Protein AF-A0A835MLA7-F1 (afdb_monomer)

pLDDT: mean 83.16, std 19.27, range [22.88, 98.62]

Organism: NCBI:txid1413687

InterPro domains:
  IPR001580 Calreticulin/calnexin [PF00262] (793-1028)
  IPR001580 Calreticulin/calnexin [PF00262] (1030-1103)
  IPR001580 Calreticulin/calnexin [PR00626] (870-888)
  IPR001580 Calreticulin/calnexin [PR00626] (896-912)
  IPR001580 Calreticulin/calnexin [PR00626] (985-998)
  IPR001580 Calreticulin/calnexin [PR00626] (1013-1035)
  IPR001580 Calreticulin/calnexin [PR00626] (1051-1070)
  IPR001580 Calreticulin/calnexin [PR00626] (1084-1104)
  IPR004131 Pyrophosphate-energised proton pump [MF_01129] (14-760)
  IPR004131 Pyrophosphate-energised proton pump [PF03030] (46-755)
  IPR004131 Pyrophosphate-energised proton pump [PTHR31998] (11-759)
  IPR004131 Pyrophosphate-energised proton pump [TIGR01104] (16-763)
  IPR009033 Calreticulin/calnexin, P domain superfamily [G3DSA:2.10.250.10] (975-1076)
  IPR009033 Calreticulin/calnexin, P domain superfamily [SSF63887] (971-1086)
  IPR013320 Concanavalin A-like lectin/glucanase domain superfamily [SSF49899] (785-988)
  IPR018124 Calreticulin/calnexin, conserved site [PS00803] (868-883)
  IPR018124 Calreticulin/calnexin, conserved site [PS00804] (900-908)
  IPR018124 Calreticulin/calnexin, conserved site [PS00805] (1013-1025)

Radius of gyration: 40.31 Å; Cα contacts (8 Å, |Δi|>4): 2275; chains: 1; bounding box: 103×109×118 Å

Structure (mmCIF, N/CA/C/O backbone):
data_AF-A0A835MLA7-F1
#
_entry.id   AF-A0A835MLA7-F1
#
loop_
_atom_site.group_PDB
_atom_site.id
_atom_site.type_symbol
_atom_site.label_atom_id
_atom_site.label_alt_id
_atom_site.label_comp_id
_atom_site.label_asym_id
_atom_site.label_entity_id
_atom_site.label_seq_id
_atom_site.pdbx_PDB_ins_code
_atom_site.Cartn_x
_atom_site.Cartn_y
_atom_site.Cartn_z
_atom_site.occupancy
_atom_site.B_iso_or_equiv
_atom_site.auth_seq_id
_atom_site.auth_comp_id
_atom_site.auth_asym_id
_atom_site.auth_atom_id
_atom_site.pdbx_PDB_model_num
ATOM 1 N N . MET A 1 1 ? -26.554 37.873 37.159 1.00 29.05 1 MET A N 1
ATOM 2 C CA . MET A 1 1 ? -26.794 38.045 35.708 1.00 29.05 1 MET A CA 1
ATOM 3 C C . MET A 1 1 ? -25.542 38.514 34.942 1.00 29.05 1 MET A C 1
ATOM 5 O O . MET A 1 1 ? -25.688 39.027 33.847 1.00 29.05 1 MET A O 1
ATOM 9 N N . VAL A 1 2 ? -24.320 38.344 35.482 1.00 28.22 2 VAL A N 1
ATOM 10 C CA . VAL A 1 2 ? -23.049 38.751 34.826 1.00 28.22 2 VAL A CA 1
ATOM 11 C C . VAL A 1 2 ? -21.938 37.720 35.128 1.00 28.22 2 VAL A C 1
ATOM 13 O O . VAL A 1 2 ? -20.837 38.071 35.526 1.00 28.22 2 VAL A O 1
ATOM 16 N N . VAL A 1 3 ? -22.276 36.425 35.066 1.00 26.62 3 VAL A N 1
ATOM 17 C CA . VAL A 1 3 ? -21.350 35.302 35.375 1.00 26.62 3 VAL A CA 1
ATOM 18 C C . VAL A 1 3 ? -21.531 34.117 34.404 1.00 26.62 3 VAL A C 1
ATOM 20 O O . VAL A 1 3 ? -20.616 33.336 34.206 1.00 26.62 3 VAL A O 1
ATOM 23 N N . SER A 1 4 ? -22.681 34.004 33.734 1.00 28.80 4 SER A N 1
ATOM 24 C CA . SER A 1 4 ? -23.126 32.817 32.983 1.00 28.80 4 SER A CA 1
ATOM 25 C C . SER A 1 4 ? -22.788 32.820 31.478 1.00 28.80 4 SER A C 1
ATOM 27 O O . SER A 1 4 ? -23.570 32.303 30.684 1.00 28.80 4 SER A O 1
ATOM 29 N N . HIS A 1 5 ? -21.694 33.468 31.061 1.00 31.89 5 HIS A N 1
ATOM 30 C CA . HIS A 1 5 ? -21.322 33.668 29.642 1.00 31.89 5 HIS A CA 1
ATOM 31 C C . HIS A 1 5 ? -19.798 33.551 29.398 1.00 31.89 5 HIS A C 1
ATOM 33 O O . HIS A 1 5 ? -19.238 34.288 28.592 1.00 31.89 5 HIS A O 1
ATOM 39 N N . LEU A 1 6 ? -19.111 32.655 30.117 1.00 32.66 6 LEU A N 1
ATOM 40 C CA . LEU A 1 6 ? -17.652 32.452 30.007 1.00 32.66 6 LEU A CA 1
ATOM 41 C C . LEU A 1 6 ? -17.221 30.976 29.867 1.00 32.66 6 LEU A C 1
ATOM 43 O O . LEU A 1 6 ? -16.030 30.688 29.920 1.00 32.66 6 LEU A O 1
ATOM 47 N N . GLU A 1 7 ? -18.171 30.053 29.688 1.00 45.78 7 GLU A N 1
ATOM 48 C CA . GLU A 1 7 ? -17.933 28.596 29.747 1.00 45.78 7 GLU A CA 1
ATOM 49 C C . GLU A 1 7 ? -18.049 27.880 28.385 1.00 45.78 7 GLU A C 1
ATOM 51 O O . GLU A 1 7 ? -17.715 26.704 28.288 1.00 45.78 7 GLU A O 1
ATOM 56 N N . MET A 1 8 ? -18.468 28.578 27.322 1.00 50.56 8 MET A N 1
ATOM 57 C CA . MET A 1 8 ? -18.425 28.070 25.940 1.00 50.56 8 MET A CA 1
ATOM 58 C C . MET A 1 8 ? -17.190 28.610 25.208 1.00 50.56 8 MET A C 1
ATOM 60 O O . MET A 1 8 ? -16.754 29.733 25.474 1.00 50.56 8 MET A O 1
ATOM 64 N N . GLY A 1 9 ? -16.656 27.837 24.255 1.00 54.69 9 GLY A N 1
ATOM 65 C CA . GLY A 1 9 ? -15.585 28.292 23.361 1.00 54.69 9 GLY A CA 1
ATOM 66 C C . GLY A 1 9 ? -15.960 29.563 22.581 1.00 54.69 9 GLY A C 1
ATOM 67 O O . GLY A 1 9 ? -17.132 29.828 22.311 1.00 54.69 9 GLY A O 1
ATOM 68 N N . MET A 1 10 ? -14.961 30.366 22.202 1.00 62.62 10 MET A N 1
ATOM 69 C CA . MET A 1 10 ? -15.184 31.639 21.497 1.00 62.62 10 MET A CA 1
ATOM 70 C C . MET A 1 10 ? -15.751 31.465 20.074 1.00 62.62 10 MET A C 1
ATOM 72 O O . MET A 1 10 ? -16.353 32.403 19.548 1.00 62.62 10 MET A O 1
ATOM 76 N N . LEU A 1 11 ? -15.589 30.290 19.449 1.00 76.44 11 LEU A N 1
ATOM 77 C CA . LEU A 1 11 ? -16.298 29.921 18.218 1.00 76.44 11 LEU A CA 1
ATOM 78 C C . LEU A 1 11 ? -17.729 29.441 18.520 1.00 76.44 11 LEU A C 1
ATOM 80 O O . LEU A 1 11 ? -17.939 28.388 19.124 1.00 76.44 11 LEU A O 1
ATOM 84 N N . SER A 1 12 ? -18.727 30.168 18.016 1.00 83.94 12 SER A N 1
ATOM 85 C CA . SER A 1 12 ? -20.124 29.729 18.070 1.00 83.94 12 SER A CA 1
ATOM 86 C C . SER A 1 12 ? -20.386 28.533 17.144 1.00 83.94 12 SER A C 1
ATOM 88 O O . SER A 1 12 ? -19.808 28.441 16.060 1.00 83.94 12 SER A O 1
ATOM 90 N N . GLU A 1 13 ? -21.315 27.646 17.529 1.00 84.25 13 GLU A N 1
ATOM 91 C CA . GLU A 1 13 ? -21.700 26.461 16.737 1.00 84.25 13 GLU A CA 1
ATOM 92 C C . GLU A 1 13 ? -22.029 26.820 15.276 1.00 84.25 13 GLU A C 1
ATOM 94 O O . GLU A 1 13 ? -21.547 26.164 14.355 1.00 84.25 13 GLU A O 1
ATOM 99 N N . GLY A 1 14 ? -22.780 27.903 15.046 1.00 84.62 14 GLY A N 1
ATOM 100 C CA . GLY A 1 14 ? -23.129 28.356 13.696 1.00 84.62 14 GLY A CA 1
ATOM 101 C C . GLY A 1 14 ? -21.932 28.808 12.849 1.00 84.62 14 GLY A C 1
ATOM 102 O O . GLY A 1 14 ? -21.975 28.678 11.629 1.00 84.62 14 GLY A O 1
ATOM 103 N N . LEU A 1 15 ? -20.845 29.294 13.463 1.00 87.62 15 LEU A N 1
ATOM 104 C CA . LEU A 1 15 ? -19.601 29.585 12.745 1.00 87.62 15 LEU A CA 1
ATOM 105 C C . LEU A 1 15 ? -18.824 28.293 12.455 1.00 87.62 15 LEU A C 1
ATOM 107 O O . LEU A 1 15 ? -18.340 28.120 11.340 1.00 87.62 15 LEU A O 1
ATOM 111 N N . THR A 1 16 ? -18.773 27.357 13.407 1.00 88.75 16 THR A N 1
ATOM 112 C CA . THR A 1 16 ? -18.171 26.024 13.225 1.00 88.75 16 THR A CA 1
ATOM 113 C C . THR A 1 16 ? -18.824 25.249 12.074 1.00 88.75 16 THR A C 1
ATOM 115 O O . THR A 1 16 ? -18.124 24.715 11.213 1.00 88.75 16 THR A O 1
ATOM 118 N N . GLN A 1 17 ? -20.161 25.245 12.008 1.00 89.25 17 GLN A N 1
ATOM 119 C CA . GLN A 1 17 ? -20.933 24.590 10.945 1.00 89.25 17 GLN A CA 1
ATOM 120 C C . GLN A 1 17 ? -20.698 25.201 9.551 1.00 89.25 17 GLN A C 1
ATOM 122 O O . GLN A 1 17 ? -20.861 24.506 8.554 1.00 89.25 17 GLN A O 1
ATOM 127 N N . VAL A 1 18 ? -20.290 26.471 9.454 1.00 92.69 18 VAL A N 1
ATOM 128 C CA . VAL A 1 18 ? -19.925 27.104 8.172 1.00 92.69 18 VAL A CA 1
ATOM 129 C C . VAL A 1 18 ? -18.447 26.881 7.838 1.00 92.69 18 VAL A C 1
ATOM 131 O O . VAL A 1 18 ? -18.118 26.597 6.688 1.00 92.69 18 VAL A O 1
ATOM 134 N N . LEU A 1 19 ? -17.555 26.982 8.829 1.00 93.62 19 LEU A N 1
ATOM 135 C CA . LEU A 1 19 ? -16.102 26.929 8.648 1.00 93.62 19 LEU A CA 1
ATOM 136 C C . LEU A 1 19 ? -15.626 25.614 8.015 1.00 93.62 19 LEU A C 1
ATOM 138 O O . LEU A 1 19 ? -14.819 25.646 7.088 1.00 93.62 19 LEU A O 1
ATOM 142 N N . ILE A 1 20 ? -16.136 24.478 8.497 1.00 94.44 20 ILE A N 1
ATOM 143 C CA . ILE A 1 20 ? -15.695 23.143 8.066 1.00 94.44 20 ILE A CA 1
ATOM 144 C C . ILE A 1 20 ? -15.999 22.880 6.577 1.00 94.44 20 ILE A C 1
ATOM 146 O O . ILE A 1 20 ? -15.056 22.662 5.808 1.00 94.44 20 ILE A O 1
ATOM 150 N N . PRO A 1 21 ? -17.263 22.953 6.105 1.00 95.62 21 PRO A N 1
ATOM 151 C CA . PRO A 1 21 ? -17.557 22.770 4.686 1.00 95.62 21 PRO A CA 1
ATOM 152 C C . PRO A 1 21 ? -16.971 23.889 3.813 1.00 95.62 21 PRO A C 1
ATOM 154 O O . PRO A 1 21 ? -16.591 23.617 2.677 1.00 95.62 21 PRO A O 1
ATOM 157 N N . ALA A 1 22 ? -16.828 25.124 4.316 1.00 96.06 22 ALA A N 1
ATOM 158 C CA . ALA A 1 22 ? -16.171 26.194 3.562 1.00 96.06 22 ALA A CA 1
ATOM 159 C C . ALA A 1 22 ? -14.685 25.892 3.296 1.00 96.06 22 ALA A C 1
ATOM 161 O O . ALA A 1 22 ? -14.227 26.068 2.168 1.00 96.06 22 ALA A O 1
ATOM 162 N N . ALA A 1 23 ? -13.943 25.391 4.290 1.00 96.19 23 ALA A N 1
ATOM 163 C CA . ALA A 1 23 ? -12.545 24.996 4.117 1.00 96.19 23 ALA A CA 1
ATOM 164 C C . ALA A 1 23 ? -12.391 23.835 3.119 1.00 96.19 23 ALA A C 1
ATOM 166 O O . ALA A 1 23 ? -11.526 23.888 2.244 1.00 96.19 23 ALA A O 1
ATOM 167 N N . ALA A 1 24 ? -13.272 22.831 3.185 1.00 96.00 24 ALA A N 1
ATOM 168 C CA . ALA A 1 24 ? -13.292 21.740 2.213 1.00 96.00 24 ALA A CA 1
ATOM 169 C C . ALA A 1 24 ? -13.596 22.235 0.783 1.00 96.00 24 ALA A C 1
ATOM 171 O O . ALA A 1 24 ? -12.879 21.898 -0.158 1.00 96.00 24 ALA A O 1
ATOM 172 N N . LEU A 1 25 ? -14.603 23.097 0.604 1.00 96.94 25 LEU A N 1
ATOM 173 C CA . LEU A 1 25 ? -14.926 23.677 -0.706 1.00 96.94 25 LEU A CA 1
ATOM 174 C C . LEU A 1 25 ? -13.781 24.542 -1.264 1.00 96.94 25 LEU A C 1
ATOM 176 O O . LEU A 1 25 ? -13.531 24.504 -2.468 1.00 96.94 25 LEU A O 1
ATOM 180 N N . VAL A 1 26 ? -13.046 25.264 -0.410 1.00 97.38 26 VAL A N 1
ATOM 181 C CA . VAL A 1 26 ? -11.820 25.986 -0.800 1.00 97.38 26 VAL A CA 1
ATOM 182 C C . VAL A 1 26 ? -10.715 25.018 -1.238 1.00 97.38 26 VAL A C 1
ATOM 184 O O . VAL A 1 26 ? -10.082 25.265 -2.262 1.00 97.38 26 VAL A O 1
ATOM 187 N N . GLY A 1 27 ? -10.518 23.900 -0.530 1.00 97.06 27 GLY A N 1
ATOM 188 C CA . GLY A 1 27 ? -9.570 22.851 -0.924 1.00 97.06 27 GLY A CA 1
ATOM 189 C C . GLY A 1 27 ? -9.890 22.247 -2.296 1.00 97.06 27 GLY A C 1
ATOM 190 O O . GLY A 1 27 ? -9.025 22.207 -3.168 1.00 97.06 27 GLY A O 1
ATOM 191 N N . ILE A 1 28 ? -11.153 21.872 -2.532 1.00 97.19 28 ILE A N 1
ATOM 192 C CA . ILE A 1 28 ? -11.619 21.347 -3.829 1.00 97.19 28 ILE A CA 1
ATOM 193 C C . ILE A 1 28 ? -11.444 22.395 -4.939 1.00 97.19 28 ILE A C 1
ATOM 195 O O . ILE A 1 28 ? -10.926 22.080 -6.010 1.00 97.19 28 ILE A O 1
ATOM 199 N N . ALA A 1 29 ? -11.819 23.655 -4.694 1.00 97.62 29 ALA A N 1
ATOM 200 C CA . ALA A 1 29 ? -11.654 24.733 -5.670 1.00 97.62 29 ALA A CA 1
ATOM 201 C C . ALA A 1 29 ? -10.174 25.004 -6.005 1.00 97.62 29 ALA A C 1
ATOM 203 O O . ALA A 1 29 ? -9.843 25.248 -7.166 1.00 97.62 29 ALA A O 1
ATOM 204 N N . PHE A 1 30 ? -9.276 24.921 -5.018 1.00 97.31 30 PHE A N 1
ATOM 205 C CA . PHE A 1 30 ? -7.835 25.048 -5.231 1.00 97.31 30 PHE A CA 1
ATOM 206 C C . PHE A 1 30 ? -7.268 23.864 -6.025 1.00 97.31 30 PHE A C 1
ATOM 208 O O . PHE A 1 30 ? -6.501 24.080 -6.961 1.00 97.31 30 PHE A O 1
ATOM 215 N N . ALA A 1 31 ? -7.697 22.632 -5.736 1.00 97.06 31 ALA A N 1
ATOM 216 C CA . ALA A 1 31 ? -7.303 21.455 -6.508 1.00 97.06 31 ALA A CA 1
ATOM 217 C C . ALA A 1 31 ? -7.729 21.565 -7.983 1.00 97.06 31 ALA A C 1
ATOM 219 O O . ALA A 1 31 ? -6.913 21.385 -8.885 1.00 97.06 31 ALA A O 1
ATOM 220 N N . LEU A 1 32 ? -8.982 21.951 -8.245 1.00 96.81 32 LEU A N 1
ATOM 221 C CA . LEU A 1 32 ? -9.480 22.176 -9.607 1.00 96.81 32 LEU A CA 1
ATOM 222 C C . LEU A 1 32 ? -8.733 23.318 -10.320 1.00 96.81 32 LEU A C 1
ATOM 224 O O . LEU A 1 32 ? -8.486 23.230 -11.523 1.00 96.81 32 LEU A O 1
ATOM 228 N N . LEU A 1 33 ? -8.308 24.357 -9.591 1.00 96.81 33 LEU A N 1
ATOM 229 C CA . LEU A 1 33 ? -7.449 25.415 -10.129 1.00 96.81 33 LEU A CA 1
ATOM 230 C C . LEU A 1 33 ? -6.057 24.886 -10.516 1.00 96.81 33 LEU A C 1
ATOM 232 O O . LEU A 1 33 ? -5.585 25.209 -11.605 1.00 96.81 33 LEU A O 1
ATOM 236 N N . GLN A 1 34 ? -5.410 24.063 -9.682 1.00 96.88 34 GLN A N 1
ATOM 237 C CA . GLN A 1 34 ? -4.113 23.465 -10.030 1.00 96.88 34 GLN A CA 1
ATOM 238 C C . GLN A 1 34 ? -4.235 22.519 -11.235 1.00 96.88 34 GLN A C 1
ATOM 240 O O . GLN A 1 34 ? -3.429 22.614 -12.160 1.00 96.88 34 GLN A O 1
ATOM 245 N N . TRP A 1 35 ? -5.288 21.696 -11.304 1.00 96.81 35 TRP A N 1
ATOM 246 C CA . TRP A 1 35 ? -5.549 20.835 -12.466 1.00 96.81 35 TRP A CA 1
ATOM 247 C C . TRP A 1 35 ? -5.770 21.665 -13.741 1.00 96.81 35 TRP A C 1
ATOM 249 O O . TRP A 1 35 ? -5.192 21.368 -14.787 1.00 96.81 35 TRP A O 1
ATOM 259 N N . TYR A 1 36 ? -6.519 22.771 -13.659 1.00 96.62 36 TYR A N 1
ATOM 260 C CA . TYR A 1 36 ? -6.671 23.699 -14.781 1.00 96.62 36 TYR A CA 1
ATOM 261 C C . TYR A 1 36 ? -5.335 24.329 -15.212 1.00 96.62 36 TYR A C 1
ATOM 263 O O . TYR A 1 36 ? -5.084 24.462 -16.413 1.00 96.62 36 TYR A O 1
ATOM 271 N N . LEU A 1 37 ? -4.443 24.673 -14.276 1.00 94.94 37 LEU A N 1
ATOM 272 C CA . LEU A 1 37 ? -3.102 25.164 -14.607 1.00 94.94 37 LEU A CA 1
ATOM 273 C C . LEU A 1 37 ? -2.259 24.095 -15.321 1.00 94.94 37 LEU A C 1
ATOM 275 O O . LEU A 1 37 ? -1.648 24.415 -16.338 1.00 94.94 37 LEU A O 1
ATOM 279 N N . VAL A 1 38 ? -2.301 22.836 -14.875 1.00 95.31 38 VAL A N 1
ATOM 280 C CA . VAL A 1 38 ? -1.647 21.696 -15.551 1.00 95.31 38 VAL A CA 1
ATOM 281 C C . VAL A 1 38 ? -2.253 21.450 -16.945 1.00 95.31 38 VAL A C 1
ATOM 283 O O . VAL A 1 38 ? -1.523 21.188 -17.898 1.00 95.31 38 VAL A O 1
ATOM 286 N N . SER A 1 39 ? -3.566 21.650 -17.125 1.00 94.06 39 SER A N 1
ATOM 287 C CA . SER A 1 39 ? -4.259 21.504 -18.422 1.00 94.06 39 SER A CA 1
ATOM 288 C C . SER A 1 39 ? -3.828 22.505 -19.510 1.00 94.06 39 SER A C 1
ATOM 290 O O . SER A 1 39 ? -4.211 22.368 -20.682 1.00 94.06 39 SER A O 1
ATOM 292 N N . LYS A 1 40 ? -3.032 23.523 -19.148 1.00 93.25 40 LYS A N 1
ATOM 293 C CA . LYS A 1 40 ? -2.382 24.429 -20.107 1.00 93.25 40 LYS A CA 1
ATOM 294 C C . LYS A 1 40 ? -1.282 23.723 -20.897 1.00 93.25 40 LYS A C 1
ATOM 296 O O . LYS A 1 40 ? -1.112 24.052 -22.068 1.00 93.25 40 LYS A O 1
ATOM 301 N N . VAL A 1 41 ? -0.606 22.734 -20.306 1.00 90.62 41 VAL A N 1
ATOM 302 C CA . VAL A 1 41 ? 0.320 21.854 -21.028 1.00 90.62 41 VAL A CA 1
ATOM 303 C C . VAL A 1 41 ? -0.504 20.979 -21.971 1.00 90.62 41 VAL A C 1
ATOM 305 O O . VAL A 1 41 ? -1.349 20.178 -21.543 1.00 90.62 41 VAL A O 1
ATOM 308 N N . LYS A 1 42 ? -0.310 21.182 -23.276 1.00 87.94 42 LYS A N 1
ATOM 309 C CA . LYS A 1 42 ? -1.011 20.435 -24.321 1.00 87.94 42 LYS A CA 1
ATOM 310 C C . LYS A 1 42 ? -0.232 19.176 -24.678 1.00 87.94 42 LYS A C 1
ATOM 312 O O . LYS A 1 42 ? 0.977 19.210 -24.858 1.00 87.94 42 LYS A O 1
ATOM 317 N N . VAL A 1 43 ? -0.981 18.085 -24.761 1.00 79.19 43 VAL A N 1
ATOM 318 C CA . VAL A 1 43 ? -0.560 16.758 -25.207 1.00 79.19 43 VAL A CA 1
ATOM 319 C C . VAL A 1 43 ? -1.453 16.481 -26.414 1.00 79.19 43 VAL A C 1
ATOM 321 O O . VAL A 1 43 ? -2.676 16.574 -26.288 1.00 79.19 43 VAL A O 1
ATOM 324 N N . SER A 1 44 ? -0.862 16.294 -27.592 1.00 67.75 44 SER A N 1
ATOM 325 C CA . SER A 1 44 ? -1.562 16.357 -28.881 1.00 67.75 44 SER A CA 1
ATOM 326 C C . SER A 1 44 ? -1.773 14.969 -29.477 1.00 67.75 44 SER A C 1
ATOM 328 O O . SER A 1 44 ? -0.804 14.331 -29.870 1.00 67.75 44 SER A O 1
ATOM 330 N N . GLY A 1 45 ? -3.029 14.536 -29.598 1.00 49.75 45 GLY A N 1
ATOM 331 C CA . GLY A 1 45 ? -3.404 13.294 -30.291 1.00 49.75 45 GLY A CA 1
ATOM 332 C C . GLY A 1 45 ? -4.190 13.504 -31.591 1.00 49.75 45 GLY A C 1
ATOM 333 O O . GLY A 1 45 ? -4.685 12.535 -32.151 1.00 49.75 45 GLY A O 1
ATOM 334 N N . ASP A 1 46 ? -4.347 14.751 -32.049 1.00 38.09 46 ASP A N 1
ATOM 335 C CA . ASP A 1 46 ? -5.248 15.112 -33.150 1.00 38.09 46 ASP A CA 1
ATOM 336 C C . ASP A 1 46 ? -4.516 15.906 -34.244 1.00 38.09 46 ASP A C 1
ATOM 338 O O . ASP A 1 46 ? -3.669 16.752 -33.953 1.00 38.09 46 ASP A O 1
ATOM 342 N N . SER A 1 47 ? -4.839 15.637 -35.511 1.00 37.56 47 SER A N 1
ATOM 343 C CA . SER A 1 47 ? -4.080 16.118 -36.687 1.00 37.56 47 SER A CA 1
ATOM 344 C C . SER A 1 47 ? -4.685 17.364 -37.363 1.00 37.56 47 SER A C 1
ATOM 346 O O . SER A 1 47 ? -4.368 17.700 -38.506 1.00 37.56 47 SER A O 1
ATOM 348 N N . SER A 1 48 ? -5.559 18.084 -36.656 1.00 35.31 48 SER A N 1
ATOM 349 C CA . SER A 1 48 ? -6.386 19.168 -37.198 1.00 35.31 48 SER A CA 1
ATOM 350 C C . SER A 1 48 ? -5.694 20.545 -37.250 1.00 35.31 48 SER A C 1
ATOM 352 O O . SER A 1 48 ? -6.001 21.433 -36.458 1.00 35.31 48 SER A O 1
ATOM 354 N N . SER A 1 49 ? -4.784 20.713 -38.214 1.00 36.41 49 SER A N 1
ATOM 355 C CA . SER A 1 49 ? -4.575 21.902 -39.081 1.00 36.41 49 SER A CA 1
ATOM 356 C C . SER A 1 49 ? -4.504 23.360 -38.552 1.00 36.41 49 SER A C 1
ATOM 358 O O . SER A 1 49 ? -4.294 24.243 -39.378 1.00 36.41 49 SER A O 1
ATOM 360 N N . ASP A 1 50 ? -4.654 23.666 -37.260 1.00 36.38 50 ASP A N 1
ATOM 361 C CA . ASP A 1 50 ? -4.844 25.050 -36.750 1.00 36.38 50 ASP A CA 1
ATOM 362 C C . ASP A 1 50 ? -3.618 25.621 -35.992 1.00 36.38 50 ASP A C 1
ATOM 364 O O . ASP A 1 50 ? -3.710 26.596 -35.250 1.00 36.38 50 ASP A O 1
ATOM 368 N N . TYR A 1 51 ? -2.445 24.992 -36.146 1.00 36.47 51 TYR A N 1
ATOM 369 C CA . TYR A 1 51 ? -1.259 25.229 -35.300 1.00 36.47 51 TYR A CA 1
ATOM 370 C C . TYR A 1 51 ? -0.183 26.172 -35.883 1.00 36.47 51 TYR A C 1
ATOM 372 O O . TYR A 1 51 ? 0.830 26.413 -35.230 1.00 36.47 51 TYR A O 1
ATOM 380 N N . ASN A 1 52 ? -0.382 26.732 -37.082 1.00 36.81 52 ASN A N 1
ATOM 381 C CA . ASN A 1 52 ? 0.654 27.509 -37.791 1.00 36.81 52 ASN A CA 1
ATOM 382 C C . ASN A 1 52 ? 0.894 28.941 -37.264 1.00 36.81 52 ASN A C 1
ATOM 384 O O . ASN A 1 52 ? 1.896 29.549 -37.627 1.00 36.81 52 ASN A O 1
ATOM 388 N N . ASP A 1 53 ? -0.005 29.500 -36.449 1.00 34.44 53 ASP A N 1
ATOM 389 C CA . ASP A 1 53 ? -0.117 30.963 -36.273 1.00 34.44 53 ASP A CA 1
ATOM 390 C C . ASP A 1 53 ? 0.419 31.498 -34.922 1.00 34.44 53 ASP A C 1
ATOM 392 O O . ASP A 1 53 ? 0.165 32.650 -34.566 1.00 34.44 53 ASP A O 1
ATOM 396 N N . LYS A 1 54 ? 1.109 30.665 -34.115 1.00 34.66 54 LYS A N 1
ATOM 397 C CA . LYS A 1 54 ? 1.481 31.003 -32.715 1.00 34.66 54 LYS A CA 1
ATOM 398 C C . LYS A 1 54 ? 2.865 30.572 -32.204 1.00 34.66 54 LYS A C 1
ATOM 400 O O . LYS A 1 54 ? 3.101 30.665 -31.002 1.00 34.66 54 LYS A O 1
ATOM 405 N N . LEU A 1 55 ? 3.789 30.164 -33.073 1.00 35.25 55 LEU A N 1
ATOM 406 C CA . LEU A 1 55 ? 5.191 29.906 -32.699 1.00 35.25 55 LEU A CA 1
ATOM 407 C C . LEU A 1 55 ? 6.149 30.752 -33.550 1.00 35.25 55 LEU A C 1
ATOM 409 O O . LEU A 1 55 ? 6.835 30.253 -34.434 1.00 35.25 55 LEU A O 1
ATOM 413 N N . ILE A 1 56 ? 6.164 32.058 -33.265 1.00 35.12 56 ILE A N 1
ATOM 414 C CA . ILE A 1 56 ? 7.211 32.999 -33.691 1.00 35.12 56 ILE A CA 1
ATOM 415 C C . ILE A 1 56 ? 7.556 33.895 -32.492 1.00 35.12 56 ILE A C 1
ATOM 417 O O . ILE A 1 56 ? 7.142 35.047 -32.444 1.00 35.12 56 ILE A O 1
ATOM 421 N N . GLU A 1 57 ? 8.242 33.324 -31.500 1.00 34.25 57 GLU A N 1
ATOM 422 C CA . GLU A 1 57 ? 9.168 33.975 -30.551 1.00 34.25 57 GLU A CA 1
ATOM 423 C C . GLU A 1 57 ? 9.734 32.895 -29.596 1.00 34.25 57 GLU A C 1
ATOM 425 O O . GLU A 1 57 ? 9.061 31.902 -29.327 1.00 34.25 57 GLU A O 1
ATOM 430 N N . GLU A 1 58 ? 10.974 33.083 -29.119 1.00 36.19 58 GLU A N 1
ATOM 431 C CA . GLU A 1 58 ? 11.742 32.170 -28.233 1.00 36.19 58 GLU A CA 1
ATOM 432 C C . GLU A 1 58 ? 12.207 30.818 -28.846 1.00 36.19 58 GLU A C 1
ATOM 434 O O . GLU A 1 58 ? 11.838 29.736 -28.395 1.00 36.19 58 GLU A O 1
ATOM 439 N N . GLU A 1 59 ? 13.111 30.879 -29.839 1.00 39.91 59 GLU A N 1
ATOM 440 C CA . GLU A 1 59 ? 13.922 29.732 -30.302 1.00 39.91 59 GLU A CA 1
ATOM 441 C C . GLU A 1 59 ? 15.220 29.552 -29.473 1.00 39.91 59 GLU A C 1
ATOM 443 O O . GLU A 1 59 ? 16.130 30.374 -29.580 1.00 39.91 59 GLU A O 1
ATOM 448 N N . GLU A 1 60 ? 15.381 28.432 -28.754 1.00 34.47 60 GLU A N 1
ATOM 449 C CA . GLU A 1 60 ? 16.694 27.841 -28.408 1.00 34.47 60 GLU A CA 1
ATOM 450 C C . GLU A 1 60 ? 16.625 26.296 -28.475 1.00 34.47 60 GLU A C 1
ATOM 452 O O . GLU A 1 60 ? 15.610 25.704 -28.122 1.00 34.47 60 GLU A O 1
ATOM 457 N N . GLU A 1 61 ? 17.704 25.650 -28.948 1.00 36.22 61 GLU A N 1
ATOM 458 C CA . GLU A 1 61 ? 17.862 24.189 -29.168 1.00 36.22 61 GLU A CA 1
ATOM 459 C C . GLU A 1 61 ? 16.664 23.465 -29.840 1.00 36.22 61 GLU A C 1
ATOM 461 O O . GLU A 1 61 ? 15.849 22.798 -29.202 1.00 36.22 61 GLU A O 1
ATOM 466 N N . GLY A 1 62 ? 16.597 23.512 -31.177 1.00 40.88 62 GLY A N 1
ATOM 467 C CA . GLY A 1 62 ? 15.514 22.893 -31.952 1.00 40.88 62 GLY A CA 1
ATOM 468 C C . GLY A 1 62 ? 15.377 21.372 -31.772 1.00 40.88 62 GLY A C 1
ATOM 469 O O . GLY A 1 62 ? 16.207 20.603 -32.247 1.00 40.88 62 GLY A O 1
ATOM 470 N N . THR A 1 63 ? 14.291 20.930 -31.125 1.00 43.22 63 THR A N 1
ATOM 471 C CA . THR A 1 63 ? 13.798 19.532 -31.161 1.00 43.22 63 THR A CA 1
ATOM 472 C C . THR A 1 63 ? 12.270 19.429 -30.990 1.00 43.22 63 THR A C 1
ATOM 474 O O . THR A 1 63 ? 11.760 18.479 -30.394 1.00 43.22 63 THR A O 1
ATOM 477 N N . ASP A 1 64 ? 11.500 20.402 -31.495 1.00 47.78 64 ASP A N 1
ATOM 478 C CA . ASP A 1 64 ? 10.030 20.399 -31.377 1.00 47.78 64 ASP A CA 1
ATOM 479 C C . ASP A 1 64 ? 9.357 19.519 -32.453 1.00 47.78 64 ASP A C 1
ATOM 481 O O . ASP A 1 64 ? 8.547 19.959 -33.268 1.00 47.78 64 ASP A O 1
ATOM 485 N N . ASN A 1 65 ? 9.725 18.233 -32.468 1.00 61.00 65 ASN A N 1
ATOM 486 C CA . ASN A 1 65 ? 9.046 17.226 -33.275 1.00 61.00 65 ASN A CA 1
ATOM 487 C C . ASN A 1 65 ? 7.621 17.024 -32.739 1.00 61.00 65 ASN A C 1
ATOM 489 O O . ASN A 1 65 ? 7.423 16.440 -31.670 1.00 61.00 65 ASN A O 1
ATOM 493 N N . LEU A 1 66 ? 6.623 17.421 -33.534 1.00 69.69 66 LEU A N 1
ATOM 494 C CA . LEU A 1 66 ? 5.207 17.099 -33.313 1.00 69.69 66 LEU A CA 1
ATOM 495 C C . LEU A 1 66 ? 5.001 15.592 -33.054 1.00 69.69 66 LEU A C 1
ATOM 497 O O . LEU A 1 66 ? 4.234 15.208 -32.177 1.00 69.69 66 LEU A O 1
ATOM 501 N N . GLU A 1 67 ? 5.767 14.755 -33.757 1.00 75.62 67 GLU A N 1
ATOM 502 C CA . GLU A 1 67 ? 5.850 13.298 -33.599 1.00 75.62 67 GLU A CA 1
ATOM 503 C C . GLU A 1 67 ? 6.174 12.848 -32.162 1.00 75.62 67 GLU A C 1
ATOM 505 O O . GLU A 1 67 ? 5.551 11.915 -31.664 1.00 75.62 67 GLU A O 1
ATOM 510 N N . VAL A 1 68 ? 7.071 13.540 -31.445 1.00 80.44 68 VAL A N 1
ATOM 511 C CA . VAL A 1 68 ? 7.382 13.232 -30.034 1.00 80.44 68 VAL A CA 1
ATOM 512 C C . VAL A 1 68 ? 6.198 13.590 -29.136 1.00 80.44 68 VAL A C 1
ATOM 514 O O . VAL A 1 68 ? 5.846 12.822 -28.244 1.00 80.44 68 VAL A O 1
ATOM 517 N N . SER A 1 69 ? 5.528 14.717 -29.396 1.00 80.38 69 SER A N 1
ATOM 518 C CA . SER A 1 69 ? 4.333 15.117 -28.636 1.00 80.38 69 SER A CA 1
ATOM 519 C C . SER A 1 69 ? 3.145 14.172 -28.862 1.00 80.38 69 SER A C 1
ATOM 521 O O . SER A 1 69 ? 2.376 13.941 -27.929 1.00 80.38 69 SER A O 1
ATOM 523 N N . ILE A 1 70 ? 3.026 13.592 -30.063 1.00 85.00 70 ILE A N 1
ATOM 524 C CA . ILE A 1 70 ? 2.067 12.525 -30.387 1.00 85.00 70 ILE A CA 1
ATOM 525 C C . ILE A 1 70 ? 2.455 11.221 -29.684 1.00 85.00 70 ILE A C 1
ATOM 527 O O . ILE A 1 70 ? 1.626 10.636 -28.996 1.00 85.00 70 ILE A O 1
ATOM 531 N N . LYS A 1 71 ? 3.718 10.788 -29.763 1.00 85.25 71 LYS A N 1
ATOM 532 C CA . LYS A 1 71 ? 4.170 9.539 -29.133 1.00 85.25 71 LYS A CA 1
ATOM 533 C C . LYS A 1 71 ? 4.021 9.569 -27.604 1.00 85.25 71 LYS A C 1
ATOM 535 O O . LYS A 1 71 ? 3.540 8.604 -27.020 1.00 85.25 71 LYS A O 1
ATOM 540 N N . CYS A 1 72 ? 4.313 10.698 -26.952 1.00 87.88 72 CYS A N 1
ATOM 541 C CA . CYS A 1 72 ? 4.009 10.892 -25.528 1.00 87.88 72 CYS A CA 1
ATOM 542 C C . CYS A 1 72 ? 2.496 10.845 -25.224 1.00 87.88 72 CYS A C 1
ATOM 544 O O . CYS A 1 72 ? 2.109 10.424 -24.134 1.00 87.88 72 CYS A O 1
ATOM 546 N N . ALA A 1 73 ? 1.633 11.254 -26.165 1.00 87.44 73 ALA A N 1
ATOM 547 C CA . ALA A 1 73 ? 0.177 11.152 -26.033 1.00 87.44 73 ALA A CA 1
ATOM 548 C C . ALA A 1 73 ? -0.320 9.702 -26.161 1.00 87.44 73 ALA A C 1
ATOM 550 O O . ALA A 1 73 ? -1.157 9.278 -25.365 1.00 87.44 73 ALA A O 1
ATOM 551 N N . GLU A 1 74 ? 0.213 8.938 -27.119 1.00 86.06 74 GLU A N 1
ATOM 552 C CA . GLU A 1 74 ? -0.074 7.507 -27.292 1.00 86.06 74 GLU A CA 1
ATOM 553 C C . GLU A 1 74 ? 0.313 6.714 -26.036 1.00 86.06 74 GLU A C 1
ATOM 555 O O . GLU A 1 74 ? -0.502 5.957 -25.506 1.00 86.06 74 GLU A O 1
ATOM 560 N N . ILE A 1 75 ? 1.516 6.962 -25.505 1.00 84.62 75 ILE A N 1
ATOM 561 C CA . ILE A 1 75 ? 2.017 6.329 -24.279 1.00 84.62 75 ILE A CA 1
ATOM 562 C C . ILE A 1 75 ? 1.159 6.722 -23.059 1.00 84.62 75 ILE A C 1
ATOM 564 O O . ILE A 1 75 ? 0.710 5.843 -22.323 1.00 84.62 75 ILE A O 1
ATOM 568 N N . GLN A 1 76 ? 0.849 8.015 -22.867 1.00 89.62 76 GLN A N 1
ATOM 569 C CA . GLN A 1 76 ? -0.062 8.469 -21.799 1.00 89.62 76 GLN A CA 1
ATOM 570 C C . GLN A 1 76 ? -1.440 7.797 -21.896 1.00 89.62 76 GLN A C 1
ATOM 572 O O . GLN A 1 76 ? -2.019 7.424 -20.873 1.00 89.62 76 GLN A O 1
ATOM 577 N N . ASN A 1 77 ? -1.976 7.642 -23.109 1.00 87.56 77 ASN A N 1
ATOM 578 C CA . ASN A 1 77 ? -3.269 7.004 -23.316 1.00 87.56 77 ASN A CA 1
ATOM 579 C C . ASN A 1 77 ? -3.231 5.512 -22.959 1.00 87.56 77 ASN A C 1
ATOM 581 O O . ASN A 1 77 ? -4.143 5.053 -22.274 1.00 87.56 77 ASN A O 1
ATOM 585 N N . ALA A 1 78 ? -2.172 4.784 -23.338 1.00 79.62 78 ALA A N 1
ATOM 586 C CA . ALA A 1 78 ? -1.972 3.401 -22.905 1.00 79.62 78 ALA A CA 1
ATOM 587 C C . ALA A 1 78 ? -1.983 3.313 -21.368 1.00 79.62 78 ALA A C 1
ATOM 589 O O . ALA A 1 78 ? -2.897 2.704 -20.810 1.00 79.62 78 ALA A O 1
ATOM 590 N N . ILE A 1 79 ? -1.070 4.016 -20.681 1.00 82.56 79 ILE A N 1
ATOM 591 C CA . ILE A 1 79 ? -0.983 4.045 -19.207 1.00 82.56 79 ILE A CA 1
ATOM 592 C C . ILE A 1 79 ? -2.359 4.344 -18.577 1.00 82.56 79 ILE A C 1
ATOM 594 O O . ILE A 1 79 ? -2.838 3.608 -17.710 1.00 82.56 79 ILE A O 1
ATOM 598 N N . SER A 1 80 ? -3.066 5.379 -19.044 1.00 87.88 80 SER A N 1
ATOM 599 C CA . SER A 1 80 ? -4.379 5.724 -18.482 1.00 87.88 80 SER A CA 1
ATOM 600 C C . SER A 1 80 ? -5.440 4.635 -18.709 1.00 87.88 80 SER A C 1
ATOM 602 O O . SER A 1 80 ? -6.280 4.419 -17.829 1.00 87.88 80 SER A O 1
ATOM 604 N N . VAL A 1 81 ? -5.410 3.911 -19.835 1.00 86.81 81 VAL A N 1
ATOM 605 C CA . VAL A 1 81 ? -6.328 2.793 -20.121 1.00 86.81 81 VAL A CA 1
ATOM 606 C C . VAL A 1 81 ? -6.073 1.607 -19.190 1.00 86.81 81 VAL A C 1
ATOM 608 O O . VAL A 1 81 ? -7.018 1.154 -18.541 1.00 86.81 81 VAL A O 1
ATOM 611 N N . GLY A 1 82 ? -4.832 1.134 -19.043 1.00 82.19 82 GLY A N 1
ATOM 612 C CA . GLY A 1 82 ? -4.539 -0.011 -18.166 1.00 82.19 82 GLY A CA 1
ATOM 613 C C . GLY A 1 82 ? -4.771 0.293 -16.691 1.00 82.19 82 GLY A C 1
ATOM 614 O O . GLY A 1 82 ? -5.396 -0.517 -16.013 1.00 82.19 82 GLY A O 1
ATOM 615 N N . ALA A 1 83 ? -4.401 1.485 -16.207 1.00 86.44 83 ALA A N 1
ATOM 616 C CA . ALA A 1 83 ? -4.685 1.890 -14.824 1.00 86.44 83 ALA A CA 1
ATOM 617 C C . ALA A 1 83 ? -6.189 1.913 -14.533 1.00 86.44 83 ALA A C 1
ATOM 619 O O . ALA A 1 83 ? -6.648 1.507 -13.465 1.00 86.44 83 ALA A O 1
ATOM 620 N N . THR A 1 84 ? -6.978 2.333 -15.522 1.00 89.38 84 THR A N 1
ATOM 621 C CA . THR A 1 84 ? -8.441 2.292 -15.454 1.00 89.38 84 THR A CA 1
ATOM 622 C C . THR A 1 84 ? -8.973 0.858 -15.485 1.00 89.38 84 THR A C 1
ATOM 624 O O . THR A 1 84 ? -9.878 0.533 -14.721 1.00 89.38 84 THR A O 1
ATOM 627 N N . SER A 1 85 ? -8.413 -0.005 -16.336 1.00 87.75 85 SER A N 1
ATOM 628 C CA . SER A 1 85 ? -8.828 -1.404 -16.498 1.00 87.75 85 SER A CA 1
ATOM 629 C C . SER A 1 85 ? -8.522 -2.253 -15.259 1.00 87.75 85 SER A C 1
ATOM 631 O O . SER A 1 85 ? -9.403 -2.964 -14.761 1.00 87.75 85 SER A O 1
ATOM 633 N N . PHE A 1 86 ? -7.311 -2.122 -14.705 1.00 88.06 86 PHE A N 1
ATOM 634 C CA . PHE A 1 86 ? -6.900 -2.805 -13.483 1.00 88.06 86 PHE A CA 1
ATOM 635 C C . PHE A 1 86 ? -7.760 -2.369 -12.296 1.00 88.06 86 PHE A C 1
ATOM 637 O O . PHE A 1 86 ? -8.402 -3.218 -11.677 1.00 88.06 86 PHE A O 1
ATOM 644 N N . LEU A 1 87 ? -7.871 -1.060 -12.024 1.00 89.38 87 LEU A N 1
ATOM 645 C CA . LEU A 1 87 ? -8.677 -0.578 -10.897 1.00 89.38 87 LEU A CA 1
ATOM 646 C C . LEU A 1 87 ? -10.160 -0.933 -11.057 1.00 89.38 87 LEU A C 1
ATOM 648 O O . LEU A 1 87 ? -10.770 -1.382 -10.094 1.00 89.38 87 LEU A O 1
ATOM 652 N N . PHE A 1 88 ? -10.753 -0.855 -12.256 1.00 92.00 88 PHE A N 1
ATOM 653 C CA . PHE A 1 88 ? -12.124 -1.352 -12.450 1.00 92.00 88 PHE A CA 1
ATOM 654 C C . PHE A 1 88 ? -12.262 -2.866 -12.256 1.00 92.00 88 PHE A C 1
ATOM 656 O O . PHE A 1 88 ? -13.358 -3.330 -11.942 1.00 92.00 88 PHE A O 1
ATOM 663 N N . THR A 1 89 ? -11.202 -3.648 -12.441 1.00 90.12 89 THR A N 1
ATOM 664 C CA . THR A 1 89 ? -11.230 -5.094 -12.198 1.00 90.12 89 THR A CA 1
ATOM 665 C C . THR A 1 89 ? -11.069 -5.392 -10.710 1.00 90.12 89 THR A C 1
ATOM 667 O O . THR A 1 89 ? -11.941 -6.044 -10.140 1.00 90.12 89 THR A O 1
ATOM 670 N N . GLN A 1 90 ? -10.065 -4.811 -10.047 1.00 91.50 90 GLN A N 1
ATOM 671 C CA . GLN A 1 90 ? -9.880 -4.863 -8.593 1.00 91.50 90 GLN A CA 1
ATOM 672 C C . GLN A 1 90 ? -11.151 -4.407 -7.855 1.00 91.50 90 GLN A C 1
ATOM 674 O O . GLN A 1 90 ? -11.675 -5.127 -7.006 1.00 91.50 90 GLN A O 1
ATOM 679 N N . TYR A 1 91 ? -11.727 -3.260 -8.231 1.00 92.62 91 TYR A N 1
ATOM 680 C CA . TYR A 1 91 ? -12.917 -2.707 -7.581 1.00 92.62 91 TYR A CA 1
ATOM 681 C C . TYR A 1 91 ? -14.183 -3.561 -7.774 1.00 92.62 91 TYR A C 1
ATOM 683 O O . TYR A 1 91 ? -15.072 -3.482 -6.930 1.00 92.62 91 TYR A O 1
ATOM 691 N N . LYS A 1 92 ? -14.279 -4.433 -8.795 1.00 92.56 92 LYS A N 1
ATOM 692 C CA . LYS A 1 92 ? -15.374 -5.429 -8.867 1.00 92.56 92 LYS A CA 1
ATOM 693 C C . LYS A 1 92 ? -15.282 -6.431 -7.714 1.00 92.56 92 LYS A C 1
ATOM 695 O O . LYS A 1 92 ? -16.294 -6.679 -7.062 1.00 92.56 92 LYS A O 1
ATOM 700 N N . TYR A 1 93 ? -14.084 -6.944 -7.417 1.00 90.69 93 TYR A N 1
ATOM 701 C CA . TYR A 1 93 ? -13.858 -7.793 -6.241 1.00 90.69 93 TYR A CA 1
ATOM 702 C C . TYR A 1 93 ? -14.134 -7.019 -4.945 1.00 90.69 93 TYR A C 1
ATOM 704 O O . TYR A 1 93 ? -14.829 -7.533 -4.066 1.00 90.69 93 TYR A O 1
ATOM 712 N N . LEU A 1 94 ? -13.685 -5.758 -4.849 1.00 90.06 94 LEU A N 1
ATOM 713 C CA . LEU A 1 94 ? -13.933 -4.936 -3.656 1.00 90.06 94 LEU A CA 1
ATOM 714 C C . LEU A 1 94 ? -15.422 -4.646 -3.435 1.00 90.06 94 LEU A C 1
ATOM 716 O O . LEU A 1 94 ? -15.855 -4.625 -2.291 1.00 90.06 94 LEU A O 1
ATOM 720 N N . ILE A 1 95 ? -16.231 -4.479 -4.488 1.00 92.62 95 ILE A N 1
ATOM 721 C CA . ILE A 1 95 ? -17.689 -4.303 -4.366 1.00 92.62 95 ILE A CA 1
ATOM 722 C C . ILE A 1 95 ? -18.356 -5.558 -3.782 1.00 92.62 95 ILE A C 1
ATOM 724 O O . ILE A 1 95 ? -19.232 -5.434 -2.924 1.00 92.62 95 ILE A O 1
ATOM 728 N N . VAL A 1 96 ? -17.928 -6.758 -4.193 1.00 93.19 96 VAL A N 1
ATOM 729 C CA . VAL A 1 96 ? -18.434 -8.023 -3.630 1.00 93.19 96 VAL A CA 1
ATOM 730 C C . VAL A 1 96 ? -18.022 -8.161 -2.162 1.00 93.19 96 VAL A C 1
ATOM 732 O O . VAL A 1 96 ? -18.883 -8.376 -1.308 1.00 93.19 96 VAL A O 1
ATOM 735 N N . PHE A 1 97 ? -16.737 -7.958 -1.849 1.00 93.50 97 PHE A N 1
ATOM 736 C CA . PHE A 1 97 ? -16.232 -7.974 -0.473 1.00 93.50 97 PHE A CA 1
ATOM 737 C C . PHE A 1 97 ? -16.947 -6.942 0.415 1.00 93.50 97 PHE A C 1
ATOM 739 O O . PHE A 1 97 ? -17.435 -7.289 1.487 1.00 93.50 97 PHE A O 1
ATOM 746 N N . MET A 1 98 ? -17.091 -5.699 -0.052 1.00 92.50 98 MET A N 1
ATOM 747 C CA . MET A 1 98 ? -17.794 -4.619 0.644 1.00 92.50 98 MET A CA 1
ATOM 748 C C . MET A 1 98 ? -19.252 -4.994 0.942 1.00 92.50 98 MET A C 1
ATOM 750 O O . MET A 1 98 ? -19.721 -4.753 2.051 1.00 92.50 98 MET A O 1
ATOM 754 N N . GLY A 1 99 ? -19.964 -5.609 -0.008 1.00 93.81 99 GLY A N 1
ATOM 755 C CA . GLY A 1 99 ? -21.338 -6.075 0.200 1.00 93.81 99 GLY A CA 1
ATOM 756 C C . GLY A 1 99 ? -21.447 -7.183 1.253 1.00 93.81 99 GLY A C 1
ATOM 757 O O . GLY A 1 99 ? -22.309 -7.117 2.131 1.00 93.81 99 GLY A O 1
ATOM 758 N N . VAL A 1 100 ? -20.547 -8.172 1.206 1.00 95.06 100 VAL A N 1
ATOM 759 C CA . VAL A 1 100 ? -20.491 -9.271 2.186 1.00 95.06 100 VAL A CA 1
ATOM 760 C C . VAL A 1 100 ? -20.113 -8.751 3.575 1.00 95.06 100 VAL A C 1
ATOM 762 O O . VAL A 1 100 ? -20.789 -9.058 4.556 1.00 95.06 100 VAL A O 1
ATOM 765 N N . PHE A 1 101 ? -19.078 -7.918 3.677 1.00 94.75 101 PHE A N 1
ATOM 766 C CA . PHE A 1 101 ? -18.587 -7.422 4.959 1.00 94.75 101 PHE A CA 1
ATOM 767 C C . PHE A 1 101 ? -19.553 -6.420 5.612 1.00 94.75 101 PHE A C 1
ATOM 769 O O . PHE A 1 101 ? -19.771 -6.472 6.822 1.00 94.75 101 PHE A O 1
ATOM 776 N N . ALA A 1 102 ? -20.243 -5.591 4.821 1.00 96.25 102 ALA A N 1
ATOM 777 C CA . ALA A 1 102 ? -21.352 -4.767 5.304 1.00 96.25 102 ALA A CA 1
ATOM 778 C C . ALA A 1 102 ? -22.479 -5.618 5.926 1.00 96.25 102 ALA A C 1
ATOM 780 O O . ALA A 1 102 ? -23.027 -5.256 6.969 1.00 96.25 102 ALA A O 1
ATOM 781 N N . ALA A 1 103 ? -22.797 -6.779 5.340 1.00 95.31 103 ALA A N 1
ATOM 782 C CA . ALA A 1 103 ? -23.762 -7.707 5.926 1.00 95.31 103 ALA A CA 1
ATOM 783 C C . ALA A 1 103 ? -23.251 -8.334 7.239 1.00 95.31 103 ALA A C 1
ATOM 785 O O . ALA A 1 103 ? -24.032 -8.468 8.181 1.00 95.31 103 ALA A O 1
ATOM 786 N N . ILE A 1 104 ? -21.953 -8.654 7.344 1.00 94.69 104 ILE A N 1
ATOM 787 C CA . ILE A 1 104 ? -21.331 -9.144 8.590 1.00 94.69 104 ILE A CA 1
ATOM 788 C C . ILE A 1 104 ? -21.433 -8.089 9.703 1.00 94.69 104 ILE A C 1
ATOM 790 O O . ILE A 1 104 ? -21.915 -8.412 10.790 1.00 94.69 104 ILE A O 1
ATOM 794 N N . ILE A 1 105 ? -21.079 -6.824 9.425 1.00 94.62 105 ILE A N 1
ATOM 795 C CA . ILE A 1 105 ? -21.232 -5.699 10.369 1.00 94.62 105 ILE A CA 1
ATOM 796 C C . ILE A 1 105 ? -22.685 -5.607 10.856 1.00 94.62 105 ILE A C 1
ATOM 798 O O . ILE A 1 105 ? -22.938 -5.620 12.063 1.00 94.62 105 ILE A O 1
ATOM 802 N N . PHE A 1 106 ? -23.656 -5.573 9.937 1.00 94.88 106 PHE A N 1
ATOM 803 C CA . PHE A 1 106 ? -25.069 -5.460 10.297 1.00 94.88 106 PHE A CA 1
ATOM 804 C C . PHE A 1 106 ? -25.567 -6.636 11.154 1.00 94.88 106 PHE A C 1
ATOM 806 O O . PHE A 1 106 ? -26.267 -6.429 12.148 1.00 94.88 106 PHE A O 1
ATOM 813 N N . VAL A 1 107 ? -25.204 -7.873 10.797 1.00 94.00 107 VAL A N 1
ATOM 814 C CA . VAL A 1 107 ? -25.662 -9.084 11.494 1.00 94.00 107 VAL A CA 1
ATOM 815 C C . VAL A 1 107 ? -25.013 -9.223 12.871 1.00 94.00 107 VAL A C 1
ATOM 817 O O . VAL A 1 107 ? -25.718 -9.514 13.837 1.00 94.00 107 VAL A O 1
ATOM 820 N N . PHE A 1 108 ? -23.704 -8.995 12.999 1.00 92.81 108 PHE A N 1
ATOM 821 C CA . PHE A 1 108 ? -22.995 -9.158 14.274 1.00 92.81 108 PHE A CA 1
ATOM 822 C C . PHE A 1 108 ? -23.332 -8.035 15.263 1.00 92.81 108 PHE A C 1
ATOM 824 O O . PHE A 1 108 ? -23.547 -8.312 16.440 1.00 92.81 108 PHE A O 1
ATOM 831 N N . LEU A 1 109 ? -23.463 -6.783 14.812 1.00 91.12 109 LEU A N 1
ATOM 832 C CA . LEU A 1 109 ? -23.885 -5.686 15.693 1.00 91.12 109 LEU A CA 1
ATOM 833 C C . LEU A 1 109 ? -25.389 -5.743 16.009 1.00 91.12 109 LEU A C 1
ATOM 835 O O . LEU A 1 109 ? -25.801 -5.444 17.129 1.00 91.12 109 LEU A O 1
ATOM 839 N N . GLY A 1 110 ? -26.220 -6.195 15.063 1.00 89.88 110 GLY A N 1
ATOM 840 C CA . GLY A 1 110 ? -27.650 -6.411 15.290 1.00 89.88 110 GLY A CA 1
ATOM 841 C C . GLY A 1 110 ? -27.944 -7.561 16.263 1.00 89.88 110 GLY A C 1
ATOM 842 O O . GLY A 1 110 ? -28.889 -7.472 17.057 1.00 89.88 110 GLY A O 1
ATOM 843 N N . SER A 1 111 ? -27.119 -8.616 16.272 1.00 90.94 111 SER A N 1
ATOM 844 C CA . SER A 1 111 ? -27.310 -9.774 17.156 1.00 90.94 111 SER A CA 1
ATOM 845 C C . SER A 1 111 ? -27.080 -9.456 18.637 1.00 90.94 111 SER A C 1
ATOM 847 O O . SER A 1 111 ? -27.710 -10.100 19.473 1.00 90.94 111 SER A O 1
ATOM 849 N N . VAL A 1 112 ? -26.280 -8.429 18.975 1.00 87.25 112 VAL A N 1
ATOM 850 C CA . VAL A 1 112 ? -25.951 -7.993 20.358 1.00 87.25 112 VAL A CA 1
ATOM 851 C C . VAL A 1 112 ? -27.186 -7.879 21.257 1.00 87.25 112 VAL A C 1
ATOM 853 O O . VAL A 1 112 ? -27.117 -8.161 22.451 1.00 87.25 112 VAL A O 1
ATOM 856 N N . LYS A 1 113 ? -28.333 -7.484 20.685 1.00 86.00 113 LYS A N 1
ATOM 857 C CA . LYS A 1 113 ? -29.637 -7.404 21.367 1.00 86.00 113 LYS A CA 1
ATOM 858 C C . LYS A 1 113 ? -30.741 -8.166 20.628 1.00 86.00 113 LYS A C 1
ATOM 860 O O . LYS A 1 113 ? -31.902 -7.764 20.674 1.00 86.00 113 LYS A O 1
ATOM 865 N N . GLY A 1 114 ? -30.388 -9.234 19.908 1.00 85.12 114 GLY A N 1
ATOM 866 C CA . GLY A 1 114 ? -31.330 -10.076 19.164 1.00 85.12 114 GLY A CA 1
ATOM 867 C C . GLY A 1 114 ? -32.188 -9.302 18.157 1.00 85.12 114 GLY A C 1
ATOM 868 O O . GLY A 1 114 ? -33.384 -9.561 18.056 1.00 85.12 114 GLY A O 1
ATOM 869 N N . PHE A 1 115 ? -31.602 -8.316 17.467 1.00 89.06 115 PHE A N 1
ATOM 870 C CA . PHE A 1 115 ? -32.283 -7.404 16.537 1.00 89.06 115 PHE A CA 1
ATOM 871 C C . PHE A 1 115 ? -33.451 -6.612 17.171 1.00 89.06 115 PHE A C 1
ATOM 873 O O . PHE A 1 115 ? -34.417 -6.241 16.504 1.00 89.06 115 PHE A O 1
ATOM 880 N N . SER A 1 116 ? -33.367 -6.318 18.476 1.00 88.00 116 SER A N 1
ATOM 881 C CA . SER A 1 116 ? -34.334 -5.475 19.191 1.00 88.00 116 SER A CA 1
ATOM 882 C C . SER A 1 116 ? -34.384 -4.043 18.644 1.00 88.00 116 SER A C 1
ATOM 884 O O . SER A 1 116 ? -33.371 -3.351 18.549 1.00 88.00 116 SER A O 1
ATOM 886 N N . THR A 1 117 ? -35.599 -3.560 18.380 1.00 88.44 117 THR A N 1
ATOM 887 C CA . THR A 1 117 ? -35.902 -2.168 17.999 1.00 88.44 117 THR A CA 1
ATOM 888 C C . THR A 1 117 ? -36.143 -1.239 19.197 1.00 88.44 117 THR A C 1
ATOM 890 O O . THR A 1 117 ? -36.480 -0.070 19.012 1.00 88.44 117 THR A O 1
ATOM 893 N N . LYS A 1 118 ? -36.011 -1.732 20.437 1.00 85.69 118 LYS A N 1
ATOM 894 C CA . LYS A 1 118 ? -36.292 -0.958 21.658 1.00 85.69 118 LYS A CA 1
ATOM 895 C C . LYS A 1 118 ? -35.076 -0.140 22.097 1.00 85.69 118 LYS A C 1
ATOM 897 O O . LYS A 1 118 ? -33.989 -0.693 22.229 1.00 85.69 118 LYS A O 1
ATOM 902 N N . SER A 1 119 ? -35.292 1.141 22.393 1.00 82.44 119 SER A N 1
ATOM 903 C CA . SER A 1 119 ? -34.328 1.982 23.114 1.00 82.44 119 SER A CA 1
ATOM 904 C C . SER A 1 119 ? -33.954 1.396 24.476 1.00 82.44 119 SER A C 1
ATOM 906 O O . SER A 1 119 ? -34.802 0.832 25.171 1.00 82.44 119 SER A O 1
ATOM 908 N N . GLU A 1 120 ? -32.699 1.595 24.872 1.00 74.19 120 GLU A N 1
ATOM 909 C CA . GLU A 1 120 ? -32.135 1.153 26.150 1.00 74.19 120 GLU A CA 1
ATOM 910 C C . GLU A 1 120 ? -31.607 2.346 26.972 1.00 74.19 120 GLU A C 1
ATOM 912 O O . GLU A 1 120 ? -31.426 3.433 26.417 1.00 74.19 120 GLU A O 1
ATOM 917 N N . PRO A 1 121 ? -31.368 2.197 28.291 1.00 77.44 121 PRO A N 1
ATOM 918 C CA . PRO A 1 121 ? -30.726 3.237 29.095 1.00 77.44 121 PRO A CA 1
ATOM 919 C C . PRO A 1 121 ? -29.307 3.546 28.598 1.00 77.44 121 PRO A C 1
ATOM 921 O O . PRO A 1 121 ? -28.534 2.626 28.339 1.00 77.44 121 PRO A O 1
ATOM 924 N N . CYS A 1 122 ? -28.954 4.828 28.504 1.00 72.06 122 CYS A N 1
ATOM 925 C CA . CYS A 1 122 ? -27.635 5.261 28.042 1.00 72.06 122 CYS A CA 1
ATOM 926 C C . CYS A 1 122 ? -26.502 4.830 28.988 1.00 72.06 122 CYS A C 1
ATOM 928 O O . CYS A 1 122 ? -26.595 4.991 30.209 1.00 72.06 122 CYS A O 1
ATOM 930 N N . THR A 1 123 ? -25.389 4.376 28.413 1.00 66.06 123 THR A N 1
ATOM 931 C CA . THR A 1 123 ? -24.195 3.894 29.128 1.00 66.06 123 THR A CA 1
ATOM 932 C C . THR A 1 123 ? -23.556 4.979 30.003 1.00 66.06 123 THR A C 1
ATOM 934 O O . THR A 1 123 ? -23.167 4.713 31.141 1.00 66.06 123 THR A O 1
ATOM 937 N N . TYR A 1 124 ? -23.534 6.221 29.507 1.00 63.38 124 TYR A N 1
ATOM 938 C CA . TYR A 1 124 ? -22.985 7.405 30.181 1.00 63.38 124 TYR A CA 1
ATOM 939 C C . TYR A 1 124 ? -23.959 8.117 31.137 1.00 63.38 124 TYR A C 1
ATOM 941 O O . TYR A 1 124 ? -23.525 8.906 31.974 1.00 63.38 124 TYR A O 1
ATOM 949 N N . SER A 1 125 ? -25.274 7.871 31.049 1.00 59.72 125 SER A N 1
ATOM 950 C CA . SER A 1 125 ? -26.277 8.600 31.843 1.00 59.72 125 SER A CA 1
ATOM 951 C C . SER A 1 125 ? -27.462 7.721 32.241 1.00 59.72 125 SER A C 1
ATOM 953 O O . SER A 1 125 ? -28.362 7.446 31.446 1.00 59.72 125 SER A O 1
ATOM 955 N N . LYS A 1 126 ? -27.514 7.354 33.529 1.00 56.22 126 LYS A N 1
ATOM 956 C CA . LYS A 1 126 ? -28.507 6.436 34.129 1.00 56.22 126 LYS A CA 1
ATOM 957 C C . LYS A 1 126 ? -29.938 7.003 34.249 1.00 56.22 126 LYS A C 1
ATOM 959 O O . LYS A 1 126 ? -30.729 6.492 35.038 1.00 56.22 126 LYS A O 1
ATOM 964 N N . GLY A 1 127 ? -30.267 8.050 33.491 1.00 58.19 127 GLY A N 1
ATOM 965 C CA . GLY A 1 127 ? -31.610 8.632 33.384 1.00 58.19 127 GLY A CA 1
ATOM 966 C C . GLY A 1 127 ? -32.126 8.808 31.949 1.00 58.19 127 GLY A C 1
ATOM 967 O O . GLY A 1 127 ? -33.324 9.020 31.776 1.00 58.19 127 GLY A O 1
ATOM 968 N N . ASN A 1 128 ? -31.264 8.690 30.931 1.00 71.44 128 ASN A N 1
ATOM 969 C CA . ASN A 1 128 ? -31.621 8.933 29.530 1.00 71.44 128 ASN A CA 1
ATOM 970 C C . ASN A 1 128 ? -31.805 7.620 28.753 1.00 71.44 128 ASN A C 1
ATOM 972 O O . ASN A 1 128 ? -31.209 6.598 29.094 1.00 71.44 128 ASN A O 1
ATOM 976 N N . LEU A 1 129 ? -32.614 7.660 27.689 1.00 81.25 129 LEU A N 1
ATOM 977 C CA . LEU A 1 129 ? -32.798 6.551 26.749 1.00 81.25 129 LEU A CA 1
ATOM 978 C C . LEU A 1 129 ? -32.037 6.826 25.448 1.00 81.25 129 LEU A C 1
ATOM 980 O O . LEU A 1 129 ? -32.314 7.808 24.759 1.00 81.25 129 LEU A O 1
ATOM 984 N N . CYS A 1 130 ? -31.123 5.925 25.109 1.00 84.25 130 CYS A N 1
ATOM 985 C CA . CYS A 1 130 ? -30.344 5.942 23.878 1.00 84.25 130 CYS A CA 1
ATOM 986 C C . CYS A 1 130 ? -31.063 5.153 22.766 1.00 84.25 130 CYS A C 1
ATOM 988 O O . CYS A 1 130 ? -32.113 4.531 22.977 1.00 84.25 130 CYS A O 1
ATOM 990 N N . LYS A 1 131 ? -30.558 5.224 21.535 1.00 88.62 131 LYS A N 1
ATOM 991 C CA . LYS A 1 131 ? -31.116 4.514 20.376 1.00 88.62 131 LYS A CA 1
ATOM 992 C C . LYS A 1 131 ? -30.907 2.994 20.505 1.00 88.62 131 LYS A C 1
ATOM 994 O O . LYS A 1 131 ? -30.023 2.548 21.234 1.00 88.62 131 LYS A O 1
ATOM 999 N N . PRO A 1 132 ? -31.756 2.168 19.862 1.00 89.25 132 PRO A N 1
ATOM 1000 C CA . PRO A 1 132 ? -31.580 0.717 19.879 1.00 89.25 132 PRO A CA 1
ATOM 1001 C C . PRO A 1 132 ? -30.261 0.321 19.208 1.00 89.25 132 PRO A C 1
ATOM 1003 O O . PRO A 1 132 ? -29.930 0.868 18.160 1.00 89.25 132 PRO A O 1
ATOM 1006 N N . ALA A 1 133 ? -29.578 -0.706 19.722 1.00 85.62 133 ALA A N 1
ATOM 1007 C CA . ALA A 1 133 ? -28.332 -1.222 19.136 1.00 85.62 133 ALA A CA 1
ATOM 1008 C C . ALA A 1 133 ? -28.465 -1.621 17.647 1.00 85.62 133 ALA A C 1
ATOM 1010 O O . ALA A 1 133 ? -27.502 -1.533 16.892 1.00 85.62 133 ALA A O 1
ATOM 1011 N N . LEU A 1 134 ? -29.673 -1.989 17.195 1.00 90.88 134 LEU A N 1
ATOM 1012 C CA . LEU A 1 134 ? -29.974 -2.236 15.781 1.00 90.88 134 LEU A CA 1
ATOM 1013 C C . LEU A 1 134 ? -29.824 -0.982 14.894 1.00 90.88 134 LEU A C 1
ATOM 1015 O O . LEU A 1 134 ? -29.484 -1.101 13.719 1.00 90.88 134 LEU A O 1
ATOM 1019 N N . ALA A 1 135 ? -30.061 0.216 15.436 1.00 91.38 135 ALA A N 1
ATOM 1020 C CA . ALA A 1 135 ? -29.780 1.460 14.727 1.00 91.38 135 ALA A CA 1
ATOM 1021 C C . ALA A 1 135 ? -28.270 1.664 14.587 1.00 91.38 135 ALA A C 1
ATOM 1023 O O . ALA A 1 135 ? -27.810 1.915 13.479 1.00 91.38 135 ALA A O 1
ATOM 1024 N N . ASN A 1 136 ? -27.500 1.460 15.659 1.00 90.12 136 ASN A N 1
ATOM 1025 C CA . ASN A 1 136 ? -26.040 1.553 15.621 1.00 90.12 136 ASN A CA 1
ATOM 1026 C C . ASN A 1 136 ? -25.472 0.540 14.609 1.00 90.12 136 ASN A C 1
ATOM 1028 O O . ASN A 1 136 ? -24.676 0.917 13.760 1.00 90.12 136 ASN A O 1
ATOM 1032 N N . ALA A 1 137 ? -25.989 -0.694 14.566 1.00 92.88 137 ALA A N 1
ATOM 1033 C CA . ALA A 1 137 ? -25.656 -1.673 13.525 1.00 92.88 137 ALA A CA 1
ATOM 1034 C C . ALA A 1 137 ? -25.920 -1.154 12.095 1.00 92.88 137 ALA A C 1
ATOM 1036 O O . ALA A 1 137 ? -25.054 -1.259 11.223 1.00 92.88 137 ALA A O 1
ATOM 1037 N N . ALA A 1 138 ? -27.091 -0.560 11.841 1.00 95.56 138 ALA A N 1
ATOM 1038 C CA . ALA A 1 138 ? -27.449 -0.007 10.533 1.00 95.56 138 ALA A CA 1
ATOM 1039 C C . ALA A 1 138 ? -26.598 1.219 10.145 1.00 95.56 138 ALA A C 1
ATOM 1041 O O . ALA A 1 138 ? -26.136 1.314 9.008 1.00 95.56 138 ALA A O 1
ATOM 1042 N N . PHE A 1 139 ? -26.357 2.141 11.079 1.00 96.31 139 PHE A N 1
ATOM 1043 C CA . PHE A 1 139 ? -25.582 3.357 10.834 1.00 96.31 139 PHE A CA 1
ATOM 1044 C C . PHE A 1 139 ? -24.071 3.087 10.748 1.00 96.31 139 PHE A C 1
ATOM 1046 O O . PHE A 1 139 ? -23.433 3.672 9.877 1.00 96.31 139 PHE A O 1
ATOM 1053 N N . SER A 1 140 ? -23.509 2.149 11.522 1.00 96.31 140 SER A N 1
ATOM 1054 C CA . SER A 1 140 ? -22.137 1.641 11.323 1.00 96.31 140 SER A CA 1
ATOM 1055 C C . SER A 1 140 ? -21.966 1.002 9.948 1.00 96.31 140 SER A C 1
ATOM 1057 O O . SER A 1 140 ? -20.970 1.249 9.273 1.00 96.31 140 SER A O 1
ATOM 1059 N N . THR A 1 141 ? -22.959 0.230 9.490 1.00 97.31 141 THR A N 1
ATOM 1060 C CA . THR A 1 141 ? -22.950 -0.371 8.145 1.00 97.31 141 THR A CA 1
ATOM 1061 C C . THR A 1 141 ? -23.002 0.704 7.052 1.00 97.31 141 THR A C 1
ATOM 1063 O O . THR A 1 141 ? -22.259 0.636 6.076 1.00 97.31 141 THR A O 1
ATOM 1066 N N . LEU A 1 142 ? -23.828 1.742 7.223 1.00 97.00 142 LEU A N 1
ATOM 1067 C CA . LEU A 1 142 ? -23.886 2.874 6.295 1.00 97.00 142 LEU A CA 1
ATOM 1068 C C . LEU A 1 142 ? -22.585 3.695 6.297 1.00 97.00 142 LEU A C 1
ATOM 1070 O O . LEU A 1 142 ? -22.103 4.069 5.231 1.00 97.00 142 LEU A O 1
ATOM 1074 N N . ALA A 1 143 ? -21.989 3.942 7.467 1.00 97.44 143 ALA A N 1
ATOM 1075 C CA . ALA A 1 143 ? -20.701 4.623 7.590 1.00 97.44 143 ALA A CA 1
ATOM 1076 C C . ALA A 1 143 ? -19.568 3.817 6.936 1.00 97.44 143 ALA A C 1
ATOM 1078 O O . ALA A 1 143 ? -18.755 4.398 6.223 1.00 97.44 143 ALA A O 1
ATOM 1079 N N . PHE A 1 144 ? -19.562 2.489 7.098 1.00 98.00 144 PHE A N 1
ATOM 1080 C CA . PHE A 1 144 ? -18.647 1.577 6.407 1.00 98.00 144 PHE A CA 1
ATOM 1081 C C . PHE A 1 144 ? -18.753 1.697 4.886 1.00 98.00 144 PHE A C 1
ATOM 1083 O O . PHE A 1 144 ? -17.740 1.910 4.223 1.00 98.00 144 PHE A O 1
ATOM 1090 N N . LEU A 1 145 ? -19.967 1.652 4.328 1.00 97.56 145 LEU A N 1
ATOM 1091 C CA . LEU A 1 145 ? -20.176 1.831 2.888 1.00 97.56 145 LEU A CA 1
ATOM 1092 C C . LEU A 1 145 ? -19.719 3.221 2.407 1.00 97.56 145 LEU A C 1
ATOM 1094 O O . LEU A 1 145 ? -19.078 3.325 1.365 1.00 97.56 145 LEU A O 1
ATOM 1098 N N . LEU A 1 146 ? -19.986 4.285 3.172 1.00 97.12 146 LEU A N 1
ATOM 1099 C CA . LEU A 1 146 ? -19.528 5.642 2.847 1.00 97.12 146 LEU A CA 1
ATOM 1100 C C . LEU A 1 146 ? -17.996 5.770 2.901 1.00 97.12 146 LEU A C 1
ATOM 1102 O O . LEU A 1 146 ? -17.408 6.384 2.011 1.00 97.12 146 LEU A O 1
ATOM 1106 N N . GLY A 1 147 ? -17.341 5.168 3.896 1.00 96.81 147 GLY A N 1
ATOM 1107 C CA . GLY A 1 147 ? -15.882 5.141 4.022 1.00 96.81 147 GLY A CA 1
ATOM 1108 C C . GLY A 1 147 ? -15.224 4.353 2.892 1.00 96.81 147 GLY A C 1
ATOM 1109 O O . GLY A 1 147 ? -14.314 4.855 2.237 1.00 96.81 147 GLY A O 1
ATOM 1110 N N . ALA A 1 148 ? -15.749 3.165 2.592 1.00 96.62 148 ALA A N 1
ATOM 1111 C CA . ALA A 1 148 ? -15.282 2.315 1.502 1.00 96.62 148 ALA A CA 1
ATOM 1112 C C . ALA A 1 148 ? -15.392 3.008 0.134 1.00 96.62 148 ALA A C 1
ATOM 1114 O O . ALA A 1 148 ? -14.407 3.085 -0.600 1.00 96.62 148 ALA A O 1
ATOM 1115 N N . LEU A 1 149 ? -16.553 3.596 -0.180 1.00 96.38 149 LEU A N 1
ATOM 1116 C CA . LEU A 1 149 ? -16.756 4.366 -1.412 1.00 96.38 149 LEU A CA 1
ATOM 1117 C C . LEU A 1 149 ? -15.842 5.601 -1.488 1.00 96.38 149 LEU A C 1
ATOM 1119 O O . LEU A 1 149 ? -15.351 5.927 -2.566 1.00 96.38 149 LEU A O 1
ATOM 1123 N N . THR A 1 150 ? -15.575 6.268 -0.360 1.00 96.62 150 THR A N 1
ATOM 1124 C CA . THR A 1 150 ? -14.674 7.435 -0.311 1.00 96.62 150 THR A CA 1
ATOM 1125 C C . THR A 1 150 ? -13.207 7.036 -0.494 1.00 96.62 150 THR A C 1
ATOM 1127 O O . THR A 1 150 ? -12.464 7.763 -1.150 1.00 96.62 150 THR A O 1
ATOM 1130 N N . SER A 1 151 ? -12.802 5.865 0.003 1.00 95.81 151 SER A N 1
ATOM 1131 C CA . SER A 1 151 ? -11.468 5.282 -0.202 1.00 95.81 151 SER A CA 1
ATOM 1132 C C . SER A 1 151 ? -11.243 4.906 -1.670 1.00 95.81 151 SER A C 1
ATOM 1134 O O . SER A 1 151 ? -10.319 5.406 -2.308 1.00 95.81 151 SER A O 1
ATOM 1136 N N . VAL A 1 152 ? -12.180 4.153 -2.259 1.00 94.50 152 VAL A N 1
ATOM 1137 C CA . VAL A 1 152 ? -12.187 3.793 -3.690 1.00 94.50 152 VAL A CA 1
ATOM 1138 C C . VAL A 1 152 ? -12.153 5.039 -4.588 1.00 94.50 152 VAL A C 1
ATOM 1140 O O . VAL A 1 152 ? -11.382 5.101 -5.545 1.00 94.50 152 VAL A O 1
ATOM 1143 N N . LEU A 1 153 ? -12.939 6.072 -4.261 1.00 94.88 153 LEU A N 1
ATOM 1144 C CA . LEU A 1 153 ? -12.918 7.347 -4.982 1.00 94.88 153 LEU A CA 1
ATOM 1145 C C . LEU A 1 153 ? -11.591 8.105 -4.799 1.00 94.88 153 LEU A C 1
ATOM 1147 O O . LEU A 1 153 ? -11.125 8.736 -5.745 1.00 94.88 153 LEU A O 1
ATOM 1151 N N . SER A 1 154 ? -10.975 8.036 -3.617 1.00 93.69 154 SER A N 1
ATOM 1152 C CA . SER A 1 154 ? -9.682 8.670 -3.325 1.00 93.69 154 SER A CA 1
ATOM 1153 C C . SER A 1 154 ? -8.566 8.073 -4.181 1.00 93.69 154 SER A C 1
ATOM 1155 O O . SER A 1 154 ? -7.868 8.814 -4.875 1.00 93.69 154 SER A O 1
ATOM 1157 N N . GLY A 1 155 ? -8.455 6.742 -4.221 1.00 92.50 155 GLY A N 1
ATOM 1158 C CA . GLY A 1 155 ? -7.491 6.064 -5.086 1.00 92.50 155 GLY A CA 1
ATOM 1159 C C . GLY A 1 155 ? -7.718 6.359 -6.574 1.00 92.50 155 GLY A C 1
ATOM 1160 O O . GLY A 1 155 ? -6.786 6.725 -7.292 1.00 92.50 155 GLY A O 1
ATOM 1161 N N . PHE A 1 156 ? -8.973 6.295 -7.033 1.00 95.00 156 PHE A N 1
ATOM 1162 C CA . PHE A 1 156 ? -9.325 6.570 -8.430 1.00 95.00 156 PHE A CA 1
ATOM 1163 C C . PHE A 1 156 ? -9.039 8.020 -8.857 1.00 95.00 156 PHE A C 1
ATOM 1165 O O . PHE A 1 156 ? -8.528 8.244 -9.954 1.00 95.00 156 PHE A O 1
ATOM 1172 N N . LEU A 1 157 ? -9.341 9.014 -8.011 1.00 94.50 157 LEU A N 1
ATOM 1173 C CA . LEU A 1 157 ? -9.043 10.423 -8.303 1.00 94.50 157 LEU A CA 1
ATOM 1174 C C . LEU A 1 157 ? -7.536 10.699 -8.329 1.00 94.50 157 LEU A C 1
ATOM 1176 O O . LEU A 1 157 ? -7.090 11.453 -9.193 1.00 94.50 157 LEU A O 1
ATOM 1180 N N . GLY A 1 158 ? -6.758 10.057 -7.448 1.00 94.00 158 GLY A N 1
ATOM 1181 C CA . GLY A 1 158 ? -5.295 10.078 -7.506 1.00 94.00 158 GLY A CA 1
ATOM 1182 C C . GLY A 1 158 ? -4.780 9.567 -8.853 1.00 94.00 158 GLY A C 1
ATOM 1183 O O . GLY A 1 158 ? -4.115 10.304 -9.581 1.00 94.00 158 GLY A O 1
ATOM 1184 N N . MET A 1 159 ? -5.176 8.349 -9.245 1.00 94.94 159 MET A N 1
ATOM 1185 C CA . MET A 1 159 ? -4.793 7.750 -10.532 1.00 94.94 159 MET A CA 1
ATOM 1186 C C . MET A 1 159 ? -5.182 8.646 -11.718 1.00 94.94 159 MET A C 1
ATOM 1188 O O . MET A 1 159 ? -4.416 8.802 -12.673 1.00 94.94 159 MET A O 1
ATOM 1192 N N . LYS A 1 160 ? -6.355 9.291 -11.660 1.00 95.25 160 LYS A N 1
ATOM 1193 C CA . LYS A 1 160 ? -6.831 10.168 -12.737 1.00 95.25 160 LYS A CA 1
ATOM 1194 C C . LYS A 1 160 ? -6.108 11.503 -12.862 1.00 95.25 160 LYS A C 1
ATOM 1196 O O . LYS A 1 160 ? -6.105 12.030 -13.974 1.00 95.25 160 LYS A O 1
ATOM 1201 N N . ILE A 1 161 ? -5.467 12.029 -11.815 1.00 96.88 161 ILE A N 1
ATOM 1202 C CA . ILE A 1 161 ? -4.520 13.137 -12.002 1.00 96.88 161 ILE A CA 1
ATOM 1203 C C . ILE A 1 161 ? -3.123 12.634 -12.378 1.00 96.88 161 ILE A C 1
ATOM 1205 O O . ILE A 1 161 ? -2.514 13.222 -13.268 1.00 96.88 161 ILE A O 1
ATOM 1209 N N . ALA A 1 162 ? -2.629 11.540 -11.797 1.00 95.38 162 ALA A N 1
ATOM 1210 C CA . ALA A 1 162 ? -1.285 11.038 -12.089 1.00 95.38 162 ALA A CA 1
ATOM 1211 C C . ALA A 1 162 ? -1.129 10.610 -13.562 1.00 95.38 162 ALA A C 1
ATOM 1213 O O . ALA A 1 162 ? -0.296 11.171 -14.281 1.00 95.38 162 ALA A O 1
ATOM 1214 N N . THR A 1 163 ? -2.047 9.777 -14.070 1.00 94.12 163 THR A N 1
ATOM 1215 C CA . THR A 1 163 ? -2.100 9.393 -15.497 1.00 94.12 163 THR A CA 1
ATOM 1216 C C . THR A 1 163 ? -2.444 10.549 -16.449 1.00 94.12 163 THR A C 1
ATOM 1218 O O . THR A 1 163 ? -2.332 10.400 -17.662 1.00 94.12 163 THR A O 1
ATOM 1221 N N . TYR A 1 164 ? -2.856 11.715 -15.933 1.00 95.44 164 TYR A N 1
ATOM 1222 C CA . TYR A 1 164 ? -3.021 12.950 -16.710 1.00 95.44 164 TYR A CA 1
ATOM 1223 C C . TYR A 1 164 ? -1.755 13.825 -16.685 1.00 95.44 164 TYR A C 1
ATOM 1225 O O . TYR A 1 164 ? -1.461 14.535 -17.652 1.00 95.44 164 TYR A O 1
ATOM 1233 N N . ALA A 1 165 ? -1.005 13.798 -15.587 1.00 96.69 165 ALA A N 1
ATOM 1234 C CA . ALA A 1 165 ? 0.143 14.655 -15.333 1.00 96.69 165 ALA A CA 1
ATOM 1235 C C . ALA A 1 165 ? 1.447 14.126 -15.939 1.00 96.69 165 ALA A C 1
ATOM 1237 O O . ALA A 1 165 ? 2.227 14.930 -16.441 1.00 96.69 165 ALA A O 1
ATOM 1238 N N . ASN A 1 166 ? 1.663 12.809 -15.942 1.00 94.62 166 ASN A N 1
ATOM 1239 C CA . ASN A 1 166 ? 2.919 12.169 -16.349 1.00 94.62 166 ASN A CA 1
ATOM 1240 C C . ASN A 1 166 ? 3.533 12.716 -17.661 1.00 94.62 166 ASN A C 1
ATOM 1242 O O . ASN A 1 166 ? 4.551 13.406 -17.615 1.00 94.62 166 ASN A O 1
ATOM 1246 N N . ALA A 1 167 ? 2.881 12.555 -18.820 1.00 93.94 167 ALA A N 1
ATOM 1247 C CA . ALA A 1 167 ? 3.404 13.083 -20.090 1.00 93.94 167 ALA A CA 1
ATOM 1248 C C . ALA A 1 167 ? 3.488 14.622 -20.136 1.00 93.94 167 ALA A C 1
ATOM 1250 O O . ALA A 1 167 ? 4.243 15.180 -20.933 1.00 93.94 167 ALA A O 1
ATOM 1251 N N . ARG A 1 168 ? 2.740 15.342 -19.287 1.00 95.75 168 ARG A N 1
ATOM 1252 C CA . ARG A 1 168 ? 2.843 16.809 -19.178 1.00 95.75 168 ARG A CA 1
ATOM 1253 C C . ARG A 1 168 ? 4.135 17.201 -18.466 1.00 95.75 168 ARG A C 1
ATOM 1255 O O . ARG A 1 168 ? 4.818 18.107 -18.933 1.00 95.75 168 ARG A O 1
ATOM 1262 N N . THR A 1 169 ? 4.510 16.475 -17.416 1.00 96.44 169 THR A N 1
ATOM 1263 C CA . THR A 1 169 ? 5.823 16.584 -16.768 1.00 96.44 169 THR A CA 1
ATOM 1264 C C . THR A 1 169 ? 6.947 16.279 -17.769 1.00 96.44 169 THR A C 1
ATOM 1266 O O . THR A 1 169 ? 7.869 17.085 -17.882 1.00 96.44 169 THR A O 1
ATOM 1269 N N . THR A 1 170 ? 6.836 15.216 -18.580 1.00 94.88 170 THR A N 1
ATOM 1270 C CA . THR A 1 170 ? 7.806 14.882 -19.649 1.00 94.88 170 THR A CA 1
ATOM 1271 C C . THR A 1 170 ? 7.954 16.006 -20.685 1.00 94.88 170 THR A C 1
ATOM 1273 O O . THR A 1 170 ? 9.067 16.418 -21.021 1.00 94.88 170 THR A O 1
ATOM 1276 N N . LEU A 1 171 ? 6.843 16.557 -21.191 1.00 93.12 171 LEU A N 1
ATOM 1277 C CA . LEU A 1 171 ? 6.881 17.622 -22.202 1.00 93.12 171 LEU A CA 1
ATOM 1278 C C . LEU A 1 171 ? 7.400 18.959 -21.652 1.00 93.12 171 LEU A C 1
ATOM 1280 O O . LEU A 1 171 ? 8.046 19.699 -22.400 1.00 93.12 171 LEU A O 1
ATOM 1284 N N . GLU A 1 172 ? 7.173 19.261 -20.369 1.00 94.56 172 GLU A N 1
ATOM 1285 C CA . GLU A 1 172 ? 7.755 20.428 -19.693 1.00 94.56 172 GLU A CA 1
ATOM 1286 C C . GLU A 1 172 ? 9.219 20.207 -19.273 1.00 94.56 172 GLU A C 1
ATOM 1288 O O . GLU A 1 172 ? 9.978 21.176 -19.235 1.00 94.56 172 GLU A O 1
ATOM 1293 N N . ALA A 1 173 ? 9.675 18.963 -19.062 1.00 93.81 173 ALA A N 1
ATOM 1294 C CA . ALA A 1 173 ? 11.083 18.646 -18.782 1.00 93.81 173 ALA A CA 1
ATOM 1295 C C . ALA A 1 173 ? 12.026 19.102 -19.907 1.00 93.81 173 ALA A C 1
ATOM 1297 O O . ALA A 1 173 ? 13.189 19.419 -19.645 1.00 93.81 173 ALA A O 1
ATOM 1298 N N . ARG A 1 174 ? 11.516 19.255 -21.138 1.00 90.31 174 ARG A N 1
ATOM 1299 C CA . ARG A 1 174 ? 12.217 19.898 -22.267 1.00 90.31 174 ARG A CA 1
ATOM 1300 C C . ARG A 1 174 ? 12.694 21.317 -21.933 1.00 90.31 174 ARG A C 1
ATOM 1302 O O . ARG A 1 174 ? 13.832 21.663 -22.240 1.00 90.31 174 ARG A O 1
ATOM 1309 N N . LYS A 1 175 ? 11.886 22.085 -21.195 1.00 90.38 175 LYS A N 1
ATOM 1310 C CA . LYS A 1 175 ? 12.159 23.472 -20.766 1.00 90.38 175 LYS A CA 1
ATOM 1311 C C . LYS A 1 175 ? 12.990 23.572 -19.478 1.00 90.38 175 LYS A C 1
ATOM 1313 O O . LYS A 1 175 ? 13.209 24.667 -18.968 1.00 90.38 175 LYS A O 1
ATOM 1318 N N . GLY A 1 176 ? 13.447 22.440 -18.941 1.00 90.19 176 GLY A N 1
ATOM 1319 C CA . GLY A 1 176 ? 14.283 22.368 -17.745 1.00 90.19 176 GLY A CA 1
ATOM 1320 C C . GLY A 1 176 ? 13.550 21.862 -16.504 1.00 90.19 176 GLY A C 1
ATOM 1321 O O . GLY A 1 176 ? 12.321 21.884 -16.407 1.00 90.19 176 GLY A O 1
ATOM 1322 N N . VAL A 1 177 ? 14.345 21.409 -15.532 1.00 92.25 177 VAL A N 1
ATOM 1323 C CA . VAL A 1 177 ? 13.879 20.671 -14.347 1.00 92.25 177 VAL A CA 1
ATOM 1324 C C . VAL A 1 177 ? 12.837 21.435 -13.518 1.00 92.25 177 VAL A C 1
ATOM 1326 O O . VAL A 1 177 ? 11.876 20.837 -13.046 1.00 92.25 177 VAL A O 1
ATOM 1329 N N . GLY A 1 178 ? 12.936 22.767 -13.433 1.00 92.75 178 GLY A N 1
ATOM 1330 C CA . GLY A 1 178 ? 11.954 23.596 -12.729 1.00 92.75 178 GLY A CA 1
ATOM 1331 C C . GLY A 1 178 ? 10.541 23.561 -13.328 1.00 92.75 178 GLY A C 1
ATOM 1332 O O . GLY A 1 178 ? 9.570 23.597 -12.578 1.00 92.75 178 GLY A O 1
ATOM 1333 N N . LYS A 1 179 ? 10.381 23.448 -14.656 1.00 93.69 179 LYS A N 1
ATOM 1334 C CA . LYS A 1 179 ? 9.043 23.400 -15.283 1.00 93.69 179 LYS A CA 1
ATOM 1335 C C . LYS A 1 179 ? 8.386 22.027 -15.121 1.00 93.69 179 LYS A C 1
ATOM 1337 O O . LYS A 1 179 ? 7.189 21.952 -14.836 1.00 93.69 179 LYS A O 1
ATOM 1342 N N . ALA A 1 180 ? 9.178 20.958 -15.211 1.00 95.19 180 ALA A N 1
ATOM 1343 C CA . ALA A 1 180 ? 8.738 19.608 -14.871 1.00 95.19 180 ALA A CA 1
ATOM 1344 C C . ALA A 1 180 ? 8.352 19.494 -13.387 1.00 95.19 180 ALA A C 1
ATOM 1346 O O . ALA A 1 180 ? 7.222 19.109 -13.097 1.00 95.19 180 ALA A O 1
ATOM 1347 N N . PHE A 1 181 ? 9.212 19.945 -12.462 1.00 96.38 181 PHE A N 1
ATOM 1348 C CA . PHE A 1 181 ? 8.923 19.966 -11.023 1.00 96.38 181 PHE A CA 1
ATOM 1349 C C . PHE A 1 181 ? 7.593 20.654 -10.705 1.00 96.38 181 PHE A C 1
ATOM 1351 O O . PHE A 1 181 ? 6.750 20.091 -10.014 1.00 96.38 181 PHE A O 1
ATOM 1358 N N . ILE A 1 182 ? 7.370 21.860 -11.242 1.00 95.19 182 ILE A N 1
ATOM 1359 C CA . ILE A 1 182 ? 6.126 22.610 -11.018 1.00 95.19 182 ILE A CA 1
ATOM 1360 C C . ILE A 1 182 ? 4.907 21.846 -11.560 1.00 95.19 182 ILE A C 1
ATOM 1362 O O . ILE A 1 182 ? 3.835 21.914 -10.961 1.00 95.19 182 ILE A O 1
ATOM 1366 N N . THR A 1 183 ? 5.054 21.105 -12.659 1.00 96.50 183 THR A N 1
ATOM 1367 C CA . THR A 1 183 ? 3.966 20.316 -13.258 1.00 96.50 183 THR A CA 1
ATOM 1368 C C . THR A 1 183 ? 3.643 19.079 -12.420 1.00 96.50 183 THR A C 1
ATOM 1370 O O . THR A 1 183 ? 2.472 18.862 -12.095 1.00 96.50 183 THR A O 1
ATOM 1373 N N . ALA A 1 184 ? 4.659 18.331 -11.983 1.00 96.56 184 ALA A N 1
ATOM 1374 C CA . ALA A 1 184 ? 4.498 17.191 -11.085 1.00 96.56 184 ALA A CA 1
ATOM 1375 C C . ALA A 1 184 ? 3.942 17.620 -9.715 1.00 96.56 184 ALA A C 1
ATOM 1377 O O . ALA A 1 184 ? 2.921 17.099 -9.272 1.00 96.56 184 ALA A O 1
ATOM 1378 N N . PHE A 1 185 ? 4.526 18.643 -9.081 1.00 96.81 185 PHE A N 1
ATOM 1379 C CA . PHE A 1 185 ? 4.131 19.090 -7.743 1.00 96.81 185 PHE A CA 1
ATOM 1380 C C . PHE A 1 185 ? 2.737 19.737 -7.712 1.00 96.81 185 PHE A C 1
ATOM 1382 O O . PHE A 1 185 ? 1.954 19.460 -6.803 1.00 96.81 185 PHE A O 1
ATOM 1389 N N . ARG A 1 186 ? 2.353 20.535 -8.726 1.00 96.81 186 ARG A N 1
ATOM 1390 C CA . ARG A 1 186 ? 0.958 21.012 -8.837 1.00 96.81 186 ARG A CA 1
ATOM 1391 C C . ARG A 1 186 ? -0.021 19.848 -9.007 1.00 96.81 186 ARG A C 1
ATOM 1393 O O . ARG A 1 186 ? -1.128 19.938 -8.489 1.00 96.81 186 ARG A O 1
ATOM 1400 N N . SER A 1 187 ? 0.377 18.770 -9.683 1.00 97.00 187 SER A N 1
ATOM 1401 C CA . SER A 1 187 ? -0.460 17.581 -9.897 1.00 97.00 187 SER A CA 1
ATOM 1402 C C . SER A 1 187 ? -0.596 16.722 -8.636 1.00 97.00 187 SER A C 1
ATOM 1404 O O . SER A 1 187 ? -1.715 16.360 -8.275 1.00 97.00 187 SER A O 1
ATOM 1406 N N . GLY A 1 188 ? 0.495 16.496 -7.896 1.00 96.44 188 GLY A N 1
ATOM 1407 C CA . GLY A 1 188 ? 0.443 15.897 -6.558 1.00 96.44 188 GLY A CA 1
ATOM 1408 C C . GLY A 1 188 ? -0.434 16.716 -5.604 1.00 96.44 188 GLY A C 1
ATOM 1409 O O . GLY A 1 188 ? -1.255 16.162 -4.874 1.00 96.44 188 GLY A O 1
ATOM 1410 N N . ALA A 1 189 ? -0.367 18.051 -5.676 1.00 97.12 189 ALA A N 1
ATOM 1411 C CA . ALA A 1 189 ? -1.257 18.922 -4.912 1.00 97.12 189 ALA A CA 1
ATOM 1412 C C . ALA A 1 189 ? -2.745 18.727 -5.267 1.00 97.12 189 ALA A C 1
ATOM 1414 O 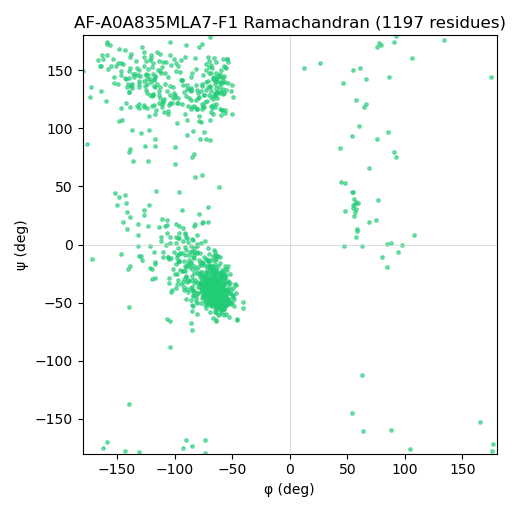O . ALA A 1 189 ? -3.569 18.712 -4.355 1.00 97.12 189 ALA A O 1
ATOM 1415 N N . VAL A 1 190 ? -3.124 18.512 -6.538 1.00 97.88 190 VAL A N 1
ATOM 1416 C CA . VAL A 1 190 ? -4.525 18.177 -6.892 1.00 97.88 190 VAL A CA 1
ATOM 1417 C C . VAL A 1 190 ? -5.003 16.962 -6.094 1.00 97.88 190 VAL A C 1
ATOM 1419 O O . VAL A 1 190 ? -6.071 17.026 -5.487 1.00 97.88 190 VAL A O 1
ATOM 1422 N N . MET A 1 191 ? -4.207 15.888 -6.048 1.00 95.88 191 MET A N 1
ATOM 1423 C CA . MET A 1 191 ? -4.520 14.695 -5.258 1.00 95.88 191 MET A CA 1
ATOM 1424 C C . MET A 1 191 ? -4.621 15.039 -3.766 1.00 95.88 191 MET A C 1
ATOM 1426 O O . MET A 1 191 ? -5.667 14.814 -3.160 1.00 95.88 191 MET A O 1
ATOM 1430 N N . GLY A 1 192 ? -3.591 15.660 -3.184 1.00 95.31 192 GLY A N 1
ATOM 1431 C CA . GLY A 1 192 ? -3.562 15.990 -1.757 1.00 95.31 192 GLY A CA 1
ATOM 1432 C C . GLY A 1 192 ? -4.733 16.854 -1.283 1.00 95.31 192 GLY A C 1
ATOM 1433 O O . GLY A 1 192 ? -5.326 16.573 -0.239 1.00 95.31 192 GLY A O 1
ATOM 1434 N N . PHE A 1 193 ? -5.125 17.864 -2.064 1.00 97.88 193 PHE A N 1
ATOM 1435 C CA . PHE A 1 193 ? -6.268 18.715 -1.734 1.00 97.88 193 PHE A CA 1
ATOM 1436 C C . PHE A 1 193 ? -7.621 18.048 -1.991 1.00 97.88 193 PHE A C 1
ATOM 1438 O O . PHE A 1 193 ? -8.518 18.230 -1.168 1.00 97.88 193 PHE A O 1
ATOM 1445 N N . LEU A 1 194 ? -7.790 17.262 -3.065 1.00 96.50 194 LEU A N 1
ATOM 1446 C CA . LEU A 1 194 ? -9.037 16.519 -3.289 1.00 96.50 194 LEU A CA 1
ATOM 1447 C C . LEU A 1 194 ? -9.277 15.492 -2.179 1.00 96.50 194 LEU A C 1
ATOM 1449 O O . LEU A 1 194 ? -10.376 15.453 -1.633 1.00 96.50 194 LEU A O 1
ATOM 1453 N N . LEU A 1 195 ? -8.264 14.703 -1.814 1.00 95.19 195 LEU A N 1
ATOM 1454 C CA . LEU A 1 195 ? -8.385 13.649 -0.804 1.00 95.19 195 LEU A CA 1
ATOM 1455 C C . LEU A 1 195 ? -8.689 14.232 0.582 1.00 95.19 195 LEU A C 1
ATOM 1457 O O . LEU A 1 195 ? -9.679 13.845 1.205 1.00 95.19 195 LEU A O 1
ATOM 1461 N N . ALA A 1 196 ? -7.903 15.215 1.034 1.00 95.44 196 ALA A N 1
ATOM 1462 C CA . ALA A 1 196 ? -8.109 15.849 2.336 1.00 95.44 196 ALA A CA 1
ATOM 1463 C C . ALA A 1 196 ? -9.474 16.555 2.434 1.00 95.44 196 ALA A C 1
ATOM 1465 O O . ALA A 1 196 ? -10.189 16.405 3.426 1.00 95.44 196 ALA A O 1
ATOM 1466 N N . ALA A 1 197 ? -9.867 17.304 1.399 1.00 96.75 197 ALA A N 1
ATOM 1467 C CA . ALA A 1 197 ? -11.121 18.048 1.411 1.00 96.75 197 ALA A CA 1
ATOM 1468 C C . ALA A 1 197 ? -12.355 17.151 1.244 1.00 96.75 197 ALA A C 1
ATOM 1470 O O . ALA A 1 197 ? -13.348 17.360 1.940 1.00 96.75 197 ALA A O 1
ATOM 1471 N N . ASN A 1 198 ? -12.309 16.145 0.365 1.00 95.94 198 ASN A N 1
ATOM 1472 C CA . ASN A 1 198 ? -13.416 15.207 0.179 1.00 95.94 198 ASN A CA 1
ATOM 1473 C C . ASN A 1 198 ? -13.599 14.312 1.414 1.00 95.94 198 ASN A C 1
ATOM 1475 O O . ASN A 1 198 ? -14.720 14.166 1.898 1.00 95.94 198 ASN A O 1
ATOM 1479 N N . GLY A 1 199 ? -12.504 13.793 1.983 1.00 95.31 199 GLY A N 1
ATOM 1480 C CA . GLY A 1 199 ? -12.541 12.987 3.204 1.00 95.31 199 GLY A CA 1
ATOM 1481 C C . GLY A 1 199 ? -13.123 13.740 4.405 1.00 95.31 199 GLY A C 1
ATOM 1482 O O . GLY A 1 199 ? -13.926 13.172 5.148 1.00 95.31 199 GLY A O 1
ATOM 1483 N N . LEU A 1 200 ? -12.787 15.028 4.555 1.00 96.50 200 LEU A N 1
ATOM 1484 C CA . LEU A 1 200 ? -13.383 15.930 5.547 1.00 96.50 200 LEU A CA 1
ATOM 1485 C C . LEU A 1 200 ? -14.867 16.215 5.257 1.00 96.50 200 LEU A C 1
ATOM 1487 O O . LEU A 1 200 ? -15.693 16.175 6.170 1.00 96.50 200 LEU A O 1
ATOM 1491 N N . LEU A 1 201 ? -15.220 16.507 4.001 1.00 96.88 201 LEU A N 1
ATOM 1492 C CA . LEU A 1 201 ? -16.578 16.895 3.613 1.00 96.88 201 LEU A CA 1
ATOM 1493 C C . LEU A 1 201 ? -17.575 15.740 3.760 1.00 96.88 201 LEU A C 1
ATOM 1495 O O . LEU A 1 201 ? -18.661 15.947 4.302 1.00 96.88 201 LEU A O 1
ATOM 1499 N N . VAL A 1 202 ? -17.210 14.526 3.335 1.00 97.44 202 VAL A N 1
ATOM 1500 C CA . VAL A 1 202 ? -18.060 13.335 3.491 1.00 97.44 202 VAL A CA 1
ATOM 1501 C C . VAL A 1 202 ? -18.228 12.979 4.970 1.00 97.44 202 VAL A C 1
ATOM 1503 O O . VAL A 1 202 ? -19.353 12.704 5.394 1.00 97.44 202 VAL A O 1
ATOM 1506 N N . LEU A 1 203 ? -17.169 13.068 5.786 1.00 96.44 203 LEU A N 1
ATOM 1507 C CA . LEU A 1 203 ? -17.261 12.865 7.237 1.00 96.44 203 LEU A CA 1
ATOM 1508 C C . LEU A 1 203 ? -18.193 13.897 7.894 1.00 96.44 203 LEU A C 1
ATOM 1510 O O . LEU A 1 203 ? -19.101 13.524 8.638 1.00 96.44 203 LEU A O 1
ATOM 1514 N N . TYR A 1 204 ? -18.026 15.184 7.574 1.00 96.38 204 TYR A N 1
ATOM 1515 C CA . TYR A 1 204 ? -18.879 16.264 8.076 1.00 96.38 204 TYR A CA 1
ATOM 1516 C C . TYR A 1 204 ? -20.357 16.060 7.699 1.00 96.38 204 TYR A C 1
ATOM 1518 O O . TYR A 1 204 ? -21.230 16.117 8.567 1.00 96.38 204 TYR A O 1
ATOM 1526 N N . ILE A 1 205 ? -20.645 15.763 6.426 1.00 96.00 205 ILE A N 1
ATOM 1527 C CA . ILE A 1 205 ? -22.009 15.491 5.946 1.00 96.00 205 ILE A CA 1
ATOM 1528 C C . ILE A 1 205 ? -22.599 14.266 6.658 1.00 96.00 205 ILE A C 1
ATOM 1530 O O . ILE A 1 205 ? -23.749 14.316 7.092 1.00 96.00 205 ILE A O 1
ATOM 1534 N N . SER A 1 206 ? -21.817 13.198 6.842 1.00 95.31 206 SER A N 1
ATOM 1535 C CA . SER A 1 206 ? -22.256 11.982 7.541 1.00 95.31 206 SER A CA 1
ATOM 1536 C C . SER A 1 206 ? -22.641 12.269 8.994 1.00 95.31 206 SER A C 1
ATOM 1538 O O . SER A 1 206 ? -23.721 11.873 9.427 1.00 95.31 206 SER A O 1
ATOM 1540 N N . ILE A 1 207 ? -21.820 13.034 9.724 1.00 95.06 207 ILE A N 1
ATOM 1541 C CA . ILE A 1 207 ? -22.105 13.456 11.105 1.00 95.06 207 ILE A CA 1
ATOM 1542 C C . ILE A 1 207 ? -23.397 14.284 11.169 1.00 95.06 207 ILE A C 1
ATOM 1544 O O . ILE A 1 207 ? -24.254 14.011 12.009 1.00 95.06 207 ILE A O 1
ATOM 1548 N N . ILE A 1 208 ? -23.574 15.267 10.277 1.00 93.62 208 ILE A N 1
ATOM 1549 C CA . ILE A 1 208 ? -24.783 16.106 10.240 1.00 93.62 208 ILE A CA 1
ATOM 1550 C C . ILE A 1 208 ? -26.033 15.274 9.923 1.00 93.62 208 ILE A C 1
ATOM 1552 O O . ILE A 1 208 ? -27.045 15.418 10.611 1.00 93.62 208 ILE A O 1
ATOM 1556 N N . LEU A 1 209 ? -25.971 14.376 8.934 1.00 94.81 209 LEU A N 1
ATOM 1557 C CA . LEU A 1 209 ? -27.090 13.502 8.573 1.00 94.81 209 LEU A CA 1
ATOM 1558 C C . LEU A 1 209 ? -27.446 12.543 9.714 1.00 94.81 209 LEU A C 1
ATOM 1560 O O . LEU A 1 209 ? -28.613 12.459 10.095 1.00 94.81 209 LEU A O 1
ATOM 1564 N N . PHE A 1 210 ? -26.464 11.862 10.309 1.00 95.31 210 PHE A N 1
ATOM 1565 C CA . PHE A 1 210 ? -26.706 10.908 11.393 1.00 95.31 210 PHE A CA 1
ATOM 1566 C C . PHE A 1 210 ? -27.213 11.630 12.660 1.00 95.31 210 PHE A C 1
ATOM 1568 O O . PHE A 1 210 ? -28.119 11.123 13.328 1.00 95.31 210 PHE A O 1
ATOM 1575 N N . LYS A 1 211 ? -26.738 12.856 12.954 1.00 93.12 211 LYS A N 1
ATOM 1576 C CA . LYS A 1 211 ? -27.243 13.703 14.058 1.00 93.12 211 LYS A CA 1
ATOM 1577 C C . LYS A 1 211 ? -28.754 13.962 13.951 1.00 93.12 211 LYS A C 1
ATOM 1579 O O . LYS A 1 211 ? -29.401 14.070 14.989 1.00 93.12 211 LYS A O 1
ATOM 1584 N N . THR A 1 212 ? -29.348 13.977 12.750 1.00 93.19 212 THR A N 1
ATOM 1585 C CA . THR A 1 212 ? -30.817 14.119 12.597 1.00 93.19 212 THR A CA 1
ATOM 1586 C C . THR A 1 212 ? -31.615 12.940 13.164 1.00 93.19 212 THR A C 1
ATOM 1588 O O . THR A 1 212 ? -32.747 13.133 13.603 1.00 93.19 212 THR A O 1
ATOM 1591 N N . TYR A 1 213 ? -31.032 11.736 13.198 1.00 93.25 213 TYR A N 1
ATOM 1592 C CA . TYR A 1 213 ? -31.639 10.552 13.810 1.00 93.25 213 TYR A CA 1
ATOM 1593 C C . TYR A 1 213 ? -31.262 10.427 15.291 1.00 93.25 213 TYR A C 1
ATOM 1595 O O . TYR A 1 213 ? -32.122 10.198 16.143 1.00 93.25 213 TYR A O 1
ATOM 1603 N N . TYR A 1 214 ? -29.975 10.582 15.615 1.00 91.00 214 TYR A N 1
ATOM 1604 C CA . TYR A 1 214 ? -29.472 10.377 16.974 1.00 91.00 214 TYR A CA 1
ATOM 1605 C C . TYR A 1 214 ? -29.866 11.498 17.949 1.00 91.00 214 TYR A C 1
ATOM 1607 O O . TYR A 1 214 ? -30.185 11.202 19.103 1.00 91.00 214 TYR A O 1
ATOM 1615 N N . GLY A 1 215 ? -29.941 12.756 17.507 1.00 90.00 215 GLY A N 1
ATOM 1616 C CA . GLY A 1 215 ? -30.263 13.896 18.372 1.00 90.00 215 GLY A CA 1
ATOM 1617 C C . GLY A 1 215 ? -29.205 14.092 19.461 1.00 90.00 215 GLY A C 1
ATOM 1618 O O . GLY A 1 215 ? -28.061 14.420 19.152 1.00 90.00 215 GLY A O 1
ATOM 1619 N N . ASP A 1 216 ? -29.590 13.858 20.716 1.00 88.12 216 ASP A N 1
ATOM 1620 C CA . ASP A 1 216 ? -28.748 14.042 21.912 1.00 88.12 216 ASP A CA 1
ATOM 1621 C C . ASP A 1 216 ? -27.965 12.769 22.314 1.00 88.12 216 ASP A C 1
ATOM 1623 O O . ASP A 1 216 ? -27.177 12.779 23.262 1.00 88.12 216 ASP A O 1
ATOM 1627 N N . ASP A 1 217 ? -28.167 11.661 21.592 1.00 89.88 217 ASP A N 1
ATOM 1628 C CA . ASP A 1 217 ? -27.417 10.407 21.746 1.00 89.88 217 ASP A CA 1
ATOM 1629 C C . ASP A 1 217 ? -26.104 10.479 20.954 1.00 89.88 217 ASP A C 1
ATOM 1631 O O . ASP A 1 217 ? -25.999 9.998 19.823 1.00 89.88 217 ASP A O 1
ATOM 1635 N N . TRP A 1 218 ? -25.117 11.180 21.515 1.00 90.56 218 TRP A N 1
ATOM 1636 C CA . TRP A 1 218 ? -23.839 11.390 20.833 1.00 90.56 218 TRP A CA 1
ATOM 1637 C C . TRP A 1 218 ? -22.907 10.176 20.950 1.00 90.56 218 TRP A C 1
ATOM 1639 O O . TRP A 1 218 ? -22.105 9.970 20.045 1.00 90.56 218 TRP A O 1
ATOM 1649 N N . GLU A 1 219 ? -23.046 9.328 21.976 1.00 88.31 219 GLU A N 1
ATOM 1650 C CA . GLU A 1 219 ? -22.306 8.057 22.042 1.00 88.31 219 GLU A CA 1
ATOM 1651 C C . GLU A 1 219 ? -22.667 7.174 20.836 1.00 88.31 219 GLU A C 1
ATOM 1653 O O . GLU A 1 219 ? -21.785 6.843 20.045 1.00 88.31 219 GLU A O 1
ATOM 1658 N N . GLY A 1 220 ? -23.957 6.884 20.609 1.00 89.19 220 GLY A N 1
ATOM 1659 C CA . GLY A 1 220 ? -24.397 6.061 19.477 1.00 89.19 220 GLY A CA 1
ATOM 1660 C C . GLY A 1 220 ? -24.124 6.693 18.106 1.00 89.19 220 GLY A C 1
ATOM 1661 O O . GLY A 1 220 ? -23.793 5.985 17.150 1.00 89.19 220 GLY A O 1
ATOM 1662 N N . LEU A 1 221 ? -24.195 8.027 18.009 1.00 94.12 221 LEU A N 1
ATOM 1663 C CA . LEU A 1 221 ? -23.829 8.783 16.806 1.00 94.12 221 LEU A CA 1
ATOM 1664 C C . LEU A 1 221 ? -22.367 8.550 16.412 1.00 94.12 221 LEU A C 1
ATOM 1666 O O . LEU A 1 221 ? -22.092 8.148 15.281 1.00 94.12 221 LEU A O 1
ATOM 1670 N N . TYR A 1 222 ? -21.429 8.815 17.324 1.00 93.38 222 TYR A N 1
ATOM 1671 C CA . TYR A 1 222 ? -20.006 8.766 16.996 1.00 93.38 222 TYR A CA 1
ATOM 1672 C C . TYR A 1 222 ? -19.430 7.347 17.062 1.00 93.38 222 TYR A C 1
ATOM 1674 O O . TYR A 1 222 ? -18.509 7.061 16.302 1.00 93.38 222 TYR A O 1
ATOM 1682 N N . GLU A 1 223 ? -20.031 6.431 17.834 1.00 91.50 223 GLU A N 1
ATOM 1683 C CA . GLU A 1 223 ? -19.839 4.980 17.681 1.00 91.50 223 GLU A CA 1
ATOM 1684 C C . GLU A 1 223 ? -20.168 4.555 16.243 1.00 91.50 223 GLU A C 1
ATOM 1686 O O . GLU A 1 223 ? -19.319 3.969 15.575 1.00 91.50 223 GLU A O 1
ATOM 1691 N N . SER A 1 224 ? -21.340 4.936 15.717 1.00 94.44 224 SER A N 1
ATOM 1692 C CA . SER A 1 224 ? -21.733 4.604 14.338 1.00 94.44 224 SER A CA 1
ATOM 1693 C C . SER A 1 224 ? -20.777 5.182 13.288 1.00 94.44 224 SER A C 1
ATOM 1695 O O . SER A 1 224 ? -20.485 4.538 12.282 1.00 94.44 224 SER A O 1
ATOM 1697 N N . ILE A 1 225 ? -20.261 6.394 13.513 1.00 96.25 225 ILE A N 1
ATOM 1698 C CA . ILE A 1 225 ? -19.313 7.047 12.599 1.00 96.25 225 ILE A CA 1
ATOM 1699 C C . ILE A 1 225 ? -17.955 6.319 12.546 1.00 96.25 225 ILE A C 1
ATOM 1701 O O . ILE A 1 225 ? -17.298 6.399 11.511 1.00 96.25 225 ILE A O 1
ATOM 1705 N N . THR A 1 226 ? -17.551 5.532 13.558 1.00 94.31 226 THR A N 1
ATOM 1706 C CA . THR A 1 226 ? -16.294 4.743 13.488 1.00 94.31 226 THR A CA 1
ATOM 1707 C C . THR A 1 226 ? -16.243 3.772 12.304 1.00 94.31 226 THR A C 1
ATOM 1709 O O . THR A 1 226 ? -15.160 3.520 11.769 1.00 94.31 226 THR A O 1
ATOM 1712 N N . GLY A 1 227 ? -17.403 3.320 11.807 1.00 96.19 227 GLY A N 1
ATOM 1713 C CA . GLY A 1 227 ? -17.504 2.523 10.583 1.00 96.19 227 GLY A CA 1
ATOM 1714 C C . GLY A 1 227 ? -16.874 3.197 9.355 1.00 96.19 227 GLY A C 1
ATOM 1715 O O . GLY A 1 227 ? -16.370 2.502 8.480 1.00 96.19 227 GLY A O 1
ATOM 1716 N N . TYR A 1 228 ? -16.820 4.533 9.305 1.00 97.56 228 TYR A N 1
ATOM 1717 C CA . TYR A 1 228 ? -16.190 5.294 8.217 1.00 97.56 228 TYR A CA 1
ATOM 1718 C C . TYR A 1 228 ? -14.676 5.047 8.121 1.00 97.56 228 TYR A C 1
ATOM 1720 O O . TYR A 1 228 ? -14.156 4.865 7.021 1.00 97.56 228 TYR A O 1
ATOM 1728 N N . GLY A 1 229 ? -13.982 4.964 9.263 1.00 95.69 229 GLY A N 1
ATOM 1729 C CA . GLY A 1 229 ? -12.566 4.584 9.316 1.00 95.69 229 GLY A CA 1
ATOM 1730 C C . GLY A 1 229 ? -12.351 3.134 8.879 1.00 95.69 229 GLY A C 1
ATOM 1731 O O . GLY A 1 229 ? -11.559 2.876 7.974 1.00 95.69 229 GLY A O 1
ATOM 1732 N N . LEU A 1 230 ? -13.148 2.211 9.436 1.00 97.00 230 LEU A N 1
ATOM 1733 C CA . LEU A 1 230 ? -13.134 0.786 9.082 1.00 97.00 230 LEU A CA 1
ATOM 1734 C C . LEU A 1 230 ? -13.311 0.567 7.572 1.00 97.00 230 LEU A C 1
ATOM 1736 O O . LEU A 1 230 ? -12.508 -0.130 6.955 1.00 97.00 230 LEU A O 1
ATOM 1740 N N . GLY A 1 231 ? -14.320 1.192 6.958 1.00 96.56 231 GLY A N 1
ATOM 1741 C CA . GLY A 1 231 ? -14.549 1.115 5.512 1.00 96.56 231 GLY A CA 1
ATOM 1742 C C . GLY A 1 231 ? -13.405 1.715 4.697 1.00 96.56 231 GLY A C 1
ATOM 1743 O O . GLY A 1 231 ? -13.024 1.153 3.670 1.00 96.56 231 GLY A O 1
ATOM 1744 N N . GLY A 1 232 ? -12.818 2.813 5.184 1.00 95.75 232 GLY A N 1
ATOM 1745 C CA . GLY A 1 232 ? -11.670 3.466 4.564 1.00 95.75 232 GLY A CA 1
ATOM 1746 C C . GLY A 1 232 ? -10.460 2.544 4.428 1.00 95.75 232 GLY A C 1
ATOM 1747 O O . GLY A 1 232 ? -10.011 2.276 3.309 1.00 95.75 232 GLY A O 1
ATOM 1748 N N . SER A 1 233 ? -9.980 2.011 5.554 1.00 96.06 233 SER A N 1
ATOM 1749 C CA . SER A 1 233 ? -8.810 1.125 5.585 1.00 96.06 233 SER A CA 1
ATOM 1750 C C . SER A 1 233 ? -9.085 -0.274 5.032 1.00 96.06 233 SER A C 1
ATOM 1752 O O . SER A 1 233 ? -8.187 -0.857 4.429 1.00 96.06 233 SER A O 1
ATOM 1754 N N . SER A 1 234 ? -10.315 -0.797 5.141 1.00 96.19 234 SER A N 1
ATOM 1755 C CA . SER A 1 234 ? -10.680 -2.094 4.539 1.00 96.19 234 SER A CA 1
ATOM 1756 C C . SER A 1 234 ? -10.440 -2.101 3.028 1.00 96.19 234 SER A C 1
ATOM 1758 O O . SER A 1 234 ? -9.836 -3.033 2.506 1.00 96.19 234 SER A O 1
ATOM 1760 N N . MET A 1 235 ? -10.865 -1.050 2.314 1.00 94.75 235 MET A N 1
ATOM 1761 C CA . MET A 1 235 ? -10.609 -0.946 0.870 1.00 94.75 235 MET A CA 1
ATOM 1762 C C . MET A 1 235 ? -9.146 -0.605 0.572 1.00 94.75 235 MET A C 1
ATOM 1764 O O . MET A 1 235 ? -8.590 -1.102 -0.407 1.00 94.75 235 MET A O 1
ATOM 1768 N N . ALA A 1 236 ? -8.503 0.194 1.432 1.00 95.06 236 ALA A N 1
ATOM 1769 C CA . ALA A 1 236 ? -7.093 0.535 1.284 1.00 95.06 236 ALA A CA 1
ATOM 1770 C C . ALA A 1 236 ? -6.172 -0.690 1.372 1.00 95.06 236 ALA A C 1
ATOM 1772 O O . ALA A 1 236 ? -5.188 -0.740 0.641 1.00 95.06 236 ALA A O 1
ATOM 1773 N N . LEU A 1 237 ? -6.492 -1.687 2.210 1.00 96.31 237 LEU A N 1
ATOM 1774 C CA . LEU A 1 237 ? -5.686 -2.903 2.352 1.00 96.31 237 LEU A CA 1
ATOM 1775 C C . LEU A 1 237 ? -5.570 -3.652 1.021 1.00 96.31 237 LEU A C 1
ATOM 1777 O O . LEU A 1 237 ? -4.466 -3.872 0.530 1.00 96.31 237 LEU A O 1
ATOM 1781 N N . PHE A 1 238 ? -6.703 -3.995 0.404 1.00 94.38 238 PHE A N 1
ATOM 1782 C CA . PHE A 1 238 ? -6.705 -4.655 -0.903 1.00 94.38 238 PHE A CA 1
ATOM 1783 C C . PHE A 1 238 ? -6.172 -3.740 -2.012 1.00 94.38 238 PHE A C 1
ATOM 1785 O O . PHE A 1 238 ? -5.525 -4.230 -2.935 1.00 94.38 238 PHE A O 1
ATOM 1792 N N . GLY A 1 239 ? -6.390 -2.423 -1.904 1.00 92.12 239 GLY A N 1
ATOM 1793 C CA . GLY A 1 239 ? -5.799 -1.419 -2.788 1.00 92.12 239 GLY A CA 1
ATOM 1794 C C . GLY A 1 239 ? -4.269 -1.477 -2.796 1.00 92.12 239 GLY A C 1
ATOM 1795 O O . GLY A 1 239 ? -3.676 -1.668 -3.854 1.00 92.12 239 GLY A O 1
ATOM 1796 N N . ARG A 1 240 ? -3.634 -1.376 -1.620 1.00 93.75 240 ARG A N 1
ATOM 1797 C CA . ARG A 1 240 ? -2.171 -1.362 -1.460 1.00 93.75 240 ARG A CA 1
ATOM 1798 C C . ARG A 1 240 ? -1.538 -2.730 -1.716 1.00 93.75 240 ARG A C 1
ATOM 1800 O O . ARG A 1 240 ? -0.524 -2.788 -2.398 1.00 93.75 240 ARG A O 1
ATOM 1807 N N . VAL A 1 241 ? -2.156 -3.823 -1.255 1.00 95.06 241 VAL A N 1
ATOM 1808 C CA . VAL A 1 241 ? -1.656 -5.189 -1.499 1.00 95.06 241 VAL A CA 1
ATOM 1809 C C . VAL A 1 241 ? -1.821 -5.589 -2.965 1.00 95.06 241 VAL A C 1
ATOM 1811 O O . VAL A 1 241 ? -0.852 -6.006 -3.587 1.00 95.06 241 VAL A O 1
ATOM 1814 N N . GLY A 1 242 ? -3.017 -5.443 -3.542 1.00 92.81 242 GLY A N 1
ATOM 1815 C CA . GLY A 1 242 ? -3.263 -5.799 -4.943 1.00 92.81 242 GLY A CA 1
ATOM 1816 C C . GLY A 1 242 ? -2.502 -4.894 -5.912 1.00 92.81 242 GLY A C 1
ATOM 1817 O O . GLY A 1 242 ? -1.887 -5.390 -6.850 1.00 92.81 242 GLY A O 1
ATOM 1818 N N . GLY A 1 243 ? -2.468 -3.583 -5.651 1.00 89.69 243 GLY A N 1
ATOM 1819 C CA . GLY A 1 243 ? -1.650 -2.645 -6.420 1.00 89.69 243 GLY A CA 1
ATOM 1820 C C . GLY A 1 243 ? -0.157 -2.963 -6.312 1.00 89.69 243 GLY A C 1
ATOM 1821 O O . GLY A 1 243 ? 0.502 -3.083 -7.338 1.00 89.69 243 GLY A O 1
ATOM 1822 N N . GLY A 1 244 ? 0.357 -3.191 -5.097 1.00 90.88 244 GLY A N 1
ATOM 1823 C CA . GLY A 1 244 ? 1.759 -3.543 -4.843 1.00 90.88 244 GLY A CA 1
ATOM 1824 C C . GLY A 1 244 ? 2.197 -4.846 -5.520 1.00 90.88 244 GLY A C 1
ATOM 1825 O O . GLY A 1 244 ? 3.222 -4.869 -6.198 1.00 90.88 244 GLY A O 1
ATOM 1826 N N . ILE A 1 245 ? 1.389 -5.911 -5.422 1.00 93.56 245 ILE A N 1
ATOM 1827 C CA . ILE A 1 245 ? 1.671 -7.179 -6.116 1.00 93.56 245 ILE A CA 1
ATOM 1828 C C . ILE A 1 245 ? 1.639 -6.991 -7.638 1.00 93.56 245 ILE A C 1
ATOM 1830 O O . ILE A 1 245 ? 2.418 -7.630 -8.339 1.00 93.56 245 ILE A O 1
ATOM 1834 N N . TYR A 1 246 ? 0.783 -6.105 -8.157 1.00 90.12 246 TYR A N 1
ATOM 1835 C CA . TYR A 1 246 ? 0.740 -5.797 -9.584 1.00 90.12 246 TYR A CA 1
ATOM 1836 C C . TYR A 1 246 ? 2.002 -5.051 -10.053 1.00 90.12 246 TYR A C 1
ATOM 1838 O O . TYR A 1 246 ? 2.635 -5.511 -11.002 1.00 90.12 246 TYR A O 1
ATOM 1846 N N . THR A 1 247 ? 2.392 -3.952 -9.383 1.00 86.94 247 THR A N 1
ATOM 1847 C CA . THR A 1 247 ? 3.579 -3.157 -9.764 1.00 86.94 247 THR A CA 1
ATOM 1848 C C . THR A 1 247 ? 4.871 -3.951 -9.603 1.00 86.94 247 THR A C 1
ATOM 1850 O O . THR A 1 247 ? 5.566 -4.205 -10.583 1.00 86.94 247 THR A O 1
ATOM 1853 N N . LYS A 1 248 ? 5.172 -4.453 -8.400 1.00 89.19 248 LYS A N 1
ATOM 1854 C CA . LYS A 1 248 ? 6.496 -5.020 -8.109 1.00 89.19 248 LYS A CA 1
ATOM 1855 C C . LYS A 1 248 ? 6.726 -6.406 -8.729 1.00 89.19 248 LYS A C 1
ATOM 1857 O O . LYS A 1 248 ? 7.855 -6.882 -8.758 1.00 89.19 248 LYS A O 1
ATOM 1862 N N . ALA A 1 249 ? 5.686 -7.056 -9.263 1.00 87.44 249 ALA A N 1
ATOM 1863 C CA . ALA A 1 249 ? 5.848 -8.230 -10.127 1.00 87.44 249 ALA A CA 1
ATOM 1864 C C . ALA A 1 249 ? 6.292 -7.869 -11.556 1.00 87.44 249 ALA A C 1
ATOM 1866 O O . ALA A 1 249 ? 6.891 -8.704 -12.234 1.00 87.44 249 ALA A O 1
ATOM 1867 N N . ALA A 1 250 ? 5.980 -6.655 -12.017 1.00 82.88 250 ALA A N 1
ATOM 1868 C CA . ALA A 1 250 ? 6.408 -6.126 -13.304 1.00 82.88 250 ALA A CA 1
ATOM 1869 C C . ALA A 1 250 ? 7.800 -5.504 -13.220 1.00 82.88 250 ALA A C 1
ATOM 1871 O O . ALA A 1 250 ? 8.672 -5.936 -13.966 1.00 82.88 250 ALA A O 1
ATOM 1872 N N . ASP A 1 251 ? 8.000 -4.591 -12.268 1.00 81.94 251 ASP A N 1
ATOM 1873 C CA . ASP A 1 251 ? 9.251 -3.889 -11.949 1.00 81.94 251 ASP A CA 1
ATOM 1874 C C . ASP A 1 251 ? 10.452 -4.856 -11.887 1.00 81.94 251 ASP A C 1
ATOM 1876 O O . ASP A 1 251 ? 11.291 -4.906 -12.789 1.00 81.94 251 ASP A O 1
ATOM 1880 N N . VAL A 1 252 ? 10.430 -5.788 -10.924 1.00 87.56 252 VAL A N 1
ATOM 1881 C CA . VAL A 1 252 ? 11.465 -6.820 -10.737 1.00 87.56 252 VAL A CA 1
ATOM 1882 C C . VAL A 1 252 ? 11.661 -7.690 -11.990 1.00 87.56 252 VAL A C 1
ATOM 1884 O O . VAL A 1 252 ? 12.778 -8.113 -12.288 1.00 87.56 252 VAL A O 1
ATOM 1887 N N . GLY A 1 253 ? 10.601 -7.955 -12.758 1.00 86.31 253 GLY A N 1
ATOM 1888 C CA . GLY A 1 253 ? 10.697 -8.694 -14.021 1.00 86.31 253 GLY A CA 1
ATOM 1889 C C . GLY A 1 253 ? 11.355 -7.894 -15.149 1.00 86.31 253 GLY A C 1
ATOM 1890 O O . GLY A 1 253 ? 12.115 -8.454 -15.945 1.00 86.31 253 GLY A O 1
ATOM 1891 N N . ALA A 1 254 ? 11.088 -6.589 -15.201 1.00 82.88 254 ALA A N 1
ATOM 1892 C CA . ALA A 1 254 ? 11.632 -5.655 -16.170 1.00 82.88 254 ALA A CA 1
ATOM 1893 C C . ALA A 1 254 ? 13.116 -5.376 -15.899 1.00 82.88 254 ALA A C 1
ATOM 1895 O O . ALA A 1 254 ? 13.933 -5.535 -16.811 1.00 82.88 254 ALA A O 1
ATOM 1896 N N . ASP A 1 255 ? 13.466 -5.011 -14.663 1.00 85.81 255 ASP A N 1
ATOM 1897 C CA . ASP A 1 255 ? 14.798 -4.528 -14.286 1.00 85.81 255 ASP A CA 1
ATOM 1898 C C . ASP A 1 255 ? 15.842 -5.661 -14.273 1.00 85.81 255 ASP A C 1
ATOM 1900 O O . ASP A 1 255 ? 16.953 -5.488 -14.790 1.00 85.81 255 ASP A O 1
ATOM 1904 N N . LEU A 1 256 ? 15.481 -6.862 -13.791 1.00 88.19 256 LEU A N 1
ATOM 1905 C CA . LEU A 1 256 ? 16.382 -8.024 -13.801 1.00 88.19 256 LEU A CA 1
ATOM 1906 C C . LEU A 1 256 ? 16.752 -8.452 -15.228 1.00 88.19 256 LEU A C 1
ATOM 1908 O O . LEU A 1 256 ? 17.935 -8.503 -15.578 1.00 88.19 256 LEU A O 1
ATOM 1912 N N . VAL A 1 257 ? 15.767 -8.738 -16.087 1.00 89.12 257 VAL A N 1
ATOM 1913 C CA . VAL A 1 257 ? 16.079 -9.212 -17.445 1.00 89.12 257 VAL A CA 1
ATOM 1914 C C . VAL A 1 257 ? 16.596 -8.067 -18.317 1.00 89.12 257 VAL A C 1
ATOM 1916 O O . VAL A 1 257 ? 17.530 -8.266 -19.091 1.00 89.12 257 VAL A O 1
ATOM 1919 N N . GLY A 1 258 ? 16.061 -6.854 -18.174 1.00 87.12 258 GLY A N 1
ATOM 1920 C CA . GLY A 1 258 ? 16.510 -5.683 -18.923 1.00 87.12 258 GLY A CA 1
ATOM 1921 C C . GLY A 1 258 ? 17.957 -5.299 -18.606 1.00 87.12 258 GLY A C 1
ATOM 1922 O O . GLY A 1 258 ? 18.838 -5.398 -19.466 1.00 87.12 258 GLY A O 1
ATOM 1923 N N . LYS A 1 259 ? 18.227 -4.888 -17.364 1.00 85.25 259 LYS A N 1
ATOM 1924 C CA . LYS A 1 259 ? 19.496 -4.242 -16.992 1.00 85.25 259 LYS A CA 1
ATOM 1925 C C . LYS A 1 259 ? 20.566 -5.243 -16.565 1.00 85.25 259 LYS A C 1
ATOM 1927 O O . LYS A 1 259 ? 21.732 -5.064 -16.923 1.00 85.25 259 LYS A O 1
ATOM 1932 N N . VAL A 1 260 ? 20.202 -6.310 -15.846 1.00 90.31 260 VAL A N 1
ATOM 1933 C CA . VAL A 1 260 ? 21.184 -7.295 -15.349 1.00 90.31 260 VAL A CA 1
ATOM 1934 C C . VAL A 1 260 ? 21.561 -8.310 -16.433 1.00 90.31 260 VAL A C 1
ATOM 1936 O O . VAL A 1 260 ? 22.755 -8.517 -16.669 1.00 90.31 260 VAL A O 1
ATOM 1939 N N . GLU A 1 261 ? 20.585 -8.903 -17.133 1.00 91.56 261 GLU A N 1
ATOM 1940 C CA . GLU A 1 261 ? 20.846 -9.908 -18.181 1.00 91.56 261 GLU A CA 1
ATOM 1941 C C . GLU A 1 261 ? 21.153 -9.297 -19.557 1.00 91.56 261 GLU A C 1
ATOM 1943 O O . GLU A 1 261 ? 22.194 -9.591 -20.148 1.00 91.56 261 GLU A O 1
ATOM 1948 N N . ARG A 1 262 ? 20.244 -8.475 -20.103 1.00 88.56 262 ARG A N 1
ATOM 1949 C CA . ARG A 1 262 ? 20.300 -8.020 -21.506 1.00 88.56 262 ARG A CA 1
ATOM 1950 C C . ARG A 1 262 ? 21.115 -6.744 -21.714 1.00 88.56 262 ARG A C 1
ATOM 1952 O O . ARG A 1 262 ? 21.541 -6.500 -22.841 1.00 88.56 262 ARG A O 1
ATOM 1959 N N . ASN A 1 263 ? 21.420 -6.000 -20.650 1.00 90.06 263 ASN A N 1
ATOM 1960 C CA . ASN A 1 263 ? 22.160 -4.730 -20.676 1.00 90.06 263 ASN A CA 1
ATOM 1961 C C . ASN A 1 263 ? 21.467 -3.653 -21.538 1.00 90.06 263 ASN A C 1
ATOM 1963 O O . ASN A 1 263 ? 22.129 -2.873 -22.224 1.00 90.06 263 ASN A O 1
ATOM 1967 N N . ILE A 1 264 ? 20.132 -3.632 -21.523 1.00 86.88 264 ILE A N 1
ATOM 1968 C CA . ILE A 1 264 ? 19.323 -2.540 -22.087 1.00 86.88 264 ILE A CA 1
ATOM 1969 C C . ILE A 1 264 ? 18.963 -1.527 -20.977 1.00 86.88 264 ILE A C 1
ATOM 1971 O O . ILE A 1 264 ? 19.053 -1.878 -19.798 1.00 86.88 264 ILE A O 1
ATOM 1975 N N . PRO A 1 265 ? 18.609 -0.273 -21.319 1.00 83.81 265 PRO A N 1
ATOM 1976 C CA . PRO A 1 265 ? 18.145 0.728 -20.356 1.00 83.81 265 PRO A CA 1
ATOM 1977 C C . PRO A 1 265 ? 16.970 0.290 -19.461 1.00 83.81 265 PRO A C 1
ATOM 1979 O O . PRO A 1 265 ? 16.166 -0.568 -19.829 1.00 83.81 265 PRO A O 1
ATOM 1982 N N . GLU A 1 266 ? 16.860 0.959 -18.308 1.00 77.75 266 GLU A N 1
ATOM 1983 C CA . GLU A 1 266 ? 15.590 1.149 -17.583 1.00 77.75 266 GLU A CA 1
ATOM 1984 C C . GLU A 1 266 ? 14.568 1.770 -18.562 1.00 77.75 266 GLU A C 1
ATOM 1986 O O . GLU A 1 266 ? 14.954 2.607 -19.376 1.00 77.75 266 GLU A O 1
ATOM 1991 N N . ASP A 1 267 ? 13.309 1.323 -18.542 1.00 78.69 267 ASP A N 1
ATOM 1992 C CA . ASP A 1 267 ? 12.247 1.732 -19.488 1.00 78.69 267 ASP A CA 1
ATOM 1993 C C . ASP A 1 267 ? 12.536 1.532 -21.003 1.00 78.69 267 ASP A C 1
ATOM 1995 O O . ASP A 1 267 ? 11.930 2.191 -21.856 1.00 78.69 267 ASP A O 1
ATOM 1999 N N . ASP A 1 268 ? 13.420 0.602 -21.396 1.00 81.12 268 ASP A N 1
ATOM 2000 C CA . ASP A 1 268 ? 13.701 0.375 -22.823 1.00 81.12 268 ASP A CA 1
ATOM 2001 C C . ASP A 1 268 ? 12.470 -0.148 -23.612 1.00 81.12 268 ASP A C 1
ATOM 2003 O O . ASP A 1 268 ? 11.863 -1.159 -23.234 1.00 81.12 268 ASP A O 1
ATOM 2007 N N . PRO A 1 269 ? 12.144 0.447 -24.782 1.00 74.19 269 PRO A N 1
ATOM 2008 C CA . PRO A 1 269 ? 10.953 0.120 -25.576 1.00 74.19 269 PRO A CA 1
ATOM 2009 C C . PRO A 1 269 ? 10.848 -1.332 -26.081 1.00 74.19 269 PRO A C 1
ATOM 2011 O O . PRO A 1 269 ? 9.773 -1.747 -26.533 1.00 74.19 269 PRO A O 1
ATOM 2014 N N . ARG A 1 270 ? 11.942 -2.103 -26.054 1.00 79.94 270 ARG A N 1
ATOM 2015 C CA . ARG A 1 270 ? 12.000 -3.510 -26.485 1.00 79.94 270 ARG A CA 1
ATOM 2016 C C . ARG A 1 270 ? 11.638 -4.489 -25.371 1.00 79.94 270 ARG A C 1
ATOM 2018 O O . ARG A 1 270 ? 11.436 -5.663 -25.665 1.00 79.94 270 ARG A O 1
ATOM 2025 N N . ASN A 1 271 ? 11.586 -4.049 -24.115 1.00 71.69 271 ASN A N 1
ATOM 2026 C CA . ASN A 1 271 ? 11.314 -4.933 -22.989 1.00 71.69 271 ASN A CA 1
ATOM 2027 C C . ASN A 1 271 ? 9.812 -5.295 -22.928 1.00 71.69 271 ASN A C 1
ATOM 2029 O O . ASN A 1 271 ? 8.989 -4.389 -22.805 1.00 71.69 271 ASN A O 1
ATOM 2033 N N . PRO A 1 272 ? 9.417 -6.584 -23.006 1.00 60.84 272 PRO A N 1
ATOM 2034 C CA . PRO A 1 272 ? 8.012 -7.009 -22.952 1.00 60.84 272 PRO A CA 1
ATOM 2035 C C . PRO A 1 272 ? 7.264 -6.645 -21.656 1.00 60.84 272 PRO A C 1
ATOM 2037 O O . PRO A 1 272 ? 6.039 -6.711 -21.641 1.00 60.84 272 PRO A O 1
ATOM 2040 N N . ALA A 1 273 ? 7.947 -6.187 -20.603 1.00 54.91 273 ALA A N 1
ATOM 2041 C CA . ALA A 1 273 ? 7.294 -5.608 -19.426 1.00 54.91 273 ALA A CA 1
ATOM 2042 C C . ALA A 1 273 ? 6.910 -4.108 -19.572 1.00 54.91 273 ALA A C 1
ATOM 2044 O O . ALA A 1 273 ? 6.215 -3.583 -18.703 1.00 54.91 273 ALA A O 1
ATOM 2045 N N . VAL A 1 274 ? 7.346 -3.415 -20.641 1.00 49.25 274 VAL A N 1
ATOM 2046 C CA . VAL A 1 274 ? 7.517 -1.942 -20.641 1.00 49.25 274 VAL A CA 1
ATOM 2047 C C . VAL A 1 274 ? 6.680 -1.140 -21.665 1.00 49.25 274 VAL A C 1
ATOM 2049 O O . VAL A 1 274 ? 6.333 -0.009 -21.359 1.00 49.25 274 VAL A O 1
ATOM 2052 N N . ILE A 1 275 ? 6.294 -1.643 -22.851 1.00 38.38 275 ILE A N 1
ATOM 2053 C CA . ILE A 1 275 ? 5.532 -0.872 -23.885 1.00 38.38 275 ILE A CA 1
ATOM 2054 C C . ILE A 1 275 ? 4.258 -1.608 -24.374 1.00 38.38 275 ILE A C 1
ATOM 2056 O O . ILE A 1 275 ? 4.006 -2.723 -23.980 1.00 38.38 275 ILE A O 1
ATOM 2060 N N . SER A 1 276 ? 3.352 -0.987 -25.145 1.00 31.27 276 SER A N 1
ATOM 2061 C CA . SER A 1 276 ? 2.679 -1.506 -26.370 1.00 31.27 276 SER A CA 1
ATOM 2062 C C . SER A 1 276 ? 1.666 -0.449 -26.853 1.00 31.27 276 SER A C 1
ATOM 2064 O O . SER A 1 276 ? 1.653 0.657 -26.324 1.00 31.27 276 SER A O 1
ATOM 2066 N N . LEU A 1 277 ? 0.812 -0.735 -27.845 1.00 32.56 277 LEU A N 1
ATOM 2067 C CA . LEU A 1 277 ? -0.359 0.127 -28.102 1.00 32.56 277 LEU A CA 1
ATOM 2068 C C . LEU A 1 277 ? -1.438 0.039 -27.002 1.00 32.56 277 LEU A C 1
ATOM 2070 O O . LEU A 1 277 ? -2.325 0.885 -26.955 1.00 32.56 277 LEU A O 1
ATOM 2074 N N . GLU A 1 278 ? -1.348 -0.955 -26.118 1.00 33.88 278 GLU A N 1
ATOM 2075 C CA . GLU A 1 278 ? -2.248 -1.171 -24.982 1.00 33.88 278 GLU A CA 1
ATOM 2076 C C . GLU A 1 278 ? -1.510 -1.399 -23.652 1.00 33.88 278 GLU A C 1
ATOM 2078 O O . GLU A 1 278 ? -2.177 -1.479 -22.629 1.00 33.88 278 GLU A O 1
ATOM 2083 N N . LEU A 1 279 ? -0.178 -1.592 -23.640 1.00 34.16 279 LEU A N 1
ATOM 2084 C CA . LEU A 1 279 ? 0.510 -2.309 -22.546 1.00 34.16 279 LEU A CA 1
ATOM 2085 C C . LEU A 1 279 ? 1.853 -1.694 -22.081 1.00 34.16 279 LEU A C 1
ATOM 2087 O O . LEU A 1 279 ? 2.645 -2.382 -21.443 1.00 34.16 279 LEU A O 1
ATOM 2091 N N . VAL A 1 280 ? 2.062 -0.384 -22.298 1.00 40.06 280 VAL A N 1
ATOM 2092 C CA . VAL A 1 280 ? 3.067 0.469 -21.604 1.00 40.06 280 VAL A CA 1
ATOM 2093 C C . VAL A 1 280 ? 2.827 0.564 -20.081 1.00 40.06 280 VAL A C 1
ATOM 2095 O O . VAL A 1 280 ? 2.588 1.639 -19.538 1.00 40.06 280 VAL A O 1
ATOM 2098 N N . ILE A 1 281 ? 2.643 -0.574 -19.417 1.00 50.38 281 ILE A N 1
ATOM 2099 C CA . ILE A 1 281 ? 1.634 -0.657 -18.362 1.00 50.38 281 ILE A CA 1
ATOM 2100 C C . ILE A 1 281 ? 2.087 -1.444 -17.150 1.00 50.38 281 ILE A C 1
ATOM 2102 O O . ILE A 1 281 ? 1.955 -0.902 -16.067 1.00 50.38 281 ILE A O 1
ATOM 2106 N N . ALA A 1 282 ? 2.563 -2.683 -17.264 1.00 54.50 282 ALA A N 1
ATOM 2107 C CA . ALA A 1 282 ? 2.686 -3.555 -16.086 1.00 54.50 282 ALA A CA 1
ATOM 2108 C C . ALA A 1 282 ? 3.400 -2.862 -14.899 1.00 54.50 282 ALA A C 1
ATOM 2110 O O . ALA A 1 282 ? 2.892 -2.888 -13.779 1.00 54.50 282 ALA A O 1
ATOM 2111 N N . ASP A 1 283 ? 4.482 -2.147 -15.204 1.00 61.78 283 ASP A N 1
ATOM 2112 C CA . ASP A 1 283 ? 5.246 -1.311 -14.281 1.00 61.78 283 ASP A CA 1
ATOM 2113 C C . ASP A 1 283 ? 4.693 0.129 -14.134 1.00 61.78 283 ASP A C 1
ATOM 2115 O O . ASP A 1 283 ? 4.082 0.435 -13.118 1.00 61.78 283 ASP A O 1
ATOM 2119 N N . ASN A 1 284 ? 4.754 0.981 -15.169 1.00 68.31 284 ASN A N 1
ATOM 2120 C CA . ASN A 1 284 ? 4.329 2.396 -15.082 1.00 68.31 284 ASN A CA 1
ATOM 2121 C C . ASN A 1 284 ? 2.831 2.610 -14.706 1.00 68.31 284 ASN A C 1
ATOM 2123 O O . ASN A 1 284 ? 2.442 3.653 -14.171 1.00 68.31 284 ASN A O 1
ATOM 2127 N N . VAL A 1 285 ? 1.924 1.663 -14.985 1.00 69.56 285 VAL A N 1
ATOM 2128 C CA . VAL A 1 285 ? 0.558 1.675 -14.407 1.00 69.56 285 VAL A CA 1
ATOM 2129 C C . VAL A 1 285 ? 0.562 1.176 -12.977 1.00 69.56 285 VAL A C 1
ATOM 2131 O O . VAL A 1 285 ? -0.229 1.665 -12.174 1.00 69.56 285 VAL A O 1
ATOM 2134 N N . GLY A 1 286 ? 1.442 0.237 -12.665 1.00 70.19 286 GLY A N 1
ATOM 2135 C CA . GLY A 1 286 ? 1.784 -0.167 -11.318 1.00 70.19 286 GLY A CA 1
ATOM 2136 C C . GLY A 1 286 ? 1.908 1.009 -10.349 1.00 70.19 286 GLY A C 1
ATOM 2137 O O . GLY A 1 286 ? 1.145 1.051 -9.387 1.00 70.19 286 GLY A O 1
ATOM 2138 N N . ASP A 1 287 ? 2.734 2.013 -10.633 1.00 80.56 287 ASP A N 1
ATOM 2139 C CA . ASP A 1 287 ? 2.895 3.195 -9.762 1.00 80.56 287 ASP A CA 1
ATOM 2140 C C . ASP A 1 287 ? 1.573 3.964 -9.613 1.00 80.56 287 ASP A C 1
ATOM 2142 O O . ASP A 1 287 ? 1.214 4.450 -8.541 1.00 80.56 287 ASP A O 1
ATOM 2146 N N . ASN A 1 288 ? 0.778 4.018 -10.684 1.00 86.69 288 ASN A N 1
ATOM 2147 C CA . ASN A 1 288 ? -0.535 4.658 -10.680 1.00 86.69 288 ASN A CA 1
ATOM 2148 C C . ASN A 1 288 ? -1.597 3.878 -9.870 1.00 86.69 288 ASN A C 1
ATOM 2150 O O . ASN A 1 288 ? -2.561 4.492 -9.399 1.00 86.69 288 ASN A O 1
ATOM 2154 N N . VAL A 1 289 ? -1.455 2.558 -9.686 1.00 84.00 289 VAL A N 1
ATOM 2155 C CA . VAL A 1 289 ? -2.432 1.705 -8.971 1.00 84.00 289 VAL A CA 1
ATOM 2156 C C . VAL A 1 289 ? -1.981 1.300 -7.561 1.00 84.00 289 VAL A C 1
ATOM 2158 O O . VAL A 1 289 ? -2.814 1.215 -6.660 1.00 84.00 289 VAL A O 1
ATOM 2161 N N . GLY A 1 290 ? -0.682 1.121 -7.334 1.00 82.94 290 GLY A N 1
ATOM 2162 C CA . GLY A 1 290 ? -0.060 0.911 -6.028 1.00 82.94 290 GLY A CA 1
ATOM 2163 C C . GLY A 1 290 ? 0.239 2.237 -5.330 1.00 82.94 290 GLY A C 1
ATOM 2164 O O . GLY A 1 290 ? -0.457 2.619 -4.385 1.00 82.94 290 GLY A O 1
ATOM 2165 N N . ASP A 1 291 ? 1.255 2.950 -5.808 1.00 85.25 291 ASP A N 1
ATOM 2166 C CA . ASP A 1 291 ? 1.855 4.098 -5.114 1.00 85.25 291 ASP A CA 1
ATOM 2167 C C . ASP A 1 291 ? 1.125 5.433 -5.303 1.00 85.25 291 ASP A C 1
ATOM 2169 O O . ASP A 1 291 ? 1.381 6.383 -4.571 1.00 85.25 291 ASP A O 1
ATOM 2173 N N . ILE A 1 292 ? 0.113 5.475 -6.170 1.00 90.94 292 ILE A N 1
ATOM 2174 C CA . ILE A 1 292 ? -0.900 6.534 -6.212 1.00 90.94 292 ILE A CA 1
ATOM 2175 C C . ILE A 1 292 ? -2.245 6.034 -5.669 1.00 90.94 292 ILE A C 1
ATOM 2177 O O . ILE A 1 292 ? -2.715 6.550 -4.653 1.00 90.94 292 ILE A O 1
ATOM 2181 N N . ALA A 1 293 ? -2.902 5.052 -6.301 1.00 91.19 293 ALA A N 1
ATOM 2182 C CA . ALA A 1 293 ? -4.268 4.692 -5.898 1.00 91.19 293 ALA A CA 1
ATOM 2183 C C . ALA A 1 293 ? -4.336 3.957 -4.546 1.00 91.19 293 ALA A C 1
ATOM 2185 O O . ALA A 1 293 ? -5.189 4.281 -3.712 1.00 91.19 293 ALA A O 1
ATOM 2186 N N . GLY A 1 294 ? -3.427 3.012 -4.295 1.00 88.19 294 GLY A N 1
ATOM 2187 C CA . GLY A 1 294 ? -3.267 2.363 -2.993 1.00 88.19 294 GLY A CA 1
ATOM 2188 C C . GLY A 1 294 ? -2.841 3.354 -1.906 1.00 88.19 294 GLY A C 1
ATOM 2189 O O . GLY A 1 294 ? -3.508 3.442 -0.878 1.00 88.19 294 GLY A O 1
ATOM 2190 N N . MET A 1 295 ? -1.795 4.153 -2.146 1.00 91.19 295 MET A N 1
ATOM 2191 C CA . MET A 1 295 ? -1.305 5.187 -1.213 1.00 91.19 295 MET A CA 1
ATOM 2192 C C . MET A 1 295 ? -2.378 6.231 -0.850 1.00 91.19 295 MET A C 1
ATOM 2194 O O . MET A 1 295 ? -2.583 6.540 0.325 1.00 91.19 295 MET A O 1
ATOM 2198 N N . GLY A 1 296 ? -3.131 6.724 -1.837 1.00 90.19 296 GLY A N 1
ATOM 2199 C CA . GLY A 1 296 ? -4.221 7.674 -1.610 1.00 90.19 296 GLY A CA 1
ATOM 2200 C C . GLY A 1 296 ? -5.367 7.094 -0.776 1.00 90.19 296 GLY A C 1
ATOM 2201 O O . GLY A 1 296 ? -5.956 7.798 0.044 1.00 90.19 296 GLY A O 1
ATOM 2202 N N . SER A 1 297 ? -5.650 5.800 -0.945 1.00 92.50 297 SER A N 1
ATOM 2203 C CA . SER A 1 297 ? -6.629 5.060 -0.134 1.00 92.50 297 SER A CA 1
ATOM 2204 C C . SER A 1 297 ? -6.123 4.844 1.302 1.00 92.50 297 SER A C 1
ATOM 2206 O O . SER A 1 297 ? -6.866 5.018 2.267 1.00 92.50 297 SER A O 1
ATOM 2208 N N . ASP A 1 298 ? -4.839 4.514 1.449 1.00 91.62 298 ASP A N 1
ATOM 2209 C CA . ASP A 1 298 ? -4.136 4.257 2.712 1.00 91.62 298 ASP A CA 1
ATOM 2210 C C . ASP A 1 298 ? -4.098 5.494 3.627 1.00 91.62 298 ASP A C 1
ATOM 2212 O O . ASP A 1 298 ? -4.550 5.448 4.779 1.00 91.62 298 ASP A O 1
ATOM 2216 N N . LEU A 1 299 ? -3.651 6.635 3.093 1.00 91.06 299 LEU A N 1
ATOM 2217 C CA . LEU A 1 299 ? -3.611 7.900 3.827 1.00 91.06 299 LEU A CA 1
ATOM 2218 C C . LEU A 1 299 ? -5.012 8.487 4.075 1.00 91.06 299 LEU A C 1
ATOM 2220 O O . LEU A 1 299 ? -5.229 9.099 5.126 1.00 91.06 299 LEU A O 1
ATOM 2224 N N . PHE A 1 300 ? -5.993 8.236 3.195 1.00 94.69 300 PHE A N 1
ATOM 2225 C CA . PHE A 1 300 ? -7.404 8.493 3.512 1.00 94.69 300 PHE A CA 1
ATOM 2226 C C . PHE A 1 300 ? -7.877 7.655 4.714 1.00 94.69 300 PHE A C 1
ATOM 2228 O O . PHE A 1 300 ? -8.503 8.206 5.620 1.00 94.69 300 PHE A O 1
ATOM 2235 N N . GLY A 1 301 ? -7.536 6.362 4.769 1.00 93.00 301 GLY A N 1
ATOM 2236 C CA . GLY A 1 301 ? -7.828 5.485 5.908 1.00 93.00 301 GLY A CA 1
ATOM 2237 C C . GLY A 1 301 ? -7.251 6.023 7.221 1.00 93.00 301 GLY A C 1
ATOM 2238 O O . GLY A 1 301 ? -7.992 6.205 8.189 1.00 93.00 301 GLY A O 1
ATOM 2239 N N . SER A 1 302 ? -5.965 6.400 7.233 1.00 92.25 302 SER A N 1
ATOM 2240 C CA . SER A 1 302 ? -5.326 7.026 8.406 1.00 92.25 302 SER A CA 1
ATOM 2241 C C . SER A 1 302 ? -6.033 8.315 8.843 1.00 92.25 302 SER A C 1
ATOM 2243 O O . SER A 1 302 ? -6.243 8.534 10.037 1.00 92.25 302 SER A O 1
ATOM 2245 N N . TYR A 1 303 ? -6.430 9.167 7.892 1.00 93.25 303 TYR A N 1
ATOM 2246 C CA . TYR A 1 303 ? -7.152 10.410 8.171 1.00 93.25 303 TYR A CA 1
ATOM 2247 C C . TYR A 1 303 ? -8.552 10.165 8.761 1.00 93.25 303 TYR A C 1
ATOM 2249 O O . TYR A 1 303 ? -8.943 10.796 9.753 1.00 93.25 303 TYR A O 1
ATOM 2257 N N . ALA A 1 304 ? -9.303 9.237 8.162 1.00 95.38 304 ALA A N 1
ATOM 2258 C CA . ALA A 1 304 ? -10.644 8.863 8.588 1.00 95.38 304 ALA A CA 1
ATOM 2259 C C . ALA A 1 304 ? -10.624 8.255 9.996 1.00 95.38 304 ALA A C 1
ATOM 2261 O O . ALA A 1 304 ? -11.383 8.696 10.861 1.00 95.38 304 ALA A O 1
ATOM 2262 N N . GLU A 1 305 ? -9.724 7.307 10.262 1.00 94.31 305 GLU A N 1
ATOM 2263 C CA . GLU A 1 305 ? -9.580 6.681 11.577 1.00 94.31 305 GLU A CA 1
ATOM 2264 C C . GLU A 1 305 ? -9.106 7.657 12.654 1.00 94.31 305 GLU A C 1
ATOM 2266 O O . GLU A 1 305 ? -9.703 7.687 13.727 1.00 94.31 305 GLU A O 1
ATOM 2271 N N . ALA A 1 306 ? -8.097 8.499 12.389 1.00 93.38 306 ALA A N 1
ATOM 2272 C CA . ALA A 1 306 ? -7.611 9.470 13.377 1.00 93.38 306 ALA A CA 1
ATOM 2273 C C . ALA A 1 306 ? -8.716 10.456 13.793 1.00 93.38 306 ALA A C 1
ATOM 2275 O O . ALA A 1 306 ? -8.870 10.779 14.975 1.00 93.38 306 ALA A O 1
ATOM 2276 N N . SER A 1 307 ? -9.541 10.870 12.827 1.00 95.12 307 SER A N 1
ATOM 2277 C CA . SER A 1 307 ? -10.726 11.694 13.071 1.00 95.12 307 SER A CA 1
ATOM 2278 C C . SER A 1 307 ? -11.801 10.935 13.862 1.00 95.12 307 SER A C 1
ATOM 2280 O O . SER A 1 307 ? -12.318 11.460 14.849 1.00 95.12 307 SER A O 1
ATOM 2282 N N . CYS A 1 308 ? -12.120 9.692 13.484 1.00 94.25 308 CYS A N 1
ATOM 2283 C CA . CYS A 1 308 ? -13.147 8.881 14.149 1.00 94.25 308 CYS A CA 1
ATOM 2284 C C . CYS A 1 308 ? -12.758 8.472 15.579 1.00 94.25 308 CYS A C 1
ATOM 2286 O O . CYS A 1 308 ? -13.602 8.524 16.471 1.00 94.25 308 CYS A O 1
ATOM 2288 N N . ALA A 1 309 ? -11.493 8.123 15.826 1.00 92.00 309 ALA A N 1
ATOM 2289 C CA . ALA A 1 309 ? -10.980 7.790 17.154 1.00 92.00 309 ALA A CA 1
ATOM 2290 C C . ALA A 1 309 ? -11.075 8.991 18.109 1.00 92.00 309 ALA A C 1
ATOM 2292 O O . ALA A 1 309 ? -11.518 8.847 19.251 1.00 92.00 309 ALA A O 1
ATOM 2293 N N . ALA A 1 310 ? -10.726 10.192 17.630 1.00 93.75 310 ALA A N 1
ATOM 2294 C CA . ALA A 1 310 ? -10.887 11.422 18.398 1.00 93.75 310 ALA A CA 1
ATOM 2295 C C . ALA A 1 310 ? -12.372 11.688 18.707 1.00 93.75 310 ALA A C 1
ATOM 2297 O O . ALA A 1 310 ? -12.734 11.876 19.869 1.00 93.75 310 ALA A O 1
ATOM 2298 N N . LEU A 1 311 ? -13.244 11.636 17.694 1.00 94.56 311 LEU A N 1
ATOM 2299 C CA . LEU A 1 311 ? -14.687 11.836 17.865 1.00 94.56 311 LEU A CA 1
ATOM 2300 C C . LEU A 1 311 ? -15.307 10.831 18.848 1.00 94.56 311 LEU A C 1
ATOM 2302 O O . LEU A 1 311 ? -16.058 11.234 19.732 1.00 94.56 311 LEU A O 1
ATOM 2306 N N . PHE A 1 312 ? -14.975 9.542 18.756 1.00 91.25 312 PHE A N 1
ATOM 2307 C CA . PHE A 1 312 ? -15.533 8.535 19.658 1.00 91.25 312 PHE A CA 1
ATOM 2308 C C . PHE A 1 312 ? -15.151 8.802 21.124 1.00 91.25 312 PHE A C 1
ATOM 2310 O O . PHE A 1 312 ? -16.037 8.882 21.976 1.00 91.25 312 PHE A O 1
ATOM 2317 N N . VAL A 1 313 ? -13.869 9.043 21.432 1.00 88.50 313 VAL A N 1
ATOM 2318 C CA . VAL A 1 313 ? -13.443 9.305 22.824 1.00 88.50 313 VAL A CA 1
ATOM 2319 C C . VAL A 1 313 ? -13.972 10.655 23.344 1.00 88.50 313 VAL A C 1
ATOM 2321 O O . VAL A 1 313 ? -14.258 10.787 24.536 1.00 88.50 313 VAL A O 1
ATOM 2324 N N . ALA A 1 314 ? -14.185 11.648 22.474 1.00 90.94 314 ALA A N 1
ATOM 2325 C CA . ALA A 1 314 ? -14.847 12.900 22.849 1.00 90.94 314 ALA A CA 1
ATOM 2326 C C . ALA A 1 314 ? -16.347 12.722 23.168 1.00 90.94 314 ALA A C 1
ATOM 2328 O O . ALA A 1 314 ? -16.867 13.433 24.031 1.00 90.94 314 ALA A O 1
ATOM 2329 N N . SER A 1 315 ? -17.032 11.760 22.534 1.00 89.75 315 SER A N 1
ATOM 2330 C CA . SER A 1 315 ? -18.479 11.542 22.717 1.00 89.75 315 SER A CA 1
ATOM 2331 C C . SER A 1 315 ? -18.833 11.046 24.123 1.00 89.75 315 SER A C 1
ATOM 2333 O O . SER A 1 315 ? -19.830 11.477 24.696 1.00 89.75 315 SER A O 1
ATOM 2335 N N . ILE A 1 316 ? -17.955 10.223 24.704 1.00 84.00 316 ILE A N 1
ATOM 2336 C CA . ILE A 1 316 ? -18.038 9.697 26.077 1.00 84.00 316 ILE A CA 1
ATOM 2337 C C . ILE A 1 316 ? -17.332 10.592 27.118 1.00 84.00 316 ILE A C 1
ATOM 2339 O O . ILE A 1 316 ? -17.195 10.213 28.280 1.00 84.00 316 ILE A O 1
ATOM 2343 N N . SER A 1 317 ? -16.863 11.773 26.705 1.00 86.62 317 SER A N 1
ATOM 2344 C CA . SER A 1 317 ? -16.244 12.802 27.556 1.00 86.62 317 SER A CA 1
ATOM 2345 C C . SER A 1 317 ? -17.218 13.964 27.813 1.00 86.62 317 SER A C 1
ATOM 2347 O O . SER A 1 317 ? -18.283 14.022 27.198 1.00 86.62 317 SER A O 1
ATOM 2349 N N . SER A 1 318 ? -16.871 14.946 28.663 1.00 85.00 318 SER A N 1
ATOM 2350 C CA . SER A 1 318 ? -17.787 16.067 28.964 1.00 85.00 318 SER A CA 1
ATOM 2351 C C . SER A 1 318 ? -18.189 16.877 27.730 1.00 85.00 318 SER A C 1
ATOM 2353 O O . SER A 1 318 ? -19.246 17.493 27.719 1.00 85.00 318 SER A O 1
ATOM 2355 N N . ILE A 1 319 ? -17.352 16.867 26.691 1.00 86.69 319 ILE A N 1
ATOM 2356 C CA . ILE A 1 319 ? -17.609 17.479 25.384 1.00 86.69 319 ILE A CA 1
ATOM 2357 C C . ILE A 1 319 ? -18.903 16.911 24.771 1.00 86.69 319 ILE A C 1
ATOM 2359 O O . ILE A 1 319 ? -19.810 17.675 24.443 1.00 86.69 319 ILE A O 1
ATOM 2363 N N . GLY A 1 320 ? -19.014 15.582 24.661 1.00 86.06 320 GLY A N 1
ATOM 2364 C CA . GLY A 1 320 ? -20.213 14.919 24.149 1.00 86.06 320 GLY A CA 1
ATOM 2365 C C . GLY A 1 320 ? -21.378 14.905 25.138 1.00 86.06 320 GLY A C 1
ATOM 2366 O O . GLY A 1 320 ? -22.515 15.131 24.734 1.00 86.06 320 GLY A O 1
ATOM 2367 N N . ILE A 1 321 ? -21.103 14.714 26.433 1.00 83.56 321 ILE A N 1
ATOM 2368 C CA . ILE A 1 321 ? -22.130 14.650 27.490 1.00 83.56 321 ILE A CA 1
ATOM 2369 C C . ILE A 1 321 ? -22.842 16.002 27.690 1.00 83.56 321 ILE A C 1
ATOM 2371 O O . ILE A 1 321 ? -24.039 16.016 27.974 1.00 83.56 321 ILE A O 1
ATOM 2375 N N . ASN A 1 322 ? -22.132 17.124 27.510 1.00 85.94 322 ASN A N 1
ATOM 2376 C CA . ASN A 1 322 ? -22.688 18.483 27.566 1.00 85.94 322 ASN A CA 1
ATOM 2377 C C . ASN A 1 322 ? -23.120 19.022 26.186 1.00 85.94 322 ASN A C 1
ATOM 2379 O O . ASN A 1 322 ? -23.511 20.185 26.088 1.00 85.94 322 ASN A O 1
ATOM 2383 N N . HIS A 1 323 ? -23.008 18.211 25.127 1.00 86.94 323 HIS A N 1
ATOM 2384 C CA . HIS A 1 323 ? -23.373 18.554 23.747 1.00 86.94 323 HIS A CA 1
ATOM 2385 C C . HIS A 1 323 ? -22.674 19.806 23.169 1.00 86.94 323 HIS A C 1
ATOM 2387 O O . HIS A 1 323 ? -23.255 20.520 22.347 1.00 86.94 323 HIS A O 1
ATOM 2393 N N . ASP A 1 324 ? -21.411 20.073 23.534 1.00 88.12 324 ASP A N 1
ATOM 2394 C CA . ASP A 1 324 ? -20.630 21.175 22.941 1.00 88.12 324 ASP A CA 1
ATOM 2395 C C . ASP A 1 324 ? -20.181 20.806 21.521 1.00 88.12 324 ASP A C 1
ATOM 2397 O O . ASP A 1 324 ? -19.162 20.147 21.308 1.00 88.12 324 ASP A O 1
ATOM 2401 N N . TYR A 1 325 ? -20.943 21.255 20.523 1.00 88.50 325 TYR A N 1
ATOM 2402 C CA . TYR A 1 325 ? -20.661 20.959 19.121 1.00 88.50 325 TYR A CA 1
ATOM 2403 C C . TYR A 1 325 ? -19.337 21.556 18.615 1.00 88.50 325 TYR A C 1
ATOM 2405 O O . TYR A 1 325 ? -18.703 20.957 17.743 1.00 88.50 325 TYR A O 1
ATOM 2413 N N . THR A 1 326 ? -18.892 22.706 19.133 1.00 90.12 326 THR A N 1
ATOM 2414 C CA . THR A 1 326 ? -17.635 23.329 18.686 1.00 90.12 326 THR A CA 1
ATOM 2415 C C . THR A 1 326 ? -16.441 22.542 19.220 1.00 90.12 326 THR A C 1
ATOM 2417 O O . THR A 1 326 ? -15.577 22.155 18.431 1.00 90.12 326 THR A O 1
ATOM 2420 N N . ALA A 1 327 ? -16.425 22.227 20.518 1.00 91.12 327 ALA A N 1
ATOM 2421 C CA . ALA A 1 327 ? -15.368 21.411 21.110 1.00 91.12 327 ALA A CA 1
ATOM 2422 C C . ALA A 1 327 ? -15.378 19.972 20.558 1.00 91.12 327 ALA A C 1
ATOM 2424 O O . ALA A 1 327 ? -14.317 19.388 20.345 1.00 91.12 327 ALA A O 1
ATOM 2425 N N . MET A 1 328 ? -16.556 19.424 20.238 1.00 92.31 328 MET A N 1
ATOM 2426 C CA . MET A 1 328 ? -16.693 18.114 19.589 1.00 92.31 328 MET A CA 1
ATOM 2427 C C . MET A 1 328 ? -16.139 18.103 18.161 1.00 92.31 328 MET A C 1
ATOM 2429 O O . MET A 1 328 ? -15.544 17.123 17.721 1.00 92.31 328 MET A O 1
ATOM 2433 N N . SER A 1 329 ? -16.287 19.216 17.442 1.00 93.62 329 SER A N 1
ATOM 2434 C CA . SER A 1 329 ? -15.784 19.372 16.075 1.00 93.62 329 SER A CA 1
ATOM 2435 C C . SER A 1 329 ? -14.287 19.698 16.003 1.00 93.62 329 SER A C 1
ATOM 2437 O O . SER A 1 329 ? -13.755 19.796 14.899 1.00 93.62 329 SER A O 1
ATOM 2439 N N . TYR A 1 330 ? -13.584 19.844 17.134 1.00 95.12 330 TYR A N 1
ATOM 2440 C CA . TYR A 1 330 ? -12.145 20.143 17.215 1.00 95.12 330 TYR A CA 1
ATOM 2441 C C . TYR A 1 330 ? -11.257 19.391 16.193 1.00 95.12 330 TYR A C 1
ATOM 2443 O O . TYR A 1 330 ? -10.519 20.070 15.474 1.00 95.12 330 TYR A O 1
ATOM 2451 N N . PRO A 1 331 ? -11.340 18.051 16.017 1.00 95.81 331 PRO A N 1
ATOM 2452 C CA . PRO A 1 331 ? -10.577 17.345 14.977 1.00 95.81 331 PRO A CA 1
ATOM 2453 C C . PRO A 1 331 ? -10.898 17.803 13.538 1.00 95.81 331 PRO A C 1
ATOM 2455 O O . PRO A 1 331 ? -9.999 17.987 12.710 1.00 95.81 331 PRO A O 1
ATOM 2458 N N . LEU A 1 332 ? -12.169 18.063 13.225 1.00 96.44 332 LEU A N 1
ATOM 2459 C CA . LEU A 1 332 ? -12.577 18.557 11.906 1.00 96.44 332 LEU A CA 1
ATOM 2460 C C . LEU A 1 332 ? -12.139 20.016 11.696 1.00 96.44 332 LEU A C 1
ATOM 2462 O O . LEU A 1 332 ? -11.760 20.384 10.585 1.00 96.44 332 LEU A O 1
ATOM 2466 N N . ILE A 1 333 ? -12.115 20.840 12.750 1.00 96.25 333 ILE A N 1
ATOM 2467 C CA . ILE A 1 333 ? -11.605 22.220 12.692 1.00 96.25 333 ILE A CA 1
ATOM 2468 C C . ILE A 1 333 ? -10.082 22.226 12.470 1.00 96.25 333 ILE A C 1
ATOM 2470 O O . ILE A 1 333 ? -9.602 22.998 11.640 1.00 96.25 333 ILE A O 1
ATOM 2474 N N . ILE A 1 334 ? -9.324 21.334 13.125 1.00 96.69 334 ILE A N 1
ATOM 2475 C CA . ILE A 1 334 ? -7.889 21.123 12.843 1.00 96.69 334 ILE A CA 1
ATOM 2476 C C . ILE A 1 334 ? -7.691 20.775 11.367 1.00 96.69 334 ILE A C 1
ATOM 2478 O O . ILE A 1 334 ? -6.905 21.431 10.692 1.00 96.69 334 ILE A O 1
ATOM 2482 N N . SER A 1 335 ? -8.452 19.813 10.842 1.00 96.88 335 SER A N 1
ATOM 2483 C CA . SER A 1 335 ? -8.396 19.423 9.424 1.00 96.88 335 SER A CA 1
ATOM 2484 C C . SER A 1 335 ? -8.702 20.599 8.483 1.00 96.88 335 SER A C 1
ATOM 2486 O O . SER A 1 335 ? -8.017 20.810 7.484 1.00 96.88 335 SER A O 1
ATOM 2488 N N . SER A 1 336 ? -9.706 21.406 8.836 1.00 96.81 336 SER A N 1
ATOM 2489 C CA . SER A 1 336 ? -10.141 22.586 8.077 1.00 96.81 336 SER A CA 1
ATOM 2490 C C . SER A 1 336 ? -9.049 23.658 8.001 1.00 96.81 336 SER A C 1
ATOM 2492 O O . SER A 1 336 ? -8.780 24.202 6.931 1.00 96.81 336 SER A O 1
ATOM 2494 N N . VAL A 1 337 ? -8.387 23.947 9.126 1.00 96.81 337 VAL A N 1
ATOM 2495 C CA . VAL A 1 337 ? -7.246 24.876 9.170 1.00 96.81 337 VAL A CA 1
ATOM 2496 C C . VAL A 1 337 ? -6.024 24.275 8.475 1.00 96.81 337 VAL A C 1
ATOM 2498 O O . VAL A 1 337 ? -5.318 25.003 7.782 1.00 96.81 337 VAL A O 1
ATOM 2501 N N . GLY A 1 338 ? -5.829 22.958 8.568 1.00 97.12 338 GLY A N 1
ATOM 2502 C CA . GLY A 1 338 ? -4.805 22.206 7.844 1.00 97.12 338 GLY A CA 1
ATOM 2503 C C . GLY A 1 338 ? -4.869 22.425 6.335 1.00 97.12 338 GLY A C 1
ATOM 2504 O O . GLY A 1 338 ? -3.875 22.821 5.736 1.00 97.12 338 GLY A O 1
ATOM 2505 N N . ILE A 1 339 ? -6.055 22.295 5.726 1.00 97.62 339 ILE A N 1
ATOM 2506 C CA . ILE A 1 339 ? -6.272 22.584 4.295 1.00 97.62 339 ILE A CA 1
ATOM 2507 C C . ILE A 1 339 ? -5.851 24.022 3.943 1.00 97.62 339 ILE A C 1
ATOM 2509 O O . ILE A 1 339 ? -5.146 24.236 2.957 1.00 97.62 339 ILE A O 1
ATOM 2513 N N . VAL A 1 340 ? -6.229 25.016 4.755 1.00 96.75 340 VAL A N 1
ATOM 2514 C CA . VAL A 1 340 ? -5.874 26.428 4.510 1.00 96.75 340 VAL A CA 1
ATOM 2515 C C . VAL A 1 340 ? -4.369 26.677 4.679 1.00 96.75 340 VAL A C 1
ATOM 2517 O O . VAL A 1 340 ? -3.776 27.401 3.878 1.00 96.75 340 VAL A O 1
ATOM 2520 N N . VAL A 1 341 ? -3.730 26.053 5.672 1.00 97.62 341 VAL A N 1
ATOM 2521 C CA . VAL A 1 341 ? -2.275 26.120 5.871 1.00 97.62 341 VAL A CA 1
ATOM 2522 C C . VAL A 1 341 ? -1.538 25.476 4.701 1.00 97.62 341 VAL A C 1
ATOM 2524 O O . VAL A 1 341 ? -0.680 26.124 4.109 1.00 97.62 341 VAL A O 1
ATOM 2527 N N . CYS A 1 342 ? -1.906 24.254 4.310 1.00 97.50 342 CYS A N 1
ATOM 2528 C CA . CYS A 1 342 ? -1.323 23.558 3.166 1.00 97.50 342 CYS A CA 1
ATOM 2529 C C . CYS A 1 342 ? -1.450 24.375 1.874 1.00 97.50 342 CYS A C 1
ATOM 2531 O O . CYS A 1 342 ? -0.504 24.413 1.086 1.00 97.50 342 CYS A O 1
ATOM 2533 N N . LEU A 1 343 ? -2.585 25.051 1.651 1.00 96.50 343 LEU A N 1
ATOM 2534 C CA . LEU A 1 343 ? -2.797 25.918 0.485 1.00 96.50 343 LEU A CA 1
ATOM 2535 C C . LEU A 1 343 ? -1.768 27.054 0.472 1.00 96.50 343 LEU A C 1
ATOM 2537 O O . LEU A 1 343 ? -1.087 27.257 -0.532 1.00 96.50 343 LEU A O 1
ATOM 2541 N N . ILE A 1 344 ? -1.593 27.740 1.606 1.00 95.12 344 ILE A N 1
ATOM 2542 C CA . ILE A 1 344 ? -0.582 28.794 1.770 1.00 95.12 344 ILE A CA 1
ATOM 2543 C C . ILE A 1 344 ? 0.834 28.229 1.573 1.00 95.12 344 ILE A C 1
ATOM 2545 O O . ILE A 1 344 ? 1.641 28.849 0.886 1.00 95.12 344 ILE A O 1
ATOM 2549 N N . THR A 1 345 ? 1.136 27.047 2.120 1.00 95.69 345 THR A N 1
ATOM 2550 C CA . THR A 1 345 ? 2.436 26.377 1.962 1.00 95.69 345 THR A CA 1
ATOM 2551 C C . THR A 1 345 ? 2.739 26.022 0.504 1.00 95.69 345 THR A C 1
ATOM 2553 O O . THR A 1 345 ? 3.852 26.284 0.045 1.00 95.69 345 THR A O 1
ATOM 2556 N N . THR A 1 346 ? 1.749 25.520 -0.241 1.00 94.44 346 THR A N 1
ATOM 2557 C CA . THR A 1 346 ? 1.883 25.131 -1.658 1.00 94.44 346 THR A CA 1
ATOM 2558 C C . THR A 1 346 ? 2.395 26.297 -2.504 1.00 94.44 346 THR A C 1
ATOM 2560 O O . THR A 1 346 ? 3.350 26.130 -3.262 1.00 94.44 346 THR A O 1
ATOM 2563 N N . LEU A 1 347 ? 1.859 27.507 -2.287 1.00 90.56 347 LEU A N 1
ATOM 2564 C CA . LEU A 1 347 ? 2.271 28.729 -2.996 1.00 90.56 347 LEU A CA 1
ATOM 2565 C C . LEU A 1 347 ? 3.773 29.046 -2.854 1.00 90.56 347 LEU A C 1
ATOM 2567 O O . LEU A 1 347 ? 4.361 29.638 -3.762 1.00 90.56 347 LEU A O 1
ATOM 2571 N N . PHE A 1 348 ? 4.431 28.614 -1.767 1.00 87.31 348 PHE A N 1
ATOM 2572 C CA . PHE A 1 348 ? 5.880 28.786 -1.607 1.00 87.31 348 PHE A CA 1
ATOM 2573 C C . PHE A 1 348 ? 6.713 27.938 -2.573 1.00 87.31 348 PHE A C 1
ATOM 2575 O O . PHE A 1 348 ? 7.814 28.358 -2.923 1.00 87.31 348 PHE A O 1
ATOM 2582 N N . ALA A 1 349 ? 6.211 26.777 -3.003 1.00 77.69 349 ALA A N 1
ATOM 2583 C CA . ALA A 1 349 ? 6.870 25.923 -3.991 1.00 77.69 349 ALA A CA 1
ATOM 2584 C C . ALA A 1 349 ? 6.326 26.122 -5.413 1.00 77.69 349 ALA A C 1
ATOM 2586 O O . ALA A 1 349 ? 7.053 25.864 -6.365 1.00 77.69 349 ALA A O 1
ATOM 2587 N N . THR A 1 350 ? 5.080 26.582 -5.579 1.00 77.12 350 THR A N 1
ATOM 2588 C CA . THR A 1 350 ? 4.470 26.738 -6.908 1.00 77.12 350 THR A CA 1
ATOM 2589 C C . THR A 1 350 ? 4.659 28.116 -7.541 1.00 77.12 350 THR A C 1
ATOM 2591 O O . THR A 1 350 ? 4.677 28.199 -8.770 1.00 77.12 350 THR A O 1
ATOM 2594 N N . ASP A 1 351 ? 4.765 29.188 -6.744 1.00 78.75 351 ASP A N 1
ATOM 2595 C CA . ASP A 1 351 ? 4.672 30.571 -7.246 1.00 78.75 351 ASP A CA 1
ATOM 2596 C C . ASP A 1 351 ? 5.693 31.559 -6.623 1.00 78.75 351 ASP A C 1
ATOM 2598 O O . ASP A 1 351 ? 5.955 32.606 -7.213 1.00 78.75 351 ASP A O 1
ATOM 2602 N N . LEU A 1 352 ? 6.303 31.251 -5.465 1.00 74.50 352 LEU A N 1
ATOM 2603 C CA . LEU A 1 352 ? 7.282 32.125 -4.775 1.00 74.50 352 LEU A CA 1
ATOM 2604 C C . LEU A 1 352 ? 8.746 31.641 -4.840 1.00 74.50 352 LEU A C 1
ATOM 2606 O O . LEU A 1 352 ? 9.637 32.272 -4.267 1.00 74.50 352 LEU A O 1
ATOM 2610 N N . SER A 1 353 ? 9.027 30.509 -5.480 1.00 73.50 353 SER A N 1
ATOM 2611 C CA . SER A 1 353 ? 10.384 29.991 -5.695 1.00 73.50 353 SER A CA 1
ATOM 2612 C C . SER A 1 353 ? 10.405 29.137 -6.957 1.00 73.50 353 SER A C 1
ATOM 2614 O O . SER A 1 353 ? 9.486 28.361 -7.188 1.00 73.50 353 SER A O 1
ATOM 2616 N N . GLU A 1 354 ? 11.454 29.272 -7.765 1.00 83.06 354 GLU A N 1
ATOM 2617 C CA . GLU A 1 354 ? 11.648 28.501 -8.994 1.00 83.06 354 GLU A CA 1
ATOM 2618 C C . GLU A 1 354 ? 12.968 27.731 -8.906 1.00 83.06 354 GLU A C 1
ATOM 2620 O O . GLU A 1 354 ? 14.008 28.317 -8.602 1.00 83.06 354 GLU A O 1
ATOM 2625 N N . ILE A 1 355 ? 12.908 26.424 -9.165 1.00 89.06 355 ILE A N 1
ATOM 2626 C CA . ILE A 1 355 ? 14.065 25.524 -9.166 1.00 89.06 355 ILE A CA 1
ATOM 2627 C C . ILE A 1 355 ? 14.863 25.710 -10.458 1.00 89.06 355 ILE A C 1
ATOM 2629 O O . ILE A 1 355 ? 14.304 25.683 -11.556 1.00 89.06 355 ILE A O 1
ATOM 2633 N N . ARG A 1 356 ? 16.182 25.859 -10.321 1.00 86.81 356 ARG A N 1
ATOM 2634 C CA . ARG A 1 356 ? 17.139 26.039 -11.423 1.00 86.81 356 ARG A CA 1
ATOM 2635 C C . ARG A 1 356 ? 18.150 24.902 -11.502 1.00 86.81 356 ARG A C 1
ATOM 2637 O O . ARG A 1 356 ? 18.621 24.588 -12.593 1.00 86.81 356 ARG A O 1
ATOM 2644 N N . HIS A 1 357 ? 18.460 24.274 -10.372 1.00 87.69 357 HIS A N 1
ATOM 2645 C CA . HIS A 1 357 ? 19.437 23.198 -10.261 1.00 87.69 357 HIS A CA 1
ATOM 2646 C C . HIS A 1 357 ? 18.824 21.950 -9.615 1.00 87.69 357 HIS A C 1
ATOM 2648 O O . HIS A 1 357 ? 17.984 22.044 -8.725 1.00 87.69 357 HIS A O 1
ATOM 2654 N N . VAL A 1 358 ? 19.287 20.768 -10.032 1.00 87.19 358 VAL A N 1
ATOM 2655 C CA . VAL A 1 358 ? 18.837 19.464 -9.503 1.00 87.19 358 VAL A CA 1
ATOM 2656 C C . VAL A 1 358 ? 18.969 19.379 -7.976 1.00 87.19 358 VAL A C 1
ATOM 2658 O O . VAL A 1 358 ? 18.067 18.906 -7.292 1.00 87.19 358 VAL A O 1
ATOM 2661 N N . SER A 1 359 ? 20.041 19.938 -7.415 1.00 87.50 359 SER A N 1
ATOM 2662 C CA . SER A 1 359 ? 20.289 19.986 -5.969 1.00 87.50 359 SER A CA 1
ATOM 2663 C C . SER A 1 359 ? 19.297 20.843 -5.164 1.00 87.50 359 SER A C 1
ATOM 2665 O O . SER A 1 359 ? 19.387 20.874 -3.939 1.00 87.50 359 SER A O 1
ATOM 2667 N N . GLU A 1 360 ? 18.358 21.542 -5.808 1.00 91.56 360 GLU A N 1
ATOM 2668 C CA . GLU A 1 360 ? 17.327 22.351 -5.143 1.00 91.56 360 GLU A CA 1
ATOM 2669 C C . GLU A 1 360 ? 15.988 21.603 -4.971 1.00 91.56 360 GLU A C 1
ATOM 2671 O O . GLU A 1 360 ? 15.122 22.098 -4.248 1.00 91.56 360 GLU A O 1
ATOM 2676 N N . ILE A 1 361 ? 15.827 20.409 -5.566 1.00 92.69 361 ILE A N 1
ATOM 2677 C CA . ILE A 1 361 ? 14.577 19.622 -5.567 1.00 92.69 361 ILE A CA 1
ATOM 2678 C C . ILE A 1 361 ? 14.218 19.116 -4.163 1.00 92.69 361 ILE A C 1
ATOM 2680 O O . ILE A 1 361 ? 13.215 19.555 -3.593 1.00 92.69 361 ILE A O 1
ATOM 2684 N N . GLU A 1 362 ? 15.044 18.258 -3.553 1.00 91.00 362 GLU A N 1
ATOM 2685 C CA . GLU A 1 362 ? 14.792 17.770 -2.186 1.00 91.00 362 GLU A CA 1
ATOM 2686 C C . GLU A 1 362 ? 14.702 18.921 -1.160 1.00 91.00 362 GLU A C 1
ATOM 2688 O O . GLU A 1 362 ? 13.752 18.942 -0.372 1.00 91.00 362 GLU A O 1
ATOM 2693 N N . PRO A 1 363 ? 15.573 19.959 -1.181 1.00 93.00 363 PRO A N 1
ATOM 2694 C CA . PRO A 1 363 ? 15.405 21.133 -0.324 1.00 93.00 363 PRO A CA 1
ATOM 2695 C C . PRO A 1 363 ? 14.092 21.903 -0.522 1.00 93.00 363 PRO A C 1
ATOM 2697 O O . PRO A 1 363 ? 13.624 22.524 0.435 1.00 93.00 363 PRO A O 1
ATOM 2700 N N . ALA A 1 364 ? 13.489 21.899 -1.716 1.00 93.50 364 ALA A N 1
ATOM 2701 C CA . ALA A 1 364 ? 12.185 22.518 -1.958 1.00 93.50 364 ALA A CA 1
ATOM 2702 C C . ALA A 1 364 ? 11.038 21.676 -1.372 1.00 93.50 364 ALA A C 1
ATOM 2704 O O . ALA A 1 364 ? 10.177 22.222 -0.678 1.00 93.50 364 ALA A O 1
ATOM 2705 N N . LEU A 1 365 ? 11.071 20.355 -1.569 1.00 93.81 365 LEU A N 1
ATOM 2706 C CA . LEU A 1 365 ? 10.101 19.407 -1.007 1.00 93.81 365 LEU A CA 1
ATOM 2707 C C . LEU A 1 365 ? 10.163 19.398 0.533 1.00 93.81 365 LEU A C 1
ATOM 2709 O O . LEU A 1 365 ? 9.153 19.614 1.203 1.00 93.81 365 LEU A O 1
ATOM 2713 N N . LYS A 1 366 ? 11.365 19.314 1.119 1.00 92.69 366 LYS A N 1
ATOM 2714 C CA . LYS A 1 366 ? 11.591 19.462 2.569 1.00 92.69 366 LYS A CA 1
ATOM 2715 C C . LYS A 1 366 ? 11.096 20.806 3.112 1.00 92.69 366 LYS A C 1
ATOM 2717 O O . LYS A 1 366 ? 10.524 20.865 4.203 1.00 92.69 366 LYS A O 1
ATOM 2722 N N . ARG A 1 367 ? 11.254 21.901 2.355 1.00 93.19 367 ARG A N 1
ATOM 2723 C CA . ARG A 1 367 ? 10.738 23.225 2.751 1.00 93.19 367 ARG A CA 1
ATOM 2724 C C . ARG A 1 367 ? 9.212 23.232 2.874 1.00 93.19 367 ARG A C 1
ATOM 2726 O O . ARG A 1 367 ? 8.709 23.940 3.742 1.00 93.19 367 ARG A O 1
ATOM 2733 N N . GLN A 1 368 ? 8.480 22.441 2.084 1.00 95.44 368 GLN A N 1
ATOM 2734 C CA . GLN A 1 368 ? 7.027 22.297 2.241 1.00 95.44 368 GLN A CA 1
ATOM 2735 C C . GLN A 1 368 ? 6.665 21.693 3.610 1.00 95.44 368 GLN A C 1
ATOM 2737 O O . GLN A 1 368 ? 5.846 22.263 4.333 1.00 95.44 368 GLN A O 1
ATOM 2742 N N . LEU A 1 369 ? 7.331 20.613 4.032 1.00 94.56 369 LEU A N 1
ATOM 2743 C CA . LEU A 1 369 ? 7.127 20.020 5.363 1.00 94.56 369 LEU A CA 1
ATOM 2744 C C . LEU A 1 369 ? 7.432 21.020 6.489 1.00 94.56 369 LEU A C 1
ATOM 2746 O O . LEU A 1 369 ? 6.603 21.230 7.370 1.00 94.56 369 LEU A O 1
ATOM 2750 N N . VAL A 1 370 ? 8.578 21.705 6.434 1.00 96.38 370 VAL A N 1
ATOM 2751 C CA . VAL A 1 370 ? 8.968 22.694 7.458 1.00 96.38 370 VAL A CA 1
ATOM 2752 C C . VAL A 1 370 ? 7.975 23.859 7.538 1.00 96.38 370 VAL A C 1
ATOM 2754 O O . VAL A 1 370 ? 7.537 24.225 8.630 1.00 96.38 370 VAL A O 1
ATOM 2757 N N . VAL A 1 371 ? 7.595 24.445 6.397 1.00 96.25 371 VAL A N 1
ATOM 2758 C CA . VAL A 1 371 ? 6.679 25.596 6.360 1.00 96.25 371 VAL A CA 1
ATOM 2759 C C . VAL A 1 371 ? 5.270 25.194 6.799 1.00 96.25 371 VAL A C 1
ATOM 2761 O O . VAL A 1 371 ? 4.663 25.927 7.580 1.00 96.25 371 VAL A O 1
ATOM 2764 N N . SER A 1 372 ? 4.762 24.033 6.370 1.00 96.94 372 SER A N 1
ATOM 2765 C CA . SER A 1 372 ? 3.456 23.534 6.824 1.00 96.94 372 SER A CA 1
ATOM 2766 C C . SER A 1 372 ? 3.452 23.243 8.329 1.00 96.94 372 SER A C 1
ATOM 2768 O O . SER A 1 372 ? 2.538 23.695 9.012 1.00 96.94 372 SER A O 1
ATOM 2770 N N . THR A 1 373 ? 4.495 22.622 8.892 1.00 97.56 373 THR A N 1
ATOM 2771 C CA . THR A 1 373 ? 4.603 22.379 10.344 1.00 97.56 373 THR A CA 1
ATOM 2772 C C . THR A 1 373 ? 4.653 23.670 11.164 1.00 97.56 373 THR A C 1
ATOM 2774 O O . THR A 1 373 ? 3.958 23.785 12.178 1.00 97.56 373 THR A O 1
ATOM 2777 N N . ILE A 1 374 ? 5.423 24.676 10.737 1.00 97.44 374 ILE A N 1
ATOM 2778 C CA . ILE A 1 374 ? 5.508 25.960 11.453 1.00 97.44 374 ILE A CA 1
ATOM 2779 C C . ILE A 1 374 ? 4.165 26.701 11.397 1.00 97.44 374 ILE A C 1
ATOM 2781 O O . ILE A 1 374 ? 3.651 27.121 12.437 1.00 97.44 374 ILE A O 1
ATOM 2785 N N . LEU A 1 375 ? 3.563 26.829 10.209 1.00 97.50 375 LEU A N 1
ATOM 2786 C CA . LEU A 1 375 ? 2.267 27.494 10.049 1.00 97.50 375 LEU A CA 1
ATOM 2787 C C . LEU A 1 375 ? 1.144 26.736 10.772 1.00 97.50 375 LEU A C 1
ATOM 2789 O O . LEU A 1 375 ? 0.308 27.362 11.424 1.00 97.50 375 LEU A O 1
ATOM 2793 N N . MET A 1 376 ? 1.145 25.402 10.724 1.00 97.69 376 MET A N 1
ATOM 2794 C CA . MET A 1 376 ? 0.116 24.595 11.373 1.00 97.69 376 MET A CA 1
ATOM 2795 C C . MET A 1 376 ? 0.274 24.569 12.893 1.00 97.69 376 MET A C 1
ATOM 2797 O O . MET A 1 376 ? -0.732 24.558 13.588 1.00 97.69 376 MET A O 1
ATOM 2801 N N . THR A 1 377 ? 1.486 24.713 13.443 1.00 97.69 377 THR A N 1
ATOM 2802 C CA . THR A 1 377 ? 1.670 24.942 14.891 1.00 97.69 377 THR A CA 1
ATOM 2803 C C . THR A 1 377 ? 0.937 26.214 15.352 1.00 97.69 377 THR A C 1
ATOM 2805 O O . THR A 1 377 ? 0.271 26.209 16.388 1.00 97.69 377 THR A O 1
ATOM 2808 N N . VAL A 1 378 ? 0.979 27.294 14.558 1.00 96.56 378 VAL A N 1
ATOM 2809 C CA . VAL A 1 378 ? 0.208 28.525 14.829 1.00 96.56 378 VAL A CA 1
ATOM 2810 C C . VAL A 1 378 ? -1.296 28.302 14.608 1.00 96.56 378 VAL A C 1
ATOM 2812 O O . VAL A 1 378 ? -2.109 28.767 15.407 1.00 96.56 378 VAL A O 1
ATOM 2815 N N . GLY A 1 379 ? -1.677 27.544 13.574 1.00 95.94 379 GLY A N 1
ATOM 2816 C CA . GLY A 1 379 ? -3.062 27.130 13.322 1.00 95.94 379 GLY A CA 1
ATOM 2817 C C . GLY A 1 379 ? -3.682 26.372 14.502 1.00 95.94 379 GLY A C 1
ATOM 2818 O O . GLY A 1 379 ? -4.722 26.774 15.020 1.00 95.94 379 GLY A O 1
ATOM 2819 N N . ILE A 1 380 ? -3.001 25.331 14.983 1.00 96.00 380 ILE A N 1
ATOM 2820 C CA . ILE A 1 380 ? -3.386 24.514 16.140 1.00 96.00 380 ILE A CA 1
ATOM 2821 C C . ILE A 1 380 ? -3.489 25.376 17.401 1.00 96.00 380 ILE A C 1
ATOM 2823 O O . ILE A 1 380 ? -4.442 25.203 18.158 1.00 96.00 380 ILE A O 1
ATOM 2827 N N . ALA A 1 381 ? -2.577 26.332 17.624 1.00 94.31 381 ALA A N 1
ATOM 2828 C CA . ALA A 1 381 ? -2.682 27.269 18.744 1.00 94.31 381 ALA A CA 1
ATOM 2829 C C . ALA A 1 381 ? -3.991 28.076 18.685 1.00 94.31 381 ALA A C 1
ATOM 2831 O O . ALA A 1 381 ? -4.744 28.095 19.658 1.00 94.31 381 ALA A O 1
ATOM 2832 N N . MET A 1 382 ? -4.308 28.684 17.536 1.00 93.12 382 MET A N 1
ATOM 2833 C CA . MET A 1 382 ? -5.555 29.440 17.359 1.00 93.12 382 MET A CA 1
ATOM 2834 C C . MET A 1 382 ? -6.794 28.558 17.567 1.00 93.12 382 MET A C 1
ATOM 2836 O O . MET A 1 382 ? -7.688 28.936 18.321 1.00 93.12 382 MET A O 1
ATOM 2840 N N . VAL A 1 383 ? -6.839 27.364 16.965 1.00 93.44 383 VAL A N 1
ATOM 2841 C CA . VAL A 1 383 ? -7.964 26.428 17.144 1.00 93.44 383 VAL A CA 1
ATOM 2842 C C . VAL A 1 383 ? -8.100 26.007 18.611 1.00 93.44 383 VAL A C 1
ATOM 2844 O O . VAL A 1 383 ? -9.203 26.034 19.149 1.00 93.44 383 VAL A O 1
ATOM 2847 N N . SER A 1 384 ? -6.993 25.709 19.296 1.00 93.06 384 SER A N 1
ATOM 2848 C CA . SER A 1 384 ? -6.999 25.309 20.711 1.00 93.06 384 SER A CA 1
ATOM 2849 C C . SER A 1 384 ? -7.531 26.405 21.635 1.00 93.06 384 SER A C 1
ATOM 2851 O O . SER A 1 384 ? -8.265 26.105 22.570 1.00 93.06 384 SER A O 1
ATOM 2853 N N . PHE A 1 385 ? -7.191 27.674 21.390 1.00 89.69 385 PHE A N 1
ATOM 2854 C CA . PHE A 1 385 ? -7.637 28.778 22.247 1.00 89.69 385 PHE A CA 1
ATOM 2855 C C . PHE A 1 385 ? -9.030 29.327 21.901 1.00 89.69 385 PHE A C 1
ATOM 2857 O O . PHE A 1 385 ? -9.654 29.928 22.773 1.00 89.69 385 PHE A O 1
ATOM 2864 N N . PHE A 1 386 ? -9.544 29.114 20.681 1.00 88.81 386 PHE A N 1
ATOM 2865 C CA . PHE A 1 386 ? -10.865 29.618 20.274 1.00 88.81 386 PHE A CA 1
ATOM 2866 C C . PHE A 1 386 ? -11.977 28.557 20.206 1.00 88.81 386 PHE A C 1
ATOM 2868 O O . PHE A 1 386 ? -13.138 28.911 20.415 1.00 88.81 386 PHE A O 1
ATOM 2875 N N . ALA A 1 387 ? -11.666 27.285 19.930 1.00 88.31 387 ALA A N 1
ATOM 2876 C CA . ALA A 1 387 ? -12.664 26.218 19.762 1.00 88.31 387 ALA A CA 1
ATOM 2877 C C . ALA A 1 387 ? -12.841 25.305 20.993 1.00 88.31 387 ALA A C 1
ATOM 2879 O O . ALA A 1 387 ? -13.741 24.472 20.999 1.00 88.31 387 ALA A O 1
ATOM 2880 N N . LEU A 1 388 ? -12.014 25.448 22.034 1.00 89.62 388 LEU A N 1
ATOM 2881 C CA . LEU A 1 388 ? -12.122 24.666 23.271 1.00 89.62 388 LEU A CA 1
ATOM 2882 C C . LEU A 1 388 ? -12.417 25.570 24.480 1.00 89.62 388 LEU A C 1
ATOM 2884 O O . LEU A 1 388 ? -11.848 26.665 24.564 1.00 89.62 388 LEU A O 1
ATOM 2888 N N . PRO A 1 389 ? -13.227 25.114 25.456 1.00 87.75 389 PRO A N 1
ATOM 2889 C CA . PRO A 1 389 ? -13.307 25.756 26.764 1.00 87.75 389 PRO A CA 1
ATOM 2890 C C . PRO A 1 389 ? -11.959 25.668 27.499 1.00 87.75 389 PRO A C 1
ATOM 2892 O O . PRO A 1 389 ? -11.126 24.802 27.223 1.00 87.75 389 PRO A O 1
ATOM 2895 N N . SER A 1 390 ? -11.729 26.576 28.449 1.00 87.12 390 SER A N 1
ATOM 2896 C CA . SER A 1 390 ? -10.461 26.671 29.188 1.00 87.12 390 SER A CA 1
ATOM 2897 C C . SER A 1 390 ? -10.124 25.396 29.967 1.00 87.12 390 SER A C 1
ATOM 2899 O O . SER A 1 390 ? -8.968 24.965 29.946 1.00 87.12 390 SER A O 1
ATOM 2901 N N . GLU A 1 391 ? -11.125 24.787 30.607 1.00 88.62 391 GLU A N 1
ATOM 2902 C CA . GLU A 1 391 ? -11.046 23.525 31.349 1.00 88.62 391 GLU A CA 1
ATOM 2903 C C . GLU A 1 391 ? -12.301 22.673 31.078 1.00 88.62 391 GLU A C 1
ATOM 2905 O O . GLU A 1 391 ? -13.397 23.208 30.924 1.00 88.62 391 GLU A O 1
ATOM 2910 N N . PHE A 1 392 ? -12.134 21.353 30.987 1.00 88.75 392 PHE A N 1
ATOM 2911 C CA . PHE A 1 392 ? -13.180 20.354 30.711 1.00 88.75 392 PHE A CA 1
ATOM 2912 C C . PHE A 1 392 ? -12.717 18.971 31.213 1.00 88.75 392 PHE A C 1
ATOM 2914 O O . PHE A 1 392 ? -11.572 18.834 31.658 1.00 88.75 392 PHE A O 1
ATOM 2921 N N . THR A 1 393 ? -13.563 17.934 31.159 1.00 87.88 393 THR A N 1
ATOM 2922 C CA . THR A 1 393 ? -13.168 16.568 31.555 1.00 87.88 393 THR A CA 1
ATOM 2923 C C . THR A 1 393 ? -13.188 15.585 30.385 1.00 87.88 393 THR A C 1
ATOM 2925 O O . THR A 1 393 ? -14.078 15.586 29.533 1.00 87.88 393 THR A O 1
ATOM 2928 N N . LEU A 1 394 ? -12.163 14.732 30.336 1.00 85.62 394 LEU A N 1
ATOM 2929 C CA . LEU A 1 394 ? -12.021 13.654 29.360 1.00 85.62 394 LEU A CA 1
ATOM 2930 C C . LEU A 1 394 ? -12.147 12.288 30.025 1.00 85.62 394 LEU A C 1
ATOM 2932 O O . LEU A 1 394 ? -11.716 12.093 31.165 1.00 85.62 394 LEU A O 1
ATOM 2936 N N . PHE A 1 395 ? -12.691 11.332 29.279 1.00 81.00 395 PHE A N 1
ATOM 2937 C CA . PHE A 1 395 ? -12.772 9.942 29.698 1.00 81.00 395 PHE A CA 1
ATOM 2938 C C . PHE A 1 395 ? -11.377 9.313 29.840 1.00 81.00 395 PHE A C 1
ATOM 2940 O O . PHE A 1 395 ? -10.549 9.353 28.927 1.00 81.00 395 PHE A O 1
ATOM 2947 N N . ASN A 1 396 ? -11.131 8.686 30.988 1.00 82.56 396 ASN A N 1
ATOM 2948 C CA . ASN A 1 396 ? -9.896 7.985 31.313 1.00 82.56 396 ASN A CA 1
ATOM 2949 C C . ASN A 1 396 ? -10.229 6.671 32.045 1.00 82.56 396 ASN A C 1
ATOM 2951 O O . ASN A 1 396 ? -10.221 6.619 33.275 1.00 82.56 396 ASN A O 1
ATOM 2955 N N . PHE A 1 397 ? -10.565 5.621 31.287 1.00 76.88 397 PHE A N 1
ATOM 2956 C CA . PHE A 1 397 ? -10.825 4.258 31.787 1.00 76.88 397 PHE A CA 1
ATOM 2957 C C . PHE A 1 397 ? -11.778 4.205 33.001 1.00 76.88 397 PHE A C 1
ATOM 2959 O O . PHE A 1 397 ? -11.454 3.665 34.055 1.00 76.88 397 PHE A O 1
ATOM 2966 N N . GLY A 1 398 ? -12.955 4.828 32.871 1.00 70.44 398 GLY A N 1
ATOM 2967 C CA . GLY A 1 398 ? -13.973 4.885 33.931 1.00 70.44 398 GLY A CA 1
ATOM 2968 C C . GLY A 1 398 ? -13.777 6.005 34.962 1.00 70.44 398 GLY A C 1
ATOM 2969 O O . GLY A 1 398 ? -14.601 6.150 35.862 1.00 70.44 398 GLY A O 1
ATOM 2970 N N . THR A 1 399 ? -12.728 6.822 34.824 1.00 78.38 399 THR A N 1
ATOM 2971 C CA . THR A 1 399 ? -12.523 8.061 35.595 1.00 78.38 399 THR A CA 1
ATOM 2972 C C . THR A 1 399 ? -12.626 9.292 34.696 1.00 78.38 399 THR A C 1
ATOM 2974 O O . THR A 1 399 ? -12.274 9.235 33.517 1.00 78.38 399 THR A O 1
ATOM 2977 N N . GLU A 1 400 ? -13.079 10.419 35.245 1.00 79.38 400 GLU A N 1
ATOM 2978 C CA . GLU A 1 400 ? -12.987 11.721 34.576 1.00 79.38 400 GLU A CA 1
ATOM 2979 C C . GLU A 1 400 ? -11.638 12.381 34.883 1.00 79.38 400 GLU A C 1
ATOM 2981 O O . GLU A 1 400 ? -11.264 12.569 36.042 1.00 79.38 400 GLU A O 1
ATOM 2986 N N . LYS A 1 401 ? -10.909 12.766 33.833 1.00 87.88 401 LYS A N 1
ATOM 2987 C CA . LYS A 1 401 ? -9.636 13.486 33.920 1.00 87.88 401 LYS A CA 1
ATOM 2988 C C . LYS A 1 401 ? -9.855 14.952 33.561 1.00 87.88 401 LYS A C 1
ATOM 2990 O O . LYS A 1 401 ? -10.258 15.245 32.439 1.00 87.88 401 LYS A O 1
ATOM 2995 N N . ALA A 1 402 ? -9.558 15.870 34.479 1.00 90.56 402 ALA A N 1
ATOM 2996 C CA . ALA A 1 402 ? -9.581 17.306 34.194 1.00 90.56 402 ALA A CA 1
ATOM 2997 C C . ALA A 1 402 ? -8.443 17.689 33.231 1.00 90.56 402 ALA A C 1
ATOM 2999 O O . ALA A 1 402 ? -7.274 17.377 33.474 1.00 90.56 402 ALA A O 1
ATOM 3000 N N . VAL A 1 403 ? -8.788 18.360 32.133 1.00 92.44 403 VAL A N 1
ATOM 3001 C CA . VAL A 1 403 ? -7.884 18.730 31.036 1.00 92.44 403 VAL A CA 1
ATOM 3002 C C . VAL A 1 403 ? -8.128 20.187 30.649 1.00 92.44 403 VAL A C 1
ATOM 3004 O O . VAL A 1 403 ? -9.239 20.700 30.765 1.00 92.44 403 VAL A O 1
ATOM 3007 N N . LYS A 1 404 ? -7.063 20.878 30.231 1.00 93.00 404 LYS A N 1
ATOM 3008 C CA . LYS A 1 404 ? -7.094 22.297 29.847 1.00 93.00 404 LYS A CA 1
ATOM 3009 C C . LYS A 1 404 ? -6.869 22.443 28.348 1.00 93.00 404 LYS A C 1
ATOM 3011 O O . LYS A 1 404 ? -6.184 21.610 27.758 1.00 93.00 404 LYS A O 1
ATOM 3016 N N . ASN A 1 405 ? -7.373 23.501 27.718 1.00 91.81 405 ASN A N 1
ATOM 3017 C CA . ASN A 1 405 ? -7.205 23.695 26.268 1.00 91.81 405 ASN A CA 1
ATOM 3018 C C . ASN A 1 405 ? -5.734 23.635 25.798 1.00 91.81 405 ASN A C 1
ATOM 3020 O O . ASN A 1 405 ? -5.421 22.987 24.799 1.00 91.81 405 ASN A O 1
ATOM 3024 N N . TRP A 1 406 ? -4.804 24.202 26.570 1.00 92.69 406 TRP A N 1
ATOM 3025 C CA . TRP A 1 406 ? -3.370 24.152 26.274 1.00 92.69 406 TRP A CA 1
ATOM 3026 C C . TRP A 1 406 ? -2.740 22.751 26.425 1.00 92.69 406 TRP A C 1
ATOM 3028 O O . TRP A 1 406 ? -1.697 22.493 25.828 1.00 92.69 406 TRP A O 1
ATOM 3038 N N . HIS A 1 407 ? -3.372 21.813 27.148 1.00 94.44 407 HIS A N 1
ATOM 3039 C CA . HIS A 1 407 ? -2.956 20.404 27.133 1.00 94.44 407 HIS A CA 1
ATOM 3040 C C . HIS A 1 407 ? -3.164 19.810 25.731 1.00 94.44 407 HIS A C 1
ATOM 3042 O O . HIS A 1 407 ? -2.269 19.151 25.203 1.00 94.44 407 HIS A O 1
ATOM 3048 N N . LEU A 1 408 ? -4.324 20.063 25.109 1.00 93.81 408 LEU A N 1
ATOM 3049 C CA . LEU A 1 408 ? -4.629 19.562 23.765 1.00 93.81 408 LEU A CA 1
ATOM 3050 C C . LEU A 1 408 ? -3.799 20.251 22.683 1.00 93.81 408 LEU A C 1
ATOM 3052 O O . LEU A 1 408 ? -3.372 19.569 21.754 1.00 93.81 408 LEU A O 1
ATOM 3056 N N . PHE A 1 409 ? -3.485 21.541 22.843 1.00 95.75 409 PHE A N 1
ATOM 3057 C CA . PHE A 1 409 ? -2.493 22.219 22.002 1.00 95.75 409 PHE A CA 1
ATOM 3058 C C . PHE A 1 409 ? -1.180 21.420 21.937 1.00 95.75 409 PHE A C 1
ATOM 3060 O O . PHE A 1 409 ? -0.707 21.108 20.843 1.00 95.75 409 PHE A O 1
ATOM 3067 N N . PHE A 1 410 ? -0.620 21.021 23.087 1.00 96.31 410 PHE A N 1
ATOM 3068 C CA . PHE A 1 410 ? 0.600 20.209 23.114 1.00 96.31 410 PHE A CA 1
ATOM 3069 C C . PHE A 1 410 ? 0.393 18.780 22.596 1.00 96.31 410 PHE A C 1
ATOM 3071 O O . PHE A 1 410 ? 1.301 18.264 21.954 1.00 96.31 410 PHE A O 1
ATOM 3078 N N . CYS A 1 411 ? -0.774 18.155 22.799 1.00 96.56 411 CYS A N 1
ATOM 3079 C CA . CYS A 1 411 ? -1.068 16.821 22.250 1.00 96.56 411 CYS A CA 1
ATOM 3080 C C . CYS A 1 411 ? -1.038 16.811 20.713 1.00 96.56 411 CYS A C 1
ATOM 3082 O O . CYS A 1 411 ? -0.368 15.976 20.114 1.00 96.56 411 CYS A O 1
ATOM 3084 N N . VAL A 1 412 ? -1.712 17.765 20.066 1.00 96.62 412 VAL A N 1
ATOM 3085 C CA . VAL A 1 412 ? -1.713 17.873 18.596 1.00 96.62 412 VAL A CA 1
ATOM 3086 C C . VAL A 1 412 ? -0.330 18.299 18.089 1.00 96.62 412 VAL A C 1
ATOM 3088 O O . VAL A 1 412 ? 0.188 17.733 17.128 1.00 96.62 412 VAL A O 1
ATOM 3091 N N . THR A 1 413 ? 0.308 19.259 18.768 1.00 97.00 413 THR A N 1
ATOM 3092 C CA . THR A 1 413 ? 1.621 19.785 18.365 1.00 97.00 413 THR A CA 1
ATOM 3093 C C . THR A 1 413 ? 2.726 18.732 18.476 1.00 97.00 413 THR A C 1
ATOM 3095 O O . THR A 1 413 ? 3.544 18.643 17.564 1.00 97.00 413 THR A O 1
ATOM 3098 N N . ILE A 1 414 ? 2.759 17.889 19.519 1.00 97.44 414 ILE A N 1
ATOM 3099 C CA . ILE A 1 414 ? 3.799 16.849 19.623 1.00 97.44 414 ILE A CA 1
ATOM 3100 C C . ILE A 1 414 ? 3.660 15.792 18.520 1.00 97.44 414 ILE A C 1
ATOM 3102 O O . ILE A 1 414 ? 4.672 15.333 18.002 1.00 97.44 414 ILE A O 1
ATOM 3106 N N . GLY A 1 415 ? 2.434 15.471 18.089 1.00 96.88 415 GLY A N 1
ATOM 3107 C CA . GLY A 1 415 ? 2.193 14.600 16.935 1.00 96.88 415 GLY A CA 1
ATOM 3108 C C . GLY A 1 415 ? 2.657 15.214 15.609 1.00 96.88 415 GLY A C 1
ATOM 3109 O O . GLY A 1 415 ? 3.362 14.561 14.841 1.00 96.88 415 GLY A O 1
ATOM 3110 N N . LEU A 1 416 ? 2.341 16.493 15.374 1.00 97.88 416 LEU A N 1
ATOM 3111 C CA . LEU A 1 416 ? 2.804 17.246 14.199 1.00 97.88 416 LEU A CA 1
ATOM 3112 C C . LEU A 1 416 ? 4.341 17.300 14.116 1.00 97.88 416 LEU A C 1
ATOM 3114 O O . LEU A 1 416 ? 4.928 17.025 13.069 1.00 97.88 416 LEU A O 1
ATOM 3118 N N . TRP A 1 417 ? 5.010 17.616 15.229 1.00 98.00 417 TRP A N 1
ATOM 3119 C CA . TRP A 1 417 ? 6.473 17.692 15.271 1.00 98.00 417 TRP A CA 1
ATOM 3120 C C . TRP A 1 417 ? 7.145 16.314 15.241 1.00 98.00 417 TRP A C 1
ATOM 3122 O O . TRP A 1 417 ? 8.212 16.191 14.642 1.00 98.00 417 TRP A O 1
ATOM 3132 N N . ALA A 1 418 ? 6.518 15.264 15.785 1.00 97.62 418 ALA A N 1
ATOM 3133 C CA . ALA A 1 418 ? 6.978 13.888 15.593 1.00 97.62 418 ALA A CA 1
ATOM 3134 C C . ALA A 1 418 ? 6.958 13.491 14.107 1.00 97.62 418 ALA A C 1
ATOM 3136 O O . ALA A 1 418 ? 7.926 12.900 13.637 1.00 97.62 418 ALA A O 1
ATOM 3137 N N . GLY A 1 419 ? 5.929 13.892 13.347 1.00 96.06 419 GLY A N 1
ATOM 3138 C CA . GLY A 1 419 ? 5.890 13.721 11.889 1.00 96.06 419 GLY A CA 1
ATOM 3139 C C . GLY A 1 419 ? 7.074 14.393 11.188 1.00 96.06 419 GLY A C 1
ATOM 3140 O O . GLY A 1 419 ? 7.776 13.757 10.404 1.00 96.06 419 GLY A O 1
ATOM 3141 N N . LEU A 1 420 ? 7.373 15.653 11.529 1.00 97.44 420 LEU A N 1
ATOM 3142 C CA . LEU A 1 420 ? 8.532 16.360 10.966 1.00 97.44 420 LEU A CA 1
ATOM 3143 C C . LEU A 1 420 ? 9.867 15.661 11.298 1.00 97.44 420 LEU A C 1
ATOM 3145 O O . LEU A 1 420 ? 10.727 15.556 10.426 1.00 97.44 420 LEU A O 1
ATOM 3149 N N . VAL A 1 421 ? 10.034 15.150 12.525 1.00 97.94 421 VAL A N 1
ATOM 3150 C CA . VAL A 1 421 ? 11.229 14.390 12.947 1.00 97.94 421 VAL A CA 1
ATOM 3151 C C . VAL A 1 421 ? 11.345 13.053 12.205 1.00 97.94 421 VAL A C 1
ATOM 3153 O O . VAL A 1 421 ? 12.443 12.693 11.774 1.00 97.94 421 VAL A O 1
ATOM 3156 N N . ILE A 1 422 ? 10.234 12.338 12.000 1.00 97.00 422 ILE A N 1
ATOM 3157 C CA . ILE A 1 422 ? 10.192 11.116 11.184 1.00 97.00 422 ILE A CA 1
ATOM 3158 C C . ILE A 1 422 ? 10.612 11.433 9.744 1.00 97.00 422 ILE A C 1
ATOM 3160 O O . ILE A 1 422 ? 11.503 10.765 9.223 1.00 97.00 422 ILE A O 1
ATOM 3164 N N . GLY A 1 423 ? 10.052 12.481 9.131 1.00 94.94 423 GLY A N 1
ATOM 3165 C CA . GLY A 1 423 ? 10.398 12.891 7.767 1.00 94.94 423 GLY A CA 1
ATOM 3166 C C . GLY A 1 423 ? 11.878 13.255 7.603 1.00 94.94 423 GLY A C 1
ATOM 3167 O O . GLY A 1 423 ? 12.540 12.734 6.712 1.00 94.94 423 GLY A O 1
ATOM 3168 N N . TYR A 1 424 ? 12.433 14.064 8.511 1.00 96.88 424 TYR A N 1
ATOM 3169 C CA . TYR A 1 424 ? 13.864 14.409 8.515 1.00 96.88 424 TYR A CA 1
ATOM 3170 C C . TYR A 1 424 ? 14.783 13.195 8.718 1.00 96.88 424 TYR A C 1
ATOM 3172 O O . TYR A 1 424 ? 15.858 13.129 8.125 1.00 96.88 424 TYR A O 1
ATOM 3180 N N . THR A 1 425 ? 14.387 12.232 9.557 1.00 97.44 425 THR A N 1
ATOM 3181 C CA . THR A 1 425 ? 15.199 11.022 9.766 1.00 97.44 425 THR A CA 1
ATOM 3182 C C . THR A 1 425 ? 15.117 10.098 8.551 1.00 97.44 425 THR A C 1
ATOM 3184 O O . THR A 1 425 ? 16.128 9.538 8.137 1.00 97.44 425 THR A O 1
ATOM 3187 N N . THR A 1 426 ? 13.931 9.961 7.958 1.00 97.56 426 THR A N 1
ATOM 3188 C CA . THR A 1 426 ? 13.711 9.134 6.765 1.00 97.56 426 THR A CA 1
ATOM 3189 C C . THR A 1 426 ? 14.494 9.678 5.575 1.00 97.56 426 THR A C 1
ATOM 3191 O O . THR A 1 426 ? 15.208 8.917 4.930 1.00 97.56 426 THR A O 1
ATOM 3194 N N . GLU A 1 427 ? 14.468 10.997 5.354 1.00 97.00 427 GLU A N 1
ATOM 3195 C CA . GLU A 1 427 ? 15.297 11.666 4.346 1.00 97.00 427 GLU A CA 1
ATOM 3196 C C . GLU A 1 427 ? 16.786 11.323 4.508 1.00 97.00 427 GLU A C 1
ATOM 3198 O O . GLU A 1 427 ? 17.427 10.894 3.555 1.00 97.00 427 GLU A O 1
ATOM 3203 N N . TYR A 1 428 ? 17.331 11.443 5.723 1.00 98.19 428 TYR A N 1
ATOM 3204 C CA . TYR A 1 428 ? 18.740 11.144 5.997 1.00 98.19 428 TYR A CA 1
ATOM 3205 C C . TYR A 1 428 ? 19.136 9.684 5.694 1.00 98.19 428 TYR A C 1
ATOM 3207 O O . TYR A 1 428 ? 20.301 9.416 5.396 1.00 98.19 428 TYR A O 1
ATOM 3215 N N . TYR A 1 429 ? 18.187 8.745 5.766 1.00 98.44 429 TYR A N 1
ATOM 3216 C CA . TYR A 1 429 ? 18.418 7.330 5.463 1.00 98.44 429 TYR A CA 1
ATOM 3217 C C . TYR A 1 429 ? 18.055 6.915 4.030 1.00 98.44 429 TYR A C 1
ATOM 3219 O O . TYR A 1 429 ? 18.479 5.838 3.629 1.00 98.44 429 TYR A O 1
ATOM 3227 N N . THR A 1 430 ? 17.322 7.727 3.260 1.00 97.88 430 THR A N 1
ATOM 3228 C CA . THR A 1 430 ? 16.842 7.357 1.908 1.00 97.88 430 THR A CA 1
ATOM 3229 C C . THR A 1 430 ? 17.295 8.291 0.787 1.00 97.88 430 THR A C 1
ATOM 3231 O O . THR A 1 430 ? 17.347 7.853 -0.356 1.00 97.88 430 THR A O 1
ATOM 3234 N N . SER A 1 431 ? 17.709 9.530 1.065 1.00 97.50 431 SER A N 1
ATOM 3235 C CA . SER A 1 431 ? 18.306 10.411 0.051 1.00 97.50 431 SER A CA 1
ATOM 3236 C C . SER A 1 431 ? 19.786 10.089 -0.180 1.00 97.50 431 SER A C 1
ATOM 3238 O O . SER A 1 431 ? 20.594 10.023 0.754 1.00 97.50 431 SER A O 1
ATOM 3240 N N . ASN A 1 432 ? 20.173 9.984 -1.454 1.00 94.75 432 ASN A N 1
ATOM 3241 C CA . ASN A 1 432 ? 21.567 9.798 -1.864 1.00 94.75 432 ASN A CA 1
ATOM 3242 C C . ASN A 1 432 ? 22.451 11.054 -1.727 1.00 94.75 432 ASN A C 1
ATOM 3244 O O . ASN A 1 432 ? 23.652 10.992 -2.002 1.00 94.75 432 ASN A O 1
ATOM 3248 N N . ALA A 1 433 ? 21.915 12.165 -1.211 1.00 94.44 433 ALA A N 1
ATOM 3249 C CA . ALA A 1 433 ? 22.710 13.301 -0.750 1.00 94.44 433 ALA A CA 1
ATOM 3250 C C . ALA A 1 433 ? 23.475 13.010 0.561 1.00 94.44 433 ALA A C 1
ATOM 3252 O O . ALA A 1 433 ? 24.440 13.714 0.872 1.00 94.44 433 ALA A O 1
ATOM 3253 N N . TYR A 1 434 ? 23.075 11.981 1.321 1.00 97.38 434 TYR A N 1
ATOM 3254 C CA . TYR A 1 434 ? 23.619 11.653 2.643 1.00 97.38 434 TYR A CA 1
ATOM 3255 C C . TYR A 1 434 ? 24.458 10.369 2.648 1.00 97.38 434 TYR A C 1
ATOM 3257 O O . TYR A 1 434 ? 24.291 9.485 1.806 1.00 97.38 434 TYR A O 1
ATOM 3265 N N . SER A 1 435 ? 25.361 10.249 3.631 1.00 97.62 435 SER A N 1
ATOM 3266 C CA . SER A 1 435 ? 26.299 9.122 3.688 1.00 97.62 435 SER A CA 1
ATOM 3267 C C . SER A 1 435 ? 25.644 7.735 3.760 1.00 97.62 435 SER A C 1
ATOM 3269 O O . SER A 1 435 ? 26.152 6.872 3.062 1.00 97.62 435 SER A O 1
ATOM 3271 N N . PRO A 1 436 ? 24.522 7.471 4.475 1.00 98.31 436 PRO A N 1
ATOM 3272 C CA . PRO A 1 436 ? 24.009 6.101 4.603 1.00 98.31 436 PRO A CA 1
ATOM 3273 C C . PRO A 1 436 ? 23.706 5.425 3.259 1.00 98.31 436 PRO A C 1
ATOM 3275 O O . PRO A 1 436 ? 24.024 4.255 3.074 1.00 98.31 436 PRO A O 1
ATOM 3278 N N . VAL A 1 437 ? 23.148 6.173 2.304 1.00 98.31 437 VAL A N 1
ATOM 3279 C CA . VAL A 1 437 ? 22.846 5.680 0.951 1.00 98.31 437 VAL A CA 1
ATOM 3280 C C . VAL A 1 437 ? 24.102 5.647 0.073 1.00 98.31 437 VAL A C 1
ATOM 3282 O O . VAL A 1 437 ? 24.272 4.737 -0.733 1.00 98.31 437 VAL A O 1
ATOM 3285 N N . GLN A 1 438 ? 25.030 6.591 0.260 1.00 98.19 438 GLN A N 1
ATOM 3286 C CA . GLN A 1 438 ? 26.329 6.582 -0.427 1.00 98.19 438 GLN A CA 1
ATOM 3287 C C . GLN A 1 438 ? 27.214 5.405 0.025 1.00 98.19 438 GLN A C 1
ATOM 3289 O O . GLN A 1 438 ? 27.932 4.849 -0.800 1.00 98.19 438 GLN A O 1
ATOM 3294 N N . ASP A 1 439 ? 27.118 4.988 1.290 1.00 98.31 439 ASP A N 1
ATOM 3295 C CA . ASP A 1 439 ? 27.792 3.816 1.860 1.00 98.31 439 ASP A CA 1
ATOM 3296 C C . ASP A 1 439 ? 27.179 2.508 1.302 1.00 98.31 439 ASP A C 1
ATOM 3298 O O . ASP A 1 439 ? 27.905 1.574 0.956 1.00 98.31 439 ASP A O 1
ATOM 3302 N N . VAL A 1 440 ? 25.847 2.452 1.132 1.00 98.44 440 VAL A N 1
ATOM 3303 C CA . VAL A 1 440 ? 25.152 1.356 0.421 1.00 98.44 440 VAL A CA 1
ATOM 3304 C C . VAL A 1 440 ? 25.590 1.291 -1.049 1.00 98.44 440 VAL A C 1
ATOM 3306 O O . VAL A 1 440 ? 25.909 0.206 -1.541 1.00 98.44 440 VAL A O 1
ATOM 3309 N N . ALA A 1 441 ? 25.694 2.429 -1.740 1.00 98.19 441 ALA A N 1
ATOM 3310 C CA . ALA A 1 441 ? 26.221 2.485 -3.104 1.00 98.19 441 ALA A CA 1
ATOM 3311 C C . ALA A 1 441 ? 27.696 2.031 -3.172 1.00 98.19 441 ALA A C 1
ATOM 3313 O O . ALA A 1 441 ? 28.037 1.210 -4.021 1.00 98.19 441 ALA A O 1
ATOM 3314 N N . ASP A 1 442 ? 28.560 2.473 -2.252 1.00 98.19 442 ASP A N 1
ATOM 3315 C CA . ASP A 1 442 ? 29.978 2.080 -2.226 1.00 98.19 442 ASP A CA 1
ATOM 3316 C C . ASP A 1 442 ? 30.185 0.582 -1.954 1.00 98.19 442 ASP A C 1
ATOM 3318 O O . ASP A 1 442 ? 31.085 -0.054 -2.512 1.00 98.19 442 ASP A O 1
ATOM 3322 N N . SER A 1 443 ? 29.320 -0.026 -1.136 1.00 98.00 443 SER A N 1
ATOM 3323 C CA . SER A 1 443 ? 29.383 -1.466 -0.865 1.00 98.00 443 SER A CA 1
ATOM 3324 C C . SER A 1 443 ? 29.232 -2.317 -2.142 1.00 98.00 443 SER A C 1
ATOM 3326 O O . SER A 1 443 ? 29.851 -3.381 -2.240 1.00 98.00 443 SER A O 1
ATOM 3328 N N . CYS A 1 444 ? 28.562 -1.797 -3.182 1.00 98.06 444 CYS A N 1
ATOM 3329 C CA . CYS A 1 444 ? 28.395 -2.450 -4.486 1.00 98.06 444 CYS A CA 1
ATOM 3330 C C . CYS A 1 444 ? 29.722 -2.769 -5.196 1.00 98.06 444 CYS A C 1
ATOM 3332 O O . CYS A 1 444 ? 29.763 -3.708 -5.990 1.00 98.06 444 CYS A O 1
ATOM 3334 N N . ARG A 1 445 ? 30.835 -2.083 -4.867 1.00 96.75 445 ARG A N 1
ATOM 3335 C CA . ARG A 1 445 ? 32.193 -2.459 -5.333 1.00 96.75 445 ARG A CA 1
ATOM 3336 C C . ARG A 1 445 ? 32.586 -3.900 -4.976 1.00 96.75 445 ARG A C 1
ATOM 3338 O O . ARG A 1 445 ? 33.553 -4.421 -5.519 1.00 96.75 445 ARG A O 1
ATOM 3345 N N . THR A 1 446 ? 31.894 -4.507 -4.013 1.00 96.19 446 THR A N 1
ATOM 3346 C CA . THR A 1 446 ? 32.122 -5.878 -3.526 1.00 96.19 446 THR A CA 1
ATOM 3347 C C . THR A 1 446 ? 30.954 -6.827 -3.833 1.00 96.19 446 THR A C 1
ATOM 3349 O O . THR A 1 446 ? 30.900 -7.930 -3.295 1.00 96.19 446 THR A O 1
ATOM 3352 N N . GLY A 1 447 ? 30.056 -6.427 -4.742 1.00 95.31 447 GLY A N 1
ATOM 3353 C CA . GLY A 1 447 ? 28.942 -7.235 -5.238 1.00 95.31 447 GLY A CA 1
ATOM 3354 C C . GLY A 1 447 ? 27.626 -7.050 -4.474 1.00 95.31 447 GLY A C 1
ATOM 3355 O O . GLY A 1 447 ? 27.519 -6.275 -3.525 1.00 95.31 447 GLY A O 1
ATOM 3356 N N . ALA A 1 448 ? 26.592 -7.775 -4.910 1.00 97.38 448 ALA A N 1
ATOM 3357 C CA . ALA A 1 448 ? 25.235 -7.631 -4.377 1.00 97.38 448 ALA A CA 1
ATOM 3358 C C . ALA A 1 448 ? 25.107 -8.056 -2.901 1.00 97.38 448 ALA A C 1
ATOM 3360 O O . ALA A 1 448 ? 24.332 -7.468 -2.155 1.00 97.38 448 ALA A O 1
ATOM 3361 N N . ALA A 1 449 ? 25.881 -9.049 -2.448 1.00 98.12 449 ALA A N 1
ATOM 3362 C CA . ALA A 1 449 ? 25.766 -9.579 -1.086 1.00 98.12 449 ALA A CA 1
ATOM 3363 C C . ALA A 1 449 ? 26.060 -8.520 -0.006 1.00 98.12 449 ALA A C 1
ATOM 3365 O O . ALA A 1 449 ? 25.333 -8.416 0.980 1.00 98.12 449 ALA A O 1
ATOM 3366 N N . THR A 1 450 ? 27.093 -7.697 -0.198 1.00 97.75 450 THR A N 1
ATOM 3367 C CA . THR A 1 450 ? 27.422 -6.596 0.718 1.00 97.75 450 THR A CA 1
ATOM 3368 C C . THR A 1 450 ? 26.435 -5.439 0.600 1.00 97.75 450 THR A C 1
ATOM 3370 O O . THR A 1 450 ? 26.036 -4.911 1.635 1.00 97.75 450 THR A O 1
ATOM 3373 N N . ASN A 1 451 ? 25.951 -5.115 -0.604 1.00 98.25 451 ASN A N 1
ATOM 3374 C CA . ASN A 1 451 ? 24.856 -4.156 -0.794 1.00 98.25 451 ASN A CA 1
ATOM 3375 C C . ASN A 1 451 ? 23.584 -4.556 -0.021 1.00 98.25 451 ASN A C 1
ATOM 3377 O O . ASN A 1 451 ? 23.009 -3.725 0.689 1.00 98.25 451 ASN A O 1
ATOM 3381 N N . VAL A 1 452 ? 23.197 -5.835 -0.062 1.00 98.44 452 VAL A N 1
ATOM 3382 C CA . VAL A 1 452 ? 22.039 -6.344 0.686 1.00 98.44 452 VAL A CA 1
ATOM 3383 C C . VAL A 1 452 ? 22.283 -6.304 2.203 1.00 98.44 452 VAL A C 1
ATOM 3385 O O . VAL A 1 452 ? 21.417 -5.869 2.964 1.00 98.44 452 VAL A O 1
ATOM 3388 N N . ILE A 1 453 ? 23.479 -6.677 2.673 1.00 98.50 453 ILE A N 1
ATOM 3389 C CA . ILE A 1 453 ? 23.835 -6.584 4.101 1.00 98.50 453 ILE A CA 1
ATOM 3390 C C . ILE A 1 453 ? 23.775 -5.129 4.599 1.00 98.50 453 ILE A C 1
ATOM 3392 O O . ILE A 1 453 ? 23.215 -4.869 5.667 1.00 98.50 453 ILE A O 1
ATOM 3396 N N . PHE A 1 454 ? 24.314 -4.175 3.832 1.00 98.44 454 PHE A N 1
ATOM 3397 C CA . PHE A 1 454 ? 24.323 -2.758 4.202 1.00 98.44 454 PHE A CA 1
ATOM 3398 C C . PHE A 1 454 ? 22.915 -2.147 4.195 1.00 98.44 454 PHE A C 1
ATOM 3400 O O . PHE A 1 454 ? 22.567 -1.448 5.147 1.00 98.44 454 PHE A O 1
ATOM 3407 N N . GLY A 1 455 ? 22.082 -2.438 3.190 1.00 98.00 455 GLY A N 1
ATOM 3408 C CA . GLY A 1 455 ? 20.711 -1.916 3.123 1.00 98.00 455 GLY A CA 1
ATOM 3409 C C . GLY A 1 455 ? 19.802 -2.447 4.233 1.00 98.00 455 GLY A C 1
ATOM 3410 O O . GLY A 1 455 ? 19.107 -1.664 4.877 1.00 98.00 455 GLY A O 1
ATOM 3411 N N . LEU A 1 456 ? 19.874 -3.745 4.556 1.00 98.50 456 LEU A N 1
ATOM 3412 C CA . LEU A 1 456 ? 19.146 -4.313 5.699 1.00 98.50 456 LEU A CA 1
ATOM 3413 C C . LEU A 1 456 ? 19.594 -3.678 7.026 1.00 98.50 456 LEU A C 1
ATOM 3415 O O . LEU A 1 456 ? 18.758 -3.269 7.835 1.00 98.50 456 LEU A O 1
ATOM 3419 N N . ALA A 1 457 ? 20.907 -3.537 7.239 1.00 98.50 457 ALA A N 1
ATOM 3420 C CA . ALA A 1 457 ? 21.451 -2.884 8.429 1.00 98.50 457 ALA A CA 1
ATOM 3421 C C . ALA A 1 457 ? 21.045 -1.400 8.528 1.00 98.50 457 ALA A C 1
ATOM 3423 O O . ALA A 1 457 ? 20.766 -0.912 9.628 1.00 98.50 457 ALA A O 1
ATOM 3424 N N . LEU A 1 458 ? 20.963 -0.692 7.396 1.00 98.56 458 LEU A N 1
ATOM 3425 C CA . LEU A 1 458 ? 20.449 0.673 7.305 1.00 98.56 458 LEU A CA 1
ATOM 3426 C C . LEU A 1 458 ? 18.979 0.734 7.733 1.00 98.56 458 LEU A C 1
ATOM 3428 O O . LEU A 1 458 ? 18.651 1.537 8.608 1.00 98.56 458 LEU A O 1
ATOM 3432 N N . GLY A 1 459 ? 18.112 -0.136 7.205 1.00 97.88 459 GLY A N 1
ATOM 3433 C CA . GLY A 1 459 ? 16.700 -0.195 7.589 1.00 97.88 459 GLY A CA 1
ATOM 3434 C C . GLY A 1 459 ? 16.505 -0.430 9.082 1.00 97.88 459 GLY A C 1
ATOM 3435 O O . GLY A 1 459 ? 15.809 0.350 9.736 1.00 97.88 459 GLY A O 1
ATOM 3436 N N . TYR A 1 460 ? 17.179 -1.432 9.655 1.00 98.56 460 TYR A N 1
ATOM 3437 C CA . TYR A 1 460 ? 17.122 -1.714 11.096 1.00 98.56 460 TYR A CA 1
ATOM 3438 C C . TYR A 1 460 ? 17.652 -0.548 11.948 1.00 98.56 460 TYR A C 1
ATOM 3440 O O . TYR A 1 460 ? 17.110 -0.259 13.014 1.00 98.56 460 TYR A O 1
ATOM 3448 N N . LYS A 1 461 ? 18.675 0.174 11.475 1.00 98.06 461 LYS A N 1
ATOM 3449 C CA . LYS A 1 461 ? 19.203 1.377 12.140 1.00 98.06 461 LYS A CA 1
ATOM 3450 C C . LYS A 1 461 ? 18.284 2.598 11.983 1.00 98.06 461 LYS A C 1
ATOM 3452 O O . LYS A 1 461 ? 18.289 3.477 12.849 1.00 98.06 461 LYS A O 1
ATOM 3457 N N . SER A 1 462 ? 17.486 2.660 10.917 1.00 98.00 462 SER A N 1
ATOM 3458 C CA . SER A 1 462 ? 16.609 3.796 10.616 1.00 98.00 462 SER A CA 1
ATOM 3459 C C . SER A 1 462 ? 15.435 3.941 11.589 1.00 98.00 462 SER A C 1
ATOM 3461 O O . SER A 1 462 ? 15.017 5.066 11.859 1.00 98.00 462 SER A O 1
ATOM 3463 N N . VAL A 1 463 ? 14.946 2.838 12.178 1.00 97.81 463 VAL A N 1
ATOM 3464 C CA . VAL A 1 463 ? 13.751 2.850 13.046 1.00 97.81 463 VAL A CA 1
ATOM 3465 C C . VAL A 1 463 ? 13.957 3.647 14.338 1.00 97.81 463 VAL A C 1
ATOM 3467 O O . VAL A 1 463 ? 13.008 4.208 14.876 1.00 97.81 463 VAL A O 1
ATOM 3470 N N . ILE A 1 464 ? 15.197 3.737 14.830 1.00 98.31 464 ILE A N 1
ATOM 3471 C CA . ILE A 1 464 ? 15.525 4.166 16.199 1.00 98.31 464 ILE A CA 1
ATOM 3472 C C . ILE A 1 464 ? 14.917 5.536 16.548 1.00 98.31 464 ILE A C 1
ATOM 3474 O O . ILE A 1 464 ? 14.251 5.678 17.574 1.00 98.31 464 ILE A O 1
ATOM 3478 N N . VAL A 1 465 ? 15.113 6.549 15.697 1.00 98.12 465 VAL A N 1
ATOM 3479 C CA . VAL A 1 465 ? 14.625 7.916 15.962 1.00 98.12 465 VAL A CA 1
ATOM 3480 C C . VAL A 1 465 ? 13.103 8.044 15.764 1.00 98.12 465 VAL A C 1
ATOM 3482 O O . VAL A 1 465 ? 12.464 8.596 16.661 1.00 98.12 465 VAL A O 1
ATOM 3485 N N . PRO A 1 466 ? 12.481 7.500 14.694 1.00 97.88 466 PRO A N 1
ATOM 3486 C CA . PRO A 1 466 ? 11.029 7.351 14.589 1.00 97.88 466 PRO A CA 1
ATOM 3487 C C . PRO A 1 466 ? 10.369 6.718 15.819 1.00 97.88 466 PRO A C 1
ATOM 3489 O O . PRO A 1 466 ? 9.398 7.275 16.327 1.00 97.88 466 PRO A O 1
ATOM 3492 N N . ILE A 1 467 ? 10.911 5.616 16.356 1.00 98.00 467 ILE A N 1
ATOM 3493 C CA . ILE A 1 467 ? 10.363 4.976 17.563 1.00 98.00 467 ILE A CA 1
ATOM 3494 C C . ILE A 1 467 ? 10.446 5.907 18.775 1.00 98.00 467 ILE A C 1
ATOM 3496 O O . ILE A 1 467 ? 9.458 6.038 19.498 1.00 98.00 467 ILE A O 1
ATOM 3500 N N . PHE A 1 468 ? 11.565 6.609 18.988 1.00 98.19 468 PHE A N 1
ATOM 3501 C CA . PHE A 1 468 ? 11.652 7.597 20.070 1.00 98.19 468 PHE A CA 1
ATOM 3502 C C . PHE A 1 468 ? 10.690 8.780 19.870 1.00 98.19 468 PHE A C 1
ATOM 3504 O O . PHE A 1 468 ? 10.063 9.213 20.836 1.00 98.19 468 PHE A O 1
ATOM 3511 N N . ALA A 1 469 ? 10.506 9.271 18.641 1.00 97.75 469 ALA A N 1
ATOM 3512 C CA . ALA A 1 469 ? 9.553 10.340 18.337 1.00 97.75 469 ALA A CA 1
ATOM 3513 C C . ALA A 1 469 ? 8.101 9.914 18.631 1.00 97.75 469 ALA A C 1
ATOM 3515 O O . ALA A 1 469 ? 7.362 10.650 19.289 1.00 97.75 469 ALA A O 1
ATOM 3516 N N . ILE A 1 470 ? 7.715 8.700 18.220 1.00 96.62 470 ILE A N 1
ATOM 3517 C CA . ILE A 1 470 ? 6.405 8.102 18.516 1.00 96.62 470 ILE A CA 1
ATOM 3518 C C . ILE A 1 470 ? 6.241 7.893 20.030 1.00 96.62 470 ILE A C 1
ATOM 3520 O O . ILE A 1 470 ? 5.224 8.292 20.591 1.00 96.62 470 ILE A O 1
ATOM 3524 N N . ALA A 1 471 ? 7.245 7.347 20.723 1.00 97.38 471 ALA A N 1
ATOM 3525 C CA . ALA A 1 471 ? 7.197 7.117 22.169 1.00 97.38 471 ALA A CA 1
ATOM 3526 C C . ALA A 1 471 ? 7.053 8.421 22.978 1.00 97.38 471 ALA A C 1
ATOM 3528 O O . ALA A 1 471 ? 6.270 8.471 23.928 1.00 97.38 471 ALA A O 1
ATOM 3529 N N . ILE A 1 472 ? 7.745 9.496 22.581 1.00 97.69 472 ILE A N 1
ATOM 3530 C CA . ILE A 1 472 ? 7.600 10.828 23.187 1.00 97.69 472 ILE A CA 1
ATOM 3531 C C . ILE A 1 472 ? 6.197 11.392 22.916 1.00 97.69 472 ILE A C 1
ATOM 3533 O O . ILE A 1 472 ? 5.554 11.889 23.843 1.00 97.69 472 ILE A O 1
ATOM 3537 N N . ALA A 1 473 ? 5.689 11.277 21.683 1.00 97.19 473 ALA A N 1
ATOM 3538 C CA . ALA A 1 473 ? 4.340 11.721 21.339 1.00 97.19 473 ALA A CA 1
ATOM 3539 C C . ALA A 1 473 ? 3.262 10.972 22.143 1.00 97.19 473 ALA A C 1
ATOM 3541 O O . ALA A 1 473 ? 2.362 11.612 22.691 1.00 97.19 473 ALA A O 1
ATOM 3542 N N . ILE A 1 474 ? 3.387 9.647 22.296 1.00 96.06 474 ILE A N 1
ATOM 3543 C CA . ILE A 1 474 ? 2.526 8.824 23.161 1.00 96.06 474 ILE A CA 1
ATOM 3544 C C . ILE A 1 474 ? 2.619 9.303 24.611 1.00 96.06 474 ILE A C 1
ATOM 3546 O O . ILE A 1 474 ? 1.596 9.631 25.208 1.00 96.06 474 ILE A O 1
ATOM 3550 N N . TYR A 1 475 ? 3.826 9.380 25.182 1.00 96.88 475 TYR A N 1
ATOM 3551 C CA . TYR A 1 475 ? 4.014 9.720 26.593 1.00 96.88 475 TYR A CA 1
ATOM 3552 C C . TYR A 1 475 ? 3.432 11.094 26.941 1.00 96.88 475 TYR A C 1
ATOM 3554 O O . TYR A 1 475 ? 2.676 11.214 27.907 1.00 96.88 475 TYR A O 1
ATOM 3562 N N . VAL A 1 476 ? 3.727 12.121 26.137 1.00 96.38 476 VAL A N 1
ATOM 3563 C CA . VAL A 1 476 ? 3.215 13.485 26.343 1.00 96.38 476 VAL A CA 1
ATOM 3564 C C . VAL A 1 476 ? 1.692 13.523 26.195 1.00 96.38 476 VAL A C 1
ATOM 3566 O O . VAL A 1 476 ? 1.004 14.031 27.082 1.00 96.38 476 VAL A O 1
ATOM 3569 N N . SER A 1 477 ? 1.146 12.961 25.113 1.00 96.12 477 SER A N 1
ATOM 3570 C CA . SER A 1 477 ? -0.289 13.066 24.821 1.00 96.12 477 SER A CA 1
ATOM 3571 C C . SER A 1 477 ? -1.168 12.226 25.761 1.00 96.12 477 SER A C 1
ATOM 3573 O O . SER A 1 477 ? -2.186 12.723 26.251 1.00 96.12 477 SER A O 1
ATOM 3575 N N . PHE A 1 478 ? -0.738 11.013 26.129 1.00 93.00 478 PHE A N 1
ATOM 3576 C CA . PHE A 1 478 ? -1.380 10.193 27.166 1.00 93.00 478 PHE A CA 1
ATOM 3577 C C . PHE A 1 478 ? -1.351 10.928 28.518 1.00 93.00 478 PHE A C 1
ATOM 3579 O O . PHE A 1 478 ? -2.394 11.114 29.162 1.00 93.00 478 PHE A O 1
ATOM 3586 N N . SER A 1 479 ? -0.172 11.406 28.941 1.00 93.88 479 SER A N 1
ATOM 3587 C CA . SER A 1 479 ? 0.003 12.088 30.232 1.00 93.88 479 SER A CA 1
ATOM 3588 C C . SER A 1 479 ? -0.865 13.337 30.350 1.00 93.88 479 SER A C 1
ATOM 3590 O O . SER A 1 479 ? -1.441 13.576 31.411 1.00 93.88 479 SER A O 1
ATOM 3592 N N . LEU A 1 480 ? -1.058 14.077 29.257 1.00 94.44 480 LEU A N 1
ATOM 3593 C CA . LEU A 1 480 ? -1.887 15.282 29.219 1.00 94.44 480 LEU A CA 1
ATOM 3594 C C . LEU A 1 480 ? -3.395 15.007 29.069 1.00 94.44 480 LEU A C 1
ATOM 3596 O O . LEU A 1 480 ? -4.184 15.599 29.809 1.00 94.44 480 LEU A O 1
ATOM 3600 N N . ALA A 1 481 ? -3.806 14.114 28.160 1.00 92.50 481 ALA A N 1
ATOM 3601 C CA . ALA A 1 481 ? -5.207 13.967 27.732 1.00 92.50 481 ALA A CA 1
ATOM 3602 C C . ALA A 1 481 ? -5.661 12.521 27.404 1.00 92.50 481 ALA A C 1
ATOM 3604 O O . ALA A 1 481 ? -6.688 12.332 26.752 1.00 92.50 481 ALA A O 1
ATOM 3605 N N . ALA A 1 482 ? -4.943 11.500 27.894 1.00 89.69 482 ALA A N 1
ATOM 3606 C CA . ALA A 1 482 ? -5.297 10.078 27.754 1.00 89.69 482 ALA A CA 1
ATOM 3607 C C . ALA A 1 482 ? -5.518 9.666 26.279 1.00 89.69 482 ALA A C 1
ATOM 3609 O O . ALA A 1 482 ? -4.829 10.175 25.396 1.00 89.69 482 ALA A O 1
ATOM 3610 N N . MET A 1 483 ? -6.450 8.747 25.996 1.00 88.88 483 MET A N 1
ATOM 3611 C CA . MET A 1 483 ? -6.678 8.219 24.639 1.00 88.88 483 MET A CA 1
ATOM 3612 C C . MET A 1 483 ? -7.068 9.299 23.624 1.00 88.88 483 MET A C 1
ATOM 3614 O O . MET A 1 483 ? -6.597 9.268 22.491 1.00 88.88 483 MET A O 1
ATOM 3618 N N . TYR A 1 484 ? -7.863 10.293 24.033 1.00 91.62 484 TYR A N 1
ATOM 3619 C CA . TYR A 1 484 ? -8.204 11.419 23.162 1.00 91.62 484 TYR A CA 1
ATOM 3620 C C . TYR A 1 484 ? -6.969 12.261 22.821 1.00 91.62 484 TYR A C 1
ATOM 3622 O O . TYR A 1 484 ? -6.797 12.652 21.672 1.00 91.62 484 TYR A O 1
ATOM 3630 N N . GLY A 1 485 ? -6.067 12.471 23.788 1.00 94.69 485 GLY A N 1
ATOM 3631 C CA . GLY A 1 485 ? -4.765 13.096 23.555 1.00 94.69 485 GLY A CA 1
ATOM 3632 C C . GLY A 1 485 ? -3.976 12.405 22.444 1.00 94.69 485 GLY A C 1
ATOM 3633 O O . GLY A 1 485 ? -3.479 13.076 21.542 1.00 94.69 485 GLY A O 1
ATOM 3634 N N . ILE A 1 486 ? -3.903 11.073 22.482 1.00 94.06 486 ILE A N 1
ATOM 3635 C CA . ILE A 1 486 ? -3.189 10.265 21.482 1.00 94.06 486 ILE A CA 1
ATOM 3636 C C . ILE A 1 486 ? -3.900 10.325 20.119 1.00 94.06 486 ILE A C 1
ATOM 3638 O O . ILE A 1 486 ? -3.242 10.506 19.096 1.00 94.06 486 ILE A O 1
ATOM 3642 N N . ALA A 1 487 ? -5.236 10.259 20.089 1.00 93.81 487 ALA A N 1
ATOM 3643 C CA . ALA A 1 487 ? -6.011 10.390 18.852 1.00 93.81 487 ALA A CA 1
ATOM 3644 C C . ALA A 1 487 ? -5.787 11.752 18.171 1.00 93.81 487 ALA A C 1
ATOM 3646 O O . ALA A 1 487 ? -5.525 11.815 16.969 1.00 93.81 487 ALA A O 1
ATOM 3647 N N . VAL A 1 488 ? -5.810 12.852 18.935 1.00 95.69 488 VAL A N 1
ATOM 3648 C CA . VAL A 1 488 ? -5.530 14.183 18.377 1.00 95.69 488 VAL A CA 1
ATOM 3649 C C . VAL A 1 488 ? -4.038 14.409 18.094 1.00 95.69 488 VAL A C 1
ATOM 3651 O O . VAL A 1 488 ? -3.715 15.271 17.282 1.00 95.69 488 VAL A O 1
ATOM 3654 N N . ALA A 1 489 ? -3.126 13.618 18.673 1.00 97.25 489 ALA A N 1
ATOM 3655 C CA . ALA A 1 489 ? -1.720 13.569 18.259 1.00 97.25 489 ALA A CA 1
ATOM 3656 C C . ALA A 1 489 ? -1.551 12.861 16.901 1.00 97.25 489 ALA A C 1
ATOM 3658 O O . ALA A 1 489 ? -0.845 13.379 16.036 1.00 97.25 489 ALA A O 1
ATOM 3659 N N . ALA A 1 490 ? -2.250 11.742 16.665 1.00 95.25 490 ALA A N 1
ATOM 3660 C CA . ALA A 1 490 ? -2.294 11.082 15.355 1.00 95.25 490 ALA A CA 1
ATOM 3661 C C . ALA A 1 490 ? -2.822 12.042 14.275 1.00 95.25 490 ALA A C 1
ATOM 3663 O O . ALA A 1 490 ? -2.193 12.238 13.235 1.00 95.25 490 ALA A O 1
ATOM 3664 N N . LEU A 1 491 ? -3.931 12.728 14.571 1.00 95.00 491 LEU A N 1
ATOM 3665 C CA . LEU A 1 491 ? -4.483 13.758 13.694 1.00 95.00 491 LEU A CA 1
ATOM 3666 C C . LEU A 1 491 ? -3.574 14.992 13.577 1.00 95.00 491 LEU A C 1
ATOM 3668 O O . LEU A 1 491 ? -3.577 15.648 12.544 1.00 95.00 491 LEU A O 1
ATOM 3672 N N . GLY A 1 492 ? -2.770 15.301 14.597 1.00 96.12 492 GLY A N 1
ATOM 3673 C CA . GLY A 1 492 ? -1.733 16.332 14.542 1.00 96.12 492 GLY A CA 1
ATOM 3674 C C . GLY A 1 492 ? -0.645 16.007 13.523 1.00 96.12 492 GLY A C 1
ATOM 3675 O O . GLY A 1 492 ? -0.307 16.861 12.705 1.00 96.12 492 GLY A O 1
ATOM 3676 N N . MET A 1 493 ? -0.173 14.758 13.496 1.00 96.50 493 MET A N 1
ATOM 3677 C CA . MET A 1 493 ? 0.765 14.265 12.479 1.00 96.50 493 MET A CA 1
ATOM 3678 C C . MET A 1 493 ? 0.171 14.344 11.063 1.00 96.50 493 MET A C 1
ATOM 3680 O O . MET A 1 493 ? 0.866 14.712 10.121 1.00 96.50 493 MET A O 1
ATOM 3684 N N . LEU A 1 494 ? -1.132 14.078 10.924 1.00 95.25 494 LEU A N 1
ATOM 3685 C CA . LEU A 1 494 ? -1.877 14.181 9.662 1.00 95.25 494 LEU A CA 1
ATOM 3686 C C . LEU A 1 494 ? -2.486 15.573 9.407 1.00 95.25 494 LEU A C 1
ATOM 3688 O O . LEU A 1 494 ? -3.201 15.766 8.427 1.00 95.25 494 LEU A O 1
ATOM 3692 N N . SER A 1 495 ? -2.217 16.575 10.248 1.00 96.56 495 SER A N 1
ATOM 3693 C CA . SER A 1 495 ? -2.880 17.885 10.131 1.00 96.56 495 SER A CA 1
ATOM 3694 C C . SER A 1 495 ? -2.431 18.678 8.897 1.00 96.56 495 SER A C 1
ATOM 3696 O O . SER A 1 495 ? -3.122 19.598 8.468 1.00 96.56 495 SER A O 1
ATOM 3698 N N . THR A 1 496 ? -1.313 18.277 8.287 1.00 96.81 496 THR A N 1
ATOM 3699 C CA . THR A 1 496 ? -0.763 18.809 7.033 1.00 96.81 496 THR A CA 1
ATOM 3700 C C . THR A 1 496 ? -0.852 17.801 5.872 1.00 96.81 496 THR A C 1
ATOM 3702 O O . THR A 1 496 ? -0.126 17.924 4.885 1.00 96.81 496 THR A O 1
ATOM 3705 N N . ILE A 1 497 ? -1.757 16.810 5.952 1.00 95.38 497 ILE A N 1
ATOM 3706 C CA . ILE A 1 497 ? -1.873 15.690 4.993 1.00 95.38 497 ILE A CA 1
ATOM 3707 C C . ILE A 1 497 ? -1.997 16.119 3.524 1.00 95.38 497 ILE A C 1
ATOM 3709 O O . ILE A 1 497 ? -1.445 15.447 2.660 1.00 95.38 497 ILE A O 1
ATOM 3713 N N . ALA A 1 498 ? -2.628 17.259 3.219 1.00 96.50 498 ALA A N 1
ATOM 3714 C CA . ALA A 1 498 ? -2.705 17.764 1.845 1.00 96.50 498 ALA A CA 1
ATOM 3715 C C . ALA A 1 498 ? -1.326 18.156 1.273 1.00 96.50 498 ALA A C 1
ATOM 3717 O O . ALA A 1 498 ? -1.101 17.998 0.078 1.00 96.50 498 ALA A O 1
ATOM 3718 N N . THR A 1 499 ? -0.388 18.615 2.112 1.00 96.94 499 THR A N 1
ATOM 3719 C CA . THR A 1 499 ? 1.017 18.839 1.727 1.00 96.94 499 THR A CA 1
ATOM 3720 C C . THR A 1 499 ? 1.813 17.533 1.706 1.00 96.94 499 THR A C 1
ATOM 3722 O O . THR A 1 499 ? 2.638 17.364 0.815 1.00 96.94 499 THR A O 1
ATOM 3725 N N . GLY A 1 500 ? 1.549 16.602 2.632 1.00 94.06 500 GLY A N 1
ATOM 3726 C CA . GLY A 1 500 ? 2.172 15.270 2.635 1.00 94.06 500 GLY A CA 1
ATOM 3727 C C . GLY A 1 500 ? 1.876 14.498 1.346 1.00 94.06 500 GLY A C 1
ATOM 3728 O O . GLY A 1 500 ? 2.790 14.174 0.597 1.00 94.06 500 GLY A O 1
ATOM 3729 N N . LEU A 1 501 ? 0.593 14.337 1.015 1.00 94.69 501 LEU A N 1
ATOM 3730 C CA . LEU A 1 501 ? 0.136 13.753 -0.250 1.00 94.69 501 LEU A CA 1
ATOM 3731 C C . LEU A 1 501 ? 0.678 14.494 -1.484 1.00 94.69 501 LEU A C 1
ATOM 3733 O O . LEU A 1 501 ? 0.897 13.865 -2.512 1.00 94.69 501 LEU A O 1
ATOM 3737 N N . ALA A 1 502 ? 0.902 15.812 -1.407 1.00 96.44 502 ALA A N 1
ATOM 3738 C CA . ALA A 1 502 ? 1.417 16.586 -2.537 1.00 96.44 502 ALA A CA 1
ATOM 3739 C C . ALA A 1 502 ? 2.898 16.324 -2.846 1.00 96.44 502 ALA A C 1
ATOM 3741 O O . ALA A 1 502 ? 3.282 16.413 -4.012 1.00 96.44 502 ALA A O 1
ATOM 3742 N N . ILE A 1 503 ? 3.718 16.025 -1.830 1.00 95.00 503 ILE A N 1
ATOM 3743 C CA . ILE A 1 503 ? 5.116 15.617 -2.032 1.00 95.00 503 ILE A CA 1
ATOM 3744 C C . ILE A 1 503 ? 5.237 14.119 -2.339 1.00 95.00 503 ILE A C 1
ATOM 3746 O O . ILE A 1 503 ? 6.093 13.750 -3.126 1.00 95.00 503 ILE A O 1
ATOM 3750 N N . ASP A 1 504 ? 4.359 13.285 -1.777 1.00 93.75 504 ASP A N 1
ATOM 3751 C CA . ASP A 1 504 ? 4.328 11.830 -1.985 1.00 93.75 504 ASP A CA 1
ATOM 3752 C C . ASP A 1 504 ? 3.895 11.501 -3.429 1.00 93.75 504 ASP A C 1
ATOM 3754 O O . ASP A 1 504 ? 4.678 11.003 -4.234 1.00 93.75 504 ASP A O 1
ATOM 3758 N N . ALA A 1 505 ? 2.706 11.966 -3.840 1.00 95.25 505 ALA A N 1
ATOM 3759 C CA . ALA A 1 505 ? 2.185 11.779 -5.199 1.00 95.25 505 ALA A CA 1
ATOM 3760 C C . ALA A 1 505 ? 2.999 12.492 -6.297 1.00 95.25 505 ALA A C 1
ATOM 3762 O O . ALA A 1 505 ? 2.798 12.232 -7.482 1.00 95.25 505 ALA A O 1
ATOM 3763 N N . TYR A 1 506 ? 3.906 13.403 -5.934 1.00 95.69 506 TYR A N 1
ATOM 3764 C CA . TYR A 1 506 ? 4.858 14.001 -6.871 1.00 95.69 506 TYR A CA 1
ATOM 3765 C C . TYR A 1 506 ? 5.880 12.966 -7.386 1.00 95.69 506 TYR A C 1
ATOM 3767 O O . TYR A 1 506 ? 6.318 13.091 -8.532 1.00 95.69 506 TYR A O 1
ATOM 3775 N N . GLY A 1 507 ? 6.226 11.951 -6.581 1.00 93.25 507 GLY A N 1
ATOM 3776 C CA . GLY A 1 507 ? 7.209 10.920 -6.924 1.00 93.25 507 GLY A CA 1
ATOM 3777 C C . GLY A 1 507 ? 6.774 10.061 -8.114 1.00 93.25 507 GLY A C 1
ATOM 3778 O O . GLY A 1 507 ? 7.343 10.236 -9.190 1.00 93.25 507 GLY A O 1
ATOM 3779 N N . PRO A 1 508 ? 5.698 9.257 -7.999 1.00 93.00 508 PRO A N 1
ATOM 3780 C CA . PRO A 1 508 ? 5.190 8.434 -9.101 1.00 93.00 508 PRO A CA 1
ATOM 3781 C C . PRO A 1 508 ? 4.816 9.224 -10.366 1.00 93.00 508 PRO A C 1
ATOM 3783 O O . PRO A 1 508 ? 4.841 8.686 -11.463 1.00 93.00 508 PRO A O 1
ATOM 3786 N N . ILE A 1 509 ? 4.485 10.519 -10.251 1.00 96.19 509 ILE A N 1
ATOM 3787 C CA . ILE A 1 509 ? 4.231 11.400 -11.410 1.00 96.19 509 ILE A CA 1
ATOM 3788 C C . ILE A 1 509 ? 5.532 11.811 -12.123 1.00 96.19 509 ILE A C 1
ATOM 3790 O O . ILE A 1 509 ? 5.499 12.127 -13.315 1.00 96.19 509 ILE A O 1
ATOM 3794 N N . SER A 1 510 ? 6.657 11.840 -11.408 1.00 95.38 510 SER A N 1
ATOM 3795 C CA . SER A 1 510 ? 7.990 12.155 -11.935 1.00 95.38 510 SER A CA 1
ATOM 3796 C C . SER A 1 510 ? 8.683 10.924 -12.523 1.00 95.38 510 SER A C 1
ATOM 3798 O O . SER A 1 510 ? 9.313 11.041 -13.572 1.00 95.38 510 SER A O 1
ATOM 3800 N N . ASP A 1 511 ? 8.493 9.765 -11.895 1.00 91.44 511 ASP A N 1
ATOM 3801 C CA . ASP A 1 511 ? 8.985 8.454 -12.329 1.00 91.44 511 ASP A CA 1
ATOM 3802 C C . ASP A 1 511 ? 8.390 8.050 -13.692 1.00 91.44 511 ASP A C 1
ATOM 3804 O O . ASP A 1 511 ? 9.078 8.073 -14.716 1.00 91.44 511 ASP A O 1
ATOM 3808 N N . ASN A 1 512 ? 7.054 7.938 -13.765 1.00 92.00 512 ASN A N 1
ATOM 3809 C CA . ASN A 1 512 ? 6.292 7.821 -15.018 1.00 92.00 512 ASN A CA 1
ATOM 3810 C C . ASN A 1 512 ? 6.729 8.843 -16.090 1.00 92.00 512 ASN A C 1
ATOM 3812 O O . ASN A 1 512 ? 6.655 8.577 -17.289 1.00 92.00 512 ASN A O 1
ATOM 3816 N N . ALA A 1 513 ? 7.113 10.064 -15.694 1.00 94.25 513 ALA A N 1
ATOM 3817 C CA . ALA A 1 513 ? 7.535 11.081 -16.653 1.00 94.25 513 ALA A CA 1
ATOM 3818 C C . ALA A 1 513 ? 8.910 10.778 -17.271 1.00 94.25 513 ALA A C 1
ATOM 3820 O O . ALA A 1 513 ? 9.148 11.189 -18.412 1.00 94.25 513 ALA A O 1
ATOM 3821 N N . GLY A 1 514 ? 9.780 10.067 -16.546 1.00 90.38 514 GLY A N 1
ATOM 3822 C CA . GLY A 1 514 ? 11.035 9.502 -17.035 1.00 90.38 514 GLY A CA 1
ATOM 3823 C C . GLY A 1 514 ? 10.828 8.271 -17.905 1.00 90.38 514 GLY A C 1
ATOM 3824 O O . GLY A 1 514 ? 11.401 8.217 -18.998 1.00 90.38 514 GLY A O 1
ATOM 3825 N N . GLY A 1 515 ? 9.947 7.353 -17.499 1.00 87.56 515 GLY A N 1
ATOM 3826 C CA . GLY A 1 515 ? 9.552 6.213 -18.329 1.00 87.56 515 GLY A CA 1
ATOM 3827 C C . GLY A 1 515 ? 9.033 6.663 -19.692 1.00 87.56 515 GLY A C 1
ATOM 3828 O O . GLY A 1 515 ? 9.569 6.285 -20.735 1.00 87.56 515 GLY A O 1
ATOM 3829 N N . ILE A 1 516 ? 8.079 7.601 -19.709 1.00 90.19 516 ILE A N 1
ATOM 3830 C CA . ILE A 1 516 ? 7.559 8.200 -20.949 1.00 90.19 516 ILE A CA 1
ATOM 3831 C C . ILE A 1 516 ? 8.671 8.864 -21.779 1.00 90.19 516 ILE A C 1
ATOM 3833 O O . ILE A 1 516 ? 8.595 8.822 -23.006 1.00 90.19 516 ILE A O 1
ATOM 3837 N N . ALA A 1 517 ? 9.706 9.453 -21.164 1.00 90.19 517 ALA A N 1
ATOM 3838 C CA . ALA A 1 517 ? 10.806 10.085 -21.898 1.00 90.19 517 ALA A CA 1
ATOM 3839 C C . ALA A 1 517 ? 11.658 9.064 -22.673 1.00 90.19 517 ALA A C 1
ATOM 3841 O O . ALA A 1 517 ? 11.929 9.273 -23.861 1.00 90.19 517 ALA A O 1
ATOM 3842 N N . GLU A 1 518 ? 12.043 7.961 -22.027 1.00 86.12 518 GLU A N 1
ATOM 3843 C CA . GLU A 1 518 ? 12.851 6.901 -22.645 1.00 86.12 518 GLU A CA 1
ATOM 3844 C C . GLU A 1 518 ? 12.037 6.155 -23.711 1.00 86.12 518 GLU A C 1
ATOM 3846 O O . GLU A 1 518 ? 12.450 6.030 -24.865 1.00 86.12 518 GLU A O 1
ATOM 3851 N N . MET A 1 519 ? 10.800 5.783 -23.374 1.00 80.81 519 MET A N 1
ATOM 3852 C CA . MET A 1 519 ? 9.876 5.090 -24.272 1.00 80.81 519 MET A CA 1
ATOM 3853 C C . MET A 1 519 ? 9.485 5.932 -25.494 1.00 80.81 519 MET A C 1
ATOM 3855 O O . MET A 1 519 ? 9.348 5.408 -26.608 1.00 80.81 519 MET A O 1
ATOM 3859 N N . ALA A 1 520 ? 9.365 7.256 -25.339 1.00 86.00 520 ALA A N 1
ATOM 3860 C CA . ALA A 1 520 ? 9.214 8.183 -26.457 1.00 86.00 520 ALA A CA 1
ATOM 3861 C C . ALA A 1 520 ? 10.490 8.298 -27.314 1.00 86.00 520 ALA A C 1
ATOM 3863 O O . ALA A 1 520 ? 10.382 8.612 -28.501 1.00 86.00 520 ALA A O 1
ATOM 3864 N N . GLY A 1 521 ? 11.667 7.941 -26.797 1.00 82.69 521 GLY A N 1
ATOM 3865 C CA . GLY A 1 521 ? 12.955 8.094 -27.479 1.00 82.69 521 GLY A CA 1
ATOM 3866 C C . GLY A 1 521 ? 13.447 9.541 -27.456 1.00 82.69 521 GLY A C 1
ATOM 3867 O O . GLY A 1 521 ? 13.943 10.049 -28.463 1.00 82.69 521 GLY A O 1
ATOM 3868 N N . MET A 1 522 ? 13.226 10.239 -26.339 1.00 87.38 522 MET A N 1
ATOM 3869 C CA . MET A 1 522 ? 13.668 11.621 -26.143 1.00 87.38 522 MET A CA 1
ATOM 3870 C C . MET A 1 522 ? 15.179 11.684 -25.862 1.00 87.38 522 MET A C 1
ATOM 3872 O O . MET A 1 522 ? 15.855 10.668 -25.727 1.00 87.38 522 MET A O 1
ATOM 3876 N N . SER A 1 523 ? 15.757 12.888 -25.821 1.00 89.56 523 SER A N 1
ATOM 3877 C CA . SER A 1 523 ? 17.200 13.024 -25.591 1.00 89.56 523 SER A CA 1
ATOM 3878 C C . SER A 1 523 ? 17.583 12.708 -24.140 1.00 89.56 523 SER A C 1
ATOM 3880 O O . SER A 1 523 ? 16.825 12.987 -23.215 1.00 89.56 523 SER A O 1
ATOM 3882 N N . HIS A 1 524 ? 18.804 12.206 -23.929 1.00 87.94 524 HIS A N 1
ATOM 3883 C CA . HIS A 1 524 ? 19.340 11.855 -22.603 1.00 87.94 524 HIS A CA 1
ATOM 3884 C C . HIS A 1 524 ? 19.258 13.017 -21.588 1.00 87.94 524 HIS A C 1
ATOM 3886 O O . HIS A 1 524 ? 18.956 12.794 -20.420 1.00 87.94 524 HIS A O 1
ATOM 3892 N N . LYS A 1 525 ? 19.379 14.279 -22.051 1.00 89.31 525 LYS A N 1
ATOM 3893 C CA . LYS A 1 525 ? 19.138 15.501 -21.248 1.00 89.31 525 LYS A CA 1
ATOM 3894 C C . LYS A 1 525 ? 17.746 15.543 -20.586 1.00 89.31 525 LYS A C 1
ATOM 3896 O O . LYS A 1 525 ? 17.546 16.333 -19.668 1.00 89.31 525 LYS A O 1
ATOM 3901 N N . ILE A 1 526 ? 16.761 14.803 -21.100 1.00 91.50 526 ILE A N 1
ATOM 3902 C CA . ILE A 1 526 ? 15.403 14.703 -20.547 1.00 91.50 526 ILE A CA 1
ATOM 3903 C C . ILE A 1 526 ? 15.358 13.627 -19.465 1.00 91.50 526 ILE A C 1
ATOM 3905 O O . ILE A 1 526 ? 14.893 13.941 -18.373 1.00 91.50 526 ILE A O 1
ATOM 3909 N N . ARG A 1 527 ? 15.915 12.430 -19.716 1.00 89.94 527 ARG A N 1
ATOM 3910 C CA . ARG A 1 527 ? 16.014 11.367 -18.700 1.00 89.94 527 ARG A CA 1
ATOM 3911 C C . ARG A 1 527 ? 16.839 11.827 -17.491 1.00 89.94 527 ARG A C 1
ATOM 3913 O O . ARG A 1 527 ? 16.358 11.757 -16.372 1.00 89.94 527 ARG A O 1
ATOM 3920 N N . GLU A 1 528 ? 17.974 12.498 -17.710 1.00 90.56 528 GLU A N 1
ATOM 3921 C CA . GLU A 1 528 ? 18.754 13.180 -16.653 1.00 90.56 528 GLU A CA 1
ATOM 3922 C C . GLU A 1 528 ? 17.921 14.142 -15.780 1.00 90.56 528 GLU A C 1
ATOM 3924 O O . GLU A 1 528 ? 18.214 14.338 -14.601 1.00 90.56 528 GLU A O 1
ATOM 3929 N N . ARG A 1 529 ? 16.899 14.793 -16.357 1.00 93.62 529 ARG A N 1
ATOM 3930 C CA . ARG A 1 529 ? 16.018 15.730 -15.639 1.00 93.62 529 ARG A CA 1
ATOM 3931 C C . ARG A 1 529 ? 14.874 15.022 -14.924 1.00 93.62 529 ARG A C 1
ATOM 3933 O O . ARG A 1 529 ? 14.389 15.583 -13.949 1.00 93.62 529 ARG A O 1
ATOM 3940 N N . THR A 1 530 ? 14.437 13.854 -15.390 1.00 93.62 530 THR A N 1
ATOM 3941 C CA . THR A 1 530 ? 13.400 13.050 -14.729 1.00 93.62 530 THR A CA 1
ATOM 3942 C C . THR A 1 530 ? 13.990 12.171 -13.636 1.00 93.62 530 THR A C 1
ATOM 3944 O O . THR A 1 530 ? 13.472 12.242 -12.533 1.00 93.62 530 THR A O 1
ATOM 3947 N N . ASP A 1 531 ? 15.127 11.501 -13.860 1.00 91.44 531 ASP A N 1
ATOM 3948 C CA . ASP A 1 531 ? 15.884 10.739 -12.844 1.00 91.44 531 ASP A CA 1
ATOM 3949 C C . ASP A 1 531 ? 16.181 11.615 -11.606 1.00 91.44 531 ASP A C 1
ATOM 3951 O O . ASP A 1 531 ? 16.111 11.182 -10.459 1.00 91.44 531 ASP A O 1
ATOM 3955 N N . ALA A 1 532 ? 16.460 12.903 -11.837 1.00 94.12 532 ALA A N 1
ATOM 3956 C CA . ALA A 1 532 ? 16.663 13.911 -10.799 1.00 94.12 532 ALA A CA 1
ATOM 3957 C C . ALA A 1 532 ? 15.396 14.283 -9.999 1.00 94.12 532 ALA A C 1
ATOM 3959 O O . ALA A 1 532 ? 15.498 14.689 -8.840 1.00 94.12 532 ALA A O 1
ATOM 3960 N N . LEU A 1 533 ? 14.214 14.209 -10.618 1.00 95.56 533 LEU A N 1
ATOM 3961 C CA . LEU A 1 533 ? 12.924 14.468 -9.969 1.00 95.56 533 LEU A CA 1
ATOM 3962 C C . LEU A 1 533 ? 12.429 13.222 -9.222 1.00 95.56 533 LEU A C 1
ATOM 3964 O O . LEU A 1 533 ? 11.918 13.345 -8.110 1.00 95.56 533 LEU A O 1
ATOM 3968 N N . ASP A 1 534 ? 12.633 12.064 -9.841 1.00 94.44 534 ASP A N 1
ATOM 3969 C CA . ASP A 1 534 ? 12.326 10.706 -9.402 1.00 94.44 534 ASP A CA 1
ATOM 3970 C C . ASP A 1 534 ? 13.122 10.288 -8.152 1.00 94.44 534 ASP A C 1
ATOM 3972 O O . ASP A 1 534 ? 12.520 9.958 -7.136 1.00 94.44 534 ASP A O 1
ATOM 3976 N N . ALA A 1 535 ? 14.448 10.467 -8.121 1.00 93.38 535 ALA A N 1
ATOM 3977 C CA . ALA A 1 535 ? 15.250 10.187 -6.919 1.00 93.38 535 ALA A CA 1
ATOM 3978 C C . ALA A 1 535 ? 14.776 10.977 -5.671 1.00 93.38 535 ALA A C 1
ATOM 3980 O O . ALA A 1 535 ? 14.788 10.477 -4.543 1.00 93.38 535 ALA A O 1
ATOM 3981 N N . ALA A 1 536 ? 14.284 12.207 -5.868 1.00 94.69 536 ALA A N 1
ATOM 3982 C CA . ALA A 1 536 ? 13.632 12.993 -4.815 1.00 94.69 536 ALA A CA 1
ATOM 3983 C C . ALA A 1 536 ? 12.192 12.515 -4.508 1.00 94.69 536 ALA A C 1
ATOM 3985 O O . ALA A 1 536 ? 11.696 12.675 -3.388 1.00 94.69 536 ALA A O 1
ATOM 3986 N N . GLY A 1 537 ? 11.525 11.914 -5.493 1.00 93.62 537 GLY A N 1
ATOM 3987 C CA . GLY A 1 537 ? 10.289 11.142 -5.365 1.00 93.62 537 GLY A CA 1
ATOM 3988 C C . GLY A 1 537 ? 10.453 9.947 -4.429 1.00 93.62 537 GLY A C 1
ATOM 3989 O O . GLY A 1 537 ? 9.714 9.841 -3.458 1.00 93.62 537 GLY A O 1
ATOM 3990 N N . ASN A 1 538 ? 11.488 9.131 -4.620 1.00 94.12 538 ASN A N 1
ATOM 3991 C CA . ASN A 1 538 ? 11.814 7.998 -3.747 1.00 94.12 538 ASN A CA 1
ATOM 3992 C C . ASN A 1 538 ? 12.019 8.422 -2.285 1.00 94.12 538 ASN A C 1
ATOM 3994 O O . ASN A 1 538 ? 11.439 7.834 -1.366 1.00 94.12 538 ASN A O 1
ATOM 3998 N N . THR A 1 539 ? 12.747 9.521 -2.064 1.00 96.25 539 THR A N 1
ATOM 3999 C CA . THR A 1 539 ? 12.895 10.137 -0.737 1.00 96.25 539 THR A CA 1
ATOM 4000 C C . THR A 1 539 ? 11.543 10.580 -0.152 1.00 96.25 539 THR A C 1
ATOM 4002 O O . THR A 1 539 ? 11.276 10.377 1.034 1.00 96.25 539 THR A O 1
ATOM 4005 N N . THR A 1 540 ? 10.654 11.176 -0.955 1.00 94.31 540 THR A N 1
ATOM 4006 C CA . THR A 1 540 ? 9.350 11.675 -0.472 1.00 94.31 540 THR A CA 1
ATOM 4007 C C . THR A 1 540 ? 8.302 10.581 -0.269 1.00 94.31 540 THR A C 1
ATOM 4009 O O . THR A 1 540 ? 7.561 10.662 0.711 1.00 94.31 540 THR A O 1
ATOM 4012 N N . ALA A 1 541 ? 8.303 9.521 -1.077 1.00 92.94 541 ALA A N 1
ATOM 4013 C CA . ALA A 1 541 ? 7.486 8.327 -0.878 1.00 92.94 541 ALA A CA 1
ATOM 4014 C C . ALA A 1 541 ? 7.882 7.586 0.411 1.00 92.94 541 ALA A C 1
ATOM 4016 O O . ALA A 1 541 ? 7.018 7.176 1.190 1.00 92.94 541 ALA A O 1
ATOM 4017 N N . ALA A 1 542 ? 9.182 7.477 0.713 1.00 95.19 542 ALA A N 1
ATOM 4018 C CA . ALA A 1 542 ? 9.645 6.954 1.999 1.00 95.19 542 ALA A CA 1
ATOM 4019 C C . ALA A 1 542 ? 9.161 7.820 3.180 1.00 95.19 542 ALA A C 1
ATOM 4021 O O . ALA A 1 542 ? 8.670 7.289 4.180 1.00 95.19 542 ALA A O 1
ATOM 4022 N N . ILE A 1 543 ? 9.213 9.154 3.060 1.00 95.44 543 ILE A N 1
ATOM 4023 C CA . ILE A 1 543 ? 8.662 10.071 4.074 1.00 95.44 543 ILE A CA 1
ATOM 4024 C C . ILE A 1 543 ? 7.145 9.876 4.240 1.00 95.44 543 ILE A C 1
ATOM 4026 O O . ILE A 1 543 ? 6.671 9.814 5.376 1.00 95.44 543 ILE A O 1
ATOM 4030 N N . GLY A 1 544 ? 6.391 9.741 3.146 1.00 91.31 544 GLY A N 1
ATOM 4031 C CA . GLY A 1 544 ? 4.950 9.470 3.158 1.00 91.31 544 GLY A CA 1
ATOM 4032 C C . GLY A 1 544 ? 4.603 8.179 3.900 1.00 91.31 544 GLY A C 1
ATOM 4033 O O . GLY A 1 544 ? 3.802 8.194 4.841 1.00 91.31 544 GLY A O 1
ATOM 4034 N N . LYS A 1 545 ? 5.313 7.088 3.584 1.00 92.81 545 LYS A N 1
ATOM 4035 C CA . LYS A 1 545 ? 5.251 5.800 4.300 1.00 92.81 545 LYS A CA 1
ATOM 4036 C C . LYS A 1 545 ? 5.577 5.978 5.792 1.00 92.81 545 LYS A C 1
ATOM 4038 O O . LYS A 1 545 ? 4.847 5.476 6.646 1.00 92.81 545 LYS A O 1
ATOM 4043 N N . GLY A 1 546 ? 6.588 6.779 6.135 1.00 93.50 546 GLY A N 1
ATOM 4044 C CA . GLY A 1 546 ? 6.924 7.141 7.518 1.00 93.50 546 GLY A CA 1
ATOM 4045 C C . GLY A 1 546 ? 5.802 7.878 8.270 1.00 93.50 546 GLY A C 1
ATOM 4046 O O . GLY A 1 546 ? 5.505 7.538 9.418 1.00 93.50 546 GLY A O 1
ATOM 4047 N N . PHE A 1 547 ? 5.131 8.844 7.6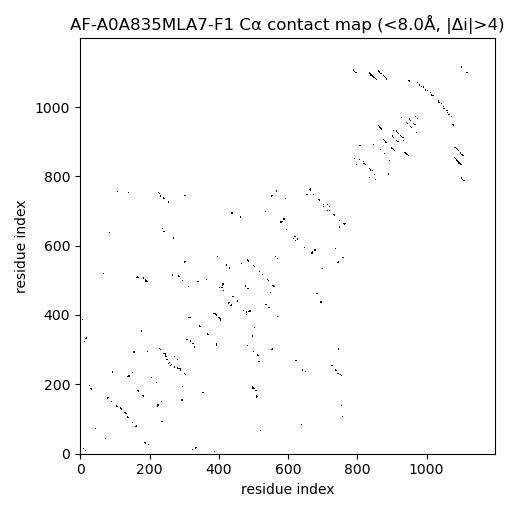33 1.00 91.25 547 PHE A N 1
ATOM 4048 C CA . PHE A 1 547 ? 3.951 9.526 8.191 1.00 91.25 547 PHE A CA 1
ATOM 4049 C C . PHE A 1 547 ? 2.751 8.576 8.338 1.00 91.25 547 PHE A C 1
ATOM 4051 O O . PHE A 1 547 ? 2.045 8.632 9.351 1.00 91.25 547 PHE A O 1
ATOM 4058 N N . ALA A 1 548 ? 2.527 7.677 7.373 1.00 92.94 548 ALA A N 1
ATOM 4059 C CA . ALA A 1 548 ? 1.483 6.659 7.452 1.00 92.94 548 ALA A CA 1
ATOM 4060 C C . ALA A 1 548 ? 1.712 5.727 8.654 1.00 92.94 548 ALA A C 1
ATOM 4062 O O . ALA A 1 548 ? 0.824 5.587 9.491 1.00 92.94 548 ALA A O 1
ATOM 4063 N N . ILE A 1 549 ? 2.924 5.185 8.824 1.00 94.56 549 ILE A N 1
ATOM 4064 C CA . ILE A 1 549 ? 3.263 4.288 9.942 1.00 94.56 549 ILE A CA 1
ATOM 4065 C C . ILE A 1 549 ? 3.235 5.017 11.295 1.00 94.56 549 ILE A C 1
ATOM 4067 O O . ILE A 1 549 ? 2.681 4.496 12.264 1.00 94.56 549 ILE A O 1
ATOM 4071 N N . GLY A 1 550 ? 3.781 6.235 11.379 1.00 94.62 550 GLY A N 1
ATOM 4072 C CA . GLY A 1 550 ? 3.783 7.023 12.616 1.00 94.62 550 GLY A CA 1
ATOM 4073 C C . GLY A 1 550 ? 2.378 7.414 13.086 1.00 94.62 550 GLY A C 1
ATOM 4074 O O . GLY A 1 550 ? 2.079 7.348 14.281 1.00 94.62 550 GLY A O 1
ATOM 4075 N N . SER A 1 551 ? 1.488 7.767 12.153 1.00 93.75 551 SER A N 1
ATOM 4076 C CA . SER A 1 551 ? 0.090 8.080 12.466 1.00 93.75 551 SER A CA 1
ATOM 4077 C C . SER A 1 551 ? -0.733 6.822 12.753 1.00 93.75 551 SER A C 1
ATOM 4079 O O . SER A 1 551 ? -1.497 6.828 13.720 1.00 93.75 551 SER A O 1
ATOM 4081 N N . ALA A 1 552 ? -0.511 5.727 12.012 1.00 94.25 552 ALA A N 1
ATOM 4082 C CA . ALA A 1 552 ? -1.082 4.408 12.285 1.00 94.25 552 ALA A CA 1
ATOM 4083 C C . ALA A 1 552 ? -0.746 3.935 13.708 1.00 94.25 552 ALA A C 1
ATOM 4085 O O . ALA A 1 552 ? -1.635 3.486 14.430 1.00 94.25 552 ALA A O 1
ATOM 4086 N N . ALA A 1 553 ? 0.501 4.104 14.158 1.00 95.88 553 ALA A N 1
ATOM 4087 C CA . ALA A 1 553 ? 0.920 3.728 15.507 1.00 95.88 553 ALA A CA 1
ATOM 4088 C C . ALA A 1 553 ? 0.144 4.485 16.604 1.00 95.88 553 ALA A C 1
ATOM 4090 O O . ALA A 1 553 ? -0.323 3.886 17.576 1.00 95.88 553 ALA A O 1
ATOM 4091 N N . LEU A 1 554 ? -0.031 5.800 16.431 1.00 95.19 554 LEU A N 1
ATOM 4092 C CA . LEU A 1 554 ? -0.763 6.646 17.376 1.00 95.19 554 LEU A CA 1
ATOM 4093 C C . LEU A 1 554 ? -2.272 6.347 17.361 1.00 95.19 554 LEU A C 1
ATOM 4095 O O . LEU A 1 554 ? -2.863 6.141 18.423 1.00 95.19 554 LEU A O 1
ATOM 4099 N N . VAL A 1 555 ? -2.908 6.278 16.185 1.00 93.38 555 VAL A N 1
ATOM 4100 C CA . VAL A 1 555 ? -4.357 6.024 16.105 1.00 93.38 555 VAL A CA 1
ATOM 4101 C C . VAL A 1 555 ? -4.715 4.628 16.609 1.00 93.38 555 VAL A C 1
ATOM 4103 O O . VAL A 1 555 ? -5.669 4.497 17.371 1.00 93.38 555 VAL A O 1
ATOM 4106 N N . SER A 1 556 ? -3.908 3.609 16.300 1.00 94.56 556 SER A N 1
ATOM 4107 C CA . SER A 1 556 ? -4.142 2.235 16.764 1.00 94.56 556 SER A CA 1
ATOM 4108 C C . SER A 1 556 ? -4.085 2.128 18.285 1.00 94.56 556 SER A C 1
ATOM 4110 O O . SER A 1 556 ? -4.888 1.412 18.875 1.00 94.56 556 SER A O 1
ATOM 4112 N N . LEU A 1 557 ? -3.197 2.882 18.946 1.00 92.75 557 LEU A N 1
ATOM 4113 C CA . LEU A 1 557 ? -3.139 2.937 20.408 1.00 92.75 557 LEU A CA 1
ATOM 4114 C C . LEU A 1 557 ? -4.377 3.623 21.016 1.00 92.75 557 LEU A C 1
ATOM 4116 O O . LEU A 1 557 ? -4.888 3.172 22.043 1.00 92.75 557 LEU A O 1
ATOM 4120 N N . ALA A 1 558 ? -4.889 4.681 20.380 1.00 90.75 558 ALA A N 1
ATOM 4121 C CA . ALA A 1 558 ? -6.116 5.348 20.815 1.00 90.75 558 ALA A CA 1
ATOM 4122 C C . ALA A 1 558 ? -7.368 4.472 20.598 1.00 90.75 558 ALA A C 1
ATOM 4124 O O . ALA A 1 558 ? -8.205 4.360 21.496 1.00 90.75 558 ALA A O 1
ATOM 4125 N N . LEU A 1 559 ? -7.463 3.809 19.440 1.00 91.56 559 LEU A N 1
ATOM 4126 C CA . LEU A 1 559 ? -8.496 2.822 19.108 1.00 91.56 559 LEU A CA 1
ATOM 4127 C C . LEU A 1 559 ? -8.441 1.611 20.047 1.00 91.56 559 LEU A C 1
ATOM 4129 O O . LEU A 1 559 ? -9.482 1.151 20.501 1.00 91.56 559 LEU A O 1
ATOM 4133 N N . PHE A 1 560 ? -7.246 1.144 20.415 1.00 91.38 560 PHE A N 1
ATOM 4134 C CA . PHE A 1 560 ? -7.046 0.081 21.400 1.00 91.38 560 PHE A CA 1
ATOM 4135 C C . PHE A 1 560 ? -7.593 0.460 22.785 1.00 91.38 560 PHE A C 1
ATOM 4137 O O . PHE A 1 560 ? -8.340 -0.313 23.383 1.00 91.38 560 PHE A O 1
ATOM 4144 N N . GLY A 1 561 ? -7.302 1.661 23.296 1.00 85.38 561 GLY A N 1
ATOM 4145 C CA . GLY A 1 561 ? -7.876 2.105 24.573 1.00 85.38 561 GLY A CA 1
ATOM 4146 C C . GLY A 1 561 ? -9.390 2.341 24.512 1.00 85.38 561 GLY A C 1
ATOM 4147 O O . GLY A 1 561 ? -10.100 2.047 25.477 1.00 85.38 561 GLY A O 1
ATOM 4148 N N . ALA A 1 562 ? -9.901 2.806 23.367 1.00 86.56 562 ALA A N 1
ATOM 4149 C CA . ALA A 1 562 ? -11.335 2.876 23.100 1.00 86.56 562 ALA A CA 1
ATOM 4150 C C . ALA A 1 562 ? -11.980 1.476 23.091 1.00 86.56 562 ALA A C 1
ATOM 4152 O O . ALA A 1 562 ? -13.016 1.286 23.726 1.00 86.56 562 ALA A O 1
ATOM 4153 N N . PHE A 1 563 ? -11.343 0.486 22.456 1.00 91.44 563 PHE A N 1
ATOM 4154 C CA . PHE A 1 563 ? -11.761 -0.918 22.430 1.00 91.44 563 PHE A CA 1
ATOM 4155 C C . PHE A 1 563 ? -11.814 -1.514 23.841 1.00 91.44 563 PHE A C 1
ATOM 4157 O O . PHE A 1 563 ? -12.851 -2.040 24.235 1.00 91.44 563 PHE A O 1
ATOM 4164 N N . VAL A 1 564 ? -10.745 -1.358 24.631 1.00 88.94 564 VAL A N 1
ATOM 4165 C CA . VAL A 1 564 ? -10.663 -1.803 26.036 1.00 88.94 564 VAL A CA 1
ATOM 4166 C C . VAL A 1 564 ? -11.844 -1.264 26.848 1.00 88.94 564 VAL A C 1
ATOM 4168 O O . VAL A 1 564 ? -12.524 -2.027 27.535 1.00 88.94 564 VAL A O 1
ATOM 4171 N N . SER A 1 565 ? -12.151 0.029 26.705 1.00 83.00 565 SER A N 1
ATOM 4172 C CA . SER A 1 565 ? -13.320 0.644 27.339 1.00 83.00 565 SER A CA 1
ATOM 4173 C C . SER A 1 565 ? -14.642 0.079 26.810 1.00 83.00 565 SER A C 1
ATOM 4175 O O . SER A 1 565 ? -15.533 -0.252 27.591 1.00 83.00 565 SER A O 1
ATOM 4177 N N . ARG A 1 566 ? -14.792 -0.037 25.485 1.00 84.94 566 ARG A N 1
ATOM 4178 C CA . ARG A 1 566 ? -16.054 -0.414 24.833 1.00 84.94 566 ARG A CA 1
ATOM 4179 C C . ARG A 1 566 ? -16.433 -1.881 25.045 1.00 84.94 566 ARG A C 1
ATOM 4181 O O . ARG A 1 566 ? -17.625 -2.192 25.102 1.00 84.94 566 ARG A O 1
ATOM 4188 N N . ALA A 1 567 ? -15.425 -2.736 25.200 1.00 87.44 567 ALA A N 1
ATOM 4189 C CA . ALA A 1 567 ? -15.520 -4.143 25.571 1.00 87.44 567 ALA A CA 1
ATOM 4190 C C . ALA A 1 567 ? -15.702 -4.374 27.087 1.00 87.44 567 ALA A C 1
ATOM 4192 O O . ALA A 1 567 ? -15.903 -5.511 27.508 1.00 87.44 567 ALA A O 1
ATOM 4193 N N . GLY A 1 568 ? -15.632 -3.324 27.918 1.00 82.81 568 GLY A N 1
ATOM 4194 C CA . GLY A 1 568 ? -15.807 -3.419 29.372 1.00 82.81 568 GLY A CA 1
ATOM 4195 C C . GLY A 1 568 ? -14.613 -4.013 30.131 1.00 82.81 568 GLY A C 1
ATOM 4196 O O . GLY A 1 568 ? -14.784 -4.498 31.249 1.00 82.81 568 GLY A O 1
ATOM 4197 N N . ILE A 1 569 ? -13.409 -3.993 29.549 1.00 86.19 569 ILE A N 1
ATOM 4198 C CA . ILE A 1 569 ? -12.197 -4.542 30.169 1.00 86.19 569 ILE A CA 1
ATOM 4199 C C . ILE A 1 569 ? -11.689 -3.571 31.246 1.00 86.19 569 ILE A C 1
ATOM 4201 O O . ILE A 1 569 ? -11.268 -2.456 30.942 1.00 86.19 569 ILE A O 1
ATOM 4205 N N . SER A 1 570 ? -11.672 -4.009 32.508 1.00 82.19 570 SER A N 1
ATOM 4206 C CA . SER A 1 570 ? -11.223 -3.183 33.643 1.00 82.19 570 SER A CA 1
ATOM 4207 C C . SER A 1 570 ? -9.722 -2.862 33.622 1.00 82.19 570 SER A C 1
ATOM 4209 O O . SER A 1 570 ? -9.310 -1.802 34.087 1.00 82.19 570 SER A O 1
ATOM 4211 N N . SER A 1 571 ? -8.898 -3.787 33.124 1.00 86.88 571 SER A N 1
ATOM 4212 C CA . SER A 1 571 ? -7.439 -3.647 33.032 1.00 86.88 571 SER A CA 1
ATOM 4213 C C . SER A 1 571 ? -6.855 -4.688 32.077 1.00 86.88 571 SER A C 1
ATOM 4215 O O . SER A 1 571 ? -7.149 -5.875 32.223 1.00 86.88 571 SER A O 1
ATOM 4217 N N . VAL A 1 572 ? -5.987 -4.273 31.152 1.00 91.31 572 VAL A N 1
ATOM 4218 C CA . VAL A 1 572 ? -5.196 -5.195 30.318 1.00 91.31 572 VAL A CA 1
ATOM 4219 C C . VAL A 1 572 ? -3.891 -5.512 31.050 1.00 91.31 572 VAL A C 1
ATOM 4221 O O . VAL A 1 572 ? -2.931 -4.749 30.976 1.00 91.31 572 VAL A O 1
ATOM 4224 N N . ASP A 1 573 ? -3.869 -6.617 31.796 1.00 93.31 573 ASP A N 1
ATOM 4225 C CA . ASP A 1 573 ? -2.666 -7.102 32.481 1.00 93.31 573 ASP A CA 1
ATOM 4226 C C . ASP A 1 573 ? -1.889 -8.081 31.589 1.00 93.31 573 ASP A C 1
ATOM 4228 O O . ASP A 1 573 ? -2.341 -9.196 31.310 1.00 93.31 573 ASP A O 1
ATOM 4232 N N . VAL A 1 574 ? -0.698 -7.647 31.168 1.00 95.50 574 VAL A N 1
ATOM 4233 C CA . VAL A 1 574 ? 0.241 -8.385 30.309 1.00 95.50 574 VAL A CA 1
ATOM 4234 C C . VAL A 1 574 ? 0.674 -9.720 30.922 1.00 95.50 574 VAL A C 1
ATOM 4236 O O . VAL A 1 574 ? 0.985 -10.644 30.178 1.00 95.50 574 VAL A O 1
ATOM 4239 N N . LEU A 1 575 ? 0.666 -9.863 32.251 1.00 96.12 575 LEU A N 1
ATOM 4240 C CA . LEU A 1 575 ? 1.064 -11.101 32.930 1.00 96.12 575 LEU A CA 1
ATOM 4241 C C . LEU A 1 575 ? -0.071 -12.138 33.031 1.00 96.12 575 LEU A C 1
ATOM 4243 O O . LEU A 1 575 ? 0.123 -13.211 33.605 1.00 96.12 575 LEU A O 1
ATOM 4247 N N . THR A 1 576 ? -1.246 -11.864 32.451 1.00 93.94 576 THR A N 1
ATOM 4248 C CA . THR A 1 576 ? -2.331 -12.853 32.351 1.00 93.94 576 THR A CA 1
ATOM 4249 C C . THR A 1 576 ? -2.174 -13.747 31.113 1.00 93.94 576 THR A C 1
ATOM 4251 O O . THR A 1 576 ? -1.800 -13.252 30.046 1.00 93.94 576 THR A O 1
ATOM 4254 N N . PRO A 1 577 ? -2.521 -15.052 31.184 1.00 94.31 577 PRO A N 1
ATOM 4255 C CA . PRO A 1 577 ? -2.365 -15.966 30.051 1.00 94.31 577 PRO A CA 1
ATOM 4256 C C . PRO A 1 577 ? -3.064 -15.500 28.768 1.00 94.31 577 PRO A C 1
ATOM 4258 O O . PRO A 1 577 ? -2.446 -15.544 27.711 1.00 94.31 577 PRO A O 1
ATOM 4261 N N . LYS A 1 578 ? -4.309 -14.998 28.859 1.00 93.00 578 LYS A N 1
ATOM 4262 C CA . LYS A 1 578 ? -5.069 -14.466 27.709 1.00 93.00 578 LYS A CA 1
ATOM 4263 C C . LYS A 1 578 ? -4.318 -13.343 26.990 1.00 93.00 578 LYS A C 1
ATOM 4265 O O . LYS A 1 578 ? -4.120 -13.406 25.780 1.00 93.00 578 LYS A O 1
ATOM 4270 N N . VAL A 1 579 ? -3.886 -12.323 27.734 1.00 96.06 579 VAL A N 1
ATOM 4271 C CA . VAL A 1 579 ? -3.216 -11.157 27.147 1.00 96.06 579 VAL A CA 1
ATOM 4272 C C . VAL A 1 579 ? -1.847 -11.552 26.596 1.00 96.06 579 VAL A C 1
ATOM 4274 O O . VAL A 1 579 ? -1.506 -11.124 25.499 1.00 96.06 579 VAL A O 1
ATOM 4277 N N . PHE A 1 580 ? -1.083 -12.402 27.292 1.00 96.81 580 PHE A N 1
ATOM 4278 C CA . PHE A 1 580 ? 0.260 -12.782 26.847 1.00 96.81 580 PHE A CA 1
ATOM 4279 C C . PHE A 1 580 ? 0.255 -13.654 25.580 1.00 96.81 580 PHE A C 1
ATOM 4281 O O . PHE A 1 580 ? 1.051 -13.399 24.676 1.00 96.81 580 PHE A O 1
ATOM 4288 N N . ILE A 1 581 ? -0.656 -14.637 25.460 1.00 96.38 581 ILE A N 1
ATOM 4289 C CA . ILE A 1 581 ? -0.778 -15.413 24.208 1.00 96.38 581 ILE A CA 1
ATOM 4290 C C . ILE A 1 581 ? -1.264 -14.527 23.056 1.00 96.38 581 ILE A C 1
ATOM 4292 O O . ILE A 1 581 ? -0.755 -14.646 21.944 1.00 96.38 581 ILE A O 1
ATOM 4296 N N . GLY A 1 582 ? -2.170 -13.582 23.330 1.00 96.94 582 GLY A N 1
ATOM 4297 C CA . GLY A 1 582 ? -2.565 -12.570 22.355 1.00 96.94 582 GLY A CA 1
ATOM 4298 C C . GLY A 1 582 ? -1.377 -11.718 21.904 1.00 96.94 582 GLY A C 1
ATOM 4299 O O . GLY A 1 582 ? -1.172 -11.543 20.710 1.00 96.94 582 GLY A O 1
ATOM 4300 N N . LEU A 1 583 ? -0.552 -11.244 22.843 1.00 97.94 583 LEU A N 1
ATOM 4301 C CA . LEU A 1 583 ? 0.603 -10.382 22.576 1.00 97.94 583 LEU A CA 1
ATOM 4302 C C . LEU A 1 583 ? 1.630 -11.049 21.651 1.00 97.94 583 LEU A C 1
ATOM 4304 O O . LEU A 1 583 ? 2.054 -10.436 20.672 1.00 97.94 583 LEU A O 1
ATOM 4308 N N . ILE A 1 584 ? 2.012 -12.301 21.929 1.00 97.94 584 ILE A N 1
ATOM 4309 C CA . ILE A 1 584 ? 3.009 -13.012 21.113 1.00 97.94 584 ILE A CA 1
ATOM 4310 C C . ILE A 1 584 ? 2.456 -13.425 19.740 1.00 97.94 584 ILE A C 1
ATOM 4312 O O . ILE A 1 584 ? 3.167 -13.303 18.744 1.00 97.94 584 ILE A O 1
ATOM 4316 N N . VAL A 1 585 ? 1.182 -13.832 19.651 1.00 97.81 585 VAL A N 1
ATOM 4317 C CA . VAL A 1 585 ? 0.526 -14.119 18.362 1.00 97.81 585 VAL A CA 1
ATOM 4318 C C . VAL A 1 585 ? 0.391 -12.839 17.537 1.00 97.81 585 VAL A C 1
ATOM 4320 O O . VAL A 1 585 ? 0.795 -12.817 16.378 1.00 97.81 585 VAL A O 1
ATOM 4323 N N . GLY A 1 586 ? -0.084 -11.746 18.140 1.00 97.75 586 GLY A N 1
ATOM 4324 C CA . GLY A 1 586 ? -0.207 -10.442 17.490 1.00 97.75 586 GLY A CA 1
ATOM 4325 C C . GLY A 1 586 ? 1.122 -9.910 16.963 1.00 97.75 586 GLY A C 1
ATOM 4326 O O . GLY A 1 586 ? 1.178 -9.404 15.847 1.00 97.75 586 GLY A O 1
ATOM 4327 N N . ALA A 1 587 ? 2.208 -10.087 17.720 1.00 98.38 587 ALA A N 1
ATOM 4328 C CA . ALA A 1 587 ? 3.550 -9.700 17.292 1.00 98.38 587 ALA A CA 1
ATOM 4329 C C . ALA A 1 587 ? 4.079 -10.513 16.093 1.00 98.38 587 ALA A C 1
ATOM 4331 O O . ALA A 1 587 ? 4.958 -10.025 15.382 1.00 98.38 587 ALA A O 1
ATOM 4332 N N . MET A 1 588 ? 3.537 -11.711 15.840 1.00 98.44 588 MET A N 1
ATOM 4333 C CA . MET A 1 588 ? 3.884 -12.569 14.701 1.00 98.44 588 MET A CA 1
ATOM 4334 C C . MET A 1 588 ? 3.102 -12.211 13.423 1.00 98.44 588 MET A C 1
ATOM 4336 O O . MET A 1 588 ? 3.657 -12.327 12.330 1.00 98.44 588 MET A O 1
ATOM 4340 N N . LEU A 1 589 ? 1.866 -11.703 13.529 1.00 98.19 589 LEU A N 1
ATOM 4341 C CA . LEU A 1 589 ? 1.017 -11.379 12.365 1.00 98.19 589 LEU A CA 1
ATOM 4342 C C . LEU A 1 589 ? 1.690 -10.483 11.301 1.00 98.19 589 LEU A C 1
ATOM 4344 O O . LEU A 1 589 ? 1.542 -10.798 10.119 1.00 98.19 589 LEU A O 1
ATOM 4348 N N . PRO A 1 590 ? 2.464 -9.428 11.647 1.00 98.31 590 PRO A N 1
ATOM 4349 C CA . PRO A 1 590 ? 3.206 -8.640 10.660 1.00 98.31 590 PRO A CA 1
ATOM 4350 C C . PRO A 1 590 ? 4.197 -9.471 9.836 1.00 98.31 590 PRO A C 1
ATOM 4352 O O . PRO A 1 590 ? 4.353 -9.234 8.640 1.00 98.31 590 PRO A O 1
ATOM 4355 N N . TYR A 1 591 ? 4.841 -10.471 10.444 1.00 98.50 591 TYR A N 1
ATOM 4356 C CA . TYR A 1 591 ? 5.777 -11.360 9.755 1.00 98.50 591 TYR A CA 1
ATOM 4357 C C . TYR A 1 591 ? 5.049 -12.350 8.842 1.00 98.50 591 TYR A C 1
ATOM 4359 O O . TYR A 1 591 ? 5.487 -12.547 7.713 1.00 98.50 591 TYR A O 1
ATOM 4367 N N . TRP A 1 592 ? 3.914 -12.915 9.267 1.00 98.44 592 TRP A N 1
ATOM 4368 C CA . TRP A 1 592 ? 3.094 -13.787 8.413 1.00 98.44 592 TRP A CA 1
ATOM 4369 C C . TRP A 1 592 ? 2.515 -13.022 7.211 1.00 98.44 592 TRP A C 1
ATOM 4371 O O . TRP A 1 592 ? 2.625 -13.475 6.071 1.00 98.44 592 TRP A O 1
ATOM 4381 N N . PHE A 1 593 ? 1.988 -11.817 7.438 1.00 98.38 593 PHE A N 1
ATOM 4382 C CA . PHE A 1 593 ? 1.520 -10.927 6.374 1.00 98.38 593 PHE A CA 1
ATOM 4383 C C . PHE A 1 593 ? 2.639 -10.572 5.378 1.00 98.38 593 PHE A C 1
ATOM 4385 O O . PHE A 1 593 ? 2.446 -10.651 4.160 1.00 98.38 593 PHE A O 1
ATOM 4392 N N . SER A 1 594 ? 3.830 -10.239 5.888 1.00 98.06 594 SER A N 1
ATOM 4393 C CA . SER A 1 594 ? 5.011 -9.965 5.059 1.00 98.06 594 SER A CA 1
ATOM 4394 C C . SER A 1 594 ? 5.441 -11.204 4.270 1.00 98.06 594 SER A C 1
ATOM 4396 O O . SER A 1 594 ? 5.691 -11.108 3.076 1.00 98.06 594 SER A O 1
ATOM 4398 N N . ALA A 1 595 ? 5.463 -12.387 4.889 1.00 98.12 595 ALA A N 1
ATOM 4399 C CA . ALA A 1 595 ? 5.845 -13.632 4.225 1.00 98.12 595 ALA A CA 1
ATOM 4400 C C . ALA A 1 595 ? 4.909 -13.989 3.058 1.00 98.12 595 ALA A C 1
ATOM 4402 O O . ALA A 1 595 ? 5.388 -14.392 1.999 1.00 98.12 595 ALA A O 1
ATOM 4403 N N . MET A 1 596 ? 3.592 -13.791 3.210 1.00 97.56 596 MET A N 1
ATOM 4404 C CA . MET A 1 596 ? 2.640 -13.976 2.107 1.00 97.56 596 MET A CA 1
ATOM 4405 C C . MET A 1 596 ? 2.887 -12.972 0.978 1.00 97.56 596 MET A C 1
ATOM 4407 O O . MET A 1 596 ? 3.082 -13.375 -0.167 1.00 97.56 596 MET A O 1
ATOM 4411 N N . THR A 1 597 ? 2.919 -11.673 1.288 1.00 97.38 597 THR A N 1
ATOM 4412 C CA . THR A 1 597 ? 3.070 -10.614 0.273 1.00 97.38 597 THR A CA 1
ATOM 4413 C C . THR A 1 597 ? 4.407 -10.697 -0.473 1.00 97.38 597 THR A C 1
ATOM 4415 O O . THR A 1 597 ? 4.415 -10.650 -1.702 1.00 97.38 597 THR A O 1
ATOM 4418 N N . MET A 1 598 ? 5.518 -10.943 0.230 1.00 96.38 598 MET A N 1
ATOM 4419 C CA . MET A 1 598 ? 6.840 -11.173 -0.374 1.00 96.38 598 MET A CA 1
ATOM 4420 C C . MET A 1 598 ? 6.859 -12.423 -1.270 1.00 96.38 598 MET A C 1
ATOM 4422 O O . MET A 1 598 ? 7.365 -12.360 -2.390 1.00 96.38 598 MET A O 1
ATOM 4426 N N . LYS A 1 599 ? 6.277 -13.552 -0.824 1.00 96.00 599 LYS A N 1
ATOM 4427 C CA . LYS A 1 599 ? 6.192 -14.781 -1.638 1.00 96.00 599 LYS A CA 1
ATOM 4428 C C . LYS A 1 599 ? 5.338 -14.571 -2.891 1.00 96.00 599 LYS A C 1
ATOM 4430 O O . LYS A 1 599 ? 5.693 -15.079 -3.953 1.00 96.00 599 LYS A O 1
ATOM 4435 N N . SER A 1 600 ? 4.247 -13.818 -2.773 1.00 96.06 600 SER A N 1
ATOM 4436 C CA . SER A 1 600 ? 3.329 -13.519 -3.879 1.00 96.06 600 SER A CA 1
ATOM 4437 C C . SER A 1 600 ? 4.026 -12.714 -4.977 1.00 96.06 600 SER A C 1
ATOM 4439 O O . SER A 1 600 ? 3.988 -13.118 -6.138 1.00 96.06 600 SER A O 1
ATOM 4441 N N . VAL A 1 601 ? 4.744 -11.640 -4.610 1.00 94.44 601 VAL A N 1
ATOM 4442 C CA . VAL A 1 601 ? 5.555 -10.873 -5.572 1.00 94.44 601 VAL A CA 1
ATOM 4443 C C . VAL A 1 601 ? 6.658 -11.742 -6.164 1.00 94.44 601 VAL A C 1
ATOM 4445 O O . VAL A 1 601 ? 6.745 -11.829 -7.382 1.00 94.44 601 VAL A O 1
ATOM 4448 N N . GLY A 1 602 ? 7.449 -12.447 -5.348 1.00 92.94 602 GLY A N 1
ATOM 4449 C CA . GLY A 1 602 ? 8.541 -13.291 -5.852 1.00 92.94 602 GLY A CA 1
ATOM 4450 C C . GLY A 1 602 ? 8.073 -14.370 -6.838 1.00 92.94 602 GLY A C 1
ATOM 4451 O O . GLY A 1 602 ? 8.723 -14.608 -7.853 1.00 92.94 602 GLY A O 1
ATOM 4452 N N . SER A 1 603 ? 6.904 -14.971 -6.594 1.00 93.75 603 SER A N 1
ATOM 4453 C CA . SER A 1 603 ? 6.308 -15.984 -7.481 1.00 93.75 603 SER A CA 1
ATOM 4454 C C . SER A 1 603 ? 5.765 -15.392 -8.788 1.00 93.75 603 SER A C 1
ATOM 4456 O O . SER A 1 603 ? 5.771 -16.066 -9.818 1.00 93.75 603 SER A O 1
ATOM 4458 N N . ALA A 1 604 ? 5.287 -14.145 -8.764 1.00 91.25 604 ALA A N 1
ATOM 4459 C CA . ALA A 1 604 ? 4.798 -13.439 -9.946 1.00 91.25 604 ALA A CA 1
ATOM 4460 C C . ALA A 1 604 ? 5.951 -12.852 -10.782 1.00 91.25 604 ALA A C 1
ATOM 4462 O O . ALA A 1 604 ? 5.965 -13.007 -12.001 1.00 91.25 604 ALA A O 1
ATOM 4463 N N . ALA A 1 605 ? 6.955 -12.267 -10.124 1.00 89.56 605 ALA A N 1
ATOM 4464 C CA . ALA A 1 605 ? 8.175 -11.758 -10.738 1.00 89.56 605 ALA A CA 1
ATOM 4465 C C . ALA A 1 605 ? 8.992 -12.875 -11.406 1.00 89.56 605 ALA A C 1
ATOM 4467 O O . ALA A 1 605 ? 9.498 -12.673 -12.504 1.00 89.56 605 ALA A O 1
ATOM 4468 N N . LEU A 1 606 ? 9.061 -14.077 -10.816 1.00 92.06 606 LEU A N 1
ATOM 4469 C CA . LEU A 1 606 ? 9.694 -15.242 -11.450 1.00 92.06 606 LEU A CA 1
ATOM 4470 C C . LEU A 1 606 ? 9.042 -15.569 -12.804 1.00 92.06 606 LEU A C 1
ATOM 4472 O O . LEU A 1 606 ? 9.744 -15.683 -13.808 1.00 92.06 606 LEU A O 1
ATOM 4476 N N . LYS A 1 607 ? 7.704 -15.617 -12.862 1.00 91.25 607 LYS A N 1
ATOM 4477 C CA . LYS A 1 607 ? 6.960 -15.821 -14.119 1.00 91.25 607 LYS A CA 1
ATOM 4478 C C . LYS A 1 607 ? 7.159 -14.670 -15.106 1.00 91.25 607 LYS A C 1
ATOM 4480 O O . LYS A 1 607 ? 7.229 -14.903 -16.310 1.00 91.25 607 LYS A O 1
ATOM 4485 N N . MET A 1 608 ? 7.276 -13.437 -14.609 1.00 88.19 608 MET A N 1
ATOM 4486 C CA . MET A 1 608 ? 7.591 -12.270 -15.435 1.00 88.19 608 MET A CA 1
ATOM 4487 C C . MET A 1 608 ? 8.980 -12.407 -16.073 1.00 88.19 608 MET A C 1
ATOM 4489 O O . MET A 1 608 ? 9.110 -12.263 -17.283 1.00 88.19 608 MET A O 1
ATOM 4493 N N . VAL A 1 609 ? 10.001 -12.769 -15.290 1.00 89.38 609 VAL A N 1
ATOM 4494 C CA . VAL A 1 609 ? 11.370 -13.038 -15.760 1.00 89.38 609 VAL A CA 1
ATOM 4495 C C . VAL A 1 609 ? 11.383 -14.144 -16.822 1.00 89.38 609 VAL A C 1
ATOM 4497 O O . VAL A 1 609 ? 12.032 -13.993 -17.858 1.00 89.38 609 VAL A O 1
ATOM 4500 N N . GLU A 1 610 ? 10.657 -15.242 -16.605 1.00 92.12 610 GLU A N 1
ATOM 4501 C CA . GLU A 1 610 ? 10.535 -16.341 -17.572 1.00 92.12 610 GLU A CA 1
ATOM 4502 C C . GLU A 1 610 ? 9.889 -15.893 -18.889 1.00 92.12 610 GLU A C 1
ATOM 4504 O O . GLU A 1 610 ? 10.430 -16.175 -19.960 1.00 92.12 610 GLU A O 1
ATOM 4509 N N . GLU A 1 611 ? 8.790 -15.139 -18.831 1.00 90.56 611 GLU A N 1
ATOM 4510 C CA . GLU A 1 611 ? 8.089 -14.629 -20.013 1.00 90.56 611 GLU A CA 1
ATOM 4511 C C . GLU A 1 611 ? 8.918 -13.581 -20.777 1.00 90.56 611 GLU A C 1
ATOM 4513 O O . GLU A 1 611 ? 9.050 -13.653 -22.003 1.00 90.56 611 GLU A O 1
ATOM 4518 N N . VAL A 1 612 ? 9.567 -12.656 -20.063 1.00 88.19 612 VAL A N 1
ATOM 4519 C CA . VAL A 1 612 ? 10.454 -11.641 -20.649 1.00 88.19 612 VAL A CA 1
ATOM 4520 C C . VAL A 1 612 ? 11.645 -12.311 -21.351 1.00 88.19 612 VAL A C 1
ATOM 4522 O O . VAL A 1 612 ? 11.951 -11.997 -22.507 1.00 88.19 612 VAL A O 1
ATOM 4525 N N . ARG A 1 613 ? 12.273 -13.314 -20.715 1.00 91.38 613 ARG A N 1
ATOM 4526 C CA . ARG A 1 613 ? 13.315 -14.154 -21.337 1.00 91.38 613 ARG A CA 1
ATOM 4527 C C . ARG A 1 613 ? 12.786 -14.930 -22.544 1.00 91.38 613 ARG A C 1
ATOM 4529 O O . ARG A 1 613 ? 13.471 -14.965 -23.569 1.00 91.38 613 ARG A O 1
ATOM 4536 N N . ARG A 1 614 ? 11.598 -15.546 -22.450 1.00 94.62 614 ARG A N 1
ATOM 4537 C CA . ARG A 1 614 ? 10.968 -16.309 -23.542 1.00 94.62 614 ARG A CA 1
ATOM 4538 C C . ARG A 1 614 ? 10.841 -15.434 -24.777 1.00 94.62 614 ARG A C 1
ATOM 4540 O O . ARG A 1 614 ? 11.287 -15.837 -25.849 1.00 94.62 614 ARG A O 1
ATOM 4547 N N . GLN A 1 615 ? 10.285 -14.236 -24.641 1.00 89.12 615 GLN A N 1
ATOM 4548 C CA . GLN A 1 615 ? 10.090 -13.338 -25.774 1.00 89.12 615 GLN A CA 1
ATOM 4549 C C . GLN A 1 615 ? 11.416 -12.872 -26.382 1.00 89.12 615 GLN A C 1
ATOM 4551 O O . GLN A 1 615 ? 11.607 -13.035 -27.587 1.00 89.12 615 GLN A O 1
ATOM 4556 N N . PHE A 1 616 ? 12.372 -12.407 -25.567 1.00 90.31 616 PHE A N 1
ATOM 4557 C CA . PHE A 1 616 ? 13.706 -12.022 -26.052 1.00 90.31 616 PHE A CA 1
ATOM 4558 C C . PHE A 1 616 ? 14.481 -13.161 -26.735 1.00 90.31 616 PHE A C 1
ATOM 4560 O O . PHE A 1 616 ? 15.358 -12.887 -27.553 1.00 90.31 616 PHE A O 1
ATOM 4567 N N . ASN A 1 617 ? 14.176 -14.423 -26.418 1.00 91.94 617 ASN A N 1
ATOM 4568 C CA . ASN A 1 617 ? 14.807 -15.593 -27.032 1.00 91.94 617 ASN A CA 1
ATOM 4569 C C . ASN A 1 617 ? 14.044 -16.151 -28.251 1.00 91.94 617 ASN A C 1
ATOM 4571 O O . ASN A 1 617 ? 14.650 -16.851 -29.059 1.00 91.94 617 ASN A O 1
ATOM 4575 N N . THR A 1 618 ? 12.736 -15.890 -28.387 1.00 92.50 618 THR A N 1
ATOM 4576 C CA . THR A 1 618 ? 11.871 -16.550 -29.394 1.00 92.50 618 THR A CA 1
ATOM 4577 C C . THR A 1 618 ? 11.251 -15.625 -30.439 1.00 92.50 618 THR A C 1
ATOM 4579 O O . THR A 1 618 ? 10.815 -16.128 -31.472 1.00 92.50 618 THR A O 1
ATOM 4582 N N . ILE A 1 619 ? 11.224 -14.303 -30.228 1.00 88.50 619 ILE A N 1
ATOM 4583 C CA . ILE A 1 619 ? 10.678 -13.324 -31.185 1.00 88.50 619 ILE A CA 1
ATOM 4584 C C . ILE A 1 619 ? 11.832 -12.714 -32.011 1.00 88.50 619 ILE A C 1
ATOM 4586 O O . ILE A 1 619 ? 12.567 -11.865 -31.497 1.00 88.50 619 ILE A O 1
ATOM 4590 N N . PRO A 1 620 ? 12.027 -13.093 -33.292 1.00 90.25 620 PRO A N 1
ATOM 4591 C CA . PRO A 1 620 ? 13.154 -12.600 -34.084 1.00 90.25 620 PRO A CA 1
ATOM 4592 C C . PRO A 1 620 ? 12.970 -11.124 -34.453 1.00 90.25 620 PRO A C 1
ATOM 4594 O O . PRO A 1 620 ? 11.895 -10.727 -34.901 1.00 90.25 620 PRO A O 1
ATOM 4597 N N . GLY A 1 621 ? 14.018 -10.308 -34.319 1.00 86.94 621 GLY A N 1
ATOM 4598 C CA . GLY A 1 621 ? 13.947 -8.866 -34.575 1.00 86.94 621 GLY A CA 1
ATOM 4599 C C . GLY A 1 621 ? 13.520 -8.019 -33.369 1.00 86.94 621 GLY A C 1
ATOM 4600 O O . GLY A 1 621 ? 13.407 -6.800 -33.513 1.00 86.94 621 GLY A O 1
ATOM 4601 N N . LEU A 1 622 ? 13.270 -8.631 -32.206 1.00 85.38 622 LEU A N 1
ATOM 4602 C CA . LEU A 1 622 ? 12.871 -7.936 -30.980 1.00 85.38 622 LEU A CA 1
ATOM 4603 C C . LEU A 1 622 ? 14.031 -7.157 -30.338 1.00 85.38 622 LEU A C 1
ATOM 4605 O O . LEU A 1 622 ? 13.928 -5.947 -30.138 1.00 85.38 622 LEU A O 1
ATOM 4609 N N . MET A 1 623 ? 15.159 -7.821 -30.065 1.00 85.00 623 MET A N 1
ATOM 4610 C CA . MET A 1 623 ? 16.355 -7.174 -29.499 1.00 85.00 623 MET A CA 1
ATOM 4611 C C . MET A 1 623 ? 16.898 -6.071 -30.423 1.00 85.00 623 MET A C 1
ATOM 4613 O O . MET A 1 623 ? 17.446 -5.069 -29.960 1.00 85.00 623 MET A O 1
ATOM 4617 N N . GLU A 1 624 ? 16.699 -6.231 -31.731 1.00 86.94 624 GLU A N 1
ATOM 4618 C CA . GLU A 1 624 ? 17.044 -5.280 -32.787 1.00 86.94 624 GLU A CA 1
ATOM 4619 C C . GLU A 1 624 ? 16.022 -4.138 -32.961 1.00 86.94 624 GLU A C 1
ATOM 4621 O O . GLU A 1 624 ? 16.202 -3.304 -33.848 1.00 86.94 624 GLU A O 1
ATOM 4626 N N . GLY A 1 625 ? 14.945 -4.099 -32.164 1.00 80.81 625 GLY A N 1
ATOM 4627 C CA . GLY A 1 625 ? 13.930 -3.037 -32.182 1.00 80.81 625 GLY A CA 1
ATOM 4628 C C . GLY A 1 625 ? 13.057 -2.988 -33.442 1.00 80.81 625 GLY A C 1
ATOM 4629 O O . GLY A 1 625 ? 12.457 -1.956 -33.734 1.00 80.81 625 GLY A O 1
ATOM 4630 N N . ARG A 1 626 ? 12.994 -4.078 -34.217 1.00 81.81 626 ARG A N 1
ATOM 4631 C CA . ARG A 1 626 ? 12.248 -4.165 -35.490 1.00 81.81 626 ARG A CA 1
ATOM 4632 C C . ARG A 1 626 ? 10.831 -4.707 -35.325 1.00 81.81 626 ARG A C 1
ATOM 4634 O O . ARG A 1 626 ? 9.991 -4.483 -36.193 1.00 81.81 626 ARG A O 1
ATOM 4641 N N . VAL A 1 627 ? 10.586 -5.446 -34.247 1.00 85.06 627 VAL A N 1
ATOM 4642 C CA . VAL A 1 627 ? 9.316 -6.110 -33.938 1.00 85.06 627 VAL A CA 1
ATOM 4643 C C . VAL A 1 627 ? 8.845 -5.647 -32.564 1.00 85.06 627 VAL A C 1
ATOM 4645 O O . VAL A 1 627 ? 9.650 -5.535 -31.642 1.00 85.06 627 VAL A O 1
ATOM 4648 N N . LY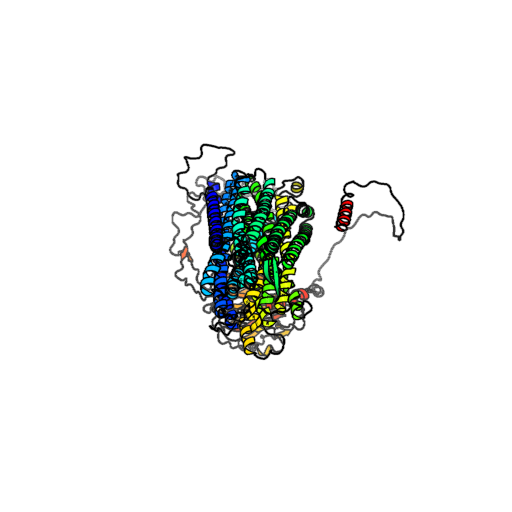S A 1 628 ? 7.542 -5.375 -32.428 1.00 76.69 628 LYS A N 1
ATOM 4649 C CA . LYS A 1 628 ? 6.917 -5.126 -31.124 1.00 76.69 628 LYS A CA 1
ATOM 4650 C C . LYS A 1 628 ? 6.682 -6.482 -30.430 1.00 76.69 628 LYS A C 1
ATOM 4652 O O . LYS A 1 628 ? 6.090 -7.348 -31.074 1.00 76.69 628 LYS A O 1
ATOM 4657 N N . PRO A 1 629 ? 7.138 -6.686 -29.184 1.00 76.44 629 PRO A N 1
ATOM 4658 C CA . PRO A 1 629 ? 6.864 -7.895 -28.415 1.00 76.44 629 PRO A CA 1
ATOM 4659 C C . PRO A 1 629 ? 5.389 -8.004 -27.989 1.00 76.44 629 PRO A C 1
ATOM 4661 O O . PRO A 1 629 ? 4.560 -7.135 -28.265 1.00 76.44 629 PRO A O 1
ATOM 4664 N N . ASP A 1 630 ? 5.076 -9.103 -27.311 1.00 79.06 630 ASP A N 1
ATOM 4665 C CA . ASP A 1 630 ? 3.767 -9.487 -26.793 1.00 79.06 630 ASP A CA 1
ATOM 4666 C C . ASP A 1 630 ? 3.646 -9.167 -25.294 1.00 79.06 630 ASP A C 1
ATOM 4668 O O . ASP A 1 630 ? 3.599 -10.023 -24.411 1.00 79.06 630 ASP A O 1
ATOM 4672 N N . TYR A 1 631 ? 3.601 -7.878 -24.994 1.00 70.12 631 TYR A N 1
ATOM 4673 C CA . TYR A 1 631 ? 3.498 -7.356 -23.633 1.00 70.12 631 TYR A CA 1
ATOM 4674 C C . TYR A 1 631 ? 2.165 -7.724 -22.921 1.00 70.12 631 TYR A C 1
ATOM 4676 O O . TYR A 1 631 ? 1.986 -7.452 -21.732 1.00 70.12 631 TYR A O 1
ATOM 4684 N N . ALA A 1 632 ? 1.205 -8.342 -23.630 1.00 74.06 632 ALA A N 1
ATOM 4685 C CA . ALA A 1 632 ? -0.121 -8.682 -23.104 1.00 74.06 632 ALA A CA 1
ATOM 4686 C C . ALA A 1 632 ? -0.040 -9.782 -22.043 1.00 74.06 632 ALA A C 1
ATOM 4688 O O . ALA A 1 632 ? -0.711 -9.713 -21.011 1.00 74.06 632 ALA A O 1
ATOM 4689 N N . ASN A 1 633 ? 0.834 -10.762 -22.273 1.00 81.56 633 ASN A N 1
ATOM 4690 C CA . ASN A 1 633 ? 1.089 -11.835 -21.324 1.00 81.56 633 ASN A CA 1
ATOM 4691 C C . ASN A 1 633 ? 1.749 -11.320 -20.033 1.00 81.56 633 ASN A C 1
ATOM 4693 O O . ASN A 1 633 ? 1.378 -11.779 -18.955 1.00 81.56 633 ASN A O 1
ATOM 4697 N N . CYS A 1 634 ? 2.610 -10.298 -20.099 1.00 80.50 634 CYS A N 1
ATOM 4698 C CA . CYS A 1 634 ? 3.185 -9.660 -18.909 1.00 80.50 634 CYS A CA 1
ATOM 4699 C C . CYS A 1 634 ? 2.107 -9.017 -18.014 1.00 80.50 634 CYS A C 1
ATOM 4701 O O . CYS A 1 634 ? 1.994 -9.371 -16.842 1.00 80.50 634 CYS A O 1
ATOM 4703 N N . VAL A 1 635 ? 1.232 -8.160 -18.557 1.00 77.19 635 VAL A N 1
ATOM 4704 C CA . VAL A 1 635 ? 0.115 -7.591 -17.767 1.00 77.19 635 VAL A CA 1
ATOM 4705 C C . VAL A 1 635 ? -0.865 -8.665 -17.293 1.00 77.19 635 VAL A C 1
ATOM 4707 O O . VAL A 1 635 ? -1.408 -8.549 -16.193 1.00 77.19 635 VAL A O 1
ATOM 4710 N N . LYS A 1 636 ? -1.083 -9.739 -18.063 1.00 84.88 636 LYS A N 1
ATOM 4711 C CA . LYS A 1 636 ? -1.901 -10.873 -17.611 1.00 84.88 636 LYS A CA 1
ATOM 4712 C C . LYS A 1 636 ? -1.282 -11.562 -16.388 1.00 84.88 636 LYS A C 1
ATOM 4714 O O . LYS A 1 636 ? -2.004 -11.819 -15.430 1.00 84.88 636 LYS A O 1
ATOM 4719 N N . ILE A 1 637 ? 0.034 -11.799 -16.377 1.00 87.31 637 ILE A N 1
ATOM 4720 C CA . ILE A 1 637 ? 0.755 -12.398 -15.240 1.00 87.31 637 ILE A CA 1
ATOM 4721 C C . ILE A 1 637 ? 0.583 -11.552 -13.970 1.00 87.31 637 ILE A C 1
ATOM 4723 O O . ILE A 1 637 ? 0.193 -12.097 -12.936 1.00 87.31 637 ILE A O 1
ATOM 4727 N N . SER A 1 638 ? 0.815 -10.234 -14.031 1.00 85.94 638 SER A N 1
ATOM 4728 C CA . SER A 1 638 ? 0.665 -9.366 -12.852 1.00 85.94 638 SER A CA 1
ATOM 4729 C C . SER A 1 638 ? -0.799 -9.171 -12.435 1.00 85.94 638 SER A C 1
ATOM 4731 O O . SER A 1 638 ? -1.086 -9.126 -11.237 1.00 85.94 638 SER A O 1
ATOM 4733 N N . THR A 1 639 ? -1.748 -9.133 -13.380 1.00 87.19 639 THR A N 1
ATOM 4734 C CA . THR A 1 639 ? -3.198 -9.064 -13.097 1.00 87.19 639 THR A CA 1
ATOM 4735 C C . THR A 1 639 ? -3.700 -10.326 -12.396 1.00 87.19 639 THR A C 1
ATOM 4737 O O . THR A 1 639 ? -4.315 -10.235 -11.334 1.00 87.19 639 THR A O 1
ATOM 4740 N N . ASP A 1 640 ? -3.424 -11.505 -12.957 1.00 89.06 640 ASP A N 1
ATOM 4741 C CA . ASP A 1 640 ? -3.894 -12.783 -12.412 1.00 89.06 640 ASP A CA 1
ATOM 4742 C C . ASP A 1 640 ? -3.280 -13.050 -11.029 1.00 89.06 640 ASP A C 1
ATOM 4744 O O . ASP A 1 640 ? -3.979 -13.492 -10.114 1.00 89.06 640 ASP A O 1
ATOM 4748 N N . ALA A 1 641 ? -1.989 -12.735 -10.855 1.00 91.56 641 ALA A N 1
ATOM 4749 C CA . ALA A 1 641 ? -1.310 -12.853 -9.570 1.00 91.56 641 ALA A CA 1
ATOM 4750 C C . ALA A 1 641 ? -1.894 -11.891 -8.528 1.00 91.56 641 ALA A C 1
ATOM 4752 O O . ALA A 1 641 ? -2.343 -12.333 -7.476 1.00 91.56 641 ALA A O 1
ATOM 4753 N N . SER A 1 642 ? -1.942 -10.586 -8.806 1.00 91.88 642 SER A N 1
ATOM 4754 C CA . SER A 1 642 ? -2.416 -9.594 -7.827 1.00 91.88 642 SER A CA 1
ATOM 4755 C C . SER A 1 642 ? -3.861 -9.818 -7.378 1.00 91.88 642 SER A C 1
ATOM 4757 O O . SER A 1 642 ? -4.148 -9.689 -6.188 1.00 91.88 642 SER A O 1
ATOM 4759 N N . LEU A 1 643 ? -4.766 -10.200 -8.285 1.00 91.62 643 LEU A N 1
ATOM 4760 C CA . LEU A 1 643 ? -6.173 -10.441 -7.947 1.00 91.62 643 LEU A CA 1
ATOM 4761 C C . LEU A 1 643 ? -6.387 -11.728 -7.132 1.00 91.62 643 LEU A C 1
ATOM 4763 O O . LEU A 1 643 ? -7.266 -11.745 -6.270 1.00 91.62 643 LEU A O 1
ATOM 4767 N N . ARG A 1 644 ? -5.585 -12.780 -7.363 1.00 93.75 644 ARG A N 1
ATOM 4768 C CA . ARG A 1 644 ? -5.585 -14.022 -6.562 1.00 93.75 644 ARG A CA 1
ATOM 4769 C C . ARG A 1 644 ? -4.930 -13.796 -5.196 1.00 93.75 644 ARG A C 1
ATOM 4771 O O . ARG A 1 644 ? -5.522 -14.080 -4.156 1.00 93.75 644 ARG A O 1
ATOM 4778 N N . GLU A 1 645 ? -3.722 -13.245 -5.199 1.00 95.31 645 GLU A N 1
ATOM 4779 C CA . GLU A 1 645 ? -2.829 -13.193 -4.040 1.00 95.31 645 GLU A CA 1
ATOM 4780 C C . GLU A 1 645 ? -3.112 -12.014 -3.088 1.00 95.31 645 GLU A C 1
ATOM 4782 O O . GLU A 1 645 ? -2.635 -12.018 -1.956 1.00 95.31 645 GLU A O 1
ATOM 4787 N N . MET A 1 646 ? -3.945 -11.029 -3.463 1.00 94.69 646 MET A N 1
ATOM 4788 C CA . MET A 1 646 ? -4.440 -10.030 -2.499 1.00 94.69 646 MET A CA 1
ATOM 4789 C C . MET A 1 646 ? -5.445 -10.606 -1.486 1.00 94.69 646 MET A C 1
ATOM 4791 O O . MET A 1 646 ? -5.676 -9.997 -0.437 1.00 94.69 646 MET A O 1
ATOM 4795 N N . ILE A 1 647 ? -6.052 -11.765 -1.775 1.00 95.38 647 ILE A N 1
ATOM 4796 C CA . ILE A 1 647 ? -7.117 -12.338 -0.943 1.00 95.38 647 ILE A CA 1
ATOM 4797 C C . ILE A 1 647 ? -6.582 -12.923 0.379 1.00 95.38 647 ILE A C 1
ATOM 4799 O O . ILE A 1 647 ? -7.137 -12.551 1.414 1.00 95.38 647 ILE A O 1
ATOM 4803 N N . PRO A 1 648 ? -5.517 -13.755 0.430 1.00 96.69 648 PRO A N 1
ATOM 4804 C CA . PRO A 1 648 ? -5.030 -14.310 1.700 1.00 96.69 648 PRO A CA 1
ATOM 4805 C C . PRO A 1 648 ? -4.498 -13.266 2.706 1.00 96.69 648 PRO A C 1
ATOM 4807 O O . PRO A 1 648 ? -4.885 -13.343 3.875 1.00 96.69 648 PRO A O 1
ATOM 4810 N N . PRO A 1 649 ? -3.698 -12.245 2.318 1.00 95.69 649 PRO A N 1
ATOM 4811 C CA . PRO A 1 649 ? -3.299 -11.170 3.229 1.00 95.69 649 PRO A CA 1
ATOM 4812 C C . PRO A 1 649 ? -4.492 -10.341 3.716 1.00 95.69 649 PRO A C 1
ATOM 4814 O O . PRO A 1 649 ? -4.549 -9.992 4.894 1.00 95.69 649 PRO A O 1
ATOM 4817 N N . GLY A 1 650 ? -5.474 -10.077 2.845 1.00 94.94 650 GLY A N 1
ATOM 4818 C CA . GLY A 1 650 ? -6.727 -9.427 3.228 1.00 94.94 650 GLY A CA 1
ATOM 4819 C C . GLY A 1 650 ? -7.520 -10.240 4.253 1.00 94.94 650 GLY A C 1
ATOM 4820 O O . GLY A 1 650 ? -7.916 -9.720 5.295 1.00 94.94 650 GLY A O 1
ATOM 4821 N N . ALA A 1 651 ? -7.692 -11.537 3.996 1.00 95.75 651 ALA A N 1
ATOM 4822 C CA . ALA A 1 651 ? -8.377 -12.460 4.891 1.00 95.75 651 ALA A CA 1
ATOM 4823 C C . ALA A 1 651 ? -7.674 -12.579 6.253 1.00 95.75 651 ALA A C 1
ATOM 4825 O O . ALA A 1 651 ? -8.357 -12.573 7.272 1.00 95.75 651 ALA A O 1
ATOM 4826 N N . LEU A 1 652 ? -6.335 -12.617 6.304 1.00 97.38 652 LEU A N 1
ATOM 4827 C CA . LEU A 1 652 ? -5.593 -12.642 7.572 1.00 97.38 652 LEU A CA 1
ATOM 4828 C C . LEU A 1 652 ? -5.927 -11.428 8.451 1.00 97.38 652 LEU A C 1
ATOM 4830 O O . LEU A 1 652 ? -6.180 -11.596 9.644 1.00 97.38 652 LEU A O 1
ATOM 4834 N N . VAL A 1 653 ? -5.944 -10.221 7.875 1.00 97.50 653 VAL A N 1
ATOM 4835 C CA . VAL A 1 653 ? -6.225 -8.990 8.630 1.00 97.50 653 VAL A CA 1
ATOM 4836 C C . VAL A 1 653 ? -7.679 -8.962 9.101 1.00 97.50 653 VAL A C 1
ATOM 4838 O O . VAL A 1 653 ? -7.900 -8.832 10.300 1.00 97.50 653 VAL A O 1
ATOM 4841 N N . MET A 1 654 ? -8.651 -9.157 8.201 1.00 95.19 654 MET A N 1
ATOM 4842 C CA . MET A 1 654 ? -10.081 -9.062 8.546 1.00 95.19 654 MET A CA 1
ATOM 4843 C C . MET A 1 654 ? -10.561 -10.207 9.457 1.00 95.19 654 MET A C 1
ATOM 4845 O O . MET A 1 654 ? -11.413 -10.030 10.320 1.00 95.19 654 MET A O 1
ATOM 4849 N N . LEU A 1 655 ? -10.046 -11.429 9.284 1.00 96.31 655 LEU A N 1
ATOM 4850 C CA . LEU A 1 655 ? -10.501 -12.565 10.092 1.00 96.31 655 LEU A CA 1
ATOM 4851 C C . LEU A 1 655 ? -9.838 -12.609 11.474 1.00 96.31 655 LEU A C 1
ATOM 4853 O O . LEU A 1 655 ? -10.408 -13.210 12.383 1.00 96.31 655 LEU A O 1
ATOM 4857 N N . THR A 1 656 ? -8.683 -11.967 11.681 1.00 97.56 656 THR A N 1
ATOM 4858 C CA . THR A 1 656 ? -7.980 -12.018 12.975 1.00 97.56 656 THR A CA 1
ATOM 4859 C C . THR A 1 656 ? -8.806 -11.434 14.134 1.00 97.56 656 THR A C 1
ATOM 4861 O O . THR A 1 656 ? -8.967 -12.146 15.136 1.00 97.56 656 THR A O 1
ATOM 4864 N N . PRO A 1 657 ? -9.368 -10.206 14.055 1.00 97.00 657 PRO A N 1
ATOM 4865 C CA . PRO A 1 657 ? -10.242 -9.674 15.099 1.00 97.00 657 PRO A CA 1
ATOM 4866 C C . PRO A 1 657 ? -11.478 -10.543 15.318 1.00 97.00 657 PRO A C 1
ATOM 4868 O O . PRO A 1 657 ? -11.804 -10.865 16.460 1.00 97.00 657 PRO A O 1
ATOM 4871 N N . LEU A 1 658 ? -12.128 -10.978 14.232 1.00 94.94 658 LEU A N 1
ATOM 4872 C CA . LEU A 1 658 ? -13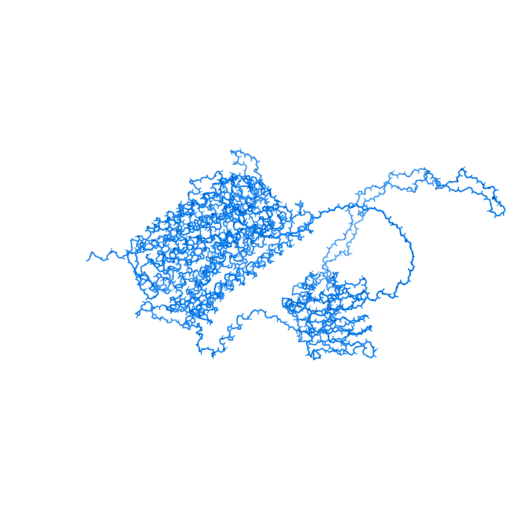.352 -11.779 14.282 1.00 94.94 658 LEU A CA 1
ATOM 4873 C C . LEU A 1 658 ? -13.128 -13.139 14.960 1.00 94.94 658 LEU A C 1
ATOM 4875 O O . LEU A 1 658 ? -13.867 -13.491 15.880 1.00 94.94 658 LEU A O 1
ATOM 4879 N N . ILE A 1 659 ? -12.092 -13.883 14.564 1.00 94.12 659 ILE A N 1
ATOM 4880 C CA . ILE A 1 659 ? -11.745 -15.194 15.135 1.00 94.12 659 ILE A CA 1
ATOM 4881 C C . ILE A 1 659 ? -11.274 -15.037 16.586 1.00 94.12 659 ILE A C 1
ATOM 4883 O O . ILE A 1 659 ? -11.750 -15.748 17.472 1.00 94.12 659 ILE A O 1
ATOM 4887 N N . THR A 1 660 ? -10.379 -14.085 16.865 1.00 94.31 660 THR A N 1
ATOM 4888 C CA . THR A 1 660 ? -9.816 -13.919 18.216 1.00 94.31 660 THR A CA 1
ATOM 4889 C C . THR A 1 660 ? -10.878 -13.441 19.206 1.00 94.31 660 THR A C 1
ATOM 4891 O O . THR A 1 660 ? -11.023 -14.014 20.287 1.00 94.31 660 THR A O 1
ATOM 4894 N N . GLY A 1 661 ? -11.662 -12.428 18.826 1.00 92.88 661 GLY A N 1
ATOM 4895 C CA . GLY A 1 661 ? -12.715 -11.853 19.658 1.00 92.88 661 GLY A CA 1
ATOM 4896 C C . GLY A 1 661 ? -13.879 -12.810 19.929 1.00 92.88 661 GLY A C 1
ATOM 4897 O O . GLY A 1 661 ? -14.459 -12.753 21.012 1.00 92.88 661 GLY A O 1
ATOM 4898 N N . THR A 1 662 ? -14.196 -13.722 18.999 1.00 91.06 662 THR A N 1
ATOM 4899 C CA . THR A 1 662 ? -15.250 -14.735 19.206 1.00 91.06 662 THR A CA 1
ATOM 4900 C C . THR A 1 662 ? -14.773 -15.974 19.963 1.00 91.06 662 THR A C 1
ATOM 4902 O O . THR A 1 662 ? -15.478 -16.420 20.866 1.00 91.06 662 THR A O 1
ATOM 4905 N N . LEU A 1 663 ? -13.600 -16.532 19.638 1.00 89.75 663 LEU A N 1
ATOM 4906 C CA . LEU A 1 663 ? -13.145 -17.811 20.206 1.00 89.75 663 LEU A CA 1
ATOM 4907 C C . LEU A 1 663 ? -12.352 -17.669 21.514 1.00 89.75 663 LEU A C 1
ATOM 4909 O O . LEU A 1 663 ? -12.426 -18.552 22.367 1.00 89.75 663 LEU A O 1
ATOM 4913 N N . PHE A 1 664 ? -11.593 -16.580 21.680 1.00 89.50 664 PHE A N 1
ATOM 4914 C CA . PHE A 1 664 ? -10.676 -16.380 22.815 1.00 89.50 664 PHE A CA 1
ATOM 4915 C C . PHE A 1 664 ? -11.035 -15.173 23.699 1.00 89.50 664 PHE A C 1
ATOM 4917 O O . PHE A 1 664 ? -10.429 -14.974 24.760 1.00 89.50 664 PHE A O 1
ATOM 4924 N N . GLY A 1 665 ? -12.020 -14.378 23.277 1.00 91.62 665 GLY A N 1
ATOM 4925 C CA . GLY A 1 665 ? -12.547 -13.237 24.016 1.00 91.62 665 GLY A CA 1
ATOM 4926 C C . GLY A 1 665 ? -11.698 -11.965 23.931 1.00 91.62 665 GLY A C 1
ATOM 4927 O O . GLY A 1 665 ? -10.578 -11.927 23.411 1.00 91.62 665 GLY A O 1
ATOM 4928 N N . VAL A 1 666 ? -12.272 -10.889 24.468 1.00 94.44 666 VAL A N 1
ATOM 4929 C CA . VAL A 1 666 ? -11.784 -9.514 24.297 1.00 94.44 666 VAL A CA 1
ATOM 4930 C C . VAL A 1 666 ? -10.416 -9.246 24.933 1.00 94.44 666 VAL A C 1
ATOM 4932 O O . VAL A 1 666 ? -9.681 -8.402 24.431 1.00 94.44 666 VAL A O 1
ATOM 4935 N N . GLU A 1 667 ? -10.019 -9.970 25.984 1.00 94.44 667 GLU A N 1
ATOM 4936 C CA . GLU A 1 667 ? -8.704 -9.785 26.618 1.00 94.44 667 GLU A CA 1
ATOM 4937 C C . GLU A 1 667 ? -7.571 -10.417 25.794 1.00 94.44 667 GLU A C 1
ATOM 4939 O O . GLU A 1 667 ? -6.452 -9.907 25.785 1.00 94.44 667 GLU A O 1
ATOM 4944 N N . THR A 1 668 ? -7.858 -11.491 25.053 1.00 96.12 668 THR A N 1
ATOM 4945 C CA . THR A 1 668 ? -6.893 -12.087 24.114 1.00 96.12 668 THR A CA 1
ATOM 4946 C C . THR A 1 668 ? -6.727 -11.189 22.888 1.00 96.12 668 THR A C 1
ATOM 4948 O O . THR A 1 668 ? -5.603 -10.913 22.469 1.00 96.12 668 THR A O 1
ATOM 4951 N N . LEU A 1 669 ? -7.833 -10.638 22.370 1.00 96.88 669 LEU A N 1
ATOM 4952 C CA . LEU A 1 669 ? -7.805 -9.640 21.296 1.00 96.88 669 LEU A CA 1
ATOM 4953 C C . LEU A 1 669 ? -7.070 -8.354 21.722 1.00 96.88 669 LEU A C 1
ATOM 4955 O O . LEU A 1 669 ? -6.293 -7.809 20.942 1.00 96.88 669 LEU A O 1
ATOM 4959 N N . ALA A 1 670 ? -7.217 -7.919 22.979 1.00 96.75 670 ALA A N 1
ATOM 4960 C CA . ALA A 1 670 ? -6.430 -6.816 23.534 1.00 96.75 670 ALA A CA 1
ATOM 4961 C C . ALA A 1 670 ? -4.912 -7.092 23.476 1.00 96.75 670 ALA A C 1
ATOM 4963 O O . ALA A 1 670 ? -4.136 -6.200 23.133 1.00 96.75 670 ALA A O 1
ATOM 4964 N N . GLY A 1 671 ? -4.490 -8.330 23.755 1.00 97.19 671 GLY A N 1
ATOM 4965 C CA . GLY A 1 671 ? -3.108 -8.765 23.547 1.00 97.19 671 GLY A CA 1
ATOM 4966 C C . GLY A 1 671 ? -2.683 -8.671 22.078 1.00 97.19 671 GLY A C 1
ATOM 4967 O O . GLY A 1 671 ? -1.654 -8.065 21.783 1.00 97.19 671 GLY A O 1
ATOM 4968 N N . VAL A 1 672 ? -3.495 -9.209 21.157 1.00 98.25 672 VAL A N 1
ATOM 4969 C CA . VAL A 1 672 ? -3.199 -9.211 19.710 1.00 98.25 672 VAL A CA 1
ATOM 4970 C C . VAL A 1 672 ? -2.958 -7.800 19.179 1.00 98.25 672 VAL A C 1
ATOM 4972 O O . VAL A 1 672 ? -1.926 -7.567 18.552 1.00 98.25 672 VAL A O 1
ATOM 4975 N N . LEU A 1 673 ? -3.841 -6.849 19.501 1.00 97.81 673 LEU A N 1
ATOM 4976 C CA . LEU A 1 673 ? -3.720 -5.449 19.078 1.00 97.81 673 LEU A CA 1
ATOM 4977 C C . LEU A 1 673 ? -2.431 -4.783 19.573 1.00 97.81 673 LEU A C 1
ATOM 4979 O O . LEU A 1 673 ? -1.757 -4.087 18.812 1.00 97.81 673 LEU A O 1
ATOM 4983 N N . ALA A 1 674 ? -2.067 -5.010 20.839 1.00 97.25 674 ALA A N 1
ATOM 4984 C CA . ALA A 1 674 ? -0.827 -4.485 21.400 1.00 97.25 674 ALA A CA 1
ATOM 4985 C C . ALA A 1 674 ? 0.409 -5.100 20.718 1.00 97.25 674 ALA A C 1
ATOM 4987 O O . ALA A 1 674 ? 1.366 -4.385 20.420 1.00 97.25 674 ALA A O 1
ATOM 4988 N N . GLY A 1 675 ? 0.375 -6.406 20.429 1.00 97.38 675 GLY A N 1
ATOM 4989 C CA . GLY A 1 675 ? 1.471 -7.141 19.798 1.00 97.38 675 GLY A CA 1
ATOM 4990 C C . GLY A 1 675 ? 1.708 -6.723 18.349 1.00 97.38 675 GLY A C 1
ATOM 4991 O O . GLY A 1 675 ? 2.838 -6.400 17.976 1.00 97.38 675 GLY A O 1
ATOM 4992 N N . SER A 1 676 ? 0.642 -6.665 17.543 1.00 97.88 676 SER A N 1
ATOM 4993 C CA . SER A 1 676 ? 0.726 -6.261 16.135 1.00 97.88 676 SER A CA 1
ATOM 4994 C C . SER A 1 676 ? 1.206 -4.821 15.987 1.00 97.88 676 SER A C 1
ATOM 4996 O O . SER A 1 676 ? 2.006 -4.538 15.097 1.00 97.88 676 SER A O 1
ATOM 4998 N N . LEU A 1 677 ? 0.788 -3.931 16.896 1.00 97.25 677 LEU A N 1
ATOM 4999 C CA . LEU A 1 677 ? 1.249 -2.546 16.958 1.00 97.25 677 LEU A CA 1
ATOM 5000 C C . LEU A 1 677 ? 2.763 -2.449 17.193 1.00 97.25 677 LEU A C 1
ATOM 5002 O O . LEU A 1 677 ? 3.471 -1.878 16.365 1.00 97.25 677 LEU A O 1
ATOM 5006 N N . VAL A 1 678 ? 3.278 -2.993 18.302 1.00 96.50 678 VAL A N 1
ATOM 5007 C CA . VAL A 1 678 ? 4.686 -2.760 18.685 1.00 96.50 678 VAL A CA 1
ATOM 5008 C C . VAL A 1 678 ? 5.688 -3.492 17.789 1.00 96.50 678 VAL A C 1
ATOM 5010 O O . VAL A 1 678 ? 6.817 -3.023 17.643 1.00 96.50 678 VAL A O 1
ATOM 5013 N N . SER A 1 679 ? 5.267 -4.605 17.180 1.00 98.12 679 SER A N 1
ATOM 5014 C CA . SER A 1 679 ? 6.060 -5.411 16.247 1.00 98.12 679 SER A CA 1
ATOM 5015 C C . SER A 1 679 ? 6.007 -4.871 14.813 1.00 98.12 679 SER A C 1
ATOM 5017 O O . SER A 1 679 ? 7.039 -4.580 14.206 1.00 98.12 679 SER A O 1
ATOM 5019 N N . GLY A 1 680 ? 4.799 -4.667 14.277 1.00 97.44 680 GLY A N 1
ATOM 5020 C CA . GLY A 1 680 ? 4.591 -4.311 12.872 1.00 97.44 680 GLY A CA 1
ATOM 5021 C C . GLY A 1 680 ? 5.150 -2.940 12.504 1.00 97.44 680 GLY A C 1
ATOM 5022 O O . GLY A 1 680 ? 5.677 -2.777 11.408 1.00 97.44 680 GLY A O 1
ATOM 5023 N N . VAL A 1 681 ? 5.133 -1.986 13.443 1.00 96.81 681 VAL A N 1
ATOM 5024 C CA . VAL A 1 681 ? 5.780 -0.673 13.283 1.00 96.81 681 VAL A CA 1
ATOM 5025 C C . VAL A 1 681 ? 7.284 -0.800 12.997 1.00 96.81 681 VAL A C 1
ATOM 5027 O O . VAL A 1 681 ? 7.800 -0.031 12.190 1.00 96.81 681 VAL A O 1
ATOM 5030 N N . GLN A 1 682 ? 7.992 -1.766 13.602 1.00 97.56 682 GLN A N 1
ATOM 5031 C CA . GLN A 1 682 ? 9.431 -1.946 13.352 1.00 97.56 682 GLN A CA 1
ATOM 5032 C C . GLN A 1 682 ? 9.666 -2.404 11.911 1.00 97.56 682 GLN A C 1
ATOM 5034 O O . GLN A 1 682 ? 10.421 -1.773 11.172 1.00 97.56 682 GLN A O 1
ATOM 5039 N N . VAL A 1 683 ? 8.965 -3.474 11.517 1.00 97.62 683 VAL A N 1
ATOM 5040 C CA . VAL A 1 683 ? 9.094 -4.113 10.200 1.00 97.62 683 VAL A CA 1
ATOM 5041 C C . VAL A 1 683 ? 8.709 -3.133 9.092 1.00 97.62 683 VAL A C 1
ATOM 5043 O O . VAL A 1 683 ? 9.447 -2.999 8.119 1.00 97.62 683 VAL A O 1
ATOM 5046 N N . ALA A 1 684 ? 7.608 -2.394 9.266 1.00 97.88 684 ALA A N 1
ATOM 5047 C CA . ALA A 1 684 ? 7.116 -1.427 8.289 1.00 97.88 684 ALA A CA 1
ATOM 5048 C C . ALA A 1 684 ? 8.128 -0.301 8.011 1.00 97.88 684 ALA A C 1
ATOM 5050 O O . ALA A 1 684 ? 8.382 0.019 6.847 1.00 97.88 684 ALA A O 1
ATOM 5051 N N . ILE A 1 685 ? 8.741 0.272 9.058 1.00 98.19 685 ILE A N 1
ATOM 5052 C CA . ILE A 1 685 ? 9.742 1.341 8.903 1.00 98.19 685 ILE A CA 1
ATOM 5053 C C . ILE A 1 685 ? 11.024 0.774 8.289 1.00 98.19 685 ILE A C 1
ATOM 5055 O O . ILE A 1 685 ? 11.548 1.362 7.343 1.00 98.19 685 ILE A O 1
ATOM 5059 N N . SER A 1 686 ? 11.519 -0.372 8.775 1.00 98.31 686 SER A N 1
ATOM 5060 C CA . SER A 1 686 ? 12.752 -0.954 8.239 1.00 98.31 686 SER A CA 1
ATOM 5061 C C . SER A 1 686 ? 12.608 -1.363 6.774 1.00 98.31 686 SER A C 1
ATOM 5063 O O . SER A 1 686 ? 13.487 -1.044 5.988 1.00 98.31 686 SER A O 1
ATOM 5065 N N . ALA A 1 687 ? 11.498 -2.002 6.386 1.00 98.12 687 ALA A N 1
ATOM 5066 C CA . ALA A 1 687 ? 11.254 -2.432 5.008 1.00 98.12 687 ALA A CA 1
ATOM 5067 C C . ALA A 1 687 ? 11.151 -1.238 4.041 1.00 98.12 687 ALA A C 1
ATOM 5069 O O . ALA A 1 687 ? 11.842 -1.212 3.022 1.00 98.12 687 ALA A O 1
ATOM 5070 N N . SER A 1 688 ? 10.363 -0.219 4.408 1.00 97.25 688 SER A N 1
ATOM 5071 C CA . SER A 1 688 ? 10.177 0.995 3.596 1.00 97.25 688 SER A CA 1
ATOM 5072 C C . SER A 1 688 ? 11.492 1.751 3.381 1.00 97.25 688 SER A C 1
ATOM 5074 O O . SER A 1 688 ? 11.805 2.145 2.259 1.00 97.25 688 SER A O 1
ATOM 5076 N N . ASN A 1 689 ? 12.285 1.919 4.445 1.00 98.38 689 ASN A N 1
ATOM 5077 C CA . ASN A 1 689 ? 13.539 2.669 4.383 1.00 98.38 689 ASN A CA 1
ATOM 5078 C C . ASN A 1 689 ? 14.674 1.871 3.726 1.00 98.38 689 ASN A C 1
ATOM 5080 O O . ASN A 1 689 ? 15.488 2.465 3.028 1.00 98.38 689 ASN A O 1
ATOM 5084 N N . THR A 1 690 ? 14.726 0.547 3.909 1.00 98.62 690 THR A N 1
ATOM 5085 C CA . THR A 1 690 ? 15.693 -0.327 3.227 1.00 98.62 690 THR A CA 1
ATOM 5086 C C . THR A 1 690 ? 15.536 -0.247 1.711 1.00 98.62 690 THR A C 1
ATOM 5088 O O . THR A 1 690 ? 16.509 0.044 1.021 1.00 98.62 690 THR A O 1
ATOM 5091 N N . GLY A 1 691 ? 14.324 -0.462 1.183 1.00 97.00 691 GLY A N 1
ATOM 5092 C CA . GLY A 1 691 ? 14.125 -0.449 -0.267 1.00 97.00 691 GLY A CA 1
ATOM 5093 C C . GLY A 1 691 ? 14.306 0.942 -0.875 1.00 97.00 691 GLY A C 1
ATOM 5094 O O . GLY A 1 691 ? 15.001 1.071 -1.874 1.00 97.00 691 GLY A O 1
ATOM 5095 N N . GLY A 1 692 ? 13.805 1.999 -0.222 1.00 96.50 692 GLY A N 1
ATOM 5096 C CA . GLY A 1 692 ? 14.057 3.378 -0.666 1.00 96.50 692 GLY A CA 1
ATOM 5097 C C . GLY A 1 692 ? 15.544 3.767 -0.663 1.00 96.50 692 GLY A C 1
ATOM 5098 O O . GLY A 1 692 ? 15.971 4.571 -1.488 1.00 96.50 692 GLY A O 1
ATOM 5099 N N . ALA A 1 693 ? 16.354 3.178 0.226 1.00 98.38 693 ALA A N 1
ATOM 5100 C CA . ALA A 1 693 ? 17.803 3.371 0.239 1.00 98.38 693 ALA A CA 1
ATOM 5101 C C . ALA A 1 693 ? 18.533 2.580 -0.861 1.00 98.38 693 ALA A C 1
ATOM 5103 O O . ALA A 1 693 ? 19.529 3.076 -1.386 1.00 98.38 693 ALA A O 1
ATOM 5104 N N . TRP A 1 694 ? 18.066 1.381 -1.231 1.00 98.50 694 TRP A N 1
ATOM 5105 C CA . TRP A 1 694 ? 18.621 0.651 -2.377 1.00 98.50 694 TRP A CA 1
ATOM 5106 C C . TRP A 1 694 ? 18.287 1.333 -3.706 1.00 98.50 694 TRP A C 1
ATOM 5108 O O . TRP A 1 694 ? 19.197 1.516 -4.514 1.00 98.50 694 TRP A O 1
ATOM 5118 N N . ASP A 1 695 ? 17.052 1.801 -3.891 1.00 96.38 695 ASP A N 1
ATOM 5119 C CA . ASP A 1 695 ? 16.639 2.545 -5.087 1.00 96.38 695 ASP A CA 1
ATOM 5120 C C . ASP A 1 695 ? 17.486 3.808 -5.268 1.00 96.38 695 ASP A C 1
ATOM 5122 O O . ASP A 1 695 ? 18.186 3.988 -6.263 1.00 96.38 695 ASP A O 1
ATOM 5126 N N . ASN A 1 696 ? 17.579 4.652 -4.238 1.00 97.81 696 ASN A N 1
ATOM 5127 C CA . ASN A 1 696 ? 18.406 5.848 -4.347 1.00 97.81 696 ASN A CA 1
ATOM 5128 C C . ASN A 1 696 ? 19.916 5.555 -4.416 1.00 97.81 696 ASN A C 1
ATOM 5130 O O . ASN A 1 696 ? 20.651 6.405 -4.926 1.00 97.81 696 ASN A O 1
ATOM 5134 N N . ALA A 1 697 ? 20.391 4.370 -4.011 1.00 98.06 697 ALA A N 1
ATOM 5135 C CA . ALA A 1 697 ? 21.749 3.903 -4.308 1.00 98.06 697 ALA A CA 1
ATOM 5136 C C . ALA A 1 697 ? 21.914 3.463 -5.780 1.00 98.06 697 ALA A C 1
ATOM 5138 O O . ALA A 1 697 ? 22.930 3.805 -6.391 1.00 98.06 697 ALA A O 1
ATOM 5139 N N . LYS A 1 698 ? 20.912 2.798 -6.381 1.00 96.69 698 LYS A N 1
ATOM 5140 C CA . LYS A 1 698 ? 20.810 2.532 -7.831 1.00 96.69 698 LYS A CA 1
ATOM 5141 C C . LYS A 1 698 ? 20.860 3.856 -8.597 1.00 96.69 698 LYS A C 1
ATOM 5143 O O . LYS A 1 698 ? 21.829 4.108 -9.317 1.00 96.69 698 LYS A O 1
ATOM 5148 N N . LYS A 1 699 ? 19.903 4.757 -8.350 1.00 93.88 699 LYS A N 1
ATOM 5149 C CA . LYS A 1 699 ? 19.792 6.076 -9.001 1.00 93.88 699 LYS A CA 1
ATOM 5150 C C . LYS A 1 699 ? 21.055 6.945 -8.789 1.00 93.88 699 LYS A C 1
ATOM 5152 O O . LYS A 1 699 ? 21.437 7.687 -9.690 1.00 93.88 699 LYS A O 1
ATOM 5157 N N . TYR A 1 700 ? 21.784 6.811 -7.668 1.00 96.31 700 TYR A N 1
ATOM 5158 C CA . TYR A 1 700 ? 23.079 7.491 -7.441 1.00 96.31 700 TYR A CA 1
ATOM 5159 C C . TYR A 1 700 ? 24.180 7.043 -8.413 1.00 96.31 700 TYR A C 1
ATOM 5161 O O . TYR A 1 700 ? 24.862 7.886 -9.003 1.00 96.31 700 TYR A O 1
ATOM 5169 N N . ILE A 1 701 ? 24.360 5.727 -8.582 1.00 96.31 701 ILE A N 1
ATOM 5170 C CA . ILE A 1 701 ? 25.333 5.155 -9.528 1.00 96.31 701 ILE A CA 1
ATOM 5171 C C . ILE A 1 701 ? 24.919 5.495 -10.964 1.00 96.31 701 ILE A C 1
ATOM 5173 O O . ILE A 1 701 ? 25.754 5.893 -11.776 1.00 96.31 701 ILE A O 1
ATOM 5177 N N . GLU A 1 702 ? 23.622 5.392 -11.255 1.00 91.75 702 GLU A N 1
ATOM 5178 C CA . GLU A 1 702 ? 23.037 5.678 -12.564 1.00 91.75 702 GLU A CA 1
ATOM 5179 C C . GLU A 1 702 ? 23.191 7.141 -13.005 1.00 91.75 702 GLU A C 1
ATOM 5181 O O . GLU A 1 702 ? 23.514 7.385 -14.168 1.00 91.75 702 GLU A O 1
ATOM 5186 N N . ALA A 1 703 ? 23.020 8.104 -12.093 1.00 91.38 703 ALA A N 1
ATOM 5187 C CA . ALA A 1 703 ? 23.143 9.532 -12.389 1.00 91.38 703 ALA A CA 1
ATOM 5188 C C . ALA A 1 703 ? 24.599 10.011 -12.538 1.00 91.38 703 ALA A C 1
ATOM 5190 O O . ALA A 1 703 ? 24.849 11.050 -13.152 1.00 91.38 703 ALA A O 1
ATOM 5191 N N . GLY A 1 704 ? 25.577 9.309 -11.946 1.00 90.94 704 GLY A N 1
ATOM 5192 C CA . GLY A 1 704 ? 27.002 9.628 -12.102 1.00 90.94 704 GLY A CA 1
ATOM 5193 C C . GLY A 1 704 ? 27.385 11.066 -11.708 1.00 90.94 704 GLY A C 1
ATOM 5194 O O . GLY A 1 704 ? 28.320 11.629 -12.274 1.00 90.94 704 GLY A O 1
ATOM 5195 N N . ALA A 1 705 ? 26.662 11.706 -10.783 1.00 89.38 705 ALA A N 1
ATOM 5196 C CA . ALA A 1 705 ? 26.765 13.154 -10.557 1.00 89.38 705 ALA A CA 1
ATOM 5197 C C . ALA A 1 705 ? 28.067 13.605 -9.852 1.00 89.38 705 ALA A C 1
ATOM 5199 O O . ALA A 1 705 ? 28.501 14.747 -10.015 1.00 89.38 705 ALA A O 1
ATOM 5200 N N . SER A 1 706 ? 28.712 12.717 -9.090 1.00 91.88 706 SER A N 1
ATOM 5201 C CA . SER A 1 706 ? 29.959 12.962 -8.346 1.00 91.88 706 SER A CA 1
ATOM 5202 C C . SER A 1 706 ? 31.114 12.098 -8.876 1.00 91.88 706 SER A C 1
ATOM 5204 O O . SER A 1 706 ? 30.884 11.125 -9.590 1.00 91.88 706 SER A O 1
ATOM 5206 N N . GLU A 1 707 ? 32.367 12.402 -8.514 1.00 93.31 707 GLU A N 1
ATOM 5207 C CA . GLU A 1 707 ? 33.501 11.513 -8.842 1.00 93.31 707 GLU A CA 1
ATOM 5208 C C . GLU A 1 707 ? 33.335 10.112 -8.227 1.00 93.31 707 GLU A C 1
ATOM 5210 O O . GLU A 1 707 ? 33.667 9.120 -8.868 1.00 93.31 707 GLU A O 1
ATOM 5215 N N . HIS A 1 708 ? 32.740 10.026 -7.033 1.00 95.62 708 HIS A N 1
ATOM 5216 C CA . HIS A 1 708 ? 32.432 8.762 -6.366 1.00 95.62 708 HIS A CA 1
ATOM 5217 C C . HIS A 1 708 ? 31.375 7.948 -7.133 1.00 95.62 708 HIS A C 1
ATOM 5219 O O . HIS A 1 708 ? 31.616 6.787 -7.457 1.00 95.62 708 HIS A O 1
ATOM 5225 N N . ALA A 1 709 ? 30.261 8.569 -7.536 1.00 94.44 709 ALA A N 1
ATOM 5226 C CA . ALA A 1 709 ? 29.247 7.922 -8.372 1.00 94.44 709 ALA A CA 1
ATOM 5227 C C . ALA A 1 709 ? 29.846 7.431 -9.706 1.00 94.44 709 ALA A C 1
ATOM 5229 O O . ALA A 1 709 ? 29.619 6.294 -10.116 1.00 94.44 709 ALA A O 1
ATOM 5230 N N . LYS A 1 710 ? 30.698 8.248 -10.343 1.00 94.88 710 LYS A N 1
ATOM 5231 C CA . LYS A 1 710 ? 31.415 7.880 -11.578 1.00 94.88 710 LYS A CA 1
ATOM 5232 C C . LYS A 1 710 ? 32.408 6.731 -11.399 1.00 94.88 710 LYS A C 1
ATOM 5234 O O . LYS A 1 710 ? 32.667 6.042 -12.377 1.00 94.88 710 LYS A O 1
ATOM 5239 N N . SER A 1 711 ? 32.951 6.511 -10.196 1.00 95.88 711 SER A N 1
ATOM 5240 C CA . SER A 1 711 ? 33.815 5.353 -9.912 1.00 95.88 711 SER A CA 1
ATOM 5241 C C . SER A 1 711 ? 33.055 4.042 -9.686 1.00 95.88 711 SER A C 1
ATOM 5243 O O . SER A 1 711 ? 33.676 2.983 -9.694 1.00 95.88 711 SER A O 1
ATOM 5245 N N . LEU A 1 712 ? 31.732 4.109 -9.497 1.00 95.50 712 LEU A N 1
ATOM 5246 C CA . LEU A 1 712 ? 30.842 2.948 -9.383 1.00 95.50 712 LEU A CA 1
ATOM 5247 C C . LEU A 1 712 ? 30.146 2.634 -10.721 1.00 95.50 712 LEU A C 1
ATOM 5249 O O . LEU A 1 712 ? 29.900 1.471 -11.036 1.00 95.50 712 LEU A O 1
ATOM 5253 N N . GLY A 1 713 ? 29.834 3.663 -11.515 1.00 92.44 713 GLY A N 1
ATOM 5254 C CA . GLY A 1 713 ? 29.264 3.526 -12.858 1.00 92.44 713 GLY A CA 1
ATOM 5255 C C . GLY A 1 713 ? 30.272 3.054 -13.925 1.00 92.44 713 GLY A C 1
ATOM 5256 O O . GLY A 1 713 ? 31.388 2.647 -13.596 1.00 92.44 713 GLY A O 1
ATOM 5257 N N . PRO A 1 714 ? 29.919 3.125 -15.224 1.00 93.19 714 PRO A N 1
ATOM 5258 C CA . PRO A 1 714 ? 28.643 3.597 -15.785 1.00 93.19 714 PRO A CA 1
ATOM 5259 C C . PRO A 1 714 ? 27.490 2.591 -15.587 1.00 93.19 714 PRO A C 1
ATOM 5261 O O . PRO A 1 714 ? 27.695 1.514 -15.027 1.00 93.19 714 PRO A O 1
ATOM 5264 N N . LYS A 1 715 ? 26.281 2.920 -16.079 1.00 91.12 715 LYS A N 1
ATOM 5265 C CA . LYS A 1 715 ? 25.179 1.943 -16.203 1.00 91.12 715 LYS A CA 1
ATOM 5266 C C . LYS A 1 715 ? 25.694 0.686 -16.934 1.00 91.12 715 LYS A C 1
ATOM 5268 O O . LYS A 1 715 ? 26.378 0.801 -17.951 1.00 91.12 715 LYS A O 1
ATOM 5273 N N . GLY A 1 716 ? 25.402 -0.495 -16.392 1.00 90.44 716 GLY A N 1
ATOM 5274 C CA . GLY A 1 716 ? 25.893 -1.795 -16.861 1.00 90.44 716 GLY A CA 1
ATOM 5275 C C . GLY A 1 716 ? 27.161 -2.327 -16.172 1.00 90.44 716 GLY A C 1
ATOM 5276 O O . GLY A 1 716 ? 27.528 -3.470 -16.438 1.00 90.44 716 GLY A O 1
ATOM 5277 N N . SER A 1 717 ? 27.821 -1.559 -15.292 1.00 95.62 717 SER A N 1
ATOM 5278 C CA . SER A 1 717 ? 28.943 -2.058 -14.472 1.00 95.62 717 SER A CA 1
ATOM 5279 C C . SER A 1 717 ? 28.498 -3.126 -13.460 1.00 95.62 717 SER A C 1
ATOM 5281 O O . SER A 1 717 ? 27.329 -3.184 -13.079 1.00 95.62 717 SER A O 1
ATOM 5283 N N . ASP A 1 718 ? 29.430 -3.936 -12.947 1.00 97.00 718 ASP A N 1
ATOM 5284 C CA . ASP A 1 718 ? 29.115 -4.941 -11.916 1.00 97.00 718 ASP A CA 1
ATOM 5285 C C . ASP A 1 718 ? 28.565 -4.304 -10.625 1.00 97.00 718 ASP A C 1
ATOM 5287 O O . ASP A 1 718 ? 27.680 -4.865 -9.981 1.00 97.00 718 ASP A O 1
ATOM 5291 N N . ALA A 1 719 ? 29.032 -3.099 -10.274 1.00 96.81 719 ALA A N 1
ATOM 5292 C CA . ALA A 1 719 ? 28.518 -2.338 -9.136 1.00 96.81 719 ALA A CA 1
ATOM 5293 C C . ALA A 1 719 ? 27.124 -1.739 -9.411 1.00 96.81 719 ALA A C 1
ATOM 5295 O O . ALA A 1 719 ? 26.283 -1.722 -8.515 1.00 96.81 719 ALA A O 1
ATOM 5296 N N . HIS A 1 720 ? 26.834 -1.311 -10.646 1.00 97.06 720 HIS A N 1
ATOM 5297 C CA . HIS A 1 720 ? 25.478 -0.923 -11.052 1.00 97.06 720 HIS A CA 1
ATOM 5298 C C . HIS A 1 720 ? 24.519 -2.118 -10.976 1.00 97.06 720 HIS A C 1
ATOM 5300 O O . HIS A 1 720 ? 23.467 -2.015 -10.350 1.00 97.06 720 HIS A O 1
ATOM 5306 N N . LYS A 1 721 ? 24.914 -3.282 -11.505 1.00 96.50 721 LYS A N 1
ATOM 5307 C CA . LYS A 1 721 ? 24.125 -4.519 -11.406 1.00 96.50 721 LYS A CA 1
ATOM 5308 C C . LYS A 1 721 ? 23.909 -4.952 -9.958 1.00 96.50 721 LYS A C 1
ATOM 5310 O O . LYS A 1 721 ? 22.796 -5.323 -9.603 1.00 96.50 721 LYS A O 1
ATOM 5315 N N . ALA A 1 722 ? 24.927 -4.849 -9.102 1.00 97.81 722 ALA A N 1
ATOM 5316 C CA . ALA A 1 722 ? 24.793 -5.119 -7.672 1.00 97.81 722 ALA A CA 1
ATOM 5317 C C . ALA A 1 722 ? 23.762 -4.205 -6.981 1.00 97.81 722 ALA A C 1
ATOM 5319 O O . ALA A 1 722 ? 23.029 -4.685 -6.119 1.00 97.81 722 ALA A O 1
ATOM 5320 N N . ALA A 1 723 ? 23.662 -2.932 -7.380 1.00 97.75 723 ALA A N 1
ATOM 5321 C CA . ALA A 1 723 ? 22.635 -2.021 -6.876 1.00 97.75 723 ALA A CA 1
ATOM 5322 C C . ALA A 1 723 ? 21.225 -2.358 -7.399 1.00 97.75 723 ALA A C 1
ATOM 5324 O O . ALA A 1 723 ? 20.279 -2.309 -6.621 1.00 97.75 723 ALA A O 1
ATOM 5325 N N . VAL A 1 724 ? 21.084 -2.773 -8.667 1.00 96.81 724 VAL A N 1
ATOM 5326 C CA . VAL A 1 724 ? 19.801 -3.257 -9.228 1.00 96.81 724 VAL A CA 1
ATOM 5327 C C . VAL A 1 724 ? 19.310 -4.521 -8.503 1.00 96.81 724 VAL A C 1
ATOM 5329 O O . VAL A 1 724 ? 18.120 -4.645 -8.230 1.00 96.81 724 VAL A O 1
ATOM 5332 N N . ILE A 1 725 ? 20.208 -5.438 -8.116 1.00 97.56 725 ILE A N 1
ATOM 5333 C CA . ILE A 1 725 ? 19.844 -6.597 -7.277 1.00 97.56 725 ILE A CA 1
ATOM 5334 C C . ILE A 1 725 ? 19.382 -6.161 -5.877 1.00 97.56 725 ILE A C 1
ATOM 5336 O O . ILE A 1 725 ? 18.443 -6.743 -5.343 1.00 97.56 725 ILE A O 1
ATOM 5340 N N . GLY A 1 726 ? 20.006 -5.141 -5.281 1.00 97.62 726 GLY A N 1
ATOM 5341 C CA . GLY A 1 726 ? 19.526 -4.558 -4.025 1.00 97.62 726 GLY A CA 1
ATOM 5342 C C . GLY A 1 726 ? 18.116 -3.990 -4.162 1.00 97.62 726 GLY A C 1
ATOM 5343 O O . GLY A 1 726 ? 17.224 -4.340 -3.394 1.00 97.62 726 GLY A O 1
ATOM 5344 N N . ASP A 1 727 ? 17.894 -3.155 -5.174 1.00 97.12 727 ASP A N 1
ATOM 5345 C CA . ASP A 1 727 ? 16.617 -2.473 -5.373 1.00 97.12 727 ASP A CA 1
ATOM 5346 C C . ASP A 1 727 ? 15.466 -3.444 -5.670 1.00 97.12 727 ASP A C 1
ATOM 5348 O O . ASP A 1 727 ? 14.436 -3.390 -5.006 1.00 97.12 727 ASP A O 1
ATOM 5352 N N . THR A 1 728 ? 15.702 -4.450 -6.516 1.00 93.88 728 THR A N 1
ATOM 5353 C CA . THR A 1 728 ? 14.711 -5.504 -6.816 1.00 93.88 728 THR A CA 1
ATOM 5354 C C . THR A 1 728 ? 14.393 -6.446 -5.644 1.00 93.88 728 THR A C 1
ATOM 5356 O O . THR A 1 728 ? 13.385 -7.156 -5.661 1.00 93.88 728 THR A O 1
ATOM 5359 N N . ILE A 1 729 ? 15.193 -6.425 -4.570 1.00 97.56 729 ILE A N 1
ATOM 5360 C CA . ILE A 1 729 ? 14.845 -7.012 -3.260 1.00 97.56 729 ILE A CA 1
ATOM 5361 C C . ILE A 1 729 ? 14.083 -5.990 -2.391 1.00 97.56 729 ILE A C 1
ATOM 5363 O O . ILE A 1 729 ? 13.219 -6.357 -1.589 1.00 97.56 729 ILE A O 1
ATOM 5367 N N . GLY A 1 730 ? 14.390 -4.703 -2.556 1.00 96.75 730 GLY A N 1
ATOM 5368 C CA . GLY A 1 730 ? 13.728 -3.561 -1.932 1.00 96.75 730 GLY A CA 1
ATOM 5369 C C . GLY A 1 730 ? 12.294 -3.330 -2.387 1.00 96.75 730 GLY A C 1
ATOM 5370 O O . GLY A 1 730 ? 11.477 -2.919 -1.575 1.00 96.75 730 GLY A O 1
ATOM 5371 N N . ASP A 1 731 ? 11.962 -3.632 -3.631 1.00 93.75 731 ASP A N 1
ATOM 5372 C CA . ASP A 1 731 ? 10.650 -3.427 -4.248 1.00 93.75 731 ASP A CA 1
ATOM 5373 C C . ASP A 1 731 ? 9.464 -4.020 -3.459 1.00 93.75 731 ASP A C 1
ATOM 5375 O O . ASP A 1 731 ? 8.618 -3.267 -2.951 1.00 93.75 731 ASP A O 1
ATOM 5379 N N . PRO A 1 732 ? 9.378 -5.348 -3.237 1.00 95.88 732 PRO A N 1
ATOM 5380 C CA . PRO A 1 732 ? 8.296 -5.926 -2.443 1.00 95.88 732 PRO A CA 1
ATOM 5381 C C . PRO A 1 732 ? 8.356 -5.525 -0.958 1.00 95.88 732 PRO A C 1
ATOM 5383 O O . PRO A 1 732 ? 7.332 -5.597 -0.267 1.00 95.88 732 PRO A O 1
ATOM 5386 N N . LEU A 1 733 ? 9.507 -5.051 -0.459 1.00 97.19 733 LEU A N 1
ATOM 5387 C CA . LEU A 1 733 ? 9.640 -4.461 0.878 1.00 97.19 733 LEU A CA 1
ATOM 5388 C C . LEU A 1 733 ? 9.054 -3.040 0.941 1.00 97.19 733 LEU A C 1
ATOM 5390 O O . LEU A 1 733 ? 8.345 -2.725 1.899 1.00 97.19 733 LEU A O 1
ATOM 5394 N N . LYS A 1 734 ? 9.319 -2.199 -0.066 1.00 95.94 734 LYS A N 1
ATOM 5395 C CA . LYS A 1 734 ? 9.045 -0.755 -0.061 1.00 95.94 734 LYS A CA 1
ATOM 5396 C C . LYS A 1 734 ? 7.644 -0.398 -0.552 1.00 95.94 734 LYS A C 1
ATOM 5398 O O . LYS A 1 734 ? 7.084 0.564 -0.028 1.00 95.94 734 LYS A O 1
ATOM 5403 N N . ASP A 1 735 ? 7.058 -1.181 -1.462 1.00 94.06 735 ASP A N 1
ATOM 5404 C CA . ASP A 1 735 ? 5.786 -0.828 -2.126 1.00 94.06 735 ASP A CA 1
ATOM 5405 C C . ASP A 1 735 ? 4.646 -1.835 -1.893 1.00 94.06 735 ASP A C 1
ATOM 5407 O O . ASP A 1 735 ? 3.471 -1.467 -1.973 1.00 94.06 735 ASP A O 1
ATOM 5411 N N . THR A 1 736 ? 4.960 -3.085 -1.516 1.00 94.88 736 THR A N 1
ATOM 5412 C CA . THR A 1 736 ? 3.939 -4.112 -1.215 1.00 94.88 736 THR A CA 1
ATOM 5413 C C . THR A 1 736 ? 3.772 -4.366 0.284 1.00 94.88 736 THR A C 1
ATOM 5415 O O . THR A 1 736 ? 2.708 -4.090 0.840 1.00 94.88 736 THR A O 1
ATOM 5418 N N . SER A 1 737 ? 4.794 -4.909 0.955 1.00 96.12 737 SER A N 1
ATOM 5419 C CA . SER A 1 737 ? 4.681 -5.403 2.336 1.00 96.12 737 SER A CA 1
ATOM 5420 C C . SER A 1 737 ? 4.770 -4.279 3.376 1.00 96.12 737 SER A C 1
ATOM 5422 O O . SER A 1 737 ? 3.801 -4.039 4.099 1.00 96.12 737 SER A O 1
ATOM 5424 N N . GLY A 1 738 ? 5.885 -3.540 3.406 1.00 95.62 738 GLY A N 1
ATOM 5425 C CA . GLY A 1 738 ? 6.166 -2.441 4.336 1.00 95.62 738 GLY A CA 1
ATOM 5426 C C . GLY A 1 738 ? 5.040 -1.409 4.493 1.00 95.62 738 GLY A C 1
ATOM 5427 O O . GLY A 1 738 ? 4.604 -1.195 5.627 1.00 95.62 738 GLY A O 1
ATOM 5428 N N . PRO A 1 739 ? 4.504 -0.800 3.413 1.00 94.25 739 PRO A N 1
ATOM 5429 C CA . PRO A 1 739 ? 3.408 0.159 3.536 1.00 94.25 739 PRO A CA 1
ATOM 5430 C C . PRO A 1 739 ? 2.116 -0.507 4.025 1.00 94.25 739 PRO A C 1
ATOM 5432 O O . PRO A 1 739 ? 1.476 -0.000 4.947 1.00 94.25 739 PRO A O 1
ATOM 5435 N N . SER A 1 740 ? 1.757 -1.676 3.484 1.00 96.94 740 SER A N 1
ATOM 5436 C CA . SER A 1 740 ? 0.517 -2.382 3.839 1.00 96.94 740 SER A CA 1
ATOM 5437 C C . SER A 1 740 ? 0.467 -2.826 5.310 1.00 96.94 740 SER A C 1
ATOM 5439 O O . SER A 1 740 ? -0.621 -2.958 5.872 1.00 96.94 740 SER A O 1
ATOM 5441 N N . LEU A 1 741 ? 1.617 -2.976 5.981 1.00 97.56 741 LEU A N 1
ATOM 5442 C CA . LEU A 1 741 ? 1.670 -3.221 7.427 1.00 97.56 741 LEU A CA 1
ATOM 5443 C C . LEU A 1 741 ? 1.080 -2.076 8.265 1.00 97.56 741 LEU A C 1
ATOM 5445 O O . LEU A 1 741 ? 0.504 -2.350 9.317 1.00 97.56 741 LEU A O 1
ATOM 5449 N N . ASN A 1 742 ? 1.152 -0.814 7.823 1.00 95.75 742 ASN A N 1
ATOM 5450 C CA . ASN A 1 742 ? 0.482 0.274 8.551 1.00 95.75 742 ASN A CA 1
ATOM 5451 C C . ASN A 1 742 ? -1.048 0.093 8.526 1.00 95.75 742 ASN A C 1
ATOM 5453 O O . ASN A 1 742 ? -1.720 0.346 9.528 1.00 95.75 742 ASN A O 1
ATOM 5457 N N . ILE A 1 743 ? -1.571 -0.431 7.410 1.00 96.69 743 ILE A N 1
ATOM 5458 C CA . ILE A 1 743 ? -2.987 -0.755 7.238 1.00 96.69 743 ILE A CA 1
ATOM 5459 C C . ILE A 1 743 ? -3.378 -1.933 8.130 1.00 96.69 743 ILE A C 1
ATOM 5461 O O . ILE A 1 743 ? -4.349 -1.810 8.866 1.00 96.69 743 ILE A O 1
ATOM 5465 N N . LEU A 1 744 ? -2.595 -3.020 8.148 1.00 97.75 744 LEU A N 1
ATOM 5466 C CA . LEU A 1 744 ? -2.813 -4.178 9.031 1.00 97.75 744 LEU A CA 1
ATOM 5467 C C . LEU A 1 744 ? -3.028 -3.765 10.496 1.00 97.75 744 LEU A C 1
ATOM 5469 O O . LEU A 1 744 ? -3.950 -4.256 11.144 1.00 97.75 744 LEU A O 1
ATOM 5473 N N . ILE A 1 745 ? -2.202 -2.854 11.021 1.00 96.50 745 ILE A N 1
ATOM 5474 C CA . ILE A 1 745 ? -2.255 -2.463 12.437 1.00 96.50 745 ILE A CA 1
ATOM 5475 C C . ILE A 1 745 ? -3.510 -1.625 12.731 1.00 96.50 745 ILE A C 1
ATOM 5477 O O . ILE A 1 745 ? -4.246 -1.936 13.671 1.00 96.50 745 ILE A O 1
ATOM 5481 N N . LYS A 1 746 ? -3.765 -0.584 11.927 1.00 95.38 746 LYS A N 1
ATOM 5482 C CA . LYS A 1 746 ? -4.863 0.369 12.165 1.00 95.38 746 LYS A CA 1
ATOM 5483 C C . LYS A 1 746 ? -6.240 -0.246 11.889 1.00 95.38 746 LYS A C 1
ATOM 5485 O O . LYS A 1 746 ? -7.146 -0.145 12.719 1.00 95.38 746 LYS A O 1
ATOM 5490 N N . LEU A 1 747 ? -6.338 -1.044 10.822 1.00 97.38 747 LEU A N 1
ATOM 5491 C CA . LEU A 1 747 ? -7.549 -1.759 10.427 1.00 97.38 747 LEU A CA 1
ATOM 5492 C C . LEU A 1 747 ? -8.006 -2.754 11.500 1.00 97.38 747 LEU A C 1
ATOM 5494 O O . LEU A 1 747 ? -9.157 -2.683 11.924 1.00 97.38 747 LEU A O 1
ATOM 5498 N N . MET A 1 748 ? -7.109 -3.601 12.028 1.00 97.81 748 MET A N 1
ATOM 5499 C CA . MET A 1 748 ? -7.473 -4.501 13.133 1.00 97.81 748 MET A CA 1
ATOM 5500 C C . MET A 1 748 ? -7.928 -3.733 14.380 1.00 97.81 748 MET A C 1
ATOM 5502 O O . MET A 1 748 ? -8.819 -4.203 15.088 1.00 97.81 748 MET A O 1
ATOM 5506 N N . ALA A 1 749 ? -7.357 -2.555 14.660 1.00 96.56 749 ALA A N 1
ATOM 5507 C CA . ALA A 1 749 ? -7.730 -1.744 15.816 1.00 96.56 749 ALA A CA 1
ATOM 5508 C C . ALA A 1 749 ? -9.129 -1.113 15.674 1.00 96.56 749 ALA A C 1
ATOM 5510 O O . ALA A 1 749 ? -9.924 -1.191 16.616 1.00 96.56 749 ALA A O 1
ATOM 5511 N N . VAL A 1 750 ? -9.469 -0.538 14.511 1.00 96.12 750 VAL A N 1
ATOM 5512 C CA . VAL A 1 750 ? -10.814 0.020 14.272 1.00 96.12 750 VAL A CA 1
ATOM 5513 C C . VAL A 1 750 ? -11.866 -1.080 14.111 1.00 96.12 750 VAL A C 1
ATOM 5515 O O . VAL A 1 750 ? -12.968 -0.947 14.638 1.00 96.12 750 VAL A O 1
ATOM 5518 N N . GLU A 1 751 ? -11.524 -2.206 13.481 1.00 97.31 751 GLU A N 1
ATOM 5519 C CA . GLU A 1 751 ? -12.394 -3.380 13.396 1.00 97.31 751 GLU A CA 1
ATOM 5520 C C . GLU A 1 751 ? -12.715 -3.935 14.788 1.00 97.31 751 GLU A C 1
ATOM 5522 O O . GLU A 1 751 ? -13.883 -4.135 15.131 1.00 97.31 751 GLU A O 1
ATOM 5527 N N . SER A 1 752 ? -11.692 -4.102 15.631 1.00 96.81 752 SER A N 1
ATOM 5528 C CA . SER A 1 752 ? -11.873 -4.559 17.009 1.00 96.81 752 SER A CA 1
ATOM 5529 C C . SER A 1 752 ? -12.769 -3.618 17.809 1.00 96.81 752 SER A C 1
ATOM 5531 O O . SER A 1 752 ? -13.633 -4.098 18.538 1.00 96.81 752 SER A O 1
ATOM 5533 N N . LEU A 1 753 ? -12.613 -2.296 17.655 1.00 94.44 753 LEU A N 1
ATOM 5534 C CA . LEU A 1 753 ? -13.491 -1.304 18.284 1.00 94.44 753 LEU A CA 1
ATOM 5535 C C . LEU A 1 753 ? -14.945 -1.436 17.804 1.00 94.44 753 LEU A C 1
ATOM 5537 O O . LEU A 1 753 ? -15.849 -1.466 18.638 1.00 94.44 753 LEU A O 1
ATOM 5541 N N . VAL A 1 754 ? -15.173 -1.551 16.492 1.00 95.06 754 VAL A N 1
ATOM 5542 C CA . VAL A 1 754 ? -16.520 -1.678 15.910 1.00 95.06 754 VAL A CA 1
ATOM 5543 C C . VAL A 1 754 ? -17.212 -2.952 16.399 1.00 95.06 754 VAL A C 1
ATOM 5545 O O . VAL A 1 754 ? -18.356 -2.882 16.843 1.00 95.06 754 VAL A O 1
ATOM 5548 N N . PHE A 1 755 ? -16.531 -4.103 16.388 1.00 95.88 755 PHE A N 1
ATOM 5549 C CA . PHE A 1 755 ? -17.096 -5.381 16.842 1.00 95.88 755 PHE A CA 1
ATOM 5550 C C . PHE A 1 755 ? -16.981 -5.630 18.359 1.00 95.88 755 PHE A C 1
ATOM 5552 O O . PHE A 1 755 ? -17.530 -6.617 18.854 1.00 95.88 755 PHE A O 1
ATOM 5559 N N . ALA A 1 756 ? -16.374 -4.723 19.135 1.00 93.06 756 ALA A N 1
ATOM 5560 C CA . ALA A 1 756 ? -16.289 -4.801 20.599 1.00 93.06 756 ALA A CA 1
ATOM 5561 C C . ALA A 1 756 ? -17.620 -5.137 21.310 1.00 93.06 756 ALA A C 1
ATOM 5563 O O . ALA A 1 756 ? -17.598 -5.972 22.219 1.00 93.06 756 ALA A O 1
ATOM 5564 N N . PRO A 1 757 ? -18.789 -4.573 20.918 1.00 90.88 757 PRO A N 1
ATOM 5565 C CA . PRO A 1 757 ? -20.065 -4.887 21.565 1.00 90.88 757 PRO A CA 1
ATOM 5566 C C . PRO A 1 757 ? -20.524 -6.324 21.284 1.00 90.88 757 PRO A C 1
ATOM 5568 O O . PRO A 1 757 ? -21.195 -6.933 22.113 1.00 90.88 757 PRO A O 1
ATOM 5571 N N . PHE A 1 758 ? -20.155 -6.870 20.122 1.00 92.94 758 PHE A N 1
ATOM 5572 C CA . PHE A 1 758 ? -20.438 -8.246 19.725 1.00 92.94 758 PHE A CA 1
ATOM 5573 C C . PHE A 1 758 ? -19.513 -9.232 20.442 1.00 92.94 758 PHE A C 1
ATOM 5575 O O . PHE A 1 758 ? -20.007 -10.189 21.038 1.00 92.94 758 PHE A O 1
ATOM 5582 N N . PHE A 1 759 ? -18.205 -8.962 20.492 1.00 93.31 759 PHE A N 1
ATOM 5583 C CA . PHE A 1 759 ? -17.247 -9.794 21.227 1.00 93.31 759 PHE A CA 1
ATOM 5584 C C . PHE A 1 759 ? -17.519 -9.813 22.738 1.00 93.31 759 PHE A C 1
ATOM 5586 O O . PHE A 1 759 ? -17.430 -10.868 23.357 1.00 93.31 759 PHE A O 1
ATOM 5593 N N . ALA A 1 760 ? -17.920 -8.689 23.339 1.00 88.38 760 ALA A N 1
ATOM 5594 C CA . ALA A 1 760 ? -18.282 -8.642 24.758 1.00 88.38 760 ALA A CA 1
ATOM 5595 C C . ALA A 1 760 ? -19.620 -9.345 25.084 1.00 88.38 760 ALA A C 1
ATOM 5597 O O . ALA A 1 760 ? -19.848 -9.710 26.235 1.00 88.38 760 ALA A O 1
ATOM 5598 N N . ALA A 1 761 ? -20.506 -9.534 24.095 1.00 86.00 761 ALA A N 1
ATOM 5599 C CA . ALA A 1 761 ? -21.810 -10.183 24.273 1.00 86.00 761 ALA A CA 1
ATOM 5600 C C . ALA A 1 761 ? -21.829 -11.676 23.890 1.00 86.00 761 ALA A C 1
ATOM 5602 O O . ALA A 1 761 ? -22.607 -12.435 24.466 1.00 86.00 761 ALA A O 1
ATOM 5603 N N . HIS A 1 762 ? -21.001 -12.092 22.925 1.00 85.94 762 HIS A N 1
ATOM 5604 C CA . HIS A 1 762 ? -21.004 -13.443 22.344 1.00 85.94 762 HIS A CA 1
ATOM 5605 C C . HIS A 1 762 ? -19.630 -14.127 22.310 1.00 85.94 762 HIS A C 1
ATOM 5607 O O . HIS A 1 762 ? -19.562 -15.313 21.988 1.00 85.94 762 HIS A O 1
ATOM 5613 N N . GLY A 1 763 ? -18.538 -13.414 22.605 1.00 75.00 763 GLY A N 1
ATOM 5614 C CA . GLY A 1 763 ? -17.201 -13.998 22.658 1.00 75.00 763 GLY A CA 1
ATOM 5615 C C . GLY A 1 763 ? -17.093 -14.998 23.804 1.00 75.00 763 GLY A C 1
ATOM 5616 O O . GLY A 1 763 ? -17.454 -14.692 24.942 1.00 75.00 763 GLY A O 1
ATOM 5617 N N . ALA A 1 764 ? -16.614 -16.204 23.509 1.00 57.56 764 ALA A N 1
ATOM 5618 C CA . ALA A 1 764 ? -16.591 -17.289 24.474 1.00 57.56 764 ALA A CA 1
ATOM 5619 C C . ALA A 1 764 ? -15.609 -16.980 25.624 1.00 57.56 764 ALA A C 1
ATOM 5621 O O . ALA A 1 764 ? -14.402 -16.849 25.387 1.00 57.56 764 ALA A O 1
ATOM 5622 N N . PRO A 1 765 ? -16.056 -16.916 26.894 1.00 51.09 765 PRO A N 1
ATOM 5623 C CA . PRO A 1 765 ? -15.125 -17.072 27.995 1.00 51.09 765 PRO A CA 1
ATOM 5624 C C . PRO A 1 765 ? -14.564 -18.497 27.927 1.00 51.09 765 PRO A C 1
ATOM 5626 O O . PRO A 1 765 ? -15.317 -19.462 27.802 1.00 51.09 765 PRO A O 1
ATOM 5629 N N . PHE A 1 766 ? -13.246 -18.653 28.076 1.00 44.59 766 PHE A N 1
ATOM 5630 C CA . PHE A 1 766 ? -12.563 -19.960 28.114 1.00 44.59 766 PHE A CA 1
ATOM 5631 C C . PHE A 1 766 ? -12.847 -20.745 29.426 1.00 44.59 766 PHE A C 1
ATOM 5633 O O . PHE A 1 766 ? -12.010 -21.483 29.942 1.00 44.59 766 PHE A O 1
ATOM 5640 N N . SER A 1 767 ? -14.050 -20.562 29.980 1.00 42.28 767 SER A N 1
ATOM 5641 C CA . SER A 1 767 ? -14.595 -21.161 31.193 1.00 42.28 767 SER A CA 1
ATOM 5642 C C . SER A 1 767 ? -16.061 -21.550 30.948 1.00 42.28 767 SER A C 1
ATOM 5644 O O . SER A 1 767 ? -16.919 -20.690 30.787 1.00 42.28 767 SER A O 1
ATOM 5646 N N . GLN A 1 768 ? -16.348 -22.849 31.047 1.00 35.44 768 GLN A N 1
ATOM 5647 C CA . GLN A 1 768 ? -17.668 -23.476 31.267 1.00 35.44 768 GLN A CA 1
ATOM 5648 C C . GLN A 1 768 ? -18.650 -23.765 30.104 1.00 35.44 768 GLN A C 1
ATOM 5650 O O . GLN A 1 768 ? -19.452 -24.671 30.316 1.00 35.44 768 GLN A O 1
ATOM 5655 N N . GLU A 1 769 ? -18.600 -23.171 28.899 1.00 36.22 769 GLU A N 1
ATOM 5656 C CA . GLU A 1 769 ? -19.621 -23.457 27.843 1.00 36.22 769 GLU A CA 1
ATOM 5657 C C . GLU A 1 769 ? -19.133 -24.129 26.535 1.00 36.22 769 GLU A C 1
ATOM 5659 O O . GLU A 1 769 ? -19.607 -23.824 25.441 1.00 36.22 769 GLU A O 1
ATOM 5664 N N . MET A 1 770 ? -18.301 -25.177 26.619 1.00 34.75 770 MET A N 1
ATOM 5665 C CA . MET A 1 770 ? -18.193 -26.167 25.521 1.00 34.75 770 MET A CA 1
ATOM 5666 C C . MET A 1 770 ? -19.402 -27.130 25.509 1.00 34.75 770 MET A C 1
ATOM 5668 O O . MET A 1 770 ? -19.256 -28.337 25.684 1.00 34.75 770 MET A O 1
ATOM 5672 N N . ALA A 1 771 ? -20.617 -26.586 25.352 1.00 37.72 771 ALA A N 1
ATOM 5673 C CA . ALA A 1 771 ? -21.874 -27.324 25.550 1.00 37.72 771 ALA A CA 1
ATOM 5674 C C . ALA A 1 771 ? -22.924 -27.181 24.424 1.00 37.72 771 ALA A C 1
ATOM 5676 O O . ALA A 1 771 ? -23.977 -27.814 24.498 1.00 37.72 771 ALA A O 1
ATOM 5677 N N . ASN A 1 772 ? -22.662 -26.404 23.363 1.00 41.84 772 ASN A N 1
ATOM 5678 C CA . ASN A 1 772 ? -23.582 -26.268 22.223 1.00 41.84 772 ASN A CA 1
ATOM 5679 C C . ASN A 1 772 ? -22.901 -26.580 20.870 1.00 41.84 772 ASN A C 1
ATOM 5681 O O . ASN A 1 772 ? -22.477 -25.662 20.161 1.00 41.84 772 ASN A O 1
ATOM 5685 N N . PRO A 1 773 ? -22.831 -27.863 20.459 1.00 44.31 773 PRO A N 1
ATOM 5686 C CA . PRO A 1 773 ? -22.125 -28.267 19.239 1.00 44.31 773 PRO A CA 1
ATOM 5687 C C . PRO A 1 773 ? -22.746 -27.713 17.946 1.00 44.31 773 PRO A C 1
ATOM 5689 O O . PRO A 1 773 ? -22.080 -27.698 16.915 1.00 44.31 773 PRO A O 1
ATOM 5692 N N . LYS A 1 774 ? -23.998 -27.229 17.972 1.00 38.38 774 LYS A N 1
ATOM 5693 C CA . LYS A 1 774 ? -24.682 -26.728 16.769 1.00 38.38 774 LYS A CA 1
ATOM 5694 C C . LYS A 1 774 ? -24.114 -25.404 16.262 1.00 38.38 774 LYS A C 1
ATOM 5696 O O . LYS A 1 774 ? -24.049 -25.218 15.055 1.00 38.38 774 LYS A O 1
ATOM 5701 N N . ILE A 1 775 ? -23.701 -24.503 17.156 1.00 45.22 775 ILE A N 1
ATOM 5702 C CA . ILE A 1 775 ? -23.136 -23.200 16.762 1.00 45.22 775 ILE A CA 1
ATOM 5703 C C . ILE A 1 775 ? -21.705 -23.388 16.250 1.00 45.22 775 ILE A C 1
ATOM 5705 O O . ILE A 1 775 ? -21.371 -22.887 15.181 1.00 45.22 775 ILE A O 1
ATOM 5709 N N . PHE A 1 776 ? -20.900 -24.185 16.962 1.00 39.28 776 PHE A N 1
ATOM 5710 C CA . PHE A 1 776 ? -19.542 -24.527 16.539 1.00 39.28 776 PHE A CA 1
ATOM 5711 C C . PHE A 1 776 ? -19.539 -25.215 15.166 1.00 39.28 776 PHE A C 1
ATOM 5713 O O . PHE A 1 776 ? -18.818 -24.791 14.272 1.00 39.28 776 PHE A O 1
ATOM 5720 N N . SER A 1 777 ? -20.419 -26.203 14.957 1.00 38.62 777 SER A N 1
ATOM 5721 C CA . SER A 1 777 ? -20.565 -26.877 13.663 1.00 38.62 777 SER A CA 1
ATOM 5722 C C . SER A 1 777 ? -20.983 -25.919 12.540 1.00 38.62 777 SER A C 1
ATOM 5724 O O . SER A 1 777 ? -20.392 -25.980 11.468 1.00 38.62 777 SER A O 1
ATOM 5726 N N . LEU A 1 778 ? -21.935 -25.005 12.775 1.00 38.72 778 LEU A N 1
ATOM 5727 C CA . LEU A 1 778 ? -22.411 -24.080 11.738 1.00 38.72 778 LEU A CA 1
ATOM 5728 C C . LEU A 1 778 ? -21.340 -23.067 11.299 1.00 38.72 778 LEU A C 1
ATOM 5730 O O . LEU A 1 778 ? -21.273 -22.738 10.120 1.00 38.72 778 LEU A O 1
ATOM 5734 N N . ILE A 1 779 ? -20.512 -22.584 12.234 1.00 41.81 779 ILE A N 1
ATOM 5735 C CA . ILE A 1 779 ? -19.417 -21.642 11.944 1.00 41.81 779 ILE A CA 1
ATOM 5736 C C . ILE A 1 779 ? -18.231 -22.371 11.300 1.00 41.81 779 ILE A C 1
ATOM 5738 O O . ILE A 1 779 ? -17.644 -21.868 10.346 1.00 41.81 779 ILE A O 1
ATOM 5742 N N . LEU A 1 780 ? -17.901 -23.582 11.760 1.00 37.22 780 LEU A N 1
ATOM 5743 C CA . LEU A 1 780 ? -16.825 -24.369 11.158 1.00 37.22 780 LEU A CA 1
ATOM 5744 C C . LEU A 1 780 ? -17.157 -24.734 9.699 1.00 37.22 780 LEU A C 1
ATOM 5746 O O . LEU A 1 780 ? -16.307 -24.568 8.831 1.00 37.22 780 LEU A O 1
ATOM 5750 N N . PHE A 1 781 ? -18.406 -25.122 9.404 1.00 39.88 781 PHE A N 1
ATOM 5751 C CA . PHE A 1 781 ? -18.868 -25.409 8.036 1.00 39.88 781 PHE A CA 1
ATOM 5752 C C . PHE A 1 781 ? -18.888 -24.191 7.098 1.00 39.88 781 PHE A C 1
ATOM 5754 O O . PHE A 1 781 ? -18.816 -24.381 5.887 1.00 39.88 781 PHE A O 1
ATOM 5761 N N . SER A 1 782 ? -18.993 -22.959 7.609 1.00 37.75 782 SER A N 1
ATOM 5762 C CA . SER A 1 782 ? -18.954 -21.749 6.774 1.00 37.75 782 SER A CA 1
ATOM 5763 C C . SER A 1 782 ? -17.553 -21.150 6.607 1.00 37.75 782 SER A C 1
ATOM 5765 O O . SER A 1 782 ? -17.357 -20.351 5.695 1.00 37.75 782 SER A O 1
ATOM 5767 N N . VAL A 1 783 ? -16.572 -21.566 7.419 1.00 38.22 783 VAL A N 1
ATOM 5768 C CA . VAL A 1 783 ? -15.147 -21.217 7.246 1.00 38.22 783 VAL A CA 1
ATOM 5769 C C . VAL A 1 783 ? -14.386 -22.288 6.450 1.00 38.22 783 VAL A C 1
ATOM 5771 O O . VAL A 1 783 ? -13.529 -21.944 5.644 1.00 38.22 783 VAL A O 1
ATOM 5774 N N . PHE A 1 784 ? -14.737 -23.573 6.586 1.00 36.16 784 PHE A N 1
ATOM 5775 C CA . PHE A 1 784 ? -14.152 -24.675 5.801 1.00 36.16 784 PHE A CA 1
ATOM 5776 C C . PHE A 1 784 ? -14.770 -24.864 4.401 1.00 36.16 784 PHE A C 1
ATOM 5778 O O . PHE A 1 784 ? -14.555 -25.888 3.765 1.00 36.16 784 PHE A O 1
ATOM 5785 N N . ALA A 1 785 ? -15.479 -23.862 3.873 1.00 34.31 785 ALA A N 1
ATOM 5786 C CA . ALA A 1 785 ? -15.947 -23.835 2.482 1.00 34.31 785 ALA A CA 1
ATOM 5787 C C . ALA A 1 785 ? -14.844 -23.427 1.471 1.00 34.31 785 ALA A C 1
ATOM 5789 O O . ALA A 1 785 ? -15.136 -22.890 0.402 1.00 34.31 785 ALA A O 1
ATOM 5790 N N . ILE A 1 786 ? -13.575 -23.676 1.810 1.00 41.28 786 ILE A N 1
ATOM 5791 C CA . ILE A 1 786 ? -12.469 -23.723 0.845 1.00 41.28 786 ILE A CA 1
ATOM 5792 C C . ILE A 1 786 ? -12.642 -25.026 0.052 1.00 41.28 786 ILE A C 1
ATOM 5794 O O . ILE A 1 786 ? -13.051 -26.036 0.622 1.00 41.28 786 ILE A O 1
ATOM 5798 N N . ALA A 1 787 ? -12.396 -24.996 -1.259 1.00 45.91 787 ALA A N 1
ATOM 5799 C CA . ALA A 1 787 ? -12.684 -26.123 -2.141 1.00 45.91 787 ALA A CA 1
ATOM 5800 C C . ALA A 1 787 ? -11.980 -27.410 -1.673 1.00 45.91 787 ALA A C 1
ATOM 5802 O O . ALA A 1 787 ? -10.757 -27.512 -1.717 1.00 45.91 787 ALA A O 1
ATOM 5803 N N . SER A 1 788 ? -12.767 -28.395 -1.234 1.00 49.09 788 SER A N 1
ATOM 5804 C CA . SER A 1 788 ? -12.289 -29.764 -1.059 1.00 49.09 788 SER A CA 1
ATOM 5805 C C . SER A 1 788 ? -12.160 -30.390 -2.439 1.00 49.09 788 SER A C 1
ATOM 5807 O O . SER A 1 788 ? -13.175 -30.534 -3.124 1.00 49.09 788 SER A O 1
ATOM 5809 N N . ALA A 1 789 ? -10.946 -30.792 -2.812 1.00 64.12 789 ALA A N 1
ATOM 5810 C CA . ALA A 1 789 ? -10.707 -31.624 -3.985 1.00 64.12 789 ALA A CA 1
ATOM 5811 C C . ALA A 1 789 ? -11.631 -32.852 -3.968 1.00 64.12 789 ALA A C 1
ATOM 5813 O O . ALA A 1 789 ? -11.829 -33.483 -2.921 1.00 64.12 789 ALA A O 1
ATOM 5814 N N . LYS A 1 790 ? -12.209 -33.191 -5.119 1.00 86.25 790 LYS A N 1
ATOM 5815 C CA . LYS A 1 790 ? -13.103 -34.337 -5.278 1.00 86.25 790 LYS A CA 1
ATOM 5816 C C . LYS A 1 790 ? -12.313 -35.490 -5.882 1.00 86.25 790 LYS A C 1
ATOM 5818 O O . LYS A 1 790 ? -12.321 -35.732 -7.087 1.00 86.25 790 LYS A O 1
ATOM 5823 N N . VAL A 1 791 ? -11.629 -36.213 -5.006 1.00 90.19 791 VAL A N 1
ATOM 5824 C CA . VAL A 1 791 ? -10.942 -37.458 -5.351 1.00 90.19 791 VAL A CA 1
ATOM 5825 C C . VAL A 1 791 ? -11.983 -38.501 -5.775 1.00 90.19 791 VAL A C 1
ATOM 5827 O O . VAL A 1 791 ? -12.886 -38.837 -5.007 1.00 90.19 791 VAL A O 1
ATOM 5830 N N . PHE A 1 792 ? -11.870 -38.999 -7.006 1.00 91.69 792 PHE A N 1
ATOM 5831 C CA . PHE A 1 792 ? -12.722 -40.056 -7.562 1.00 91.69 792 PHE A CA 1
ATOM 5832 C C . PHE A 1 792 ? -12.119 -41.446 -7.327 1.00 91.69 792 PHE A C 1
ATOM 5834 O O . PHE A 1 792 ? -12.847 -42.400 -7.059 1.00 91.69 792 PHE A O 1
ATOM 5841 N N . PHE A 1 793 ? -10.790 -41.546 -7.404 1.00 94.31 793 PHE A N 1
ATOM 5842 C CA . PHE A 1 793 ? -10.017 -42.748 -7.104 1.00 94.31 793 PHE A CA 1
ATOM 5843 C C . PHE A 1 793 ? -8.642 -42.358 -6.557 1.00 94.31 793 PHE A C 1
ATOM 5845 O O . PHE A 1 793 ? -8.011 -41.450 -7.093 1.00 94.31 793 PHE A O 1
ATOM 5852 N N . GLU A 1 794 ? -8.173 -43.063 -5.530 1.00 93.81 794 GLU A N 1
ATOM 5853 C CA . GLU A 1 794 ? -6.816 -42.944 -4.991 1.00 93.81 794 GLU A CA 1
ATOM 5854 C C . GLU A 1 794 ? -6.299 -44.332 -4.589 1.00 93.81 794 GLU A C 1
ATOM 5856 O O . GLU A 1 794 ? -7.006 -45.134 -3.957 1.00 93.81 794 GLU A O 1
ATOM 5861 N N . GLU A 1 795 ? -5.051 -44.610 -4.954 1.00 92.62 795 GLU A N 1
ATOM 5862 C CA . GLU A 1 795 ? -4.334 -45.816 -4.580 1.00 92.62 795 GLU A CA 1
ATOM 5863 C C . GLU A 1 795 ? -2.874 -45.532 -4.227 1.00 92.62 795 GLU A C 1
ATOM 5865 O O . GLU A 1 795 ? -2.150 -44.914 -5.002 1.00 92.62 795 GLU A O 1
ATOM 5870 N N . ARG A 1 796 ? -2.450 -46.063 -3.077 1.00 90.50 796 ARG A N 1
ATOM 5871 C CA . ARG A 1 796 ? -1.057 -46.084 -2.583 1.00 90.50 796 ARG A CA 1
ATOM 5872 C C . ARG A 1 796 ? -0.579 -47.520 -2.303 1.00 90.50 796 ARG A C 1
ATOM 5874 O O . ARG A 1 796 ? 0.341 -47.739 -1.531 1.00 90.50 796 ARG A O 1
ATOM 5881 N N . PHE A 1 797 ? -1.325 -48.493 -2.836 1.00 88.88 797 PHE A N 1
ATOM 5882 C CA . PHE A 1 797 ? -1.127 -49.942 -2.733 1.00 88.88 797 PHE A CA 1
ATOM 5883 C C . PHE A 1 797 ? -0.864 -50.489 -1.315 1.00 88.88 797 PHE A C 1
ATOM 5885 O O . PHE A 1 797 ? -0.268 -51.549 -1.164 1.00 88.88 797 PHE A O 1
ATOM 5892 N N . GLU A 1 798 ? -1.386 -49.825 -0.278 1.00 86.00 798 GLU A N 1
ATOM 5893 C CA . GLU A 1 798 ? -1.315 -50.285 1.117 1.00 86.00 798 GLU A CA 1
ATOM 5894 C C . GLU A 1 798 ? -1.860 -51.720 1.309 1.00 86.00 798 GLU A C 1
ATOM 5896 O O . GLU A 1 798 ? -2.650 -52.232 0.508 1.00 86.00 798 GLU A O 1
ATOM 5901 N N . ASP A 1 799 ? -1.467 -52.372 2.412 1.00 80.94 799 ASP A N 1
ATOM 5902 C CA . ASP A 1 799 ? -1.844 -53.755 2.737 1.00 80.94 799 ASP A CA 1
ATOM 5903 C C . ASP A 1 799 ? -3.369 -53.992 2.627 1.00 80.94 799 ASP A C 1
ATOM 5905 O O . ASP A 1 799 ? -4.165 -53.497 3.430 1.00 80.94 799 ASP A O 1
ATOM 5909 N N . GLY A 1 800 ? -3.776 -54.805 1.644 1.00 82.38 800 GLY A N 1
ATOM 5910 C CA . GLY A 1 800 ? -5.179 -55.059 1.307 1.00 82.38 800 GLY A CA 1
ATOM 5911 C C . GLY A 1 800 ? -5.666 -54.416 0.001 1.00 82.38 800 GLY A C 1
ATOM 5912 O O . GLY A 1 800 ? -6.870 -54.481 -0.278 1.00 82.38 800 GLY A O 1
ATOM 5913 N N . TRP A 1 801 ? -4.784 -53.830 -0.816 1.00 89.31 801 TRP A N 1
ATOM 5914 C CA . TRP A 1 801 ? -5.087 -53.334 -2.167 1.00 89.31 801 TRP A CA 1
ATOM 5915 C C . TRP A 1 801 ? -5.775 -54.378 -3.075 1.00 89.31 801 TRP A C 1
ATOM 5917 O O . TRP A 1 801 ? -6.569 -54.015 -3.947 1.00 89.31 801 TRP A O 1
ATOM 5927 N N . GLU A 1 802 ? -5.584 -55.679 -2.828 1.00 89.25 802 GLU A N 1
ATOM 5928 C CA . GLU A 1 802 ? -6.228 -56.779 -3.567 1.00 89.25 802 GLU A CA 1
ATOM 5929 C C . GLU A 1 802 ? -7.761 -56.811 -3.404 1.00 89.25 802 GLU A C 1
ATOM 5931 O O . GLU A 1 802 ? -8.453 -57.514 -4.139 1.00 89.25 802 GLU A O 1
ATOM 5936 N N . ASN A 1 803 ? -8.318 -56.045 -2.456 1.00 88.50 803 ASN A N 1
ATOM 5937 C CA . ASN A 1 803 ? -9.765 -55.853 -2.315 1.00 88.50 803 ASN A CA 1
ATOM 5938 C C . ASN A 1 803 ? -10.337 -54.826 -3.314 1.00 88.50 803 ASN A C 1
ATOM 5940 O O . ASN A 1 803 ? -11.547 -54.822 -3.539 1.00 88.50 803 ASN A O 1
ATOM 5944 N N . LYS A 1 804 ? -9.495 -53.955 -3.891 1.00 89.69 804 LYS A N 1
ATOM 5945 C CA . LYS A 1 804 ? -9.867 -52.960 -4.916 1.00 89.69 804 LYS A CA 1
ATOM 5946 C C . LYS A 1 804 ? -9.524 -53.435 -6.335 1.00 89.69 804 LYS A C 1
ATOM 5948 O O . LYS A 1 804 ? -10.272 -53.154 -7.271 1.00 89.69 804 LYS A O 1
ATOM 5953 N N . TRP A 1 805 ? -8.394 -54.131 -6.500 1.00 94.69 805 TRP A N 1
ATOM 5954 C CA . TRP A 1 805 ? -7.851 -54.498 -7.811 1.00 94.69 805 TRP A CA 1
ATOM 5955 C C . TRP A 1 805 ? -8.158 -55.941 -8.213 1.00 94.69 805 TRP A C 1
ATOM 5957 O O . TRP A 1 805 ? -7.843 -56.903 -7.517 1.00 94.69 805 TRP A O 1
ATOM 5967 N N . VAL A 1 806 ? -8.706 -56.094 -9.414 1.00 95.19 806 VAL A N 1
ATOM 5968 C CA . VAL A 1 806 ? -9.056 -57.369 -10.032 1.00 95.19 806 VAL A CA 1
ATOM 5969 C C . VAL A 1 806 ? -8.041 -57.702 -11.125 1.00 95.19 806 VAL A C 1
ATOM 5971 O O . VAL A 1 806 ? -7.992 -57.053 -12.173 1.00 95.19 806 VAL A O 1
ATOM 5974 N N . VAL A 1 807 ? -7.245 -58.751 -10.894 1.00 93.56 807 VAL A N 1
ATOM 5975 C CA . VAL A 1 807 ? -6.384 -59.363 -11.922 1.00 93.56 807 VAL A CA 1
ATOM 5976 C C . VAL A 1 807 ? -7.259 -60.087 -12.942 1.00 93.56 807 VAL A C 1
ATOM 5978 O O . VAL A 1 807 ? -8.116 -60.900 -12.572 1.00 93.56 807 VAL A O 1
ATOM 5981 N N . SER A 1 808 ? -7.037 -59.793 -14.222 1.00 93.25 808 SER A N 1
ATOM 5982 C CA . SER A 1 808 ? -7.782 -60.377 -15.338 1.00 93.25 808 SER A CA 1
ATOM 5983 C C . SER A 1 808 ? -7.449 -61.859 -15.544 1.00 93.25 808 SER A C 1
ATOM 5985 O O . SER A 1 808 ? -6.391 -62.340 -15.141 1.00 93.25 808 SER A O 1
ATOM 5987 N N . ASP A 1 809 ? -8.352 -62.594 -16.193 1.00 90.94 809 ASP A N 1
ATOM 5988 C CA . ASP A 1 809 ? -8.094 -63.947 -16.693 1.00 90.94 809 ASP A CA 1
ATOM 5989 C C . ASP A 1 809 ? -7.748 -63.946 -18.208 1.00 90.94 809 ASP A C 1
ATOM 5991 O O . ASP A 1 809 ? -7.569 -65.004 -18.815 1.00 90.94 809 ASP A O 1
ATOM 5995 N N . TRP A 1 810 ? -7.587 -62.766 -18.830 1.00 88.50 810 TRP A N 1
ATOM 5996 C CA . TRP A 1 810 ? -7.034 -62.608 -20.187 1.00 88.50 810 TRP A CA 1
ATOM 5997 C C . TRP A 1 810 ? -5.637 -63.245 -20.298 1.00 88.50 810 TRP A C 1
ATOM 5999 O O . TRP A 1 810 ? -4.837 -63.172 -19.369 1.00 88.50 810 TRP A O 1
ATOM 6009 N N . LYS A 1 811 ? -5.351 -63.916 -21.425 1.00 87.94 811 LYS A N 1
ATOM 6010 C CA . LYS A 1 811 ? -4.098 -64.662 -21.707 1.00 87.94 811 LYS A CA 1
ATOM 6011 C C . LYS A 1 811 ? -3.721 -65.789 -20.727 1.00 87.94 811 LYS A C 1
ATOM 6013 O O . LYS A 1 811 ? -2.688 -66.441 -20.896 1.00 87.94 811 LYS A O 1
ATOM 6018 N N . LYS A 1 812 ? -4.592 -66.113 -19.770 1.00 86.44 812 LYS A N 1
ATOM 6019 C CA . LYS A 1 812 ? -4.398 -67.197 -18.798 1.00 86.44 812 LYS A CA 1
ATOM 6020 C C . LYS A 1 812 ? -4.464 -68.588 -19.432 1.00 86.44 812 LYS A C 1
ATOM 6022 O O . LYS A 1 812 ? -3.572 -69.398 -19.201 1.00 86.44 812 LYS A O 1
ATOM 6027 N N . ASP A 1 813 ? -5.452 -68.831 -20.296 1.00 84.62 813 ASP A N 1
ATOM 6028 C CA . ASP A 1 813 ? -5.598 -70.099 -21.037 1.00 84.62 813 ASP A CA 1
ATOM 6029 C C . ASP A 1 813 ? -4.465 -70.332 -22.059 1.00 84.62 813 ASP A C 1
ATOM 6031 O O . ASP A 1 813 ? -4.179 -71.469 -22.430 1.00 84.62 813 ASP A O 1
ATOM 6035 N N . GLU A 1 814 ? -3.788 -69.262 -22.490 1.00 86.81 814 GLU A N 1
ATOM 6036 C CA . GLU A 1 814 ? -2.595 -69.316 -23.348 1.00 86.81 814 GLU A CA 1
ATOM 6037 C C . GLU A 1 814 ? -1.292 -69.525 -22.549 1.00 86.81 814 GLU A C 1
ATOM 6039 O O . GLU A 1 814 ? -0.232 -69.706 -23.145 1.00 86.81 814 GLU A O 1
ATOM 6044 N N . ASN A 1 815 ? -1.352 -69.515 -21.209 1.00 84.50 815 ASN A N 1
ATOM 6045 C CA . ASN A 1 815 ? -0.201 -69.574 -20.300 1.00 84.50 815 ASN A CA 1
ATOM 6046 C C . ASN A 1 815 ? 0.847 -68.462 -20.563 1.00 84.50 815 ASN A C 1
ATOM 6048 O O . ASN A 1 815 ? 2.056 -68.670 -20.407 1.00 84.50 815 ASN A O 1
ATOM 6052 N N . THR A 1 816 ? 0.371 -67.279 -20.975 1.00 88.62 816 THR A N 1
ATOM 6053 C CA . THR A 1 816 ? 1.175 -66.075 -21.272 1.00 88.62 816 THR A CA 1
ATOM 6054 C C . THR A 1 816 ? 0.799 -64.853 -20.425 1.00 88.62 816 THR A C 1
ATOM 6056 O O . THR A 1 816 ? 1.465 -63.824 -20.530 1.00 88.62 816 THR A O 1
ATOM 6059 N N . ALA A 1 817 ? -0.205 -64.964 -19.550 1.00 88.62 817 ALA A N 1
ATOM 6060 C CA . ALA A 1 817 ? -0.442 -64.004 -18.471 1.00 88.62 817 ALA A CA 1
ATOM 6061 C C . ALA A 1 817 ? 0.659 -64.098 -17.395 1.00 88.62 817 ALA A C 1
ATOM 6063 O O . ALA A 1 817 ? 1.023 -65.206 -17.000 1.00 88.62 817 ALA A O 1
ATOM 6064 N N . GLY A 1 818 ? 1.171 -62.956 -16.931 1.00 89.19 818 GLY A N 1
ATOM 6065 C CA . GLY A 1 818 ? 2.218 -62.866 -15.906 1.00 89.19 818 GLY A CA 1
ATOM 6066 C C . GLY A 1 818 ? 1.701 -62.549 -14.500 1.00 89.19 818 GLY A C 1
ATOM 6067 O O . GLY A 1 818 ? 0.606 -62.010 -14.324 1.00 89.19 818 GLY A O 1
ATOM 6068 N N . VAL A 1 819 ? 2.510 -62.859 -13.484 1.00 90.56 819 VAL A N 1
ATOM 6069 C CA . VAL A 1 819 ? 2.180 -62.621 -12.065 1.00 90.56 819 VAL A CA 1
ATOM 6070 C C . VAL A 1 819 ? 2.628 -61.228 -11.592 1.00 90.56 819 VAL A C 1
ATOM 6072 O O . VAL A 1 819 ? 3.734 -60.784 -11.903 1.00 90.56 819 VAL A O 1
ATOM 6075 N N . TRP A 1 820 ? 1.787 -60.534 -10.821 1.00 92.81 820 TRP A N 1
ATOM 6076 C CA . TRP A 1 820 ? 2.134 -59.270 -10.154 1.00 92.81 820 TRP A CA 1
ATOM 6077 C C . TRP A 1 820 ? 2.817 -59.519 -8.800 1.00 92.81 820 TRP A C 1
ATOM 6079 O O . TRP A 1 820 ? 2.308 -60.290 -7.986 1.00 92.81 820 TRP A O 1
ATOM 6089 N N . ASN A 1 821 ? 3.929 -58.829 -8.546 1.00 91.25 821 ASN A N 1
ATOM 6090 C CA . ASN A 1 821 ? 4.577 -58.736 -7.235 1.00 91.25 821 ASN A CA 1
ATOM 6091 C C . ASN A 1 821 ? 4.122 -57.459 -6.510 1.00 91.25 821 ASN A C 1
ATOM 6093 O O . ASN A 1 821 ? 3.903 -56.439 -7.153 1.00 91.25 821 ASN A O 1
ATOM 6097 N N . TYR A 1 822 ? 4.060 -57.490 -5.178 1.00 91.75 822 TYR A N 1
ATOM 6098 C CA . TYR A 1 822 ? 3.830 -56.319 -4.320 1.00 91.75 822 TYR A CA 1
ATOM 6099 C C . TYR A 1 822 ? 5.135 -56.001 -3.577 1.00 91.75 822 TYR A C 1
ATOM 6101 O O . TYR A 1 822 ? 5.644 -56.851 -2.842 1.00 91.75 822 TYR A O 1
ATOM 6109 N N . THR A 1 823 ? 5.747 -54.847 -3.862 1.00 88.00 823 THR A N 1
ATOM 6110 C CA . THR A 1 823 ? 7.156 -54.573 -3.518 1.00 88.00 823 THR A CA 1
ATOM 6111 C C . THR A 1 823 ? 7.510 -53.086 -3.619 1.00 88.00 823 THR A C 1
ATOM 6113 O O . THR A 1 823 ? 6.927 -52.357 -4.415 1.00 88.00 823 THR A O 1
ATOM 6116 N N . SER A 1 824 ? 8.509 -52.649 -2.851 1.00 81.88 824 SER A N 1
ATOM 6117 C CA . SER A 1 824 ? 9.131 -51.316 -2.933 1.00 81.88 824 SER A CA 1
ATOM 6118 C C . SER A 1 824 ? 10.169 -51.207 -4.067 1.00 81.88 824 SER A C 1
ATOM 6120 O O . SER A 1 824 ? 10.686 -50.129 -4.359 1.00 81.88 824 SER A O 1
ATOM 6122 N N . GLY A 1 825 ? 10.492 -52.327 -4.723 1.00 80.31 825 GLY A N 1
ATOM 6123 C CA . GLY A 1 825 ? 11.560 -52.413 -5.722 1.00 80.31 825 GLY A CA 1
ATOM 6124 C C . GLY A 1 825 ? 12.964 -52.475 -5.106 1.00 80.31 825 GLY A C 1
ATOM 6125 O O . GLY A 1 825 ? 13.142 -52.342 -3.894 1.00 80.31 825 GLY A O 1
ATOM 6126 N N . LYS A 1 826 ? 13.980 -52.697 -5.945 1.00 69.19 826 LYS A N 1
ATOM 6127 C CA . LYS A 1 826 ? 15.394 -52.831 -5.547 1.00 69.19 826 LYS A CA 1
ATOM 6128 C C . LYS A 1 826 ? 15.958 -51.580 -4.863 1.00 69.19 826 LYS A C 1
ATOM 6130 O O . LYS A 1 826 ? 16.669 -51.704 -3.873 1.00 69.19 826 LYS A O 1
ATOM 6135 N N . TRP A 1 827 ? 15.630 -50.399 -5.389 1.00 66.75 827 TRP A N 1
ATOM 6136 C CA . TRP A 1 827 ? 16.226 -49.116 -4.983 1.00 66.75 827 TRP A CA 1
ATOM 6137 C C . TRP A 1 827 ? 15.160 -48.183 -4.379 1.00 66.75 827 TRP A C 1
ATOM 6139 O O . TRP A 1 827 ? 14.551 -47.401 -5.109 1.00 66.75 827 TRP A O 1
ATOM 6149 N N . ASN A 1 828 ? 14.857 -48.309 -3.086 1.00 63.88 828 ASN A N 1
ATOM 6150 C CA . ASN A 1 828 ? 13.804 -47.538 -2.404 1.00 63.88 828 ASN A CA 1
ATOM 6151 C C . ASN A 1 828 ? 14.368 -46.664 -1.271 1.00 63.88 828 ASN A C 1
ATOM 6153 O O . ASN A 1 828 ? 15.328 -47.062 -0.619 1.00 63.88 828 ASN A O 1
ATOM 6157 N N . GLY A 1 829 ? 13.758 -45.492 -1.048 1.00 60.09 829 GLY A N 1
ATOM 6158 C CA . GLY A 1 829 ? 14.033 -44.653 0.128 1.00 60.09 829 GLY A CA 1
ATOM 6159 C C . GLY A 1 829 ? 13.297 -45.155 1.376 1.00 60.09 829 GLY A C 1
ATOM 6160 O O . GLY A 1 829 ? 13.886 -45.256 2.450 1.00 60.09 829 GLY A O 1
ATOM 6161 N N . ASP A 1 830 ? 12.032 -45.570 1.218 1.00 69.62 830 ASP A N 1
ATOM 6162 C CA . ASP A 1 830 ? 11.246 -46.216 2.274 1.00 69.62 830 ASP A CA 1
ATOM 6163 C C . ASP A 1 830 ? 10.876 -47.669 1.886 1.00 69.62 830 ASP A C 1
ATOM 6165 O O . ASP A 1 830 ? 10.090 -47.873 0.959 1.00 69.62 830 ASP A O 1
ATOM 6169 N N . PRO A 1 831 ? 11.364 -48.698 2.611 1.00 69.38 831 PRO A N 1
ATOM 6170 C CA . PRO A 1 831 ? 10.974 -50.099 2.404 1.00 69.38 831 PRO A CA 1
ATOM 6171 C C . PRO A 1 831 ? 9.493 -50.418 2.682 1.00 69.38 831 PRO A C 1
ATOM 6173 O O . PRO A 1 831 ? 9.046 -51.547 2.446 1.00 69.38 831 PRO A O 1
ATOM 6176 N N . ASN A 1 832 ? 8.739 -49.472 3.248 1.00 73.69 832 ASN A N 1
ATOM 6177 C CA . ASN A 1 832 ? 7.309 -49.609 3.514 1.00 73.69 832 ASN A CA 1
ATOM 6178 C C . ASN A 1 832 ? 6.438 -49.097 2.356 1.00 73.69 832 ASN A C 1
ATOM 6180 O O . ASN A 1 832 ? 5.304 -49.560 2.243 1.00 73.69 832 ASN A O 1
ATOM 6184 N N . ASP A 1 833 ? 6.958 -48.208 1.503 1.00 80.50 833 ASP A N 1
ATOM 6185 C CA . ASP A 1 833 ? 6.250 -47.670 0.336 1.00 80.50 833 ASP A CA 1
ATOM 6186 C C . ASP A 1 833 ? 6.389 -48.651 -0.838 1.00 80.50 833 ASP A C 1
ATOM 6188 O O . ASP A 1 833 ? 7.499 -49.024 -1.226 1.00 80.50 833 ASP A O 1
ATOM 6192 N N . LYS A 1 834 ? 5.269 -49.179 -1.341 1.00 86.31 834 LYS A N 1
ATOM 6193 C CA . LYS A 1 834 ? 5.259 -50.381 -2.191 1.00 86.31 834 LYS A CA 1
ATOM 6194 C C . LYS A 1 834 ? 4.234 -50.275 -3.305 1.00 86.31 834 LYS A C 1
ATOM 6196 O O . LYS A 1 834 ? 3.040 -50.242 -3.041 1.00 86.31 834 LYS A O 1
ATOM 6201 N N . GLY A 1 835 ? 4.701 -50.381 -4.543 1.00 91.00 835 GLY A N 1
ATOM 6202 C CA . GLY A 1 835 ? 3.842 -50.515 -5.714 1.00 91.00 835 GLY A CA 1
ATOM 6203 C C . GLY A 1 835 ? 3.570 -51.967 -6.111 1.00 91.00 835 GLY A C 1
ATOM 6204 O O . GLY A 1 835 ? 4.017 -52.931 -5.474 1.00 91.00 835 GLY A O 1
ATOM 6205 N N . ILE A 1 836 ? 2.878 -52.120 -7.241 1.00 93.38 836 ILE A N 1
ATOM 6206 C CA . ILE A 1 836 ? 2.725 -53.400 -7.941 1.00 93.38 836 ILE A CA 1
ATOM 6207 C C . ILE A 1 836 ? 3.699 -53.488 -9.122 1.00 93.38 836 ILE A C 1
ATOM 6209 O O . ILE A 1 836 ? 3.748 -52.610 -9.982 1.00 93.38 836 ILE A O 1
ATOM 6213 N N . GLN A 1 837 ? 4.490 -54.561 -9.169 1.00 92.50 837 GLN A N 1
ATOM 6214 C CA . GLN A 1 837 ? 5.574 -54.766 -10.132 1.00 92.50 837 GLN A CA 1
ATOM 6215 C C . GLN A 1 837 ? 5.333 -55.998 -11.013 1.00 92.50 837 GLN A C 1
ATOM 6217 O O . GLN A 1 837 ? 4.865 -57.044 -10.560 1.00 92.50 837 GLN A O 1
ATOM 6222 N N . THR A 1 838 ? 5.703 -55.885 -12.285 1.00 91.88 838 THR A N 1
ATOM 6223 C CA . THR A 1 838 ? 5.719 -56.997 -13.248 1.00 91.88 838 THR A CA 1
ATOM 6224 C C . THR A 1 838 ? 6.903 -57.938 -12.969 1.00 91.88 838 THR A C 1
ATOM 6226 O O . THR A 1 838 ? 8.035 -57.480 -12.825 1.00 91.88 838 THR A O 1
ATOM 6229 N N . SER A 1 839 ? 6.666 -59.251 -12.854 1.00 88.81 839 SER A N 1
ATOM 6230 C CA . SER A 1 839 ? 7.648 -60.211 -12.295 1.00 88.81 839 SER A CA 1
ATOM 6231 C C . SER A 1 839 ? 8.294 -61.211 -13.268 1.00 88.81 839 SER A C 1
ATOM 6233 O O . SER A 1 839 ? 9.248 -61.883 -12.883 1.00 88.81 839 SER A O 1
ATOM 6235 N N . GLU A 1 840 ? 7.799 -61.326 -14.500 1.00 89.62 840 GLU A N 1
ATOM 6236 C CA . GLU A 1 840 ? 8.195 -62.337 -15.487 1.00 89.62 840 GLU A CA 1
ATOM 6237 C C . GLU A 1 840 ? 8.363 -61.711 -16.880 1.00 89.62 840 GLU A C 1
ATOM 6239 O O . GLU A 1 840 ? 7.495 -60.972 -17.352 1.00 89.62 840 GLU A O 1
ATOM 6244 N N . ASP A 1 841 ? 9.451 -62.064 -17.560 1.00 88.38 841 ASP A N 1
ATOM 6245 C CA . ASP A 1 841 ? 9.735 -61.660 -18.939 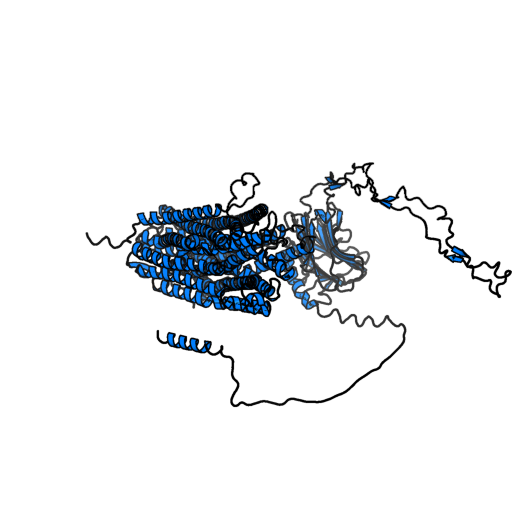1.00 88.38 841 ASP A CA 1
ATOM 6246 C C . ASP A 1 841 ? 8.794 -62.343 -19.954 1.00 88.38 841 ASP A C 1
ATOM 6248 O O . ASP A 1 841 ? 8.320 -63.464 -19.745 1.00 88.38 841 ASP A O 1
ATOM 6252 N N . TYR A 1 842 ? 8.566 -61.690 -21.099 1.00 87.56 842 TYR A N 1
ATOM 6253 C CA . TYR A 1 842 ? 7.699 -62.162 -22.192 1.00 87.56 842 TYR A CA 1
ATOM 6254 C C . TYR A 1 842 ? 6.261 -62.505 -21.746 1.00 87.56 842 TYR A C 1
ATOM 6256 O O . TYR A 1 842 ? 5.698 -63.540 -22.132 1.00 87.56 842 TYR A O 1
ATOM 6264 N N . ARG A 1 843 ? 5.649 -61.628 -20.937 1.00 91.31 843 ARG A N 1
ATOM 6265 C CA . ARG A 1 843 ? 4.287 -61.795 -20.397 1.00 91.31 843 ARG A CA 1
ATOM 6266 C C . ARG A 1 843 ? 3.341 -60.643 -20.724 1.00 91.31 843 ARG A C 1
ATOM 6268 O O . ARG A 1 843 ? 3.732 -59.479 -20.816 1.00 91.31 843 ARG A O 1
ATOM 6275 N N . PHE A 1 844 ? 2.059 -60.994 -20.806 1.00 90.88 844 PHE A N 1
ATOM 6276 C CA . PHE A 1 844 ? 0.942 -60.056 -20.761 1.00 90.88 844 PHE A CA 1
ATOM 6277 C C . PHE A 1 844 ? 0.514 -59.807 -19.314 1.00 90.88 844 PHE A C 1
ATOM 6279 O O . PHE A 1 844 ? 0.310 -60.742 -18.540 1.00 90.88 844 PHE A O 1
ATOM 6286 N N . TYR A 1 845 ? 0.320 -58.542 -18.972 1.00 93.31 845 TYR A N 1
ATOM 6287 C CA . TYR A 1 845 ? -0.122 -58.075 -17.666 1.00 93.31 845 TYR A CA 1
ATOM 6288 C C . TYR A 1 845 ? -1.445 -57.338 -17.821 1.00 93.31 845 TYR A C 1
ATOM 6290 O O . TYR A 1 845 ? -1.541 -56.448 -18.657 1.00 93.31 845 TYR A O 1
ATOM 6298 N N . ALA A 1 846 ? -2.461 -57.705 -17.036 1.00 94.31 846 ALA A N 1
ATOM 6299 C CA . ALA A 1 846 ? -3.767 -57.047 -17.059 1.00 94.31 846 ALA A CA 1
ATOM 6300 C C . ALA A 1 846 ? -4.416 -57.032 -15.664 1.00 94.31 846 ALA A C 1
ATOM 6302 O O . ALA A 1 846 ? -4.713 -58.083 -15.086 1.00 94.31 846 ALA A O 1
ATOM 6303 N N . ILE A 1 847 ? -4.644 -55.835 -15.122 1.00 95.38 847 ILE A N 1
ATOM 6304 C CA . ILE A 1 847 ? -5.275 -55.606 -13.813 1.00 95.38 847 ILE A CA 1
ATOM 6305 C C . ILE A 1 847 ? -6.097 -54.311 -13.836 1.00 95.38 847 ILE A C 1
ATOM 6307 O O . ILE A 1 847 ? -5.728 -53.360 -14.520 1.00 95.38 847 ILE A O 1
ATOM 6311 N N . SER A 1 848 ? -7.218 -54.258 -13.116 1.00 96.19 848 SER A N 1
ATOM 6312 C CA . SER A 1 848 ? -8.084 -53.067 -13.074 1.00 96.19 848 SER A CA 1
ATOM 6313 C C . SER A 1 848 ? -8.754 -52.865 -11.718 1.00 96.19 848 SER A C 1
ATOM 6315 O O . SER A 1 848 ? -8.959 -53.835 -10.994 1.00 96.19 848 SER A O 1
ATOM 6317 N N . ALA A 1 849 ? -9.149 -51.634 -11.405 1.00 95.62 849 ALA A N 1
ATOM 6318 C CA . ALA A 1 849 ? -9.967 -51.281 -10.247 1.00 95.62 849 ALA A CA 1
ATOM 6319 C C . ALA A 1 849 ? -11.243 -50.541 -10.688 1.00 95.62 849 ALA A C 1
ATOM 6321 O O . ALA A 1 849 ? -11.228 -49.785 -11.663 1.00 95.62 849 ALA A O 1
ATOM 6322 N N . GLU A 1 850 ? -12.340 -50.769 -9.964 1.00 94.50 850 GLU A N 1
ATOM 6323 C CA . GLU A 1 850 ? -13.619 -50.065 -10.127 1.00 94.50 850 GLU A CA 1
ATOM 6324 C C . GLU A 1 850 ? -13.687 -48.867 -9.170 1.00 94.50 850 GLU A C 1
ATOM 6326 O O . GLU A 1 850 ? -13.251 -48.954 -8.019 1.00 94.50 850 GLU A O 1
ATOM 6331 N N . PHE A 1 851 ? -14.251 -47.750 -9.629 1.00 93.56 851 PHE A N 1
ATOM 6332 C CA . PHE A 1 851 ? -14.480 -46.556 -8.818 1.00 93.56 851 PHE A CA 1
ATOM 6333 C C . PHE A 1 851 ? -15.863 -45.935 -9.093 1.00 93.56 851 PHE A C 1
ATOM 6335 O O . PHE A 1 851 ? -16.506 -46.266 -10.093 1.00 93.56 851 PHE A O 1
ATOM 6342 N N . PRO A 1 852 ? -16.376 -45.045 -8.219 1.00 91.00 852 PRO A N 1
ATOM 6343 C CA . PRO A 1 852 ? -17.701 -44.455 -8.393 1.00 91.00 852 PRO A CA 1
ATOM 6344 C C . PRO A 1 852 ? -17.833 -43.704 -9.724 1.00 91.00 852 PRO A C 1
ATOM 6346 O O . PRO A 1 852 ? -17.172 -42.688 -9.941 1.00 91.00 852 PRO A O 1
ATOM 6349 N N . LYS A 1 853 ? -18.718 -44.204 -10.596 1.00 91.44 853 LYS A N 1
ATOM 6350 C CA . LYS A 1 853 ? -18.967 -43.664 -11.939 1.00 91.44 853 LYS A CA 1
ATOM 6351 C C . LYS A 1 853 ? -19.194 -42.152 -11.930 1.00 91.44 853 LYS A C 1
ATOM 6353 O O . LYS A 1 853 ? -20.072 -41.659 -11.216 1.00 91.44 853 LYS A O 1
ATOM 6358 N N . PHE A 1 854 ? -18.441 -41.427 -12.755 1.00 93.25 854 PHE A N 1
ATOM 6359 C CA . PHE A 1 854 ? -18.535 -39.974 -12.864 1.00 93.25 854 PHE A CA 1
ATOM 6360 C C . PHE A 1 854 ? -18.345 -39.464 -14.297 1.00 93.25 854 PHE A C 1
ATOM 6362 O O . PHE A 1 854 ? -17.877 -40.168 -15.189 1.00 93.25 854 PHE A O 1
ATOM 6369 N N . SER A 1 855 ? -18.688 -38.191 -14.489 1.00 92.56 855 SER A N 1
ATOM 6370 C CA . SER A 1 855 ? -18.294 -37.410 -15.657 1.00 92.56 855 SER A CA 1
ATOM 6371 C C . SER A 1 855 ? -17.512 -36.186 -15.207 1.00 92.56 855 SER A C 1
ATOM 6373 O O . SER A 1 855 ? -17.866 -35.570 -14.200 1.00 92.56 855 SER A O 1
ATOM 6375 N N . ASN A 1 856 ? -16.487 -35.809 -15.969 1.00 93.00 856 ASN A N 1
ATOM 6376 C CA . ASN A 1 856 ? -15.761 -34.554 -15.789 1.00 93.00 856 ASN A CA 1
ATOM 6377 C C . ASN A 1 856 ? -16.450 -33.357 -16.472 1.00 93.00 856 ASN A C 1
ATOM 6379 O O . ASN A 1 856 ? -15.821 -32.323 -16.664 1.00 93.00 856 ASN A O 1
ATOM 6383 N N . LYS A 1 857 ? -17.726 -33.460 -16.867 1.00 91.94 857 LYS A N 1
ATOM 6384 C CA . LYS A 1 857 ? -18.464 -32.310 -17.403 1.00 91.94 857 LYS A CA 1
ATOM 6385 C C . LYS A 1 857 ? -18.472 -31.150 -16.403 1.00 91.94 857 LYS A C 1
ATOM 6387 O O . LYS A 1 857 ? -18.769 -31.351 -15.228 1.00 91.94 857 LYS A O 1
ATOM 6392 N N . ASP A 1 858 ? -18.130 -29.957 -16.885 1.00 89.44 858 ASP A N 1
ATOM 6393 C CA . ASP A 1 858 ? -17.947 -28.733 -16.095 1.00 89.44 858 ASP A CA 1
ATOM 6394 C C . ASP A 1 858 ? -16.870 -28.842 -14.982 1.00 89.44 858 ASP A C 1
ATOM 6396 O O . ASP A 1 858 ? -16.776 -27.968 -14.119 1.00 89.44 858 ASP A O 1
ATOM 6400 N N . GLN A 1 859 ? -16.027 -29.887 -15.003 1.00 92.06 859 GLN A N 1
ATOM 6401 C CA . GLN A 1 859 ? -14.936 -30.128 -14.050 1.00 92.06 859 GLN A CA 1
ATOM 6402 C C . GLN A 1 859 ? -13.597 -30.355 -14.778 1.00 92.06 859 GLN A C 1
ATOM 6404 O O . GLN A 1 859 ? -13.546 -30.828 -15.913 1.00 92.06 859 GLN A O 1
ATOM 6409 N N . THR A 1 860 ? -12.477 -30.054 -14.121 1.00 95.56 860 THR A N 1
ATOM 6410 C CA . THR A 1 860 ? -11.172 -30.551 -14.588 1.00 95.56 860 THR A CA 1
ATOM 6411 C C . THR A 1 860 ? -11.120 -32.068 -14.384 1.00 95.56 860 THR A C 1
ATOM 6413 O O . THR A 1 860 ? -11.707 -32.589 -13.438 1.00 95.56 860 THR A O 1
ATOM 6416 N N . LEU A 1 861 ? -10.420 -32.783 -15.261 1.00 96.94 861 LEU A N 1
ATOM 6417 C CA . LEU A 1 861 ? -10.020 -34.172 -15.054 1.00 96.94 861 LEU A CA 1
ATOM 6418 C C . LEU A 1 861 ? -8.507 -34.215 -14.858 1.00 96.94 861 LEU A C 1
ATOM 6420 O O . LEU A 1 861 ? -7.761 -33.786 -15.739 1.00 96.94 861 LEU A O 1
ATOM 6424 N N . VAL A 1 862 ? -8.065 -34.749 -13.725 1.00 97.38 862 VAL A N 1
ATOM 6425 C CA . VAL A 1 862 ? -6.660 -35.044 -13.443 1.00 97.38 862 VAL A CA 1
ATOM 6426 C C . VAL A 1 862 ? -6.493 -36.551 -13.332 1.00 97.38 862 VAL A C 1
ATOM 6428 O O . VAL A 1 862 ? -7.228 -37.199 -12.588 1.00 97.38 862 VAL A O 1
ATOM 6431 N N . PHE A 1 863 ? -5.524 -37.096 -14.063 1.00 97.75 863 PHE A N 1
ATOM 6432 C CA . PHE A 1 863 ? -5.122 -38.497 -14.012 1.00 97.75 863 PHE A CA 1
ATOM 6433 C C . PHE A 1 863 ? -3.615 -38.568 -13.773 1.00 97.75 863 PHE A C 1
ATOM 6435 O O . PHE A 1 863 ? -2.839 -38.051 -14.577 1.00 97.75 863 PHE A O 1
ATOM 6442 N N . GLN A 1 864 ? -3.209 -39.165 -12.656 1.00 97.56 864 GLN A N 1
ATOM 6443 C CA . GLN A 1 864 ? -1.822 -39.197 -12.197 1.00 97.56 864 GLN A CA 1
ATOM 6444 C C . GLN A 1 864 ? -1.439 -40.590 -11.698 1.00 97.56 864 GLN A C 1
ATOM 6446 O O . GLN A 1 864 ? -2.282 -41.290 -11.141 1.00 97.56 864 GLN A O 1
ATOM 6451 N N . PHE A 1 865 ? -0.181 -40.982 -11.887 1.00 96.75 865 PHE A N 1
ATOM 6452 C CA . PHE A 1 865 ? 0.415 -42.176 -11.281 1.00 96.75 865 PHE A CA 1
ATOM 6453 C C . PHE A 1 865 ? 1.948 -42.112 -11.322 1.00 96.75 865 PHE A C 1
ATOM 6455 O O . PHE A 1 865 ? 2.531 -41.386 -12.131 1.00 96.75 865 PHE A O 1
ATOM 6462 N N . SER A 1 866 ? 2.597 -42.897 -10.465 1.00 93.94 866 SER A N 1
ATOM 6463 C CA . SER A 1 866 ? 4.045 -43.113 -10.463 1.00 93.94 866 SER A CA 1
ATOM 6464 C C . SER A 1 866 ? 4.412 -44.370 -11.254 1.00 93.94 866 SER A C 1
ATOM 6466 O O . SER A 1 866 ? 3.732 -45.395 -11.157 1.00 93.94 866 SER A O 1
ATOM 6468 N N . VAL A 1 867 ? 5.517 -44.311 -12.002 1.00 92.19 867 VAL A N 1
ATOM 6469 C CA . VAL A 1 867 ? 6.120 -45.459 -12.702 1.00 92.19 867 VAL A CA 1
ATOM 6470 C C . VAL A 1 867 ? 7.610 -45.516 -12.406 1.00 92.19 867 VAL A C 1
ATOM 6472 O O . VAL A 1 867 ? 8.281 -44.485 -12.414 1.00 92.19 867 VAL A O 1
ATOM 6475 N N . LYS A 1 868 ? 8.138 -46.725 -12.214 1.00 89.38 868 LYS A N 1
ATOM 6476 C CA . LYS A 1 868 ? 9.573 -47.002 -12.107 1.00 89.38 868 LYS A CA 1
ATOM 6477 C C . LYS A 1 868 ? 9.964 -48.155 -13.027 1.00 89.38 868 LYS A C 1
ATOM 6479 O O . LYS A 1 868 ? 9.259 -49.164 -13.083 1.00 89.38 868 LYS A O 1
ATOM 6484 N N . HIS A 1 869 ? 11.101 -48.037 -13.708 1.00 87.31 869 HIS A N 1
ATOM 6485 C CA . HIS A 1 869 ? 11.633 -49.069 -14.602 1.00 87.31 869 HIS A CA 1
ATOM 6486 C C . HIS A 1 869 ? 12.984 -49.590 -14.079 1.00 87.31 869 HIS A C 1
ATOM 6488 O O . HIS A 1 869 ? 14.038 -49.063 -14.415 1.00 87.31 869 HIS A O 1
ATOM 6494 N N . GLU A 1 870 ? 12.978 -50.646 -13.258 1.00 75.69 870 GLU A N 1
ATOM 6495 C CA . GLU A 1 870 ? 14.182 -51.128 -12.543 1.00 75.69 870 GLU A CA 1
ATOM 6496 C C . GLU A 1 870 ? 15.210 -51.899 -13.406 1.00 75.69 870 GLU A C 1
ATOM 6498 O O . GLU A 1 870 ? 16.017 -52.671 -12.882 1.00 75.69 870 GLU A O 1
ATOM 6503 N N . GLN A 1 871 ? 15.170 -51.743 -14.732 1.00 72.38 871 GLN A N 1
ATOM 6504 C CA . GLN A 1 871 ? 16.058 -52.419 -15.681 1.00 72.38 871 GLN A CA 1
ATOM 6505 C C . GLN A 1 871 ? 16.398 -51.520 -16.877 1.00 72.38 871 GLN A C 1
ATOM 6507 O O . GLN A 1 871 ? 15.612 -50.662 -17.276 1.00 72.38 871 GLN A O 1
ATOM 6512 N N . LYS A 1 872 ? 17.542 -51.780 -17.526 1.00 66.06 872 LYS A N 1
ATOM 6513 C CA . LYS A 1 872 ? 17.850 -51.262 -18.872 1.00 66.06 872 LYS A CA 1
ATOM 6514 C C . LYS A 1 872 ? 16.917 -51.964 -19.886 1.00 66.06 872 LYS A C 1
ATOM 6516 O O . LYS A 1 872 ? 17.210 -53.065 -20.364 1.00 66.06 872 LYS A O 1
ATOM 6521 N N . LEU A 1 873 ? 15.747 -51.361 -20.122 1.00 64.31 873 LEU A N 1
ATOM 6522 C CA . LEU A 1 873 ? 14.654 -51.897 -20.947 1.00 64.31 873 LEU A CA 1
ATOM 6523 C C . LEU A 1 873 ? 14.944 -51.815 -22.453 1.00 64.31 873 LEU A C 1
ATOM 6525 O O . LEU A 1 873 ? 15.185 -50.734 -22.987 1.00 64.31 873 LEU A O 1
ATOM 6529 N N . ASP A 1 874 ? 14.794 -52.947 -23.149 1.00 60.81 874 ASP A N 1
ATOM 6530 C CA . ASP A 1 874 ? 14.749 -52.987 -24.617 1.00 60.81 874 ASP A CA 1
ATOM 6531 C C . ASP A 1 874 ? 13.357 -52.633 -25.153 1.00 60.81 874 ASP A C 1
ATOM 6533 O O . ASP A 1 874 ? 13.239 -51.894 -26.129 1.00 60.81 874 ASP A O 1
ATOM 6537 N N . CYS A 1 875 ? 12.297 -53.169 -24.535 1.00 67.00 875 CYS A N 1
ATOM 6538 C CA . CYS A 1 875 ? 10.911 -52.853 -24.878 1.00 67.00 875 CYS A CA 1
ATOM 6539 C C . CYS A 1 875 ? 9.940 -53.197 -23.731 1.00 67.00 875 CYS A C 1
ATOM 6541 O O . CYS A 1 875 ? 9.873 -54.347 -23.286 1.00 67.00 875 CYS A O 1
ATOM 6543 N N . GLY A 1 876 ? 9.169 -52.214 -23.270 1.00 71.81 876 GLY A N 1
ATOM 6544 C CA . GLY A 1 876 ? 8.159 -52.364 -22.225 1.00 71.81 876 GLY A CA 1
ATOM 6545 C C . GLY A 1 876 ? 7.336 -51.087 -22.050 1.00 71.81 876 GLY A C 1
ATOM 6546 O O . GLY A 1 876 ? 7.880 -49.984 -22.017 1.00 71.81 876 GLY A O 1
ATOM 6547 N N . GLY A 1 877 ? 6.016 -51.239 -21.938 1.00 78.56 877 GLY A N 1
ATOM 6548 C CA . GLY A 1 877 ? 5.115 -50.119 -21.659 1.00 78.56 877 GLY A CA 1
ATOM 6549 C C . GLY A 1 877 ? 5.067 -49.772 -20.168 1.00 78.56 877 GLY A C 1
ATOM 6550 O O . GLY A 1 877 ? 5.202 -50.655 -19.317 1.00 78.56 877 GLY A O 1
ATOM 6551 N N . GLY A 1 878 ? 4.813 -48.502 -19.858 1.00 88.75 878 GLY A N 1
ATOM 6552 C CA . GLY A 1 878 ? 4.568 -47.985 -18.507 1.00 88.75 878 GLY A CA 1
ATOM 6553 C C . GLY A 1 878 ? 3.258 -47.190 -18.399 1.00 88.75 878 GLY A C 1
ATOM 6554 O O . GLY A 1 878 ? 3.148 -46.298 -17.568 1.00 88.75 878 GLY A O 1
ATOM 6555 N N . TYR A 1 879 ? 2.276 -47.460 -19.262 1.00 92.44 879 TYR A N 1
ATOM 6556 C CA . TYR A 1 879 ? 1.031 -46.690 -19.364 1.00 92.44 879 TYR A CA 1
ATOM 6557 C C . TYR A 1 879 ? -0.166 -47.315 -18.633 1.00 92.44 879 TYR A C 1
ATOM 6559 O O . TYR A 1 879 ? -0.263 -48.528 -18.441 1.00 92.44 879 TYR A O 1
ATOM 6567 N N . MET A 1 880 ? -1.129 -46.462 -18.285 1.00 95.81 880 MET A N 1
ATOM 6568 C CA . MET A 1 880 ? -2.412 -46.822 -17.682 1.00 95.81 880 MET A CA 1
ATOM 6569 C C . MET A 1 880 ? -3.588 -46.364 -18.557 1.00 95.81 880 MET A C 1
ATOM 6571 O O . MET A 1 880 ? -3.458 -45.477 -19.405 1.00 95.81 880 MET A O 1
ATOM 6575 N N . LYS A 1 881 ? -4.761 -46.967 -18.342 1.00 96.06 881 LYS A N 1
ATOM 6576 C CA . LYS A 1 881 ? -6.012 -46.683 -19.056 1.00 96.06 881 LYS A CA 1
ATOM 6577 C C . LYS A 1 881 ? -7.109 -46.231 -18.090 1.00 96.06 881 LYS A C 1
ATOM 6579 O O . LYS A 1 881 ? -7.279 -46.842 -17.037 1.00 96.06 881 LYS A O 1
ATOM 6584 N N . LEU A 1 882 ? -7.902 -45.238 -18.490 1.00 96.00 882 LEU A N 1
ATOM 6585 C CA . LEU A 1 882 ? -9.214 -44.935 -17.904 1.00 96.00 882 LEU A CA 1
ATOM 6586 C C . LEU A 1 882 ? -10.316 -45.424 -18.846 1.00 96.00 882 LEU A C 1
ATOM 6588 O O . LEU A 1 882 ? -10.230 -45.221 -20.060 1.00 96.00 882 LEU A O 1
ATOM 6592 N N . LEU A 1 883 ? -11.348 -46.063 -18.296 1.00 94.38 883 LEU A N 1
ATOM 6593 C CA . LEU A 1 883 ? -12.406 -46.731 -19.054 1.00 94.38 883 LEU A CA 1
ATOM 6594 C C . LEU A 1 883 ? -13.799 -46.215 -18.660 1.00 94.38 883 LEU A C 1
ATOM 6596 O O . LEU A 1 883 ? -14.057 -45.911 -17.490 1.00 94.38 883 LEU A O 1
ATOM 6600 N N . SER A 1 884 ? -14.698 -46.175 -19.647 1.00 88.50 884 SER A N 1
ATOM 6601 C CA . SER A 1 884 ? -16.124 -45.857 -19.476 1.00 88.50 884 SER A CA 1
ATOM 6602 C C . SER A 1 884 ? -17.021 -47.070 -19.759 1.00 88.50 884 SER A C 1
ATOM 6604 O O . SER A 1 884 ? -16.585 -48.021 -20.407 1.00 88.50 884 SER A O 1
ATOM 6606 N N . GLY A 1 885 ? -18.290 -47.020 -19.339 1.00 81.62 885 GLY A N 1
ATOM 6607 C CA . GLY A 1 885 ? -19.267 -48.098 -19.559 1.00 81.62 885 GLY A CA 1
ATOM 6608 C C . GLY A 1 885 ? -19.248 -49.164 -18.459 1.00 81.62 885 GLY A C 1
ATOM 6609 O O . GLY A 1 885 ? -18.798 -48.895 -17.349 1.00 81.62 885 GLY A O 1
ATOM 6610 N N . GLU A 1 886 ? -19.761 -50.366 -18.726 1.00 82.38 886 GLU A N 1
ATOM 6611 C CA . GLU A 1 886 ? -19.618 -51.529 -17.831 1.00 82.38 886 GLU A CA 1
ATOM 6612 C C . GLU A 1 886 ? -18.443 -52.392 -18.315 1.00 82.38 886 GLU A C 1
ATOM 6614 O O . GLU A 1 886 ? -18.442 -52.843 -19.463 1.00 82.38 886 GLU A O 1
ATOM 6619 N N . VAL A 1 887 ? -17.441 -52.624 -17.460 1.00 88.75 887 VAL A N 1
ATOM 6620 C CA . VAL A 1 887 ? -16.225 -53.373 -17.819 1.00 88.75 887 VAL A CA 1
ATOM 6621 C C . VAL A 1 887 ? -16.195 -54.711 -17.089 1.00 88.75 887 VAL A C 1
ATOM 6623 O O . VAL A 1 887 ? -16.150 -54.771 -15.863 1.00 88.75 887 VAL A O 1
ATOM 6626 N N . ASP A 1 888 ? -16.144 -55.808 -17.845 1.00 90.81 888 ASP A N 1
ATOM 6627 C CA . ASP A 1 888 ? -15.836 -57.124 -17.284 1.00 90.81 888 ASP A CA 1
ATOM 6628 C C . ASP A 1 888 ? -14.343 -57.188 -16.929 1.00 90.81 888 ASP A C 1
ATOM 6630 O O . ASP A 1 888 ? -13.499 -57.563 -17.746 1.00 90.81 888 ASP A O 1
ATOM 6634 N N . GLN A 1 889 ? -14.018 -56.813 -15.690 1.00 92.25 889 GLN A N 1
ATOM 6635 C CA . GLN A 1 889 ? -12.649 -56.777 -15.168 1.00 92.25 889 GLN A CA 1
ATOM 6636 C C . GLN A 1 889 ? -11.912 -58.123 -15.281 1.00 92.25 889 GLN A C 1
ATOM 6638 O O . GLN A 1 889 ? -10.682 -58.151 -15.295 1.00 92.25 889 GLN A O 1
ATOM 6643 N N . LYS A 1 890 ? -12.637 -59.247 -15.406 1.00 92.31 890 LYS A N 1
ATOM 6644 C CA . LYS A 1 890 ? -12.048 -60.576 -15.617 1.00 92.31 890 LYS A CA 1
ATOM 6645 C C . LYS A 1 890 ? -11.710 -60.896 -17.068 1.00 92.31 890 LYS A C 1
ATOM 6647 O O . LYS A 1 890 ? -10.984 -61.859 -17.309 1.00 92.31 890 LYS A O 1
ATOM 6652 N N . LYS A 1 891 ? -12.170 -60.079 -18.017 1.00 91.06 891 LYS A N 1
ATOM 6653 C CA . LYS A 1 891 ? -11.780 -60.128 -19.434 1.00 91.06 891 LYS A CA 1
ATOM 6654 C C . LYS A 1 891 ? -10.949 -58.920 -19.880 1.00 91.06 891 LYS A C 1
ATOM 6656 O O . LYS A 1 891 ? -10.605 -58.851 -21.056 1.00 91.06 891 LYS A O 1
ATOM 6661 N N . PHE A 1 892 ? -10.619 -57.998 -18.971 1.00 93.25 892 PHE A N 1
ATOM 6662 C CA . PHE A 1 892 ? -9.803 -56.821 -19.272 1.00 93.25 892 PHE A CA 1
ATOM 6663 C C . PHE A 1 892 ? -8.460 -57.219 -19.909 1.00 93.25 892 PHE A C 1
ATOM 6665 O O . PHE A 1 892 ? -7.783 -58.134 -19.440 1.00 93.25 892 PHE A O 1
ATOM 6672 N N . GLY A 1 893 ? -8.098 -56.548 -20.997 1.00 90.44 893 GLY A N 1
ATOM 6673 C CA . GLY A 1 893 ? -7.007 -56.929 -21.894 1.00 90.44 893 GLY A CA 1
ATOM 6674 C C . GLY A 1 893 ? -6.920 -55.998 -23.107 1.00 90.44 893 GLY A C 1
ATOM 6675 O O . GLY A 1 893 ? -7.703 -55.050 -23.210 1.00 90.44 893 GLY A O 1
ATOM 6676 N N . GLY A 1 894 ? -5.996 -56.270 -24.032 1.00 84.88 894 GLY A N 1
ATOM 6677 C CA . GLY A 1 894 ? -5.684 -55.398 -25.177 1.00 84.88 894 GLY A CA 1
ATOM 6678 C C . GLY A 1 894 ? -6.888 -54.955 -26.017 1.00 84.88 894 GLY A C 1
ATOM 6679 O O . GLY A 1 894 ? -6.978 -53.785 -26.382 1.00 84.88 894 GLY A O 1
ATOM 6680 N N . ASP A 1 895 ? -7.856 -55.849 -26.240 1.00 85.19 895 ASP A N 1
ATOM 6681 C CA . ASP A 1 895 ? -9.077 -55.579 -27.018 1.00 85.19 895 ASP A CA 1
ATOM 6682 C C . ASP A 1 895 ? -10.149 -54.760 -26.260 1.00 85.19 895 ASP A C 1
ATOM 6684 O O . ASP A 1 895 ? -11.232 -54.517 -26.794 1.00 85.19 895 ASP A O 1
ATOM 6688 N N . THR A 1 896 ? -9.902 -54.351 -25.008 1.00 90.56 896 THR A N 1
ATOM 6689 C CA . THR A 1 896 ? -10.901 -53.626 -24.199 1.00 90.56 896 THR A CA 1
ATOM 6690 C C . THR A 1 896 ? -10.949 -52.144 -24.588 1.00 90.56 896 THR A C 1
ATOM 6692 O O . THR A 1 896 ? -9.912 -51.475 -24.507 1.00 90.56 896 THR A O 1
ATOM 6695 N N . PRO A 1 897 ? -12.127 -51.587 -24.941 1.00 89.00 897 PRO A N 1
ATOM 6696 C CA . PRO A 1 897 ? -12.281 -50.155 -25.177 1.00 89.00 897 PRO A CA 1
ATOM 6697 C C . PRO A 1 897 ? -11.890 -49.327 -23.949 1.00 89.00 897 PRO A C 1
ATOM 6699 O O . PRO A 1 897 ? -12.222 -49.674 -22.817 1.00 89.00 897 PRO A O 1
ATOM 6702 N N . TYR A 1 898 ? -11.210 -48.209 -24.179 1.00 93.00 898 TYR A N 1
ATOM 6703 C CA . TYR A 1 898 ? -10.802 -47.254 -23.151 1.00 93.00 898 TYR A CA 1
ATOM 6704 C C . TYR A 1 898 ? -11.135 -45.832 -23.606 1.00 93.00 898 TYR A C 1
ATOM 6706 O O . TYR A 1 898 ? -11.284 -45.573 -24.797 1.00 93.00 898 TYR A O 1
ATOM 6714 N N . SER A 1 899 ? -11.259 -44.909 -22.656 1.00 94.44 899 SER A N 1
ATOM 6715 C CA . SER A 1 899 ? -11.516 -43.489 -22.921 1.00 94.44 899 SER A CA 1
ATOM 6716 C C . SER A 1 899 ? -10.221 -42.687 -23.031 1.00 94.44 899 SER A C 1
ATOM 6718 O O . SER A 1 899 ? -10.103 -41.822 -23.894 1.00 94.44 899 SER A O 1
ATOM 6720 N N . ILE A 1 900 ? -9.239 -43.005 -22.182 1.00 95.94 900 ILE A N 1
ATOM 6721 C CA . ILE A 1 900 ? -7.902 -42.402 -22.177 1.00 95.94 900 ILE A CA 1
ATOM 6722 C C . ILE A 1 900 ? -6.874 -43.519 -21.964 1.00 95.94 900 ILE A C 1
ATOM 6724 O O . ILE A 1 900 ? -7.073 -44.366 -21.096 1.00 95.94 900 ILE A O 1
ATOM 6728 N N . MET A 1 901 ? -5.774 -43.507 -22.716 1.00 95.25 901 MET A N 1
ATOM 6729 C CA . MET A 1 901 ? -4.537 -44.231 -22.393 1.00 95.25 901 MET A CA 1
ATOM 6730 C C . MET A 1 901 ? -3.411 -43.202 -22.264 1.00 95.25 901 MET A C 1
ATOM 6732 O O . MET A 1 901 ? -3.213 -42.382 -23.164 1.00 95.25 901 MET A O 1
ATOM 6736 N N . PHE A 1 902 ? -2.688 -43.234 -21.148 1.00 96.44 902 PHE A N 1
ATOM 6737 C CA . PHE A 1 902 ? -1.660 -42.250 -20.816 1.00 96.44 902 PHE A CA 1
ATOM 6738 C C . PHE A 1 902 ? -0.466 -42.910 -20.113 1.00 96.44 902 PHE A C 1
ATOM 6740 O O . PHE A 1 902 ? -0.664 -43.834 -19.328 1.00 96.44 902 PHE A O 1
ATOM 6747 N N . GLY A 1 903 ? 0.755 -42.441 -20.392 1.00 93.50 903 GLY A N 1
ATOM 6748 C CA . GLY A 1 903 ? 1.999 -42.862 -19.729 1.00 93.50 903 GLY A CA 1
ATOM 6749 C C . GLY A 1 903 ? 3.155 -43.156 -20.698 1.00 93.50 903 GLY A C 1
ATOM 6750 O O . GLY A 1 903 ? 2.970 -43.065 -21.914 1.00 93.50 903 GLY A O 1
ATOM 6751 N N . PRO A 1 904 ? 4.361 -43.468 -20.192 1.00 91.69 904 PRO A N 1
ATOM 6752 C CA . PRO A 1 904 ? 5.525 -43.783 -21.019 1.00 91.69 904 PRO A CA 1
ATOM 6753 C C . PRO A 1 904 ? 5.348 -45.078 -21.828 1.00 91.69 904 PRO A C 1
ATOM 6755 O O . PRO A 1 904 ? 4.781 -46.063 -21.351 1.00 91.69 904 PRO A O 1
ATOM 6758 N N . ASP A 1 905 ? 5.886 -45.084 -23.047 1.00 86.38 905 ASP A N 1
ATOM 6759 C CA . ASP A 1 905 ? 6.077 -46.277 -23.875 1.00 86.38 905 ASP A CA 1
ATOM 6760 C C . ASP A 1 905 ? 7.520 -46.281 -24.408 1.00 86.38 905 ASP A C 1
ATOM 6762 O O . ASP A 1 905 ? 7.952 -45.345 -25.095 1.00 86.38 905 ASP A O 1
ATOM 6766 N N . ILE A 1 906 ? 8.292 -47.299 -24.017 1.00 83.38 906 ILE A N 1
ATOM 6767 C CA . ILE A 1 906 ? 9.740 -47.383 -24.239 1.00 83.38 906 ILE A CA 1
ATOM 6768 C C . ILE A 1 906 ? 10.025 -48.656 -25.034 1.00 83.38 906 ILE A C 1
ATOM 6770 O O . ILE A 1 906 ? 9.880 -49.760 -24.519 1.00 83.38 906 ILE A O 1
ATOM 6774 N N . CYS A 1 907 ? 10.437 -48.514 -26.294 1.00 75.56 907 CYS A N 1
ATOM 6775 C CA . CYS A 1 907 ? 10.777 -49.628 -27.174 1.00 75.56 907 CYS A CA 1
ATOM 6776 C C . CYS A 1 907 ? 11.886 -49.241 -28.172 1.00 75.56 907 CYS A C 1
ATOM 6778 O O . CYS A 1 907 ? 11.675 -48.506 -29.145 1.00 75.56 907 CYS A O 1
ATOM 6780 N N . GLY A 1 908 ? 13.090 -49.758 -27.922 1.00 67.88 908 GLY A N 1
ATOM 6781 C CA . GLY A 1 908 ? 14.303 -49.525 -28.701 1.00 67.88 908 GLY A CA 1
ATOM 6782 C C . GLY A 1 908 ? 14.784 -48.069 -28.710 1.00 67.88 908 GLY A C 1
ATOM 6783 O O . GLY A 1 908 ? 14.428 -47.242 -27.871 1.00 67.88 908 GLY A O 1
ATOM 6784 N N . TYR A 1 909 ? 15.610 -47.740 -29.705 1.00 59.41 909 TYR A N 1
ATOM 6785 C CA . TYR A 1 909 ? 16.109 -46.375 -29.919 1.00 59.41 909 TYR A CA 1
ATOM 6786 C C . TYR A 1 909 ? 15.084 -45.439 -30.583 1.00 59.41 909 TYR A C 1
ATOM 6788 O O . TYR A 1 909 ? 15.281 -44.227 -30.577 1.00 59.41 909 TYR A O 1
ATOM 6796 N N . SER A 1 910 ? 14.018 -45.979 -31.184 1.00 56.41 910 SER A N 1
ATOM 6797 C CA . SER A 1 910 ? 13.054 -45.227 -32.002 1.00 56.41 910 SER A CA 1
ATOM 6798 C C . SER A 1 910 ? 11.762 -44.838 -31.279 1.00 56.41 910 SER A C 1
ATOM 6800 O O . SER A 1 910 ? 11.054 -43.961 -31.767 1.00 56.41 910 SER A O 1
ATOM 6802 N N . THR A 1 911 ? 11.443 -45.463 -30.140 1.00 64.31 911 THR A N 1
ATOM 6803 C CA . THR A 1 911 ? 10.216 -45.188 -29.376 1.00 64.31 911 THR A CA 1
ATOM 6804 C C . THR A 1 911 ? 10.577 -44.929 -27.918 1.00 64.31 911 THR A C 1
ATOM 6806 O O . THR A 1 911 ? 10.769 -45.860 -27.145 1.00 64.31 911 THR A O 1
ATOM 6809 N N . LYS A 1 912 ? 10.719 -43.652 -27.558 1.00 80.69 912 LYS A N 1
ATOM 6810 C CA . LYS A 1 912 ? 11.004 -43.179 -26.195 1.00 80.69 912 LYS A CA 1
ATOM 6811 C C . LYS A 1 912 ? 10.172 -41.926 -25.930 1.00 80.69 912 LYS A C 1
ATOM 6813 O O . LYS A 1 912 ? 10.646 -40.809 -26.130 1.00 80.69 912 LYS A O 1
ATOM 6818 N N . LYS A 1 913 ? 8.889 -42.112 -25.613 1.00 87.94 913 LYS A N 1
ATOM 6819 C CA . LYS A 1 913 ? 7.930 -41.006 -25.474 1.00 87.94 913 LYS A CA 1
ATOM 6820 C C . LYS A 1 913 ? 6.776 -41.341 -24.539 1.00 87.94 913 LYS A C 1
ATOM 6822 O O . LYS A 1 913 ? 6.454 -42.504 -24.320 1.00 87.94 913 LYS A O 1
ATOM 6827 N N . VAL A 1 914 ? 6.113 -40.306 -24.036 1.00 91.25 914 VAL A N 1
ATOM 6828 C CA . VAL A 1 914 ? 4.827 -40.445 -23.346 1.00 91.25 914 VAL A CA 1
ATOM 6829 C C . VAL A 1 914 ? 3.715 -40.541 -24.385 1.00 91.25 914 VAL A C 1
ATOM 6831 O O . VAL A 1 914 ? 3.562 -39.665 -25.238 1.00 91.25 914 VAL A O 1
ATOM 6834 N N . HIS A 1 915 ? 2.926 -41.608 -24.319 1.00 91.75 915 HIS A N 1
ATOM 6835 C CA . HIS A 1 915 ? 1.681 -41.726 -25.060 1.00 91.75 915 HIS A CA 1
ATOM 6836 C C . HIS A 1 915 ? 0.562 -40.983 -24.330 1.00 91.75 915 HIS A C 1
ATOM 6838 O O . HIS A 1 915 ? 0.415 -41.074 -23.113 1.00 91.75 915 HIS A O 1
ATOM 6844 N N . ALA A 1 916 ? -0.239 -40.253 -25.103 1.00 94.44 916 ALA A N 1
ATOM 6845 C CA . ALA A 1 916 ? -1.493 -39.654 -24.672 1.00 94.44 916 ALA A CA 1
ATOM 6846 C C . ALA A 1 916 ? -2.519 -39.886 -25.791 1.00 94.44 916 ALA A C 1
ATOM 6848 O O . ALA A 1 916 ? -2.508 -39.214 -26.828 1.00 94.44 916 ALA A O 1
ATOM 6849 N N . ILE A 1 917 ? -3.345 -40.915 -25.611 1.00 94.50 917 ILE A N 1
ATOM 6850 C CA . ILE A 1 917 ? -4.352 -41.360 -26.574 1.00 94.50 917 ILE A CA 1
ATOM 6851 C C . ILE A 1 917 ? -5.731 -41.106 -25.977 1.00 94.50 917 ILE A C 1
ATOM 6853 O O . ILE A 1 917 ? -6.025 -41.570 -24.876 1.00 94.50 917 ILE A O 1
ATOM 6857 N N . LEU A 1 918 ? -6.569 -40.389 -26.720 1.00 95.06 918 LEU A N 1
ATOM 6858 C CA . LEU A 1 918 ? -7.941 -40.059 -26.344 1.00 95.06 918 LEU A CA 1
ATOM 6859 C C . LEU A 1 918 ? -8.899 -40.786 -27.293 1.00 95.06 918 LEU A C 1
ATOM 6861 O O . LEU A 1 918 ? -8.668 -40.800 -28.506 1.00 95.06 918 LEU A O 1
ATOM 6865 N N . ASN A 1 919 ? -9.963 -41.390 -26.764 1.00 92.56 919 ASN A N 1
ATOM 6866 C CA . ASN A 1 919 ? -11.025 -41.966 -27.586 1.00 92.56 919 ASN A CA 1
ATOM 6867 C C . ASN A 1 919 ? -12.120 -40.925 -27.851 1.00 92.56 919 ASN A C 1
ATOM 6869 O O . ASN A 1 919 ? -12.651 -40.329 -26.915 1.00 92.56 919 ASN A O 1
ATOM 6873 N N . TYR A 1 920 ? -12.475 -40.734 -29.119 1.00 89.44 920 TYR A N 1
ATOM 6874 C CA . TYR A 1 920 ? -13.564 -39.861 -29.548 1.00 89.44 920 TYR A CA 1
ATOM 6875 C C . TYR A 1 920 ? -14.324 -40.536 -30.693 1.00 89.44 920 TYR A C 1
ATOM 6877 O O . TYR A 1 920 ? -13.715 -41.045 -31.632 1.00 89.44 920 TYR A O 1
ATOM 6885 N N . ASN A 1 921 ? -15.659 -40.590 -30.602 1.00 84.12 921 ASN A N 1
ATOM 6886 C CA . ASN A 1 921 ? -16.521 -41.340 -31.531 1.00 84.12 921 ASN A CA 1
ATOM 6887 C C . ASN A 1 921 ? -15.986 -42.758 -31.843 1.00 84.12 921 ASN A C 1
ATOM 6889 O O . ASN A 1 921 ? -15.763 -43.118 -33.000 1.00 84.12 921 ASN A O 1
ATOM 6893 N N . GLU A 1 922 ? -15.728 -43.536 -30.784 1.00 83.25 922 GLU A N 1
ATOM 6894 C CA . GLU A 1 922 ? -15.194 -44.912 -30.807 1.00 83.25 922 GLU A CA 1
ATOM 6895 C C . GLU A 1 922 ? -13.776 -45.057 -31.408 1.00 83.25 922 GLU A C 1
ATOM 6897 O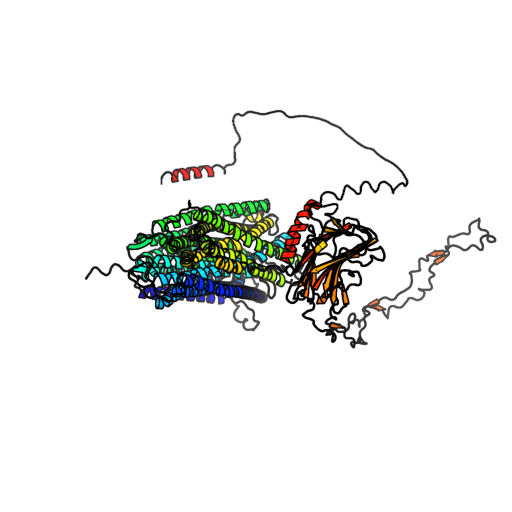 O . GLU A 1 922 ? -13.195 -46.142 -31.372 1.00 83.25 922 GLU A O 1
ATOM 6902 N N . THR A 1 923 ? -13.159 -43.968 -31.878 1.00 87.81 923 THR A N 1
ATOM 6903 C CA . THR A 1 923 ? -11.844 -43.951 -32.534 1.00 87.81 923 THR A CA 1
ATOM 6904 C C . THR A 1 923 ? -10.755 -43.482 -31.568 1.00 87.81 923 THR A C 1
ATOM 6906 O O . THR A 1 923 ? -10.928 -42.500 -30.853 1.00 87.81 923 THR A O 1
ATOM 6909 N N . ASN A 1 924 ? -9.607 -44.166 -31.551 1.00 91.44 924 ASN A N 1
ATOM 6910 C CA . ASN A 1 924 ? -8.449 -43.788 -30.733 1.00 91.44 924 ASN A CA 1
ATOM 6911 C C . ASN A 1 924 ? -7.545 -42.801 -31.484 1.00 91.44 924 ASN A C 1
ATOM 6913 O O . ASN A 1 924 ? -6.973 -43.148 -32.518 1.00 91.44 924 ASN A O 1
ATOM 6917 N N . HIS A 1 925 ? -7.361 -41.601 -30.935 1.00 92.81 925 HIS A N 1
ATOM 6918 C CA . HIS A 1 925 ? -6.497 -40.561 -31.491 1.00 92.81 925 HIS A CA 1
ATOM 6919 C C . HIS A 1 925 ? -5.258 -40.377 -30.607 1.00 92.81 925 HIS A C 1
ATOM 6921 O O . HIS A 1 925 ? -5.379 -40.081 -29.419 1.00 92.81 925 HIS A O 1
ATOM 6927 N N . LEU A 1 926 ? -4.061 -40.516 -31.183 1.00 91.94 926 LEU A N 1
ATOM 6928 C CA . LEU A 1 926 ? -2.789 -40.198 -30.522 1.00 91.94 926 LEU A CA 1
ATOM 6929 C C . LEU A 1 926 ? -2.471 -38.699 -30.658 1.00 91.94 926 LEU A C 1
ATOM 6931 O O . LEU A 1 926 ? -2.795 -38.081 -31.674 1.00 91.94 926 LEU A O 1
ATOM 6935 N N . ILE A 1 927 ? -1.809 -38.136 -29.646 1.00 93.12 927 ILE A N 1
ATOM 6936 C CA . ILE A 1 927 ? -1.282 -36.768 -29.664 1.00 93.12 927 ILE A CA 1
ATOM 6937 C C . ILE A 1 927 ? -0.294 -36.552 -30.831 1.00 93.12 927 ILE A C 1
ATOM 6939 O O . ILE A 1 927 ? 0.601 -37.358 -31.079 1.00 93.12 927 ILE A O 1
ATOM 6943 N N . LYS A 1 928 ? -0.449 -35.438 -31.554 1.00 90.69 928 LYS A N 1
ATOM 6944 C CA . LYS A 1 928 ? 0.385 -35.043 -32.709 1.00 90.69 928 LYS A CA 1
ATOM 6945 C C . LYS A 1 928 ? 1.778 -34.562 -32.318 1.00 90.69 928 LYS A C 1
ATOM 6947 O O . LYS A 1 928 ? 2.708 -34.645 -33.116 1.00 90.69 928 LYS A O 1
ATOM 6952 N N . LYS A 1 929 ? 1.894 -33.978 -31.126 1.00 87.44 929 LYS A N 1
ATOM 6953 C CA . LYS A 1 929 ? 3.152 -33.489 -30.563 1.00 87.44 929 LYS A CA 1
ATOM 6954 C C . LYS A 1 929 ? 3.861 -34.635 -29.854 1.00 87.44 929 LYS A C 1
ATOM 6956 O O . LYS A 1 929 ? 3.243 -35.344 -29.065 1.00 87.44 929 LYS A O 1
ATOM 6961 N N . GLU A 1 930 ? 5.159 -34.777 -30.080 1.00 84.25 930 GLU A N 1
ATOM 6962 C CA . GLU A 1 930 ? 5.969 -35.691 -29.279 1.00 84.25 930 GLU A CA 1
ATOM 6963 C C . GLU A 1 930 ? 6.148 -35.129 -27.861 1.00 84.25 930 GLU A C 1
ATOM 6965 O O . GLU A 1 930 ? 6.302 -33.920 -27.664 1.00 84.25 930 GLU A O 1
ATOM 6970 N N . VAL A 1 931 ? 6.096 -36.018 -26.870 1.00 86.94 931 VAL A N 1
ATOM 6971 C CA . VAL A 1 931 ? 6.302 -35.703 -25.454 1.00 86.94 931 VAL A CA 1
ATOM 6972 C C . VAL A 1 931 ? 7.439 -36.599 -24.963 1.00 86.94 931 VAL A C 1
ATOM 6974 O O . VAL A 1 931 ? 7.286 -37.822 -25.026 1.00 86.94 931 VAL A O 1
ATOM 6977 N N . PRO A 1 932 ? 8.582 -36.045 -24.522 1.00 84.62 932 PRO A N 1
ATOM 6978 C CA . PRO A 1 932 ? 9.702 -36.857 -24.059 1.00 84.62 932 PRO A CA 1
ATOM 6979 C C . PRO A 1 932 ? 9.303 -37.629 -22.798 1.00 84.62 932 PRO A C 1
ATOM 6981 O O . PRO A 1 932 ? 8.614 -37.081 -21.938 1.00 84.62 932 PRO A O 1
ATOM 6984 N N . CYS A 1 933 ? 9.738 -38.883 -22.684 1.00 83.44 933 CYS A N 1
ATOM 6985 C CA . CYS A 1 933 ? 9.756 -39.594 -21.407 1.00 83.44 933 CYS A CA 1
ATOM 6986 C C . CYS A 1 933 ? 11.159 -39.510 -20.795 1.00 83.44 933 CYS A C 1
ATOM 6988 O O . CYS A 1 933 ? 12.148 -39.400 -21.524 1.00 83.44 933 CYS A O 1
ATOM 6990 N N . GLU A 1 934 ? 11.245 -39.608 -19.473 1.00 85.75 934 GLU A N 1
ATOM 6991 C CA . GLU A 1 934 ? 12.524 -39.875 -18.811 1.00 85.75 934 GLU A CA 1
ATOM 6992 C C . GLU A 1 934 ? 12.922 -41.345 -19.052 1.00 85.75 934 GLU A C 1
ATOM 6994 O O . GLU A 1 934 ? 12.069 -42.181 -19.372 1.00 85.75 934 GLU A O 1
ATOM 6999 N N . THR A 1 935 ? 14.220 -41.666 -18.988 1.00 78.31 935 THR A N 1
ATOM 7000 C CA . THR A 1 935 ? 14.725 -43.018 -19.317 1.00 78.31 935 THR A CA 1
ATOM 7001 C C . THR A 1 935 ? 15.862 -43.498 -18.411 1.00 78.31 935 THR A C 1
ATOM 7003 O O . THR A 1 935 ? 16.721 -44.257 -18.867 1.00 78.31 935 THR A O 1
ATOM 7006 N N . ASP A 1 936 ? 15.910 -43.024 -17.168 1.00 83.00 936 ASP A N 1
ATOM 7007 C CA . ASP A 1 936 ? 16.727 -43.638 -16.119 1.00 83.00 936 ASP A CA 1
ATOM 7008 C C . ASP A 1 936 ? 15.916 -44.719 -15.360 1.00 83.00 936 ASP A C 1
ATOM 7010 O O . ASP A 1 936 ? 14.893 -45.191 -15.862 1.00 83.00 936 ASP A O 1
ATOM 7014 N N . GLN A 1 937 ? 16.420 -45.202 -14.219 1.00 83.31 937 GLN A N 1
ATOM 7015 C CA . GLN A 1 937 ? 15.823 -46.309 -13.449 1.00 83.31 937 GLN A CA 1
ATOM 7016 C C . GLN A 1 937 ? 15.068 -45.853 -12.186 1.00 83.31 937 GLN A C 1
ATOM 7018 O O . GLN A 1 937 ? 14.647 -46.685 -11.373 1.00 83.31 937 GLN A O 1
ATOM 7023 N N . LEU A 1 938 ? 14.914 -44.541 -11.993 1.00 84.25 938 LEU A N 1
ATOM 7024 C CA . LEU A 1 938 ? 14.216 -43.954 -10.858 1.00 84.25 938 LEU A CA 1
ATOM 7025 C C . LEU A 1 938 ? 12.694 -44.011 -11.045 1.00 84.25 938 LEU A C 1
ATOM 7027 O O . LEU A 1 938 ? 12.159 -44.357 -12.103 1.00 84.25 938 LEU A O 1
ATOM 7031 N N . SER A 1 939 ? 11.980 -43.697 -9.967 1.00 87.75 939 SER A N 1
ATOM 7032 C CA . SER A 1 939 ? 10.540 -43.457 -10.019 1.00 87.75 939 SER A CA 1
ATOM 7033 C C . SER A 1 939 ? 10.278 -42.074 -10.621 1.00 87.75 939 SER A C 1
ATOM 7035 O O . SER A 1 939 ? 10.926 -41.104 -10.223 1.00 87.75 939 SER A O 1
ATOM 7037 N N . HIS A 1 940 ? 9.285 -41.963 -11.501 1.00 91.94 940 HIS A N 1
ATOM 7038 C CA . HIS A 1 940 ? 8.795 -40.699 -12.058 1.00 91.94 940 HIS A CA 1
ATOM 7039 C C . HIS A 1 940 ? 7.275 -40.603 -11.938 1.00 91.94 940 HIS A C 1
ATOM 7041 O O . HIS A 1 940 ? 6.571 -41.605 -12.087 1.00 91.94 940 HIS A O 1
ATOM 7047 N N . VAL A 1 941 ? 6.764 -39.392 -11.713 1.00 94.75 941 VAL A N 1
ATOM 7048 C CA . VAL A 1 941 ? 5.315 -39.126 -11.638 1.00 94.75 941 VAL A CA 1
ATOM 7049 C C . VAL A 1 941 ? 4.830 -38.615 -12.983 1.00 94.75 941 VAL A C 1
ATOM 7051 O O . VAL A 1 941 ? 5.353 -37.618 -13.471 1.00 94.75 941 VAL A O 1
ATOM 7054 N N . TYR A 1 942 ? 3.808 -39.243 -13.558 1.00 96.31 942 TYR A N 1
ATOM 7055 C CA . TYR A 1 942 ? 3.175 -38.826 -14.809 1.00 96.31 942 TYR A CA 1
ATOM 7056 C C . TYR A 1 942 ? 1.777 -38.275 -14.525 1.00 96.31 942 TYR A C 1
ATOM 7058 O O . TYR A 1 942 ? 0.948 -38.980 -13.952 1.00 96.31 942 TYR A O 1
ATOM 7066 N N . THR A 1 943 ? 1.489 -37.047 -14.970 1.00 97.56 943 THR A N 1
ATOM 7067 C CA . THR A 1 943 ? 0.205 -36.367 -14.711 1.00 97.56 943 THR A CA 1
ATOM 7068 C C . THR A 1 943 ? -0.389 -35.790 -15.994 1.00 97.56 943 THR A C 1
ATOM 7070 O O . THR A 1 943 ? 0.212 -34.925 -16.632 1.00 97.56 943 THR A O 1
ATOM 7073 N N . LEU A 1 944 ? -1.598 -36.223 -16.350 1.00 97.81 944 LEU A N 1
ATOM 7074 C CA . LEU A 1 944 ? -2.421 -35.655 -17.417 1.00 97.81 944 LEU A CA 1
ATOM 7075 C C . LEU A 1 944 ? -3.549 -34.821 -16.801 1.00 97.81 944 LEU A C 1
ATOM 7077 O O . LEU A 1 944 ? -4.298 -35.300 -15.952 1.00 97.81 944 LEU A O 1
ATOM 7081 N N . ILE A 1 945 ? -3.693 -33.583 -17.267 1.00 97.88 945 ILE A N 1
ATOM 7082 C CA . ILE A 1 945 ? -4.767 -32.661 -16.889 1.00 97.88 945 ILE A CA 1
ATOM 7083 C C . ILE A 1 945 ? -5.564 -32.321 -18.149 1.00 97.88 945 ILE A C 1
ATOM 7085 O O . ILE A 1 945 ? -4.971 -31.893 -19.135 1.00 97.88 945 ILE A O 1
ATOM 7089 N N . ILE A 1 946 ? -6.891 -32.448 -18.110 1.00 97.00 946 ILE A N 1
ATOM 7090 C CA . ILE A 1 946 ? -7.824 -32.007 -19.161 1.00 97.00 946 ILE A CA 1
ATOM 7091 C C . ILE A 1 946 ? -8.841 -31.045 -18.534 1.00 97.00 946 ILE A C 1
ATOM 7093 O O . ILE A 1 946 ? -9.419 -31.352 -17.492 1.00 97.00 946 ILE A O 1
ATOM 7097 N N . ARG A 1 947 ? -9.054 -29.871 -19.139 1.00 96.25 947 ARG A N 1
ATOM 7098 C CA . ARG A 1 947 ? -9.839 -28.765 -18.554 1.00 96.25 947 ARG A CA 1
ATOM 7099 C C . ARG A 1 947 ? -11.144 -28.477 -19.321 1.00 96.25 947 ARG A C 1
ATOM 7101 O O . ARG A 1 947 ? -11.205 -28.761 -20.519 1.00 96.25 947 ARG A O 1
ATOM 7108 N N . PRO A 1 948 ? -12.154 -27.838 -18.688 1.00 93.25 948 PRO A N 1
ATOM 7109 C CA . PRO A 1 948 ? -13.423 -27.472 -19.338 1.00 93.25 948 PRO A CA 1
ATOM 7110 C C . PRO A 1 948 ? -13.350 -26.492 -20.519 1.00 93.25 948 PRO A C 1
ATOM 7112 O O . PRO A 1 948 ? -14.346 -26.288 -21.204 1.00 93.25 948 PRO A O 1
ATOM 7115 N N . ASP A 1 949 ? -12.195 -25.874 -20.770 1.00 91.19 949 ASP A N 1
ATOM 7116 C CA . ASP A 1 949 ? -11.928 -25.036 -21.947 1.00 91.19 949 ASP A CA 1
ATOM 7117 C C . ASP A 1 949 ? -11.330 -25.831 -23.129 1.00 91.19 949 ASP A C 1
ATOM 7119 O O . ASP A 1 949 ? -10.882 -25.246 -24.116 1.00 91.19 949 ASP A O 1
ATOM 7123 N N . ALA A 1 950 ? -11.307 -27.167 -23.027 1.00 92.56 950 ALA A N 1
ATOM 7124 C CA . ALA A 1 950 ? -10.634 -28.081 -23.949 1.00 92.56 950 ALA A CA 1
ATOM 7125 C C . ALA A 1 950 ? -9.131 -27.774 -24.139 1.00 92.56 950 ALA A C 1
ATOM 7127 O O . ALA A 1 950 ? -8.552 -28.030 -25.205 1.00 92.56 950 ALA A O 1
ATOM 7128 N N . THR A 1 951 ? -8.480 -27.255 -23.093 1.00 95.88 951 THR A N 1
ATOM 7129 C CA . THR A 1 951 ? -7.021 -27.312 -22.938 1.00 95.88 951 THR A CA 1
ATOM 7130 C C . THR A 1 951 ? -6.589 -28.554 -22.164 1.00 95.88 951 THR A C 1
ATOM 7132 O O . THR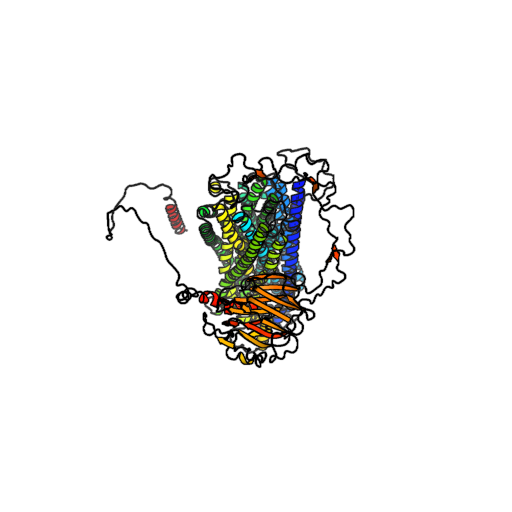 A 1 951 ? -7.373 -29.183 -21.446 1.00 95.88 951 THR A O 1
ATOM 7135 N N . TYR A 1 952 ? -5.313 -28.902 -22.298 1.00 96.75 952 TYR A N 1
ATOM 7136 C CA . TYR A 1 952 ? -4.676 -29.970 -21.536 1.00 96.75 952 TYR A CA 1
ATOM 7137 C C . TYR A 1 952 ? -3.270 -29.559 -21.091 1.00 96.75 952 TYR A C 1
ATOM 7139 O O . TYR A 1 952 ? -2.669 -28.657 -21.676 1.00 96.75 952 TYR A O 1
ATOM 7147 N N . SER A 1 953 ? -2.747 -30.259 -20.087 1.00 96.94 953 SER A N 1
ATOM 7148 C CA . SER A 1 953 ? -1.329 -30.250 -19.714 1.00 96.94 953 SER A CA 1
ATOM 7149 C C . SER A 1 953 ? -0.856 -31.678 -19.459 1.00 96.94 953 SER A C 1
ATOM 7151 O O . SER A 1 953 ? -1.600 -32.482 -18.899 1.00 96.94 953 SER A O 1
ATOM 7153 N N . ILE A 1 954 ? 0.386 -31.978 -19.832 1.00 97.00 954 ILE A N 1
ATOM 7154 C CA . ILE A 1 954 ? 1.105 -33.192 -19.435 1.00 97.00 954 ILE A CA 1
ATOM 7155 C C . ILE A 1 954 ? 2.323 -32.758 -18.628 1.00 97.00 954 ILE A C 1
ATOM 7157 O O . ILE A 1 954 ? 3.189 -32.032 -19.128 1.00 97.00 954 ILE A O 1
ATOM 7161 N N . LEU A 1 955 ? 2.380 -33.213 -17.381 1.00 96.25 955 LEU A N 1
ATOM 7162 C CA . LEU A 1 955 ? 3.505 -33.023 -16.483 1.00 96.25 955 LEU A CA 1
ATOM 7163 C C . LEU A 1 955 ? 4.226 -34.360 -16.293 1.00 96.25 955 LEU A C 1
ATOM 7165 O O . LEU A 1 955 ? 3.596 -35.420 -16.282 1.00 96.25 955 LEU A O 1
ATOM 7169 N N . ILE A 1 956 ? 5.540 -34.284 -16.107 1.00 94.25 956 ILE A N 1
ATOM 7170 C CA . ILE A 1 956 ? 6.336 -35.362 -15.517 1.00 94.25 956 ILE A CA 1
ATOM 7171 C C . ILE A 1 956 ? 7.105 -34.744 -14.353 1.00 94.25 956 ILE A C 1
ATOM 7173 O O . ILE A 1 956 ? 7.632 -33.640 -14.503 1.00 94.25 956 ILE A O 1
ATOM 7177 N N . ASP A 1 957 ? 7.175 -35.419 -13.207 1.00 92.94 957 ASP A N 1
ATOM 7178 C CA . ASP A 1 957 ? 7.928 -34.961 -12.030 1.00 92.94 957 ASP A CA 1
ATOM 7179 C C . ASP A 1 957 ? 7.474 -33.570 -11.522 1.00 92.94 957 ASP A C 1
ATOM 7181 O O . ASP A 1 957 ? 8.287 -32.741 -11.114 1.00 92.94 957 ASP A O 1
ATOM 7185 N N . ASN A 1 958 ? 6.164 -33.287 -11.598 1.00 91.75 958 ASN A N 1
ATOM 7186 C CA . ASN A 1 958 ? 5.542 -31.967 -11.372 1.00 91.75 958 ASN A CA 1
ATOM 7187 C C . ASN A 1 958 ? 6.040 -30.822 -12.294 1.00 91.75 958 ASN A C 1
ATOM 7189 O O . ASN A 1 958 ? 5.684 -29.660 -12.083 1.00 91.75 958 ASN A O 1
ATOM 7193 N N . VAL A 1 959 ? 6.794 -31.127 -13.358 1.00 91.06 959 VAL A N 1
ATOM 7194 C CA . VAL A 1 959 ? 7.232 -30.177 -14.396 1.00 91.06 959 VAL A CA 1
ATOM 7195 C C . VAL A 1 959 ? 6.366 -30.336 -15.646 1.00 91.06 959 VAL A C 1
ATOM 7197 O O . VAL A 1 959 ? 6.266 -31.431 -16.196 1.00 91.06 959 VAL A O 1
ATOM 7200 N N . GLU A 1 960 ? 5.762 -29.252 -16.140 1.00 94.00 960 GLU A N 1
ATOM 7201 C CA . GLU A 1 960 ? 4.997 -29.281 -17.395 1.00 94.00 960 GLU A CA 1
ATOM 7202 C C . GLU A 1 960 ? 5.926 -29.530 -18.595 1.00 94.00 960 GLU A C 1
ATOM 7204 O O . GLU A 1 960 ? 6.827 -28.743 -18.883 1.00 94.00 960 GLU A O 1
ATOM 7209 N N . LYS A 1 961 ? 5.710 -30.652 -19.295 1.00 91.50 961 LYS A N 1
ATOM 7210 C CA . LYS A 1 961 ? 6.468 -31.056 -20.493 1.00 91.50 961 LYS A CA 1
ATOM 7211 C C . LYS A 1 961 ? 5.717 -30.723 -21.783 1.00 91.50 961 LYS A C 1
ATOM 7213 O O . LYS A 1 961 ? 6.337 -30.580 -22.834 1.00 91.50 961 LYS A O 1
ATOM 7218 N N . GLN A 1 962 ? 4.385 -30.634 -21.723 1.00 93.25 962 GLN A N 1
ATOM 7219 C CA . GLN A 1 962 ? 3.535 -30.307 -22.867 1.00 93.25 962 GLN A CA 1
ATOM 7220 C C . GLN A 1 962 ? 2.235 -29.631 -22.415 1.00 93.25 962 GLN A C 1
ATOM 7222 O O . GLN A 1 962 ? 1.656 -30.007 -21.399 1.00 93.25 962 GLN A O 1
ATOM 7227 N N . THR A 1 963 ? 1.748 -28.675 -23.205 1.00 94.94 963 THR A N 1
ATOM 7228 C CA . THR A 1 963 ? 0.473 -27.979 -22.978 1.00 94.94 963 THR A CA 1
ATOM 7229 C C . THR A 1 963 ? -0.122 -27.520 -24.309 1.00 94.94 963 THR A C 1
ATOM 7231 O O . THR A 1 963 ? 0.601 -27.331 -25.296 1.00 94.94 963 THR A O 1
ATOM 7234 N N . GLY A 1 964 ? -1.443 -27.370 -24.381 1.00 94.56 964 GLY A N 1
ATOM 7235 C CA . GLY A 1 964 ? -2.117 -26.968 -25.615 1.00 94.56 964 GLY A CA 1
ATOM 7236 C C . GLY A 1 964 ? -3.622 -27.201 -25.599 1.00 94.56 964 GLY A C 1
ATOM 7237 O O . GLY A 1 964 ? -4.252 -27.195 -24.543 1.00 94.56 964 GLY A O 1
ATOM 7238 N N . SER A 1 965 ? -4.202 -27.411 -26.784 1.00 92.94 965 SER A N 1
ATOM 7239 C CA . SER A 1 965 ? -5.644 -27.598 -26.966 1.00 92.94 965 SER A CA 1
ATOM 7240 C C . SER A 1 965 ? -5.982 -28.909 -27.672 1.00 92.94 965 SER A C 1
ATOM 7242 O O . SER A 1 965 ? -5.314 -29.307 -28.629 1.00 92.94 965 SER A O 1
ATOM 7244 N N . LEU A 1 966 ? -7.077 -29.542 -27.240 1.00 92.12 966 LEU A N 1
ATOM 7245 C CA . LEU A 1 966 ? -7.628 -30.752 -27.856 1.00 92.12 966 LEU A CA 1
ATOM 7246 C C . LEU A 1 966 ? -8.005 -30.532 -29.335 1.00 92.12 966 LEU A C 1
ATOM 7248 O O . LEU A 1 966 ? -7.884 -31.449 -30.144 1.00 92.12 966 LEU A O 1
ATOM 7252 N N . TYR A 1 967 ? -8.386 -29.300 -29.703 1.00 87.25 967 TYR A N 1
ATOM 7253 C CA . TYR A 1 967 ? -8.721 -28.906 -31.078 1.00 87.25 967 TYR A CA 1
ATOM 7254 C C . TYR A 1 967 ? -7.524 -28.909 -32.045 1.00 87.25 967 TYR A C 1
ATOM 7256 O O . TYR A 1 967 ? -7.718 -29.063 -33.251 1.00 87.25 967 TYR A O 1
ATOM 7264 N N . SER A 1 968 ? -6.298 -28.681 -31.557 1.00 86.50 968 SER A N 1
ATOM 7265 C CA . SER A 1 968 ? -5.095 -28.595 -32.399 1.00 86.50 968 SER A CA 1
ATOM 7266 C C . SER A 1 968 ? -4.244 -29.857 -32.341 1.00 86.50 968 SER A C 1
ATOM 7268 O O . SER A 1 968 ? -3.734 -30.302 -33.373 1.00 86.50 968 SER A O 1
ATOM 7270 N N . ASP A 1 969 ? -4.100 -30.431 -31.145 1.00 90.94 969 ASP A N 1
ATOM 7271 C CA . ASP A 1 969 ? -3.030 -31.380 -30.829 1.00 90.94 969 ASP A CA 1
ATOM 7272 C C . ASP A 1 969 ? -3.450 -32.851 -30.991 1.00 90.94 969 ASP A C 1
ATOM 7274 O O . ASP A 1 969 ? -2.591 -33.729 -30.989 1.00 90.94 969 ASP A O 1
ATOM 7278 N N . TRP A 1 970 ? -4.734 -33.112 -31.249 1.00 92.25 970 TRP A N 1
ATOM 7279 C CA . TRP A 1 970 ? -5.285 -34.392 -31.715 1.00 92.25 970 TRP A CA 1
ATOM 7280 C C . TRP A 1 970 ? -6.122 -34.175 -32.988 1.00 92.25 970 TRP A C 1
ATOM 7282 O O . TRP A 1 970 ? -6.446 -33.042 -33.340 1.00 92.25 970 TRP A O 1
ATOM 7292 N N . ASP A 1 971 ? -6.460 -35.242 -33.718 1.00 88.31 971 ASP A N 1
ATOM 7293 C CA . ASP A 1 971 ? -7.352 -35.203 -34.898 1.00 88.31 971 ASP A CA 1
ATOM 7294 C C . ASP A 1 971 ? -8.806 -35.569 -34.542 1.00 88.31 971 ASP A C 1
ATOM 7296 O O . ASP A 1 971 ? -9.431 -36.380 -35.221 1.00 88.31 971 ASP A O 1
ATOM 7300 N N . LEU A 1 972 ? -9.334 -35.005 -33.449 1.00 88.19 972 LEU A N 1
ATOM 7301 C CA . LEU A 1 972 ? -10.687 -35.313 -32.955 1.00 88.19 972 LEU A CA 1
ATOM 7302 C C . LEU A 1 972 ? -11.785 -34.737 -33.868 1.00 88.19 972 LEU A C 1
ATOM 7304 O O . LEU A 1 972 ? -12.813 -35.370 -34.094 1.00 88.19 972 LEU A O 1
ATOM 7308 N N . LEU A 1 973 ? -11.555 -33.538 -34.414 1.00 87.12 973 LEU A N 1
ATOM 7309 C CA . LEU A 1 973 ? -12.470 -32.836 -35.318 1.00 87.12 973 LEU A CA 1
ATOM 7310 C C . LEU A 1 973 ? -11.797 -32.577 -36.680 1.00 87.12 973 LEU A C 1
ATOM 7312 O O . LEU A 1 973 ? -10.572 -32.428 -36.738 1.00 87.12 973 LEU A O 1
ATOM 7316 N N . PRO A 1 974 ? -12.567 -32.466 -37.783 1.00 81.62 974 PRO A N 1
ATOM 7317 C CA . PRO A 1 974 ? -12.038 -32.031 -39.075 1.00 81.62 974 PRO A CA 1
ATOM 7318 C C . PRO A 1 974 ? -11.324 -30.670 -38.980 1.00 81.62 974 PRO A C 1
ATOM 7320 O O . PRO A 1 974 ? -11.700 -29.833 -38.158 1.00 81.62 974 PRO A O 1
ATOM 7323 N N . PRO A 1 975 ? -10.336 -30.371 -39.844 1.00 74.69 975 PRO A N 1
ATOM 7324 C CA . PRO A 1 975 ? -9.678 -29.069 -39.826 1.00 74.69 975 PRO A CA 1
ATOM 7325 C C . PRO A 1 975 ? -10.684 -27.960 -40.157 1.00 74.69 975 PRO A C 1
ATOM 7327 O O . PRO A 1 975 ? -11.407 -28.055 -41.148 1.00 74.69 975 PRO A O 1
ATOM 7330 N N . LYS A 1 976 ? -10.709 -26.889 -39.354 1.00 77.38 976 LYS A N 1
ATOM 7331 C CA . LYS A 1 976 ? -11.664 -25.768 -39.486 1.00 77.38 976 LYS A CA 1
ATOM 7332 C C . LYS A 1 976 ? -11.637 -25.077 -40.856 1.00 77.38 976 LYS A C 1
ATOM 7334 O O . LYS A 1 976 ? -12.646 -24.537 -41.297 1.00 77.38 976 LYS A O 1
ATOM 7339 N N . THR A 1 977 ? -10.494 -25.115 -41.537 1.00 80.75 977 THR A N 1
ATOM 7340 C CA . THR A 1 977 ? -10.330 -24.611 -42.905 1.00 80.75 977 THR A CA 1
ATOM 7341 C C . THR A 1 977 ? -9.638 -25.646 -43.786 1.00 80.75 977 THR A C 1
ATOM 7343 O O . THR A 1 977 ? -8.820 -26.441 -43.319 1.00 80.75 977 THR A O 1
ATOM 7346 N N . ILE A 1 978 ? -9.960 -25.627 -45.076 1.00 80.50 978 ILE A N 1
ATOM 7347 C CA . ILE A 1 978 ? -9.361 -26.469 -46.115 1.00 80.50 978 ILE A CA 1
ATOM 7348 C C . ILE A 1 978 ? -8.854 -25.596 -47.264 1.00 80.50 978 ILE A C 1
ATOM 7350 O O . ILE A 1 978 ? -9.249 -24.442 -47.422 1.00 80.50 978 ILE A O 1
ATOM 7354 N N . LYS A 1 979 ? -7.964 -26.144 -48.094 1.00 78.50 979 LYS A N 1
ATOM 7355 C CA . LYS A 1 979 ? -7.651 -25.523 -49.388 1.00 78.50 979 LYS A CA 1
ATOM 7356 C C . LYS A 1 979 ? -8.872 -25.657 -50.290 1.00 78.50 979 LYS A C 1
ATOM 7358 O O . LYS A 1 979 ? -9.453 -26.738 -50.341 1.00 78.50 979 LYS A O 1
ATOM 7363 N N . ASP A 1 980 ? -9.213 -24.593 -51.005 1.00 77.25 980 ASP A N 1
ATOM 7364 C CA . ASP A 1 980 ? -10.293 -24.593 -51.990 1.00 77.25 980 ASP A CA 1
ATOM 7365 C C . ASP A 1 980 ? -10.053 -25.700 -53.043 1.00 77.25 980 ASP A C 1
ATOM 7367 O O . ASP A 1 980 ? -9.040 -25.645 -53.751 1.00 77.25 980 ASP A O 1
ATOM 7371 N N . PRO A 1 981 ? -10.931 -26.721 -53.141 1.00 73.69 981 PRO A N 1
ATOM 7372 C CA . PRO A 1 981 ? -10.764 -27.826 -54.081 1.00 73.69 981 PRO A CA 1
ATOM 7373 C C . PRO A 1 981 ? -11.131 -27.453 -55.527 1.00 73.69 981 PRO A C 1
ATOM 7375 O O . PRO A 1 981 ? -10.724 -28.156 -56.451 1.00 73.69 981 PRO A O 1
ATOM 7378 N N . GLU A 1 982 ? -11.870 -26.359 -55.747 1.00 75.12 982 GLU A N 1
ATOM 7379 C CA . GLU A 1 982 ? -12.220 -25.862 -57.085 1.00 75.12 982 GLU A CA 1
ATOM 7380 C C . GLU A 1 982 ? -11.188 -24.865 -57.634 1.00 75.12 982 GLU A C 1
ATOM 7382 O O . GLU A 1 982 ? -11.106 -24.659 -58.853 1.00 75.12 982 GLU A O 1
ATOM 7387 N N . ALA A 1 983 ? -10.362 -24.278 -56.760 1.00 76.00 983 ALA A N 1
ATOM 7388 C CA . ALA A 1 983 ? -9.302 -23.358 -57.145 1.00 76.00 983 ALA A CA 1
ATOM 7389 C C . ALA A 1 983 ? -8.266 -24.019 -58.066 1.00 76.00 983 ALA A C 1
ATOM 7391 O O . ALA A 1 983 ? -7.515 -24.919 -57.685 1.00 76.00 983 ALA A O 1
ATOM 7392 N N . LYS A 1 984 ? -8.175 -23.500 -59.291 1.00 76.25 984 LYS A N 1
ATOM 7393 C CA . LYS A 1 984 ? -7.212 -23.932 -60.308 1.00 76.25 984 LYS A CA 1
ATOM 7394 C C . LYS A 1 984 ? -6.113 -22.891 -60.461 1.00 76.25 984 LYS A C 1
ATOM 7396 O O . LYS A 1 984 ? -6.360 -21.688 -60.374 1.00 76.25 984 LYS A O 1
ATOM 7401 N N . LYS A 1 985 ? -4.893 -23.367 -60.701 1.00 73.31 985 LYS A N 1
ATOM 7402 C CA . LYS A 1 985 ? -3.743 -22.506 -60.975 1.00 73.31 985 LYS A CA 1
ATOM 7403 C C . LYS A 1 985 ? -3.978 -21.712 -62.277 1.00 73.31 985 LYS A C 1
ATOM 7405 O O . LYS A 1 985 ? -4.311 -22.346 -63.279 1.00 73.31 985 LYS A O 1
ATOM 7410 N N . PRO A 1 986 ? -3.783 -20.378 -62.294 1.00 75.62 986 PRO A N 1
ATOM 7411 C CA . PRO A 1 986 ? -3.871 -19.574 -63.514 1.00 75.62 986 PRO A CA 1
ATOM 7412 C C . PRO A 1 986 ? -2.869 -20.013 -64.593 1.00 75.62 986 PRO A C 1
ATOM 7414 O O . PRO A 1 986 ? -1.741 -20.402 -64.282 1.00 75.62 986 PRO A O 1
ATOM 7417 N N . GLU A 1 987 ? -3.273 -19.938 -65.864 1.00 72.19 987 GLU A N 1
ATOM 7418 C CA . GLU A 1 987 ? -2.459 -20.380 -67.011 1.00 72.19 987 GLU A CA 1
ATOM 7419 C C . GLU A 1 987 ? -1.233 -19.481 -67.271 1.00 72.19 987 GLU A C 1
ATOM 7421 O O . GLU A 1 987 ? -0.251 -19.929 -67.860 1.00 72.19 987 GLU A O 1
ATOM 7426 N N . ASP A 1 988 ? -1.267 -18.232 -66.803 1.00 67.62 988 ASP A N 1
ATOM 7427 C CA . ASP A 1 988 ? -0.198 -17.231 -66.902 1.00 67.62 988 ASP A CA 1
ATOM 7428 C C . ASP A 1 988 ? 0.838 -17.306 -65.762 1.00 67.62 988 ASP A C 1
ATOM 7430 O O . ASP A 1 988 ? 1.859 -16.615 -65.796 1.00 67.62 988 ASP A O 1
ATOM 7434 N N . TRP A 1 989 ? 0.611 -18.155 -64.755 1.00 73.19 989 TRP A N 1
ATOM 7435 C CA . TRP A 1 989 ? 1.468 -18.253 -63.575 1.00 73.19 989 TRP A CA 1
ATOM 7436 C C . TRP A 1 989 ? 2.610 -19.263 -63.778 1.00 73.19 989 TRP A C 1
ATOM 7438 O O . TRP A 1 989 ? 2.401 -20.477 -63.702 1.00 73.19 989 TRP A O 1
ATOM 7448 N N . ASP A 1 990 ? 3.852 -18.805 -63.957 1.00 74.00 990 ASP A N 1
ATOM 7449 C CA . ASP A 1 990 ? 5.026 -19.694 -63.973 1.00 74.00 990 ASP A CA 1
ATOM 7450 C C . ASP A 1 990 ? 5.648 -19.824 -62.568 1.00 74.00 990 ASP A C 1
ATOM 7452 O O . ASP A 1 990 ? 5.906 -18.825 -61.901 1.00 74.00 990 ASP A O 1
ATOM 7456 N N . ASP A 1 991 ? 5.918 -21.057 -62.119 1.00 69.81 991 ASP A N 1
ATOM 7457 C CA . ASP A 1 991 ? 6.615 -21.334 -60.846 1.00 69.81 991 ASP A CA 1
ATOM 7458 C C . ASP A 1 991 ? 8.148 -21.430 -61.026 1.00 69.81 991 ASP A C 1
ATOM 7460 O O . ASP A 1 991 ? 8.888 -21.619 -60.056 1.00 69.81 991 ASP A O 1
ATOM 7464 N N . LYS A 1 992 ? 8.653 -21.352 -62.265 1.00 73.44 992 LYS A N 1
ATOM 7465 C CA . LYS A 1 992 ? 10.087 -21.433 -62.573 1.00 73.44 992 LYS A CA 1
ATOM 7466 C C . LYS A 1 992 ? 10.738 -20.067 -62.400 1.00 73.44 992 LYS A C 1
ATOM 7468 O O . LYS A 1 992 ? 10.746 -19.268 -63.330 1.00 73.44 992 LYS A O 1
ATOM 7473 N N . GLU A 1 993 ? 11.361 -19.822 -61.250 1.00 73.25 993 GLU A N 1
ATOM 7474 C CA . GLU A 1 993 ? 12.095 -18.570 -60.993 1.00 73.25 993 GLU A CA 1
ATOM 7475 C C . GLU A 1 993 ? 13.213 -18.291 -62.020 1.00 73.25 993 GLU A C 1
ATOM 7477 O O . GLU A 1 993 ? 13.512 -17.133 -62.314 1.00 73.25 993 GLU A O 1
ATOM 7482 N N . TYR A 1 994 ? 13.797 -19.338 -62.612 1.00 77.25 994 TYR A N 1
ATOM 7483 C CA . TYR A 1 994 ? 14.864 -19.232 -63.607 1.00 77.25 994 TYR A CA 1
ATOM 7484 C C . TYR A 1 994 ? 14.574 -20.083 -64.844 1.00 77.25 994 TYR A C 1
ATOM 7486 O O . TYR A 1 994 ? 14.223 -21.261 -64.731 1.00 77.25 994 TYR A O 1
ATOM 7494 N N . ILE A 1 995 ? 14.810 -19.505 -66.020 1.00 77.75 995 ILE A N 1
ATOM 7495 C CA . ILE A 1 995 ? 14.708 -20.154 -67.335 1.00 77.75 995 ILE A CA 1
ATOM 7496 C C . ILE A 1 995 ? 16.076 -20.135 -68.039 1.00 77.75 995 ILE A C 1
ATOM 7498 O O . ILE A 1 995 ? 16.914 -19.297 -67.699 1.00 77.75 995 ILE A O 1
ATOM 7502 N N . PRO A 1 996 ? 16.354 -21.051 -68.986 1.00 75.06 996 PRO A N 1
ATOM 7503 C CA . PRO A 1 996 ? 17.541 -20.953 -69.833 1.00 75.06 996 PRO A CA 1
ATOM 7504 C C . PRO A 1 996 ? 17.557 -19.632 -70.610 1.00 75.06 996 PRO A C 1
ATOM 7506 O O . PRO A 1 996 ? 16.508 -19.161 -71.047 1.00 75.06 996 PRO A O 1
ATOM 7509 N N . ASP A 1 997 ? 18.740 -19.057 -70.788 1.00 75.31 997 ASP A N 1
ATOM 7510 C CA . ASP A 1 997 ? 18.947 -17.886 -71.638 1.00 75.31 997 ASP A CA 1
ATOM 7511 C C . ASP A 1 997 ? 18.728 -18.269 -73.120 1.00 75.31 997 ASP A C 1
ATOM 7513 O O . ASP A 1 997 ? 19.436 -19.149 -73.619 1.00 75.31 997 ASP A O 1
ATOM 7517 N N . PRO A 1 998 ? 17.759 -17.666 -73.838 1.00 69.44 998 PRO A N 1
ATOM 7518 C CA . PRO A 1 998 ? 17.489 -18.002 -75.236 1.00 69.44 998 PRO A CA 1
ATOM 7519 C C . PRO A 1 998 ? 18.581 -17.524 -76.210 1.00 69.44 998 PRO A C 1
ATOM 7521 O O . PRO A 1 998 ? 18.608 -17.984 -77.354 1.00 69.44 998 PRO A O 1
ATOM 7524 N N . GLU A 1 999 ? 19.485 -16.630 -75.792 1.00 70.50 999 GLU A N 1
ATOM 7525 C CA . GLU A 1 999 ? 20.586 -16.143 -76.634 1.00 70.50 999 GLU A CA 1
ATOM 7526 C C . GLU A 1 999 ? 21.921 -16.871 -76.399 1.00 70.50 999 GLU A C 1
ATOM 7528 O O . GLU A 1 999 ? 22.811 -16.801 -77.252 1.00 70.50 999 GLU A O 1
ATOM 7533 N N . ASP A 1 1000 ? 22.066 -17.621 -75.301 1.00 76.69 1000 ASP A N 1
ATOM 7534 C CA . ASP A 1 1000 ? 23.292 -18.359 -74.968 1.00 76.69 1000 ASP A CA 1
ATOM 7535 C C . ASP A 1 1000 ? 23.402 -19.652 -75.797 1.00 76.69 1000 ASP A C 1
ATOM 7537 O O . ASP A 1 1000 ? 22.893 -20.713 -75.434 1.00 76.69 1000 ASP A O 1
ATOM 7541 N N . LYS A 1 1001 ? 24.047 -19.551 -76.964 1.00 69.50 1001 LYS A N 1
ATOM 7542 C CA . LYS A 1 1001 ? 24.149 -20.629 -77.962 1.00 69.50 1001 LYS A CA 1
ATOM 7543 C C . LYS A 1 1001 ? 25.420 -21.469 -77.777 1.00 69.50 1001 LYS A C 1
ATOM 7545 O O . LYS A 1 1001 ? 26.510 -20.942 -77.562 1.00 69.50 1001 LYS A O 1
ATOM 7550 N N . LYS A 1 1002 ? 25.268 -22.792 -77.894 1.00 68.06 1002 LYS A N 1
ATOM 7551 C CA . LYS A 1 1002 ? 26.349 -23.788 -77.801 1.00 68.06 1002 LYS A CA 1
ATOM 7552 C C . LYS A 1 1002 ? 27.417 -23.554 -78.887 1.00 68.06 1002 LYS A C 1
ATOM 7554 O O . LYS A 1 1002 ? 27.039 -23.454 -80.054 1.00 68.06 1002 LYS A O 1
ATOM 7559 N N . PRO A 1 1003 ? 28.720 -23.512 -78.548 1.00 71.06 1003 PRO A N 1
ATOM 7560 C CA . PRO A 1 1003 ? 29.792 -23.447 -79.542 1.00 71.06 1003 PRO A CA 1
ATOM 7561 C C . PRO A 1 1003 ? 29.846 -24.698 -80.432 1.00 71.06 1003 PRO A C 1
ATOM 7563 O O . PRO A 1 1003 ? 29.665 -25.819 -79.949 1.00 71.06 1003 PRO A O 1
ATOM 7566 N N . GLU A 1 1004 ? 30.144 -24.513 -81.718 1.00 63.28 1004 GLU A N 1
ATOM 7567 C CA . GLU A 1 1004 ? 30.436 -25.616 -82.644 1.00 63.28 1004 GLU A CA 1
ATOM 7568 C C . GLU A 1 1004 ? 31.717 -26.364 -82.217 1.00 63.28 1004 GLU A C 1
ATOM 7570 O O . GLU A 1 1004 ? 32.628 -25.769 -81.640 1.00 63.28 1004 GLU A O 1
ATOM 7575 N N . GLY A 1 1005 ? 31.780 -27.677 -82.464 1.00 63.62 1005 GLY A N 1
ATOM 7576 C CA . GLY A 1 1005 ? 32.930 -28.530 -82.121 1.00 63.62 1005 GLY A CA 1
ATOM 7577 C C . GLY A 1 1005 ? 33.024 -28.987 -80.655 1.00 63.62 1005 GLY A C 1
ATOM 7578 O O . GLY A 1 1005 ? 33.836 -29.848 -80.334 1.00 63.62 1005 GLY A O 1
ATOM 7579 N N . TYR A 1 1006 ? 32.215 -28.438 -79.740 1.00 67.25 1006 TYR A N 1
ATOM 7580 C CA . TYR A 1 1006 ? 32.398 -28.637 -78.291 1.00 67.25 1006 TYR A CA 1
ATOM 7581 C C . TYR A 1 1006 ? 32.142 -30.081 -77.794 1.00 67.25 1006 TYR A C 1
ATOM 7583 O O . TYR A 1 1006 ? 32.663 -30.471 -76.752 1.00 67.25 1006 TYR A O 1
ATOM 7591 N N . GLU A 1 1007 ? 31.352 -30.884 -78.514 1.00 60.94 1007 GLU A N 1
ATOM 7592 C CA . GLU A 1 1007 ? 31.110 -32.309 -78.194 1.00 60.94 1007 GLU A CA 1
ATOM 7593 C C . GLU A 1 1007 ? 31.976 -33.278 -79.012 1.00 60.94 1007 GLU A C 1
ATOM 7595 O O . GLU A 1 1007 ? 32.027 -34.461 -78.688 1.00 60.94 1007 GLU A O 1
ATOM 7600 N N . ASP A 1 1008 ? 32.693 -32.783 -80.022 1.00 66.31 1008 ASP A N 1
ATOM 7601 C CA . ASP A 1 1008 ? 33.581 -33.578 -80.878 1.00 66.31 1008 ASP A CA 1
ATOM 7602 C C . ASP A 1 1008 ? 34.978 -33.779 -80.251 1.00 66.31 1008 ASP A C 1
ATOM 7604 O O . ASP A 1 1008 ? 35.824 -34.484 -80.799 1.00 66.31 1008 ASP A O 1
ATOM 7608 N N . ILE A 1 1009 ? 35.223 -33.171 -79.082 1.00 72.00 1009 ILE A N 1
ATOM 7609 C CA . ILE A 1 1009 ? 36.437 -33.341 -78.275 1.00 72.00 1009 ILE A CA 1
ATOM 7610 C C . ILE A 1 1009 ? 36.326 -34.672 -77.507 1.00 72.00 1009 ILE A C 1
ATOM 7612 O O . ILE A 1 1009 ? 35.518 -34.763 -76.575 1.00 72.00 1009 ILE A O 1
ATOM 7616 N N . PRO A 1 1010 ? 37.125 -35.710 -77.829 1.00 71.56 1010 PRO A N 1
ATOM 7617 C CA . PRO A 1 1010 ? 37.061 -36.980 -77.117 1.00 71.56 1010 PRO A CA 1
ATOM 7618 C C . PRO A 1 1010 ? 37.542 -36.801 -75.674 1.00 71.56 1010 PRO A C 1
ATOM 7620 O O . PRO A 1 1010 ? 38.492 -36.066 -75.411 1.00 71.56 1010 PRO A O 1
ATOM 7623 N N . LYS A 1 1011 ? 36.894 -37.492 -74.732 1.00 70.31 1011 LYS A N 1
ATOM 7624 C CA . LYS A 1 1011 ? 37.179 -37.401 -73.289 1.00 70.31 1011 LYS A CA 1
ATOM 7625 C C . LYS A 1 1011 ? 38.597 -37.869 -72.920 1.00 70.31 1011 LYS A C 1
ATOM 7627 O O . LYS A 1 1011 ? 39.170 -37.402 -71.939 1.00 70.31 1011 LYS A O 1
ATOM 7632 N N . GLU A 1 1012 ? 39.145 -38.790 -73.703 1.00 73.69 1012 GLU A N 1
ATOM 7633 C CA . GLU A 1 1012 ? 40.445 -39.433 -73.512 1.00 73.69 1012 GLU A CA 1
ATOM 7634 C C . GLU A 1 1012 ? 41.147 -39.555 -74.875 1.00 73.69 1012 GLU A C 1
ATOM 7636 O O . GLU A 1 1012 ? 40.484 -39.618 -75.913 1.00 73.69 1012 GLU A O 1
ATOM 7641 N N . ILE A 1 1013 ? 42.479 -39.567 -74.872 1.00 76.44 1013 ILE A N 1
ATOM 7642 C CA . ILE A 1 1013 ? 43.344 -39.712 -76.055 1.00 76.44 1013 ILE A CA 1
ATOM 7643 C C . ILE A 1 1013 ? 44.437 -40.756 -75.768 1.00 76.44 1013 ILE A C 1
ATOM 7645 O O . ILE A 1 1013 ? 44.800 -40.913 -74.604 1.00 76.44 1013 ILE A O 1
ATOM 7649 N N . PRO A 1 1014 ? 44.977 -41.477 -76.769 1.00 74.31 1014 PRO A N 1
ATOM 7650 C CA . PRO A 1 1014 ? 46.117 -42.369 -76.553 1.00 74.31 1014 PRO A CA 1
ATOM 7651 C C . PRO A 1 1014 ? 47.338 -41.602 -76.029 1.00 74.31 1014 PRO A C 1
ATOM 7653 O O . PRO A 1 1014 ? 47.617 -40.497 -76.498 1.00 74.31 1014 PRO A O 1
ATOM 7656 N N . ASP A 1 1015 ? 48.062 -42.194 -75.083 1.00 73.38 1015 ASP A N 1
ATOM 7657 C CA . ASP A 1 1015 ? 49.308 -41.654 -74.541 1.00 73.38 1015 ASP A CA 1
ATOM 7658 C C . ASP A 1 1015 ? 50.396 -41.623 -75.639 1.00 73.38 1015 ASP A C 1
ATOM 7660 O O . ASP A 1 1015 ? 50.750 -42.680 -76.174 1.00 73.38 1015 ASP A O 1
ATOM 7664 N N . PRO A 1 1016 ? 50.927 -40.441 -76.012 1.00 68.62 1016 PRO A N 1
ATOM 7665 C CA . PRO A 1 1016 ? 51.923 -40.317 -77.073 1.00 68.62 1016 PRO A CA 1
ATOM 7666 C C . PRO A 1 1016 ? 53.335 -40.770 -76.663 1.00 68.62 1016 PRO A C 1
ATOM 7668 O O . PRO A 1 1016 ? 54.169 -40.971 -77.547 1.00 68.62 1016 PRO A O 1
ATOM 7671 N N . ASP A 1 1017 ? 53.620 -40.918 -75.364 1.00 69.81 1017 ASP A N 1
ATOM 7672 C CA . ASP A 1 1017 ? 54.934 -41.321 -74.844 1.00 69.81 1017 ASP A CA 1
ATOM 7673 C C . ASP A 1 1017 ? 55.012 -42.826 -74.509 1.00 69.81 1017 ASP A C 1
ATOM 7675 O O . ASP A 1 1017 ? 56.109 -43.370 -74.318 1.00 69.81 1017 ASP A O 1
ATOM 7679 N N . ALA A 1 1018 ? 53.869 -43.524 -74.492 1.00 72.25 1018 ALA A N 1
ATOM 7680 C CA . ALA A 1 1018 ? 53.786 -44.964 -74.265 1.00 72.25 1018 ALA A CA 1
ATOM 7681 C C . ALA A 1 1018 ? 54.471 -45.785 -75.376 1.00 72.25 1018 ALA A C 1
ATOM 7683 O O . ALA A 1 1018 ? 54.364 -45.501 -76.570 1.00 72.25 1018 ALA A O 1
ATOM 7684 N N . LYS A 1 1019 ? 55.159 -46.862 -74.979 1.00 69.75 1019 LYS A N 1
ATOM 7685 C CA . LYS A 1 1019 ? 55.879 -47.779 -75.880 1.00 69.75 1019 LYS A CA 1
ATOM 7686 C C . LYS A 1 1019 ? 55.523 -49.222 -75.552 1.00 69.75 1019 LYS A C 1
ATOM 7688 O O . LYS A 1 1019 ? 55.344 -49.550 -74.380 1.00 69.75 1019 LYS A O 1
ATOM 7693 N N . LYS A 1 1020 ? 55.466 -50.072 -76.582 1.00 73.25 1020 LYS A N 1
ATOM 7694 C CA . LYS A 1 1020 ? 55.278 -51.517 -76.419 1.00 73.25 1020 LYS A CA 1
ATOM 7695 C C . LYS A 1 1020 ? 56.412 -52.093 -75.542 1.00 73.25 1020 LYS A C 1
ATOM 7697 O O . LYS A 1 1020 ? 57.573 -51.800 -75.843 1.00 73.25 1020 LYS A O 1
ATOM 7702 N N . PRO A 1 1021 ? 56.106 -52.868 -74.483 1.00 74.50 1021 PRO A N 1
ATOM 7703 C CA . PRO A 1 1021 ? 57.114 -53.574 -73.690 1.00 74.50 1021 PRO A CA 1
ATOM 7704 C C . PRO A 1 1021 ? 57.941 -54.556 -74.536 1.00 74.50 1021 PRO A C 1
ATOM 7706 O O . PRO A 1 1021 ? 57.443 -55.099 -75.522 1.00 74.50 1021 PRO A O 1
ATOM 7709 N N . GLU A 1 1022 ? 59.203 -54.791 -74.163 1.00 71.69 1022 GLU A N 1
ATOM 7710 C CA . GLU A 1 1022 ? 60.101 -55.703 -74.904 1.00 71.69 1022 GLU A CA 1
ATOM 7711 C C . GLU A 1 1022 ? 59.744 -57.192 -74.718 1.00 71.69 1022 GLU A C 1
ATOM 7713 O O . GLU A 1 1022 ? 60.241 -58.038 -75.458 1.00 71.69 1022 GLU A O 1
ATOM 7718 N N . ASP A 1 1023 ? 58.881 -57.501 -73.750 1.00 71.31 1023 ASP A N 1
ATOM 7719 C CA . ASP A 1 1023 ? 58.405 -58.827 -73.350 1.00 71.31 1023 ASP A CA 1
ATOM 7720 C C . ASP A 1 1023 ? 56.974 -59.164 -73.822 1.00 71.31 1023 ASP A C 1
ATOM 7722 O O . ASP A 1 1023 ? 56.496 -60.257 -73.542 1.00 71.31 1023 ASP A O 1
ATOM 7726 N N . TRP A 1 1024 ? 56.305 -58.268 -74.560 1.00 77.62 1024 TRP A N 1
ATOM 7727 C CA . TRP A 1 1024 ? 54.915 -58.450 -75.011 1.00 77.62 1024 TRP A CA 1
ATOM 7728 C C . TRP A 1 1024 ? 54.806 -59.257 -76.315 1.00 77.62 1024 TRP A C 1
ATOM 7730 O O . TRP A 1 1024 ? 55.233 -58.786 -77.382 1.00 77.62 1024 TRP A O 1
ATOM 7740 N N . ASP A 1 1025 ? 54.138 -60.412 -76.267 1.00 72.56 1025 ASP A N 1
ATOM 7741 C CA . ASP A 1 1025 ? 53.941 -61.302 -77.418 1.00 72.56 1025 ASP A CA 1
ATOM 7742 C C . ASP A 1 1025 ? 52.558 -61.089 -78.062 1.00 72.56 1025 ASP A C 1
ATOM 7744 O O . ASP A 1 1025 ? 51.525 -61.240 -77.417 1.00 72.56 1025 ASP A O 1
ATOM 7748 N N . ASP A 1 1026 ? 52.508 -60.739 -79.353 1.00 74.62 1026 ASP A N 1
ATOM 7749 C CA . ASP A 1 1026 ? 51.227 -60.501 -80.037 1.00 74.62 1026 ASP A CA 1
ATOM 7750 C C . ASP A 1 1026 ? 50.423 -61.802 -80.296 1.00 74.62 1026 ASP A C 1
ATOM 7752 O O . ASP A 1 1026 ? 49.237 -61.710 -80.617 1.00 74.62 1026 ASP A O 1
ATOM 7756 N N . GLU A 1 1027 ? 51.019 -63.001 -80.154 1.00 67.62 1027 GLU A N 1
ATOM 7757 C CA . GLU A 1 1027 ? 50.308 -64.291 -80.264 1.00 67.62 1027 GLU A CA 1
ATOM 7758 C C . GLU A 1 1027 ? 49.736 -64.804 -78.923 1.00 67.62 1027 GLU A C 1
ATOM 7760 O O . GLU A 1 1027 ? 48.721 -65.507 -78.954 1.00 67.62 1027 GLU A O 1
ATOM 7765 N N . GLU A 1 1028 ? 50.311 -64.441 -77.764 1.00 65.44 1028 GLU A N 1
ATOM 7766 C CA . GLU A 1 1028 ? 49.767 -64.807 -76.434 1.00 65.44 1028 GLU A CA 1
ATOM 7767 C C . GLU A 1 1028 ? 49.006 -63.656 -75.736 1.00 65.44 1028 GLU A C 1
ATOM 7769 O O . GLU A 1 1028 ? 47.939 -63.907 -75.169 1.00 65.44 1028 GLU A O 1
ATOM 7774 N N . ASP A 1 1029 ? 49.471 -62.401 -75.830 1.00 62.94 1029 ASP A N 1
ATOM 7775 C CA . ASP A 1 1029 ? 48.844 -61.219 -75.200 1.00 62.94 1029 ASP A CA 1
ATOM 7776 C C . ASP A 1 1029 ? 47.898 -60.438 -76.146 1.00 62.94 1029 ASP A C 1
ATOM 7778 O O . ASP A 1 1029 ? 47.004 -59.715 -75.693 1.00 62.94 1029 ASP A O 1
ATOM 7782 N N . GLY A 1 1030 ? 48.068 -60.590 -77.467 1.00 72.31 1030 GLY A N 1
ATOM 7783 C CA . GLY A 1 1030 ? 47.296 -59.900 -78.516 1.00 72.31 1030 GLY A CA 1
ATOM 7784 C C . GLY A 1 1030 ? 47.898 -58.564 -78.988 1.00 72.31 1030 GLY A C 1
ATOM 7785 O O . GLY A 1 1030 ? 48.891 -58.090 -78.442 1.00 72.31 1030 GLY A O 1
ATOM 7786 N N . GLU A 1 1031 ? 47.308 -57.939 -80.021 1.00 68.94 1031 GLU A N 1
ATOM 7787 C CA . GLU A 1 1031 ? 47.834 -56.691 -80.615 1.00 68.94 1031 GLU A CA 1
ATOM 7788 C C . GLU A 1 1031 ? 47.935 -55.550 -79.583 1.00 68.94 1031 GLU A C 1
ATOM 7790 O O . GLU A 1 1031 ? 46.927 -55.050 -79.077 1.00 68.94 1031 GLU A O 1
ATOM 7795 N N . TRP A 1 1032 ? 49.161 -55.095 -79.304 1.00 72.88 1032 TRP A N 1
ATOM 7796 C CA . TRP A 1 1032 ? 49.407 -54.027 -78.330 1.00 72.88 1032 TRP A CA 1
ATOM 7797 C C . TRP A 1 1032 ? 48.802 -52.673 -78.743 1.00 72.88 1032 TRP A C 1
ATOM 7799 O O . TRP A 1 1032 ? 49.120 -52.121 -79.800 1.00 72.88 1032 TRP A O 1
ATOM 7809 N N . THR A 1 1033 ? 48.018 -52.071 -77.844 1.00 67.62 1033 THR A N 1
ATOM 7810 C CA . THR A 1 1033 ? 47.501 -50.698 -77.969 1.00 67.62 1033 THR A CA 1
ATOM 7811 C C . THR A 1 1033 ? 48.005 -49.808 -76.834 1.00 67.62 1033 THR A C 1
ATOM 7813 O O . THR A 1 1033 ? 47.941 -50.202 -75.669 1.00 67.62 1033 THR A O 1
ATOM 7816 N N . ALA A 1 1034 ? 48.432 -48.583 -77.153 1.00 73.69 1034 ALA A N 1
ATOM 7817 C CA . ALA A 1 1034 ? 48.841 -47.597 -76.150 1.00 73.69 1034 ALA A CA 1
ATOM 7818 C C . ALA A 1 1034 ? 47.694 -47.265 -75.161 1.00 73.69 1034 ALA A C 1
ATOM 7820 O O . ALA A 1 1034 ? 46.556 -47.086 -75.609 1.00 73.69 1034 ALA A O 1
ATOM 7821 N N . PRO A 1 1035 ? 47.967 -47.137 -73.844 1.00 72.56 1035 PRO A N 1
ATOM 7822 C CA . PRO A 1 1035 ? 46.980 -46.696 -72.855 1.00 72.56 1035 PRO A CA 1
ATOM 7823 C C . PRO A 1 1035 ? 46.377 -45.327 -73.190 1.00 72.56 1035 PRO A C 1
ATOM 7825 O O . PRO A 1 1035 ? 47.027 -44.499 -73.827 1.00 72.56 1035 PRO A O 1
ATOM 7828 N N . THR A 1 1036 ? 45.155 -45.053 -72.729 1.00 77.69 1036 THR A N 1
ATOM 7829 C CA . THR A 1 1036 ? 44.532 -43.729 -72.866 1.00 77.69 1036 THR A CA 1
ATOM 7830 C C . THR A 1 1036 ? 44.769 -42.847 -71.640 1.00 77.69 1036 THR A C 1
ATOM 7832 O O . THR A 1 1036 ? 44.717 -43.302 -70.498 1.00 77.69 1036 THR A O 1
ATOM 7835 N N . ILE A 1 1037 ? 44.991 -41.555 -71.883 1.00 73.69 1037 ILE A N 1
ATOM 7836 C CA . ILE A 1 1037 ? 45.079 -40.495 -70.874 1.00 73.69 1037 ILE A CA 1
ATOM 7837 C C . ILE A 1 1037 ? 43.910 -39.504 -71.029 1.00 73.69 1037 ILE A C 1
ATOM 7839 O O . ILE A 1 1037 ? 43.413 -39.306 -72.144 1.00 73.69 1037 ILE A O 1
ATOM 7843 N N . PRO A 1 1038 ? 43.442 -38.853 -69.946 1.00 73.38 1038 PRO A N 1
ATOM 7844 C CA . PRO A 1 1038 ? 42.380 -37.849 -70.026 1.00 73.38 1038 PRO A CA 1
ATOM 7845 C C . PRO A 1 1038 ? 42.766 -36.678 -70.936 1.00 73.38 1038 PRO A C 1
ATOM 7847 O O . PRO A 1 1038 ? 43.847 -36.108 -70.793 1.00 73.38 1038 PRO A O 1
ATOM 7850 N N . ASN A 1 1039 ? 41.874 -36.286 -71.848 1.00 75.94 1039 ASN A N 1
ATOM 7851 C CA . ASN A 1 1039 ? 42.127 -35.189 -72.779 1.00 75.94 1039 ASN A CA 1
ATOM 7852 C C . ASN A 1 1039 ? 42.038 -33.826 -72.056 1.00 75.94 1039 ASN A C 1
ATOM 7854 O O . ASN A 1 1039 ? 40.946 -33.471 -71.598 1.00 75.94 1039 ASN A O 1
ATOM 7858 N N . PRO A 1 1040 ? 43.118 -33.017 -71.996 1.00 71.44 1040 PRO A N 1
ATOM 7859 C CA . PRO A 1 1040 ? 43.105 -31.724 -71.304 1.00 71.44 1040 PRO A CA 1
ATOM 7860 C C . PRO A 1 1040 ? 42.122 -30.691 -71.879 1.00 71.44 1040 PRO A C 1
ATOM 7862 O O . PRO A 1 1040 ? 41.780 -29.725 -71.195 1.00 71.44 1040 PRO A O 1
ATOM 7865 N N . GLU A 1 1041 ? 41.661 -30.861 -73.123 1.00 69.00 1041 GLU A N 1
ATOM 7866 C CA . GLU A 1 1041 ? 40.704 -29.940 -73.749 1.00 69.00 1041 GLU A CA 1
ATOM 7867 C C . GLU A 1 1041 ? 39.233 -30.261 -73.423 1.00 69.00 1041 GLU A C 1
ATOM 7869 O O . GLU A 1 1041 ? 38.367 -29.399 -73.603 1.00 69.00 1041 GLU A O 1
ATOM 7874 N N . TYR A 1 1042 ? 38.929 -31.455 -72.896 1.00 75.75 1042 TYR A N 1
ATOM 7875 C CA . TYR A 1 1042 ? 37.557 -31.869 -72.593 1.00 75.75 1042 TYR A CA 1
ATOM 7876 C C . TYR A 1 1042 ? 37.031 -31.225 -71.297 1.00 75.75 1042 TYR A C 1
ATOM 7878 O O . TYR A 1 1042 ? 37.368 -31.625 -70.184 1.00 75.75 1042 TYR A O 1
ATOM 7886 N N . LYS A 1 1043 ? 36.139 -30.236 -71.436 1.00 64.38 1043 LYS A N 1
ATOM 7887 C CA . LYS A 1 1043 ? 35.622 -29.410 -70.323 1.00 64.38 1043 LYS A CA 1
ATOM 7888 C C . LYS A 1 1043 ? 34.273 -29.873 -69.748 1.00 64.38 1043 LYS A C 1
ATOM 7890 O O . LYS A 1 1043 ? 33.626 -29.129 -69.014 1.00 64.38 1043 LYS A O 1
ATOM 7895 N N . GLY A 1 1044 ? 33.850 -31.102 -70.051 1.00 68.19 1044 GLY A N 1
ATOM 7896 C CA . GLY A 1 1044 ? 32.555 -31.645 -69.623 1.00 68.19 1044 GLY A CA 1
ATOM 7897 C C . GLY A 1 1044 ? 31.359 -31.093 -70.418 1.00 68.19 1044 GLY A C 1
ATOM 7898 O O . GLY A 1 1044 ? 31.517 -30.155 -71.199 1.00 68.19 1044 GLY A O 1
ATOM 7899 N N . PRO A 1 1045 ? 30.151 -31.665 -70.251 1.00 65.44 1045 PRO A N 1
ATOM 7900 C CA . PRO A 1 1045 ? 28.999 -31.392 -71.114 1.00 65.44 1045 PRO A CA 1
ATOM 7901 C C . PRO A 1 1045 ? 28.460 -29.961 -70.969 1.00 65.44 1045 PRO A C 1
ATOM 7903 O O . PRO A 1 1045 ? 28.212 -29.484 -69.858 1.00 65.44 1045 PRO A O 1
ATOM 7906 N N . TRP A 1 1046 ? 28.227 -29.296 -72.105 1.00 73.19 1046 TRP A N 1
ATOM 7907 C CA . TRP A 1 1046 ? 27.752 -27.910 -72.162 1.00 73.19 1046 TRP A CA 1
ATOM 7908 C C . TRP A 1 1046 ? 26.325 -27.757 -71.616 1.00 73.19 1046 TRP A C 1
ATOM 7910 O O . TRP A 1 1046 ? 25.460 -28.606 -71.836 1.00 73.19 1046 TRP A O 1
ATOM 7920 N N . LYS A 1 1047 ? 26.064 -26.640 -70.929 1.00 66.81 1047 LYS A N 1
ATOM 7921 C CA . LYS A 1 1047 ? 24.734 -26.238 -70.448 1.00 66.81 1047 LYS A CA 1
ATOM 7922 C C . LYS A 1 1047 ? 24.567 -24.724 -70.635 1.00 66.81 1047 LYS A C 1
ATOM 7924 O O . LYS A 1 1047 ? 25.510 -24.002 -70.309 1.00 66.81 1047 LYS A O 1
ATOM 7929 N N . PRO A 1 1048 ? 23.400 -24.239 -71.097 1.00 72.50 1048 PRO A N 1
ATOM 7930 C CA . PRO A 1 1048 ? 23.144 -22.809 -71.225 1.00 72.50 1048 PRO A CA 1
ATOM 7931 C C . PRO A 1 1048 ? 23.077 -22.136 -69.851 1.00 72.50 1048 PRO A C 1
ATOM 7933 O O . PRO A 1 1048 ? 22.659 -22.744 -68.855 1.00 72.50 1048 PRO A O 1
ATOM 7936 N N . LYS A 1 1049 ? 23.429 -20.851 -69.813 1.00 73.38 1049 LYS A N 1
ATOM 7937 C CA . LYS A 1 1049 ? 23.182 -19.965 -68.669 1.00 73.38 1049 LYS A CA 1
ATOM 7938 C C . LYS A 1 1049 ? 21.689 -19.898 -68.340 1.00 73.38 1049 LYS A C 1
ATOM 7940 O O . LYS A 1 1049 ? 20.825 -20.187 -69.167 1.00 73.38 1049 LYS A O 1
ATOM 7945 N N . LYS A 1 1050 ? 21.386 -19.492 -67.108 1.00 78.50 1050 LYS A N 1
ATOM 7946 C CA . LYS A 1 1050 ? 20.019 -19.250 -66.638 1.00 78.50 1050 LYS A CA 1
ATOM 7947 C C . LYS A 1 1050 ? 19.815 -17.770 -66.349 1.00 78.50 1050 LYS A C 1
ATOM 7949 O O . LYS A 1 1050 ? 20.615 -17.175 -65.631 1.00 78.50 1050 LYS A O 1
ATOM 7954 N N . ILE A 1 1051 ? 18.716 -17.220 -66.846 1.00 76.62 1051 ILE A N 1
ATOM 7955 C CA . ILE A 1 1051 ? 18.232 -15.870 -66.542 1.00 76.62 1051 ILE A CA 1
ATOM 7956 C C . ILE A 1 1051 ? 17.000 -15.949 -65.636 1.00 76.62 1051 ILE A C 1
ATOM 7958 O O . ILE A 1 1051 ? 16.318 -16.978 -65.579 1.00 76.62 1051 ILE A O 1
ATOM 7962 N N . LYS A 1 1052 ? 16.719 -14.874 -64.894 1.00 74.25 1052 LYS A N 1
ATOM 7963 C CA . LYS A 1 1052 ? 15.529 -14.804 -64.039 1.00 74.25 1052 LYS A CA 1
ATOM 7964 C C . LYS A 1 1052 ? 14.277 -14.641 -64.904 1.00 74.25 1052 LYS A C 1
ATOM 7966 O O . LYS A 1 1052 ? 14.269 -13.835 -65.830 1.00 74.25 1052 LYS A O 1
ATOM 7971 N N . ASN A 1 1053 ? 13.245 -15.428 -64.623 1.00 76.25 1053 ASN A N 1
ATOM 7972 C CA . ASN A 1 1053 ? 12.025 -15.483 -65.424 1.00 76.25 1053 ASN A CA 1
ATOM 7973 C C . ASN A 1 1053 ? 11.157 -14.227 -65.199 1.00 76.25 1053 ASN A C 1
ATOM 7975 O O . ASN A 1 1053 ? 10.752 -13.995 -64.057 1.00 76.25 1053 ASN A O 1
ATOM 7979 N N . PRO A 1 1054 ? 10.819 -13.444 -66.244 1.00 71.75 1054 PRO A N 1
ATOM 7980 C CA . PRO A 1 1054 ? 9.946 -12.275 -66.109 1.00 71.75 1054 PRO A CA 1
ATOM 7981 C C . PRO A 1 1054 ? 8.535 -12.598 -65.597 1.00 71.75 1054 PRO A C 1
ATOM 7983 O O . PRO A 1 1054 ? 7.894 -11.732 -65.011 1.00 71.75 1054 PRO A O 1
ATOM 7986 N N . ASN A 1 1055 ? 8.063 -13.835 -65.794 1.00 69.50 1055 ASN A N 1
ATOM 7987 C CA . ASN A 1 1055 ? 6.694 -14.257 -65.478 1.00 69.50 1055 ASN A CA 1
ATOM 7988 C C . ASN A 1 1055 ? 6.567 -14.952 -64.105 1.00 69.50 1055 ASN A C 1
ATOM 7990 O O . ASN A 1 1055 ? 5.502 -15.473 -63.775 1.00 69.50 1055 ASN A O 1
ATOM 7994 N N . TYR A 1 1056 ? 7.641 -15.002 -63.306 1.00 78.00 1056 TYR A N 1
ATOM 7995 C CA . TYR A 1 1056 ? 7.623 -15.661 -61.998 1.00 78.00 1056 TYR A CA 1
ATOM 7996 C C . TYR A 1 1056 ? 6.970 -14.778 -60.927 1.00 78.00 1056 TYR A C 1
ATOM 7998 O O . TYR A 1 1056 ? 7.574 -13.826 -60.433 1.00 78.00 1056 TYR A O 1
ATOM 8006 N N . GLN A 1 1057 ? 5.749 -15.139 -60.528 1.00 65.94 1057 GLN A N 1
ATOM 8007 C CA . GLN A 1 1057 ? 4.952 -14.430 -59.513 1.00 65.94 1057 GLN A CA 1
ATOM 8008 C C . GLN A 1 1057 ? 5.081 -15.054 -58.103 1.00 65.94 1057 GLN A C 1
ATOM 8010 O O . GLN A 1 1057 ? 4.354 -14.697 -57.178 1.00 65.94 1057 GLN A O 1
ATOM 8015 N N . GLY A 1 1058 ? 6.017 -15.994 -57.922 1.00 68.94 1058 GLY A N 1
ATOM 8016 C CA . GLY A 1 1058 ? 6.128 -16.861 -56.744 1.00 68.94 1058 GLY A CA 1
ATOM 8017 C C . GLY A 1 1058 ? 5.638 -18.283 -57.037 1.00 68.94 1058 GLY A C 1
ATOM 8018 O O . GLY A 1 1058 ? 5.278 -18.604 -58.166 1.00 68.94 1058 GLY A O 1
ATOM 8019 N N . LYS A 1 1059 ? 5.606 -19.158 -56.025 1.00 70.06 1059 LYS A N 1
ATOM 8020 C CA . LYS A 1 1059 ? 4.969 -20.482 -56.152 1.00 70.06 1059 LYS A CA 1
ATOM 8021 C C . LYS A 1 1059 ? 3.477 -20.370 -55.863 1.00 70.06 1059 LYS A C 1
ATOM 8023 O O . LYS A 1 1059 ? 3.115 -19.919 -54.774 1.00 70.06 1059 LYS A O 1
ATOM 8028 N N . TRP A 1 1060 ? 2.631 -20.801 -56.797 1.00 75.25 1060 TRP A N 1
ATOM 8029 C CA . TRP A 1 1060 ? 1.179 -20.732 -56.615 1.00 75.25 1060 TRP A CA 1
ATOM 8030 C C . TRP A 1 1060 ? 0.702 -21.587 -55.428 1.00 75.25 1060 TRP A C 1
ATOM 8032 O O . TRP A 1 1060 ? 1.226 -22.671 -55.161 1.00 75.25 1060 TRP A O 1
ATOM 8042 N N . LYS A 1 1061 ? -0.325 -21.102 -54.724 1.00 73.81 1061 LYS A N 1
ATOM 8043 C CA . LYS A 1 1061 ? -1.044 -21.816 -53.663 1.00 73.81 1061 LYS A CA 1
ATOM 8044 C C . LYS A 1 1061 ? -2.542 -21.573 -53.841 1.00 73.81 1061 LYS A C 1
ATOM 8046 O O . LYS A 1 1061 ? -2.943 -20.439 -54.088 1.00 73.81 1061 LYS A O 1
ATOM 8051 N N . ALA A 1 1062 ? -3.349 -22.619 -53.675 1.00 75.00 1062 ALA A N 1
ATOM 8052 C CA . ALA A 1 1062 ? -4.802 -22.483 -53.623 1.00 75.00 1062 ALA A CA 1
ATOM 8053 C C . ALA A 1 1062 ? -5.226 -21.585 -52.437 1.00 75.00 1062 ALA A C 1
ATOM 8055 O O . ALA A 1 1062 ? -4.569 -21.639 -51.389 1.00 75.00 1062 ALA A O 1
ATOM 8056 N N . PRO A 1 1063 ? -6.312 -20.798 -52.572 1.00 75.81 1063 PRO A N 1
ATOM 8057 C CA . PRO A 1 1063 ? -6.967 -20.132 -51.452 1.00 75.81 1063 PRO A CA 1
ATOM 8058 C C . PRO A 1 1063 ? -7.355 -21.112 -50.340 1.00 75.81 1063 PRO A C 1
ATOM 8060 O O . PRO A 1 1063 ? -7.493 -22.316 -50.562 1.00 75.81 1063 PRO A O 1
ATOM 8063 N N . ILE A 1 1064 ? -7.552 -20.574 -49.141 1.00 79.19 1064 ILE A N 1
ATOM 8064 C CA . ILE A 1 1064 ? -8.058 -21.308 -47.981 1.00 79.19 1064 ILE A CA 1
ATOM 8065 C C . ILE A 1 1064 ? -9.503 -20.857 -47.750 1.00 79.19 1064 ILE A C 1
ATOM 8067 O O . ILE A 1 1064 ? -9.778 -19.658 -47.766 1.00 79.19 1064 ILE A O 1
ATOM 8071 N N . ILE A 1 1065 ? -10.404 -21.818 -47.562 1.00 80.44 1065 ILE A N 1
ATOM 8072 C CA . ILE A 1 1065 ? -11.833 -21.621 -47.294 1.00 80.44 1065 ILE A CA 1
ATOM 8073 C C . ILE A 1 1065 ? -12.224 -22.340 -46.001 1.00 80.44 1065 ILE A C 1
ATOM 8075 O O . ILE A 1 1065 ? -11.550 -23.284 -45.577 1.00 80.44 1065 ILE A O 1
ATOM 8079 N N . ASP A 1 1066 ? -13.322 -21.914 -45.382 1.00 82.75 1066 ASP A N 1
ATOM 8080 C CA . ASP A 1 1066 ? -13.914 -22.633 -44.253 1.00 82.75 1066 ASP A CA 1
ATOM 8081 C C . ASP A 1 1066 ? -14.352 -24.040 -44.681 1.00 82.75 1066 ASP A C 1
ATOM 8083 O O . ASP A 1 1066 ? -14.864 -24.246 -45.785 1.00 82.75 1066 ASP A O 1
ATOM 8087 N N . ASN A 1 1067 ? -14.129 -25.025 -43.813 1.00 81.19 1067 ASN A N 1
ATOM 8088 C CA . ASN A 1 1067 ? -14.469 -26.413 -44.096 1.00 81.19 1067 ASN A CA 1
ATOM 8089 C C . ASN A 1 1067 ? -15.967 -26.667 -43.829 1.00 81.19 1067 ASN A C 1
ATOM 8091 O O . ASN A 1 1067 ? -16.381 -26.564 -42.673 1.00 81.19 1067 ASN A O 1
ATOM 8095 N N . PRO A 1 1068 ? -16.786 -27.042 -44.833 1.00 77.56 1068 PRO A N 1
ATOM 8096 C CA . PRO A 1 1068 ? -18.212 -27.314 -44.624 1.00 77.56 1068 PRO A CA 1
ATOM 8097 C C . PRO A 1 1068 ? -18.481 -28.543 -43.740 1.00 77.56 1068 PRO A C 1
ATOM 8099 O O . PRO A 1 1068 ? -19.572 -28.655 -43.181 1.00 77.56 1068 PRO A O 1
ATOM 8102 N N . ASP A 1 1069 ? -17.501 -29.441 -43.592 1.00 78.44 1069 ASP A N 1
ATOM 8103 C CA . ASP A 1 1069 ? -17.592 -30.616 -42.722 1.00 78.44 1069 ASP A CA 1
ATOM 8104 C C . ASP A 1 1069 ? -17.149 -30.325 -41.274 1.00 78.44 1069 ASP A C 1
ATOM 8106 O O . ASP A 1 1069 ? -17.358 -31.160 -40.392 1.00 78.44 1069 ASP A O 1
ATOM 8110 N N . PHE A 1 1070 ? -16.577 -29.145 -40.990 1.00 82.25 1070 PHE A N 1
ATOM 8111 C CA . PHE A 1 1070 ? -16.269 -28.746 -39.616 1.00 82.25 1070 PHE A CA 1
ATOM 8112 C C . PHE A 1 1070 ? -17.552 -28.406 -38.850 1.00 82.25 1070 PHE A C 1
ATOM 8114 O O . PHE A 1 1070 ? -18.313 -27.510 -39.221 1.00 82.25 1070 PHE A O 1
ATOM 8121 N N . LYS A 1 1071 ? -17.752 -29.097 -37.728 1.00 81.00 1071 LYS A N 1
ATOM 8122 C CA . LYS A 1 1071 ? -18.732 -28.749 -36.701 1.00 81.00 1071 LYS A CA 1
ATOM 8123 C C . LYS A 1 1071 ? -17.994 -28.637 -35.380 1.00 81.00 1071 LYS A C 1
ATOM 8125 O O . LYS A 1 1071 ? -17.181 -29.496 -35.057 1.00 81.00 1071 LYS A O 1
ATOM 8130 N N . ASP A 1 1072 ? -18.281 -27.559 -34.668 1.00 82.12 1072 ASP A N 1
ATOM 8131 C CA . ASP A 1 1072 ? -17.692 -27.262 -33.369 1.00 82.12 1072 ASP A CA 1
ATOM 8132 C C . ASP A 1 1072 ? -18.346 -28.145 -32.296 1.00 82.12 1072 ASP A C 1
ATOM 8134 O O . ASP A 1 1072 ? -19.572 -28.299 -32.298 1.00 82.12 1072 ASP A O 1
ATOM 8138 N N . ASP A 1 1073 ? -17.544 -28.711 -31.396 1.00 85.94 1073 ASP A N 1
ATOM 8139 C CA . ASP A 1 1073 ? -18.016 -29.524 -30.271 1.00 85.94 1073 ASP A CA 1
ATOM 8140 C C . ASP A 1 1073 ? -17.515 -28.914 -28.950 1.00 85.94 1073 ASP A C 1
ATOM 8142 O O . ASP A 1 1073 ? -16.366 -29.134 -28.565 1.00 85.94 1073 ASP A O 1
ATOM 8146 N N . PRO A 1 1074 ? -18.345 -28.133 -28.234 1.00 83.50 1074 PRO A N 1
ATOM 8147 C CA . PRO A 1 1074 ? -17.936 -27.504 -26.981 1.00 83.50 1074 PRO A CA 1
ATOM 8148 C C . PRO A 1 1074 ? -17.756 -28.507 -25.828 1.00 83.50 1074 PRO A C 1
ATOM 8150 O O . PRO A 1 1074 ? -17.276 -28.116 -24.767 1.00 83.50 1074 PRO A O 1
ATOM 8153 N N . GLU A 1 1075 ? -18.127 -29.779 -26.009 1.00 88.12 1075 GLU A N 1
ATOM 8154 C CA . GLU A 1 1075 ? -18.001 -30.837 -25.000 1.00 88.12 1075 GLU A CA 1
ATOM 8155 C C . GLU A 1 1075 ? -16.858 -31.822 -25.325 1.00 88.12 1075 GLU A C 1
ATOM 8157 O O . GLU A 1 1075 ? -16.750 -32.872 -24.702 1.00 88.12 1075 GLU A O 1
ATOM 8162 N N . LEU A 1 1076 ? -15.935 -31.446 -26.225 1.00 89.94 1076 LEU A N 1
ATOM 8163 C CA . LEU A 1 1076 ? -14.762 -32.229 -26.663 1.00 89.94 1076 LEU A CA 1
ATOM 8164 C C . LEU A 1 1076 ? -13.843 -32.741 -25.529 1.00 89.94 1076 LEU A C 1
ATOM 8166 O O . LEU A 1 1076 ? -13.035 -33.642 -25.739 1.00 89.94 1076 LEU A O 1
ATOM 8170 N N . TYR A 1 1077 ? -13.939 -32.153 -24.334 1.00 91.94 1077 TYR A N 1
ATOM 8171 C CA . TYR A 1 1077 ? -13.182 -32.533 -23.137 1.00 91.94 1077 TYR A CA 1
ATOM 8172 C C . TYR A 1 1077 ? -13.921 -33.537 -22.224 1.00 91.94 1077 TYR A C 1
ATOM 8174 O O . TYR A 1 1077 ? -13.351 -33.984 -21.226 1.00 91.94 1077 TYR A O 1
ATOM 8182 N N . VAL A 1 1078 ? -15.193 -33.839 -22.511 1.00 92.75 1078 VAL A N 1
ATOM 8183 C CA . VAL A 1 1078 ? -16.120 -34.530 -21.604 1.00 92.75 1078 VAL A CA 1
ATOM 8184 C C . VAL A 1 1078 ? -16.127 -36.037 -21.838 1.00 92.75 1078 VAL A C 1
ATOM 8186 O O . VAL A 1 1078 ? -16.544 -36.531 -22.883 1.00 92.75 1078 VAL A O 1
ATOM 8189 N N . TYR A 1 1079 ? -15.795 -36.778 -20.787 1.00 92.50 1079 TYR A N 1
ATOM 8190 C CA . TYR A 1 1079 ? -16.008 -38.215 -20.684 1.00 92.50 1079 TYR A CA 1
ATOM 8191 C C . TYR A 1 1079 ? -17.247 -38.451 -19.797 1.00 92.50 1079 TYR A C 1
ATOM 8193 O O . TYR A 1 1079 ? -17.289 -37.947 -18.670 1.00 92.50 1079 TYR A O 1
ATOM 8201 N N . PRO A 1 1080 ? -18.305 -39.132 -20.282 1.00 87.12 1080 PRO A N 1
ATOM 8202 C CA . PRO A 1 1080 ? -19.617 -39.109 -19.623 1.00 87.12 1080 PRO A CA 1
ATOM 8203 C C . PRO A 1 1080 ? -19.840 -40.178 -18.538 1.00 87.12 1080 PRO A C 1
ATOM 8205 O O . PRO A 1 1080 ? -20.784 -40.038 -17.764 1.00 87.12 1080 PRO A O 1
ATOM 8208 N N . ASP A 1 1081 ? -19.038 -41.247 -18.497 1.00 89.31 1081 ASP A N 1
ATOM 8209 C CA . ASP A 1 1081 ? -19.291 -42.427 -17.649 1.00 89.31 1081 ASP A CA 1
ATOM 8210 C C . ASP A 1 1081 ? -17.989 -43.154 -17.244 1.00 89.31 1081 ASP A C 1
ATOM 8212 O O . ASP A 1 1081 ? -17.898 -44.381 -17.322 1.00 89.31 1081 ASP A O 1
ATOM 8216 N N . LEU A 1 1082 ? -16.961 -42.396 -16.839 1.00 94.50 1082 LEU A N 1
ATOM 8217 C CA . LEU A 1 1082 ? -15.698 -42.950 -16.334 1.00 94.50 1082 LEU A CA 1
ATOM 8218 C C . LEU A 1 1082 ? -15.965 -43.739 -15.047 1.00 94.50 1082 LEU A C 1
ATOM 8220 O O . LEU A 1 1082 ? -16.542 -43.189 -14.110 1.00 94.50 1082 LEU A O 1
ATOM 8224 N N . GLY A 1 1083 ? -15.533 -45.002 -14.987 1.00 94.19 1083 GLY A N 1
ATOM 8225 C CA . GLY A 1 1083 ? -15.793 -45.884 -13.836 1.00 94.19 1083 GLY A CA 1
ATOM 8226 C C . GLY A 1 1083 ? -14.706 -46.909 -13.502 1.00 94.19 1083 GLY A C 1
ATOM 8227 O O . GLY A 1 1083 ? -14.802 -47.558 -12.464 1.00 94.19 1083 GLY A O 1
ATOM 8228 N N . TYR A 1 1084 ? -13.678 -47.066 -14.344 1.00 95.88 1084 TYR A N 1
ATOM 8229 C CA . TYR A 1 1084 ? -12.575 -47.996 -14.080 1.00 95.88 1084 TYR A CA 1
ATOM 8230 C C . TYR A 1 1084 ? -11.225 -47.399 -14.476 1.00 95.88 1084 TYR A C 1
ATOM 8232 O O . TYR A 1 1084 ? -11.119 -46.648 -15.451 1.00 95.88 1084 TYR A O 1
ATOM 8240 N N . VAL A 1 1085 ? -10.184 -47.801 -13.751 1.00 96.44 1085 VAL A N 1
ATOM 8241 C CA . VAL A 1 1085 ? -8.773 -47.612 -14.114 1.00 96.44 1085 VAL A CA 1
ATOM 8242 C C . VAL A 1 1085 ? -8.128 -48.984 -14.296 1.00 96.44 1085 VAL A C 1
ATOM 8244 O O . VAL A 1 1085 ? -8.484 -49.935 -13.601 1.00 96.44 1085 VAL A O 1
ATOM 8247 N N . GLY A 1 1086 ? -7.190 -49.122 -15.231 1.00 95.38 1086 GLY A N 1
ATOM 8248 C CA . GLY A 1 1086 ? -6.504 -50.392 -15.449 1.00 95.38 1086 GLY A CA 1
ATOM 8249 C C . GLY A 1 1086 ? -5.131 -50.268 -16.090 1.00 95.38 1086 GLY A C 1
ATOM 8250 O O . GLY A 1 1086 ? -4.846 -49.323 -16.822 1.00 95.38 1086 GLY A O 1
ATOM 8251 N N . ILE A 1 1087 ? -4.292 -51.262 -15.817 1.00 95.06 1087 ILE A N 1
ATOM 8252 C CA . ILE A 1 1087 ? -2.955 -51.428 -16.382 1.00 95.06 1087 ILE A CA 1
ATOM 8253 C C . ILE A 1 1087 ? -3.010 -52.649 -17.297 1.00 95.06 1087 ILE A C 1
ATOM 8255 O O . ILE A 1 1087 ? -3.319 -53.749 -16.835 1.00 95.06 1087 ILE A O 1
ATOM 8259 N N . GLU A 1 1088 ? -2.746 -52.458 -18.587 1.00 92.25 1088 GLU A N 1
ATOM 8260 C CA . GLU A 1 1088 ? -2.665 -53.536 -19.575 1.00 92.25 1088 GLU A CA 1
ATOM 8261 C C . GLU A 1 1088 ? -1.402 -53.350 -20.403 1.00 92.25 1088 GLU A C 1
ATOM 8263 O O . GLU A 1 1088 ? -1.239 -52.299 -21.016 1.00 92.25 1088 GLU A O 1
ATOM 8268 N N . LEU A 1 1089 ? -0.499 -54.330 -20.355 1.00 90.62 1089 LEU A N 1
ATOM 8269 C CA . LEU A 1 1089 ? 0.860 -54.216 -20.876 1.00 90.62 1089 LEU A CA 1
ATOM 8270 C C . LEU A 1 1089 ? 1.355 -55.545 -21.443 1.00 90.62 1089 LEU A C 1
ATOM 8272 O O . LEU A 1 1089 ? 1.092 -56.616 -20.894 1.00 90.62 1089 LEU A O 1
ATOM 8276 N N . TRP A 1 1090 ? 2.212 -55.450 -22.453 1.00 88.56 1090 TRP A N 1
ATOM 8277 C CA . TRP A 1 1090 ? 3.194 -56.480 -22.779 1.00 88.56 1090 TRP A CA 1
ATOM 8278 C C . TRP A 1 1090 ? 4.559 -56.048 -22.228 1.00 88.56 1090 TRP A C 1
ATOM 8280 O O . TRP A 1 1090 ? 4.980 -54.911 -22.447 1.00 88.56 1090 TRP A O 1
ATOM 8290 N N . GLN A 1 1091 ? 5.241 -56.935 -21.503 1.00 84.94 1091 GLN A N 1
ATOM 8291 C CA . GLN A 1 1091 ? 6.612 -56.720 -21.029 1.00 84.94 1091 GLN A CA 1
ATOM 8292 C C . GLN A 1 1091 ? 7.535 -57.726 -21.728 1.00 84.94 1091 GLN A C 1
ATOM 8294 O O . GLN A 1 1091 ? 7.327 -58.936 -21.610 1.00 84.94 1091 GLN A O 1
ATOM 8299 N N . VAL A 1 1092 ? 8.553 -57.245 -22.454 1.00 85.31 1092 VAL A N 1
ATOM 8300 C CA . VAL A 1 1092 ? 9.623 -58.121 -22.973 1.00 85.31 1092 VAL A CA 1
ATOM 8301 C C . VAL A 1 1092 ? 10.588 -58.456 -21.840 1.00 85.31 1092 VAL A C 1
ATOM 8303 O O . VAL A 1 1092 ? 10.830 -59.631 -21.589 1.00 85.31 1092 VAL A O 1
ATOM 8306 N N . LYS A 1 1093 ? 11.046 -57.425 -21.123 1.00 84.06 1093 LYS A N 1
ATOM 8307 C CA . LYS A 1 1093 ? 11.723 -57.506 -19.822 1.00 84.06 1093 LYS A CA 1
ATOM 8308 C C . LYS A 1 1093 ? 10.783 -56.987 -18.734 1.00 84.06 1093 LYS A C 1
ATOM 8310 O O . LYS A 1 1093 ? 10.101 -55.988 -18.960 1.00 84.06 1093 LYS A O 1
ATOM 8315 N N . SER A 1 1094 ? 10.739 -57.655 -17.589 1.00 84.12 1094 SER A N 1
ATOM 8316 C CA . SER A 1 1094 ? 9.902 -57.301 -16.441 1.00 84.12 1094 SER A CA 1
ATOM 8317 C C . SER A 1 1094 ? 10.558 -56.253 -15.526 1.00 84.12 1094 SER A C 1
ATOM 8319 O O . SER A 1 1094 ? 11.606 -55.688 -15.835 1.00 84.12 1094 SER A O 1
ATOM 8321 N N . GLY A 1 1095 ? 9.946 -55.963 -14.374 1.00 85.81 1095 GLY A N 1
ATOM 8322 C CA . GLY A 1 1095 ? 10.479 -55.025 -13.379 1.00 85.81 1095 GLY A CA 1
ATOM 8323 C C . GLY A 1 1095 ? 9.895 -53.612 -13.446 1.00 85.81 1095 GLY A C 1
ATOM 8324 O O . GLY A 1 1095 ? 10.230 -52.787 -12.596 1.00 85.81 1095 GLY A O 1
ATOM 8325 N N . THR A 1 1096 ? 8.983 -53.334 -14.384 1.00 89.94 1096 THR A N 1
ATOM 8326 C CA . THR A 1 1096 ? 8.166 -52.109 -14.353 1.00 89.94 1096 THR A CA 1
ATOM 8327 C C . THR A 1 1096 ? 7.218 -52.156 -13.152 1.00 89.94 1096 THR A C 1
ATOM 8329 O O . THR A 1 1096 ? 6.473 -53.133 -13.004 1.00 89.94 1096 THR A O 1
ATOM 8332 N N . LEU A 1 1097 ? 7.269 -51.120 -12.311 1.00 91.44 1097 LEU A N 1
ATOM 8333 C CA . LEU A 1 1097 ? 6.517 -50.947 -11.064 1.00 91.44 1097 LEU A CA 1
ATOM 8334 C C . LEU A 1 1097 ? 5.590 -49.729 -11.176 1.00 91.44 1097 LEU A C 1
ATOM 8336 O O . LEU A 1 1097 ? 6.014 -48.678 -11.656 1.00 91.44 1097 LEU A O 1
ATOM 8340 N N . PHE A 1 1098 ? 4.343 -49.885 -10.726 1.00 94.00 1098 PHE A N 1
ATOM 8341 C CA . PHE A 1 1098 ? 3.303 -48.850 -10.700 1.00 94.00 1098 PHE A CA 1
ATOM 8342 C C . PHE A 1 1098 ? 2.855 -48.554 -9.278 1.00 94.00 1098 PHE A C 1
ATOM 8344 O O . PHE A 1 1098 ? 2.700 -49.478 -8.477 1.00 94.00 1098 PHE A O 1
ATOM 8351 N N . ASP A 1 1099 ? 2.597 -47.281 -8.997 1.00 92.06 1099 ASP A N 1
ATOM 8352 C CA . ASP A 1 1099 ? 2.223 -46.816 -7.666 1.00 92.06 1099 ASP A CA 1
ATOM 8353 C C . ASP A 1 1099 ? 1.484 -45.456 -7.701 1.00 92.06 1099 ASP A C 1
ATOM 8355 O O . ASP A 1 1099 ? 1.407 -44.818 -8.753 1.00 92.06 1099 ASP A O 1
ATOM 8359 N N . ASN A 1 1100 ? 0.955 -44.998 -6.560 1.00 92.94 1100 ASN A N 1
ATOM 8360 C CA . ASN A 1 1100 ? 0.487 -43.626 -6.322 1.00 92.94 1100 ASN A CA 1
ATOM 8361 C C . ASN A 1 1100 ? -0.542 -43.118 -7.366 1.00 92.94 1100 ASN A C 1
ATOM 8363 O O . ASN A 1 1100 ? -0.454 -42.000 -7.881 1.00 92.94 1100 ASN A O 1
ATOM 8367 N N . VAL A 1 1101 ? -1.524 -43.963 -7.698 1.00 96.19 1101 VAL A N 1
ATOM 8368 C CA . VAL A 1 1101 ? -2.540 -43.708 -8.735 1.00 96.19 1101 VAL A CA 1
ATOM 8369 C C . VAL A 1 1101 ? -3.641 -42.791 -8.202 1.00 96.19 1101 VAL A C 1
ATOM 8371 O O . VAL A 1 1101 ? -4.243 -43.071 -7.168 1.00 96.19 1101 VAL A O 1
ATOM 8374 N N . LEU A 1 1102 ? -3.974 -41.737 -8.946 1.00 96.88 1102 LEU A N 1
ATOM 8375 C CA . LEU A 1 1102 ? -4.973 -40.734 -8.580 1.00 96.88 1102 LEU A CA 1
ATOM 8376 C C . LEU A 1 1102 ? -5.855 -40.343 -9.776 1.00 96.88 1102 LEU A C 1
ATOM 8378 O O . LEU A 1 1102 ? -5.366 -40.072 -10.875 1.00 96.88 1102 LEU A O 1
ATOM 8382 N N . VAL A 1 1103 ? -7.160 -40.227 -9.522 1.00 96.88 1103 VAL A N 1
ATOM 8383 C CA . VAL A 1 1103 ? -8.137 -39.564 -10.397 1.00 96.88 1103 VAL A CA 1
ATOM 8384 C C . VAL A 1 1103 ? -8.891 -38.517 -9.572 1.00 96.88 1103 VAL A C 1
ATOM 8386 O O . VAL A 1 1103 ? -9.536 -38.860 -8.581 1.00 96.88 1103 VAL A O 1
ATOM 8389 N N . SER A 1 1104 ? -8.812 -37.240 -9.956 1.00 95.44 1104 SER A N 1
ATOM 8390 C CA . SER A 1 1104 ? -9.336 -36.094 -9.182 1.00 95.44 1104 SER A CA 1
ATOM 8391 C C . SER A 1 1104 ? -9.815 -34.954 -10.094 1.00 95.44 1104 SER A C 1
ATOM 8393 O O . SER A 1 1104 ? -9.524 -34.961 -11.291 1.00 95.44 1104 SER A O 1
ATOM 8395 N N . ASP A 1 1105 ? -10.524 -33.962 -9.542 1.00 94.69 1105 ASP A N 1
ATOM 8396 C CA . ASP A 1 1105 ? -10.838 -32.692 -10.219 1.00 94.69 1105 ASP A CA 1
ATOM 8397 C C . ASP A 1 1105 ? -9.895 -31.522 -9.868 1.00 94.69 1105 ASP A C 1
ATOM 8399 O O . ASP A 1 1105 ? -10.004 -30.453 -10.472 1.00 94.69 1105 ASP A O 1
ATOM 8403 N N . ASP A 1 1106 ? -8.934 -31.720 -8.958 1.00 92.81 1106 ASP A N 1
ATOM 8404 C CA . ASP A 1 1106 ? -8.007 -30.675 -8.498 1.00 92.81 1106 ASP A CA 1
ATOM 8405 C C . ASP A 1 1106 ? -6.526 -30.974 -8.843 1.00 92.81 1106 ASP A C 1
ATOM 8407 O O . ASP A 1 1106 ? -5.922 -31.888 -8.266 1.00 92.81 1106 ASP A O 1
ATOM 8411 N N . PRO A 1 1107 ? -5.904 -30.187 -9.748 1.00 93.31 1107 PRO A N 1
ATOM 8412 C CA . PRO A 1 1107 ? -4.472 -30.257 -10.043 1.00 93.31 1107 PRO A CA 1
ATOM 8413 C C . PRO A 1 1107 ? -3.537 -29.929 -8.872 1.00 93.31 1107 PRO A C 1
ATOM 8415 O O . PRO A 1 1107 ? -2.446 -30.490 -8.805 1.00 93.31 1107 PRO A O 1
ATOM 8418 N N . GLU A 1 1108 ? -3.919 -29.027 -7.962 1.00 90.25 1108 GLU A N 1
ATOM 8419 C CA . GLU A 1 1108 ? -3.060 -28.631 -6.835 1.00 90.25 1108 GLU A CA 1
ATOM 8420 C C . GLU A 1 1108 ? -3.053 -29.730 -5.758 1.00 90.25 1108 GLU A C 1
ATOM 8422 O O . GLU A 1 1108 ? -2.025 -29.949 -5.118 1.00 90.25 1108 GLU A O 1
ATOM 8427 N N . TYR A 1 1109 ? -4.154 -30.478 -5.603 1.00 90.75 1109 TYR A N 1
ATOM 8428 C CA . TYR A 1 1109 ? -4.192 -31.700 -4.790 1.00 90.75 1109 TYR A CA 1
ATOM 8429 C C . TYR A 1 1109 ? -3.320 -32.815 -5.384 1.00 90.75 1109 TYR A C 1
ATOM 8431 O O . TYR A 1 1109 ? -2.536 -33.435 -4.668 1.00 90.75 1109 TYR A O 1
ATOM 8439 N N . ALA A 1 1110 ? -3.396 -33.043 -6.700 1.00 92.06 1110 ALA A N 1
ATOM 8440 C CA . ALA A 1 1110 ? -2.551 -34.032 -7.372 1.00 92.06 1110 ALA A CA 1
ATOM 8441 C C . ALA A 1 1110 ? -1.055 -33.705 -7.225 1.00 92.06 1110 ALA A C 1
ATOM 8443 O O . ALA A 1 1110 ? -0.253 -34.574 -6.873 1.00 92.06 1110 ALA A O 1
ATOM 8444 N N . LYS A 1 1111 ? -0.699 -32.425 -7.381 1.00 91.94 1111 LYS A N 1
ATOM 8445 C CA . LYS A 1 1111 ? 0.649 -31.920 -7.120 1.00 91.94 1111 LYS A CA 1
ATOM 8446 C C . LYS A 1 1111 ? 1.089 -32.155 -5.669 1.00 91.94 1111 LYS A C 1
ATOM 8448 O O . LYS A 1 1111 ? 2.203 -32.631 -5.462 1.00 91.94 1111 LYS A O 1
ATOM 8453 N N . GLN A 1 1112 ? 0.231 -31.861 -4.686 1.00 89.69 1112 GLN A N 1
ATOM 8454 C CA . GLN A 1 1112 ? 0.508 -32.115 -3.265 1.00 89.69 1112 GLN A CA 1
ATOM 8455 C C . GLN A 1 1112 ? 0.743 -33.602 -2.988 1.00 89.69 1112 GLN A C 1
ATOM 8457 O O . GLN A 1 1112 ? 1.725 -33.933 -2.337 1.00 89.69 1112 GLN A O 1
ATOM 8462 N N . MET A 1 1113 ? -0.080 -34.504 -3.536 1.00 89.06 1113 MET A N 1
ATOM 8463 C CA . MET A 1 1113 ? 0.131 -35.952 -3.404 1.00 89.06 1113 MET A CA 1
ATOM 8464 C C . MET A 1 1113 ? 1.500 -36.376 -3.959 1.00 89.06 1113 MET A C 1
ATOM 8466 O O . MET A 1 1113 ? 2.226 -37.109 -3.293 1.00 89.06 1113 MET A O 1
ATOM 8470 N N . ALA A 1 1114 ? 1.890 -35.864 -5.132 1.00 90.50 1114 ALA A N 1
ATOM 8471 C CA . ALA A 1 1114 ? 3.193 -36.145 -5.736 1.00 90.50 1114 ALA A CA 1
ATOM 8472 C C . ALA A 1 1114 ? 4.377 -35.572 -4.928 1.00 90.50 1114 ALA A C 1
ATOM 8474 O O . ALA A 1 1114 ? 5.428 -36.205 -4.854 1.00 90.50 1114 ALA A O 1
ATOM 8475 N N . GLU A 1 1115 ? 4.223 -34.403 -4.296 1.00 88.06 1115 GLU A N 1
ATOM 8476 C CA . GLU A 1 1115 ? 5.217 -33.843 -3.363 1.00 88.06 1115 GLU A CA 1
ATOM 8477 C C . GLU A 1 1115 ? 5.267 -34.623 -2.033 1.00 88.06 1115 GLU A C 1
ATOM 8479 O O . GLU A 1 1115 ? 6.333 -34.755 -1.433 1.00 88.06 1115 GLU A O 1
ATOM 8484 N N . GLU A 1 1116 ? 4.139 -35.174 -1.575 1.00 86.38 1116 GLU A N 1
ATOM 8485 C CA . GLU A 1 1116 ? 4.045 -35.940 -0.331 1.00 86.38 1116 GLU A CA 1
ATOM 8486 C C . GLU A 1 1116 ? 4.575 -37.373 -0.420 1.00 86.38 1116 GLU A C 1
ATOM 8488 O O . GLU A 1 1116 ? 4.989 -37.897 0.616 1.00 86.38 1116 GLU A O 1
ATOM 8493 N N . THR A 1 1117 ? 4.549 -38.019 -1.584 1.00 84.19 1117 THR A N 1
ATOM 8494 C CA . THR A 1 1117 ? 5.029 -39.400 -1.739 1.00 84.19 1117 THR A CA 1
ATOM 8495 C C . THR A 1 1117 ? 6.389 -39.420 -2.431 1.00 84.19 1117 THR A C 1
ATOM 8497 O O . THR A 1 1117 ? 7.425 -39.293 -1.774 1.00 84.19 1117 THR A O 1
ATOM 8500 N N . TRP A 1 1118 ? 6.391 -39.462 -3.759 1.00 86.12 1118 TRP A N 1
ATOM 8501 C CA . TRP A 1 1118 ? 7.582 -39.458 -4.607 1.00 86.12 1118 TRP A CA 1
ATOM 8502 C C . TRP A 1 1118 ? 8.554 -38.302 -4.302 1.00 86.12 1118 TRP A C 1
ATOM 8504 O O . TRP A 1 1118 ? 9.769 -38.503 -4.239 1.00 86.12 1118 TRP A O 1
ATOM 8514 N N . GLY A 1 1119 ? 8.031 -37.094 -4.068 1.00 81.69 1119 GLY A N 1
ATOM 8515 C CA . GLY A 1 1119 ? 8.831 -35.883 -3.876 1.00 81.69 1119 GLY A CA 1
ATOM 8516 C C . GLY A 1 1119 ? 9.755 -35.917 -2.656 1.00 81.69 1119 GLY A C 1
ATOM 8517 O O . GLY A 1 1119 ? 10.784 -35.246 -2.668 1.00 81.69 1119 GLY A O 1
ATOM 8518 N N . LYS A 1 1120 ? 9.436 -36.725 -1.635 1.00 78.75 1120 LYS A N 1
ATOM 8519 C CA . LYS A 1 1120 ? 10.306 -36.936 -0.463 1.00 78.75 1120 LYS A CA 1
ATOM 8520 C C . LYS A 1 1120 ? 11.458 -37.897 -0.759 1.00 78.75 1120 LYS A C 1
ATOM 8522 O O . LYS A 1 1120 ? 12.559 -37.688 -0.269 1.00 78.75 1120 LYS A O 1
ATOM 8527 N N . GLN A 1 1121 ? 11.207 -38.923 -1.571 1.00 68.19 1121 GLN A N 1
ATOM 8528 C CA . GLN A 1 1121 ? 12.152 -40.016 -1.823 1.00 68.19 1121 GLN A CA 1
ATOM 8529 C C . GLN A 1 1121 ? 13.152 -39.714 -2.948 1.00 68.19 1121 GLN A C 1
ATOM 8531 O O . GLN A 1 1121 ? 14.198 -40.356 -3.011 1.00 68.19 1121 GLN A O 1
ATOM 8536 N N . LYS A 1 1122 ? 12.865 -38.737 -3.827 1.00 68.62 1122 LYS A N 1
ATOM 8537 C CA . LYS A 1 1122 ? 13.681 -38.433 -5.021 1.00 68.62 1122 LYS A CA 1
ATOM 8538 C C . LYS A 1 1122 ? 15.167 -38.186 -4.728 1.00 68.62 1122 LYS A C 1
ATOM 8540 O O . LYS A 1 1122 ? 15.999 -38.440 -5.598 1.00 68.62 1122 LYS A O 1
ATOM 8545 N N . ASP A 1 1123 ? 15.502 -37.647 -3.558 1.00 58.81 1123 ASP A N 1
ATOM 8546 C CA . ASP A 1 1123 ? 16.893 -37.387 -3.172 1.00 58.81 1123 ASP A CA 1
ATOM 8547 C C . ASP A 1 1123 ? 17.550 -38.569 -2.440 1.00 58.81 1123 ASP A C 1
ATOM 8549 O O . ASP A 1 1123 ? 18.754 -38.759 -2.584 1.00 58.81 1123 ASP A O 1
ATOM 8553 N N . GLU A 1 1124 ? 16.776 -39.402 -1.738 1.00 54.59 1124 GLU A N 1
ATOM 8554 C CA . GLU A 1 1124 ? 17.266 -40.618 -1.068 1.00 54.59 1124 GLU A CA 1
ATOM 8555 C C . GLU A 1 1124 ? 17.551 -41.743 -2.079 1.00 54.59 1124 GLU A C 1
ATOM 8557 O O . GLU A 1 1124 ? 18.514 -42.489 -1.933 1.00 54.59 1124 GLU A O 1
ATOM 8562 N N . SER A 1 1125 ? 16.785 -41.823 -3.172 1.00 52.06 1125 SER A N 1
ATOM 8563 C CA . SER A 1 1125 ? 16.958 -42.827 -4.233 1.00 52.06 1125 SER A CA 1
ATOM 8564 C C . SER A 1 1125 ? 18.134 -42.560 -5.194 1.00 52.06 1125 SER A C 1
ATOM 8566 O O . SER A 1 1125 ? 18.121 -43.064 -6.315 1.00 52.06 1125 SER A O 1
ATOM 8568 N N . LYS A 1 1126 ? 19.106 -41.714 -4.823 1.00 50.75 1126 LYS A N 1
ATOM 8569 C CA . LYS A 1 1126 ? 20.238 -41.308 -5.685 1.00 50.75 1126 LYS A CA 1
ATOM 8570 C C . LYS A 1 1126 ? 21.578 -41.944 -5.324 1.00 50.75 1126 LYS A C 1
ATOM 8572 O O . LYS A 1 1126 ? 22.518 -41.805 -6.106 1.00 50.75 1126 LYS A O 1
ATOM 8577 N N . GLU A 1 1127 ? 21.682 -42.614 -4.181 1.00 42.25 1127 GLU A N 1
ATOM 8578 C CA . GLU A 1 1127 ? 22.891 -43.355 -3.819 1.00 42.25 1127 GLU A CA 1
ATOM 8579 C C . GLU A 1 1127 ? 22.895 -44.722 -4.539 1.00 42.25 1127 GLU A C 1
ATOM 8581 O O . GLU A 1 1127 ? 21.998 -45.543 -4.364 1.00 42.25 1127 GLU A O 1
ATOM 8586 N N . ASP A 1 1128 ? 23.897 -44.893 -5.407 1.00 50.06 1128 ASP A N 1
ATOM 8587 C CA . ASP A 1 1128 ? 24.296 -46.077 -6.185 1.00 50.06 1128 ASP A CA 1
ATOM 8588 C C . ASP A 1 1128 ? 23.288 -46.806 -7.099 1.00 50.06 1128 ASP A C 1
ATOM 8590 O O . ASP A 1 1128 ? 22.727 -47.847 -6.764 1.00 50.06 1128 ASP A O 1
ATOM 8594 N N . PRO A 1 1129 ? 23.278 -46.403 -8.385 1.00 41.84 1129 PRO A N 1
ATOM 8595 C CA . PRO A 1 1129 ? 23.168 -47.316 -9.526 1.00 41.84 1129 PRO A CA 1
ATOM 8596 C C . PRO A 1 1129 ? 24.540 -47.689 -10.130 1.00 41.84 1129 PRO A C 1
ATOM 8598 O O . PRO A 1 1129 ? 24.622 -48.595 -10.956 1.00 41.84 1129 PRO A O 1
ATOM 8601 N N . ALA A 1 1130 ? 25.609 -46.958 -9.785 1.00 40.50 1130 ALA A N 1
ATOM 8602 C CA . ALA A 1 1130 ? 26.853 -46.912 -10.563 1.00 40.50 1130 ALA A CA 1
ATOM 8603 C C . ALA A 1 1130 ? 27.833 -48.072 -10.303 1.00 40.50 1130 ALA A C 1
ATOM 8605 O O . ALA A 1 1130 ? 28.552 -48.468 -11.216 1.00 40.50 1130 ALA A O 1
ATOM 8606 N N . ASP A 1 1131 ? 27.850 -48.629 -9.090 1.00 37.78 1131 ASP A N 1
ATOM 8607 C CA . ASP A 1 1131 ? 28.905 -49.552 -8.629 1.00 37.78 1131 ASP A CA 1
ATOM 8608 C C . ASP A 1 1131 ? 28.579 -51.046 -8.872 1.00 37.78 1131 ASP A C 1
ATOM 8610 O O . ASP A 1 1131 ? 29.215 -51.930 -8.305 1.00 37.78 1131 ASP A O 1
ATOM 8614 N N . SER A 1 1132 ? 27.573 -51.348 -9.712 1.00 32.59 1132 SER A N 1
ATOM 8615 C CA . SER A 1 1132 ? 27.127 -52.730 -10.008 1.00 32.59 1132 SER A CA 1
ATOM 8616 C C . SER A 1 1132 ? 27.280 -53.183 -11.467 1.00 32.59 1132 SER A C 1
ATOM 8618 O O . SER A 1 1132 ? 27.294 -54.384 -11.718 1.00 32.59 1132 SER A O 1
ATOM 8620 N N . ASP A 1 1133 ? 27.499 -52.268 -12.420 1.00 36.41 1133 ASP A N 1
ATOM 8621 C CA . ASP A 1 1133 ? 27.818 -52.621 -13.820 1.00 36.41 1133 ASP A CA 1
ATOM 8622 C C . ASP A 1 1133 ? 29.246 -53.221 -13.974 1.00 36.41 1133 ASP A C 1
ATOM 8624 O O . ASP A 1 1133 ? 29.645 -53.604 -15.070 1.00 36.41 1133 ASP A O 1
ATOM 8628 N N . ALA A 1 1134 ? 30.033 -53.304 -12.891 1.00 35.19 1134 ALA A N 1
ATOM 8629 C CA . ALA A 1 1134 ? 31.460 -53.645 -12.915 1.00 35.19 1134 ALA A CA 1
ATOM 8630 C C . ALA A 1 1134 ? 31.804 -55.145 -12.763 1.00 35.19 1134 ALA A C 1
ATOM 8632 O O . ALA A 1 1134 ? 32.971 -55.502 -12.932 1.00 35.19 1134 ALA A O 1
ATOM 8633 N N . GLU A 1 1135 ? 30.841 -56.022 -12.443 1.00 33.47 1135 GLU A N 1
ATOM 8634 C CA . GLU A 1 1135 ? 31.085 -57.477 -12.325 1.00 33.47 1135 GLU A CA 1
ATOM 8635 C C . GLU A 1 1135 ? 30.619 -58.290 -13.556 1.00 33.47 1135 GLU A C 1
ATOM 8637 O O . GLU A 1 1135 ? 31.155 -59.373 -13.787 1.00 33.47 1135 GLU A O 1
ATOM 8642 N N . ASP A 1 1136 ? 29.703 -57.765 -14.385 1.00 33.56 1136 ASP A N 1
ATOM 8643 C CA . ASP A 1 1136 ? 29.120 -58.494 -15.532 1.00 33.56 1136 ASP A CA 1
ATOM 8644 C C . ASP A 1 1136 ? 29.885 -58.317 -16.872 1.00 33.56 1136 ASP A C 1
ATOM 8646 O O . ASP A 1 1136 ? 29.744 -59.151 -17.764 1.00 33.56 1136 ASP A O 1
ATOM 8650 N N . GLU A 1 1137 ? 30.735 -57.291 -17.046 1.00 33.09 1137 GLU A N 1
ATOM 8651 C CA . GLU A 1 1137 ? 31.535 -57.103 -18.286 1.00 33.09 1137 GLU A CA 1
ATOM 8652 C C . GLU A 1 1137 ? 32.819 -57.973 -18.350 1.00 33.09 1137 GLU A C 1
ATOM 8654 O O . GLU A 1 1137 ? 33.647 -57.813 -19.247 1.00 33.09 1137 GLU A O 1
ATOM 8659 N N . ALA A 1 1138 ? 33.010 -58.909 -17.414 1.00 32.31 1138 ALA A N 1
ATOM 8660 C CA . ALA A 1 1138 ? 34.252 -59.678 -17.273 1.00 32.31 1138 ALA A CA 1
ATOM 8661 C C . ALA A 1 1138 ? 34.393 -60.909 -18.202 1.00 32.31 1138 ALA A C 1
ATOM 8663 O O . ALA A 1 1138 ? 35.513 -61.391 -18.377 1.00 32.31 1138 ALA A O 1
ATOM 8664 N N . ASP A 1 1139 ? 33.299 -61.420 -18.784 1.00 32.25 1139 ASP A N 1
ATOM 8665 C CA . ASP A 1 1139 ? 33.269 -62.733 -19.468 1.00 32.25 1139 ASP A CA 1
ATOM 8666 C C . ASP A 1 1139 ? 33.287 -62.675 -21.018 1.00 32.25 1139 ASP A C 1
ATOM 8668 O O . ASP A 1 1139 ? 33.507 -63.706 -21.653 1.00 32.25 1139 ASP A O 1
ATOM 8672 N N . ASP A 1 1140 ? 33.087 -61.508 -21.653 1.00 33.09 1140 ASP A N 1
ATOM 8673 C CA . ASP A 1 1140 ? 32.755 -61.409 -23.097 1.00 33.09 1140 ASP A CA 1
ATOM 8674 C C . ASP A 1 1140 ? 33.751 -60.565 -23.945 1.00 33.09 1140 ASP A C 1
ATOM 8676 O O . ASP A 1 1140 ? 33.371 -59.893 -24.908 1.00 33.09 1140 ASP A O 1
ATOM 8680 N N . ALA A 1 1141 ? 35.056 -60.591 -23.611 1.00 30.62 1141 ALA A N 1
ATOM 8681 C CA . ALA A 1 1141 ? 36.099 -59.856 -24.358 1.00 30.62 1141 ALA A CA 1
ATOM 8682 C C . ALA A 1 1141 ? 37.519 -60.494 -24.399 1.00 30.62 1141 ALA A C 1
ATOM 8684 O O . ALA A 1 1141 ? 38.524 -59.782 -24.343 1.00 30.62 1141 ALA A O 1
ATOM 8685 N N . GLU A 1 1142 ? 37.658 -61.819 -24.557 1.00 32.38 1142 GLU A N 1
ATOM 8686 C CA . GLU A 1 1142 ? 38.953 -62.398 -24.985 1.00 32.38 1142 GLU A CA 1
ATOM 8687 C C . GLU A 1 1142 ? 39.250 -62.031 -26.461 1.00 32.38 1142 GLU A C 1
ATOM 8689 O O . GLU A 1 1142 ? 38.629 -62.586 -27.370 1.00 32.38 1142 GLU A O 1
ATOM 8694 N N . GLY A 1 1143 ? 40.206 -61.125 -26.734 1.00 27.31 1143 GLY A N 1
ATOM 8695 C CA . GLY A 1 1143 ? 40.531 -60.742 -28.122 1.00 27.31 1143 GLY A CA 1
ATOM 8696 C C . GLY A 1 1143 ? 41.695 -59.759 -28.357 1.00 27.31 1143 GLY A C 1
ATOM 8697 O O . GLY A 1 1143 ? 41.459 -58.576 -28.555 1.00 27.31 1143 GLY A O 1
ATOM 8698 N N . GLU A 1 1144 ? 42.918 -60.299 -28.446 1.00 28.41 1144 GLU A N 1
ATOM 8699 C CA . GLU A 1 1144 ? 44.087 -59.799 -29.219 1.00 28.41 1144 GLU A CA 1
ATOM 8700 C C . GLU A 1 1144 ? 44.687 -58.386 -28.927 1.00 28.41 1144 GLU A C 1
ATOM 8702 O O . GLU A 1 1144 ? 44.209 -57.356 -29.391 1.00 28.41 1144 GLU A O 1
ATOM 8707 N N . ASP A 1 1145 ? 45.815 -58.389 -28.192 1.00 28.94 1145 ASP A N 1
ATOM 8708 C CA . ASP A 1 1145 ? 47.167 -57.850 -28.534 1.00 28.94 1145 ASP A CA 1
ATOM 8709 C C . ASP A 1 1145 ? 47.357 -56.924 -29.782 1.00 28.94 1145 ASP A C 1
ATOM 8711 O O . ASP A 1 1145 ? 46.689 -57.090 -30.797 1.00 28.94 1145 ASP A O 1
ATOM 8715 N N . SER A 1 1146 ? 48.329 -55.988 -29.867 1.00 25.39 1146 SER A N 1
ATOM 8716 C CA . SER A 1 1146 ? 49.589 -55.768 -29.107 1.00 25.39 1146 SER A CA 1
ATOM 8717 C C . SER A 1 1146 ? 50.183 -54.328 -29.250 1.00 25.39 1146 SER A C 1
ATOM 8719 O O . SER A 1 1146 ? 49.631 -53.464 -29.927 1.00 25.39 1146 SER A O 1
ATOM 8721 N N . ASP A 1 1147 ? 51.376 -54.119 -28.656 1.00 26.48 1147 ASP A N 1
ATOM 8722 C CA . ASP A 1 1147 ? 52.462 -53.180 -29.055 1.00 26.48 1147 ASP A CA 1
ATOM 8723 C C . ASP A 1 1147 ? 52.573 -51.732 -28.494 1.00 26.48 1147 ASP A C 1
ATOM 8725 O O . ASP A 1 1147 ? 52.424 -50.725 -29.179 1.00 26.48 1147 ASP A O 1
ATOM 8729 N N . ALA A 1 1148 ? 53.036 -51.675 -27.237 1.00 27.55 1148 ALA A N 1
ATOM 8730 C CA . ALA A 1 1148 ? 54.389 -51.213 -26.846 1.00 27.55 1148 ALA A CA 1
ATOM 8731 C C . ALA A 1 1148 ? 54.907 -49.753 -27.061 1.00 27.55 1148 ALA A C 1
ATOM 8733 O O . ALA A 1 1148 ? 55.234 -49.307 -28.154 1.00 27.55 1148 ALA A O 1
ATOM 8734 N N . GLU A 1 1149 ? 55.218 -49.136 -25.908 1.00 27.36 1149 GLU A N 1
ATOM 8735 C CA . GLU A 1 1149 ? 56.422 -48.341 -25.554 1.00 27.36 1149 GLU A CA 1
ATOM 8736 C C . GLU A 1 1149 ? 56.880 -47.082 -26.337 1.00 27.36 1149 GLU A C 1
ATOM 8738 O O . GLU A 1 1149 ? 57.393 -47.127 -27.451 1.00 27.36 1149 GLU A O 1
ATOM 8743 N N . SER A 1 1150 ? 57.029 -45.971 -25.595 1.00 24.39 1150 SER A N 1
ATOM 8744 C CA . SER A 1 1150 ? 58.372 -45.453 -25.230 1.00 24.39 1150 SER A CA 1
ATOM 8745 C C . SER A 1 1150 ? 58.320 -44.439 -24.062 1.00 24.39 1150 SER A C 1
ATOM 8747 O O . SER A 1 1150 ? 57.250 -43.970 -23.678 1.00 24.39 1150 SER A O 1
ATOM 8749 N N . LYS A 1 1151 ? 59.474 -44.169 -23.428 1.00 25.47 1151 LYS A N 1
ATOM 8750 C CA . LYS A 1 1151 ? 59.660 -43.374 -22.187 1.00 25.47 1151 LYS A CA 1
ATOM 8751 C C . LYS A 1 1151 ? 60.778 -42.318 -22.344 1.00 25.47 1151 LYS A C 1
ATOM 8753 O O . LYS A 1 1151 ? 61.442 -42.308 -23.376 1.00 25.47 1151 LYS A O 1
ATOM 8758 N N . ALA A 1 1152 ? 61.027 -41.574 -21.252 1.00 26.97 1152 ALA A N 1
ATOM 8759 C CA . ALA A 1 1152 ? 62.139 -40.646 -20.962 1.00 26.97 1152 ALA A CA 1
ATOM 8760 C C . ALA A 1 1152 ? 61.962 -39.199 -21.464 1.00 26.97 1152 ALA A C 1
ATOM 8762 O O . ALA A 1 1152 ? 61.414 -38.987 -22.540 1.00 26.97 1152 ALA A O 1
ATOM 8763 N N . ASP A 1 1153 ? 62.415 -38.145 -20.769 1.00 26.92 1153 ASP A N 1
ATOM 8764 C CA . ASP A 1 1153 ? 62.878 -37.918 -19.369 1.00 26.92 1153 ASP A CA 1
ATOM 8765 C C . ASP A 1 1153 ? 62.672 -36.386 -19.090 1.00 26.92 1153 ASP A C 1
ATOM 8767 O O . ASP A 1 1153 ? 62.261 -35.677 -20.008 1.00 26.92 1153 ASP A O 1
ATOM 8771 N N . THR A 1 1154 ? 62.808 -35.758 -17.908 1.00 25.56 1154 THR A N 1
ATOM 8772 C CA . THR A 1 1154 ? 63.935 -35.698 -16.941 1.00 25.56 1154 THR A CA 1
ATOM 8773 C C . THR A 1 1154 ? 63.510 -35.130 -15.569 1.00 25.56 1154 THR A C 1
ATOM 8775 O O . THR A 1 1154 ? 62.558 -34.354 -15.495 1.00 25.56 1154 THR A O 1
ATOM 8778 N N . SER A 1 1155 ? 64.277 -35.419 -14.508 1.00 24.72 1155 SER A N 1
ATOM 8779 C CA . SER A 1 1155 ? 64.163 -34.860 -13.141 1.00 24.72 1155 SER A CA 1
ATOM 8780 C C . SER A 1 1155 ? 65.245 -33.810 -12.810 1.00 24.72 1155 SER A C 1
ATOM 8782 O O . SER A 1 1155 ? 66.288 -33.803 -13.463 1.00 24.72 1155 SER A O 1
ATOM 8784 N N . GLU A 1 1156 ? 65.046 -32.989 -11.765 1.00 25.88 1156 GLU A N 1
ATOM 8785 C CA . GLU A 1 1156 ? 66.128 -32.284 -11.036 1.00 25.88 1156 GLU A CA 1
ATOM 8786 C C . GLU A 1 1156 ? 65.691 -31.868 -9.601 1.00 25.88 1156 GLU A C 1
ATOM 8788 O O . GLU A 1 1156 ? 64.504 -31.646 -9.357 1.00 25.88 1156 GLU A O 1
ATOM 8793 N N . ASP A 1 1157 ? 66.643 -31.789 -8.653 1.00 27.12 1157 ASP A N 1
ATOM 8794 C CA . ASP A 1 1157 ? 66.448 -31.868 -7.182 1.00 27.12 1157 ASP A CA 1
ATOM 8795 C C . ASP A 1 1157 ? 67.516 -31.010 -6.431 1.00 27.12 1157 ASP A C 1
ATOM 8797 O O . ASP A 1 1157 ? 68.605 -30.823 -6.974 1.00 27.12 1157 ASP A O 1
ATOM 8801 N N . ALA A 1 1158 ? 67.403 -30.487 -5.193 1.00 28.47 1158 ALA A N 1
ATOM 8802 C CA . ALA A 1 1158 ? 66.353 -30.377 -4.151 1.00 28.47 1158 ALA A CA 1
ATOM 8803 C C . ALA A 1 1158 ? 66.441 -28.937 -3.524 1.00 28.47 1158 ALA A C 1
ATOM 8805 O O . ALA A 1 1158 ? 66.612 -28.009 -4.310 1.00 28.47 1158 ALA A O 1
ATOM 8806 N N . ASP A 1 1159 ? 66.365 -28.550 -2.232 1.00 27.88 1159 ASP A N 1
ATOM 8807 C CA . ASP A 1 1159 ? 66.230 -29.103 -0.852 1.00 27.88 1159 ASP A CA 1
ATOM 8808 C C . ASP A 1 1159 ? 65.673 -27.939 0.051 1.00 27.88 1159 ASP A C 1
ATOM 8810 O O . ASP A 1 1159 ? 65.341 -26.871 -0.460 1.00 27.88 1159 ASP A O 1
ATOM 8814 N N . ASP A 1 1160 ? 65.655 -28.116 1.379 1.00 25.91 1160 ASP A N 1
ATOM 8815 C CA . ASP A 1 1160 ? 65.625 -27.117 2.476 1.00 25.91 1160 ASP A CA 1
ATOM 8816 C C . ASP A 1 1160 ? 64.270 -26.616 3.056 1.00 25.91 1160 ASP A C 1
ATOM 8818 O O . ASP A 1 1160 ? 63.825 -25.505 2.778 1.00 25.91 1160 ASP A O 1
ATOM 8822 N N . LYS A 1 1161 ? 63.683 -27.448 3.946 1.00 27.08 1161 LYS A N 1
ATOM 8823 C CA . LYS A 1 1161 ? 63.636 -27.301 5.440 1.00 27.08 1161 LYS A CA 1
ATOM 8824 C C . LYS A 1 1161 ? 63.074 -26.008 6.090 1.00 27.08 1161 LYS A C 1
ATOM 8826 O O . LYS A 1 1161 ? 63.304 -24.912 5.595 1.00 27.08 1161 LYS A O 1
ATOM 8831 N N . ASP A 1 1162 ? 62.464 -26.008 7.288 1.00 27.59 1162 ASP A N 1
ATOM 8832 C CA . ASP A 1 1162 ? 61.902 -27.053 8.185 1.00 27.59 1162 ASP A CA 1
ATOM 8833 C C . ASP A 1 1162 ? 60.976 -26.387 9.251 1.00 27.59 1162 ASP A C 1
ATOM 8835 O O . ASP A 1 1162 ? 61.183 -25.222 9.581 1.00 27.59 1162 ASP A O 1
ATOM 8839 N N . GLU A 1 1163 ? 60.001 -27.164 9.752 1.00 28.16 1163 GLU A N 1
ATOM 8840 C CA . GLU A 1 1163 ? 59.261 -27.216 11.052 1.00 28.16 1163 GLU A CA 1
ATOM 8841 C C . GLU A 1 1163 ? 59.040 -25.997 12.015 1.00 28.16 1163 GLU A C 1
ATOM 8843 O O . GLU A 1 1163 ? 59.772 -25.011 12.066 1.00 28.16 1163 GLU A O 1
ATOM 8848 N N . ASP A 1 1164 ? 57.973 -26.105 12.830 1.00 30.84 1164 ASP A N 1
ATOM 8849 C CA . ASP A 1 1164 ? 57.443 -25.115 13.798 1.00 30.84 1164 ASP A CA 1
ATOM 8850 C C . ASP A 1 1164 ? 58.144 -25.077 15.181 1.00 30.84 1164 ASP A C 1
ATOM 8852 O O . ASP A 1 1164 ? 58.647 -26.098 15.640 1.00 30.84 1164 ASP A O 1
ATOM 8856 N N . GLU A 1 1165 ? 58.005 -23.971 15.947 1.00 27.38 1165 GLU A N 1
ATOM 8857 C CA . GLU A 1 1165 ? 57.810 -24.065 17.416 1.00 27.38 1165 GLU A CA 1
ATOM 8858 C C . GLU A 1 1165 ? 57.158 -22.827 18.105 1.00 27.38 1165 GLU A C 1
ATOM 8860 O O . GLU A 1 1165 ? 57.057 -21.724 17.573 1.00 27.38 1165 GLU A O 1
ATOM 8865 N N . SER A 1 1166 ? 56.680 -23.072 19.327 1.00 26.16 1166 SER A N 1
ATOM 8866 C CA . SER A 1 1166 ? 55.704 -22.390 20.203 1.00 26.16 1166 SER A CA 1
ATOM 8867 C C . SER A 1 1166 ? 55.904 -20.937 20.723 1.00 26.16 1166 SER A C 1
ATOM 8869 O O . SER A 1 1166 ? 56.982 -20.583 21.184 1.00 26.16 1166 SER A O 1
ATOM 8871 N N . HIS A 1 1167 ? 54.769 -20.217 20.837 1.00 27.38 1167 HIS A N 1
ATOM 8872 C CA . HIS A 1 1167 ? 54.231 -19.388 21.960 1.00 27.38 1167 HIS A CA 1
ATOM 8873 C C . HIS A 1 1167 ? 55.045 -18.342 22.786 1.00 27.38 1167 HIS A C 1
ATOM 8875 O O . HIS A 1 1167 ? 56.103 -18.627 23.331 1.00 27.38 1167 HIS A O 1
ATOM 8881 N N . ASP A 1 1168 ? 54.345 -17.217 23.053 1.00 26.64 1168 ASP A N 1
ATOM 8882 C CA . ASP A 1 1168 ? 54.415 -16.250 24.186 1.00 26.64 1168 ASP A CA 1
ATOM 8883 C C . ASP A 1 1168 ? 55.738 -15.459 24.435 1.00 26.64 1168 ASP A C 1
ATOM 8885 O O . ASP A 1 1168 ? 56.824 -15.878 24.064 1.00 26.64 1168 ASP A O 1
ATOM 8889 N N . GLU A 1 1169 ? 55.774 -14.245 25.017 1.00 25.91 1169 GLU A N 1
ATOM 8890 C CA . GLU A 1 1169 ? 54.762 -13.382 25.669 1.00 25.91 1169 GLU A CA 1
ATOM 8891 C C . GLU A 1 1169 ? 55.028 -11.869 25.352 1.00 25.91 1169 GLU A C 1
ATOM 8893 O O . GLU A 1 1169 ? 55.940 -11.518 24.601 1.00 25.91 1169 GLU A O 1
ATOM 8898 N N . LEU A 1 1170 ? 54.245 -10.923 25.901 1.00 26.17 1170 LEU A N 1
ATOM 8899 C CA . LEU A 1 1170 ? 54.342 -9.476 25.609 1.00 26.17 1170 LEU A CA 1
ATOM 8900 C C . LEU A 1 1170 ? 55.538 -8.756 26.281 1.00 26.17 1170 LEU A C 1
ATOM 8902 O O . LEU A 1 1170 ? 55.768 -8.933 27.474 1.00 26.17 1170 LEU A O 1
ATOM 8906 N N . SER A 1 1171 ? 56.133 -7.743 25.614 1.00 22.88 1171 SER A N 1
ATOM 8907 C CA . SER A 1 1171 ? 56.054 -6.325 26.081 1.00 22.88 1171 SER A CA 1
ATOM 8908 C C . SER A 1 1171 ? 56.878 -5.253 25.311 1.00 22.88 1171 SER A C 1
ATOM 8910 O O . SER A 1 1171 ? 58.046 -5.413 24.982 1.00 22.88 1171 SER A O 1
ATOM 8912 N N . SER A 1 1172 ? 56.281 -4.052 25.215 1.00 23.89 1172 SER A N 1
ATOM 8913 C CA . SER A 1 1172 ? 56.911 -2.702 25.206 1.00 23.89 1172 SER A CA 1
ATOM 8914 C C . SER A 1 1172 ? 57.473 -2.004 23.924 1.00 23.89 1172 SER A C 1
ATOM 8916 O O . SER A 1 1172 ? 58.651 -2.027 23.601 1.00 23.89 1172 SER A O 1
ATOM 8918 N N . PHE A 1 1173 ? 56.613 -1.140 23.356 1.00 25.70 1173 PHE A N 1
ATOM 8919 C CA . PHE A 1 1173 ? 56.840 0.303 23.066 1.00 25.70 1173 PHE A CA 1
ATOM 8920 C C . PHE A 1 1173 ? 57.712 0.857 21.888 1.00 25.70 1173 PHE A C 1
ATOM 8922 O O . PHE A 1 1173 ? 58.820 1.349 22.067 1.00 25.70 1173 PHE A O 1
ATOM 8929 N N . VAL A 1 1174 ? 57.028 1.078 20.747 1.00 29.19 1174 VAL A N 1
ATOM 8930 C CA . VAL A 1 1174 ? 56.810 2.395 20.064 1.00 29.19 1174 VAL A CA 1
ATOM 8931 C C . VAL A 1 1174 ? 57.981 3.202 19.440 1.00 29.19 1174 VAL A C 1
ATOM 8933 O O . VAL A 1 1174 ? 58.781 3.822 20.140 1.00 29.19 1174 VAL A O 1
ATOM 8936 N N . LYS A 1 1175 ? 57.866 3.452 18.114 1.00 27.12 1175 LYS A N 1
ATOM 8937 C CA . LYS A 1 1175 ? 57.839 4.795 17.446 1.00 27.12 1175 LYS A CA 1
ATOM 8938 C C . LYS A 1 1175 ? 57.529 4.663 15.936 1.00 27.12 1175 LYS A C 1
ATOM 8940 O O . LYS A 1 1175 ? 58.244 3.937 15.263 1.00 27.12 1175 LYS A O 1
ATOM 8945 N N . GLY A 1 1176 ? 56.521 5.369 15.378 1.00 26.73 1176 GLY A N 1
ATOM 8946 C CA . GLY A 1 1176 ? 56.190 5.186 13.938 1.00 26.73 1176 GLY A CA 1
ATOM 8947 C C . GLY A 1 1176 ? 55.177 6.085 13.182 1.00 26.73 1176 GLY A C 1
ATOM 8948 O O . GLY A 1 1176 ? 55.218 6.058 11.961 1.00 26.73 1176 GLY A O 1
ATOM 8949 N N . LYS A 1 1177 ? 54.347 6.925 13.835 1.00 29.86 1177 LYS A N 1
ATOM 8950 C CA . LYS A 1 1177 ? 53.260 7.769 13.236 1.00 29.86 1177 LYS A CA 1
ATOM 8951 C C . LYS A 1 1177 ? 52.052 7.016 12.618 1.00 29.86 1177 LYS A C 1
ATOM 8953 O O . LYS A 1 1177 ? 52.197 6.000 11.958 1.00 29.86 1177 LYS A O 1
ATOM 8958 N N . ARG A 1 1178 ? 50.850 7.585 12.797 1.00 31.36 1178 ARG A N 1
ATOM 8959 C CA . ARG A 1 1178 ? 49.570 7.198 12.156 1.00 31.36 1178 ARG A CA 1
ATOM 8960 C C . ARG A 1 1178 ? 48.990 8.393 11.363 1.00 31.36 1178 ARG A C 1
ATOM 8962 O O . ARG A 1 1178 ? 49.365 9.528 11.674 1.00 31.36 1178 ARG A O 1
ATOM 8969 N N . PRO A 1 1179 ? 48.101 8.184 10.369 1.00 33.50 1179 PRO A N 1
ATOM 8970 C CA . PRO A 1 1179 ? 47.360 9.262 9.704 1.00 33.50 1179 PRO A CA 1
ATOM 8971 C C . PRO A 1 1179 ? 46.285 9.884 10.616 1.00 33.50 1179 PRO A C 1
ATOM 8973 O O . PRO A 1 1179 ? 45.895 9.310 11.629 1.00 33.50 1179 PRO A O 1
ATOM 8976 N N . LYS A 1 1180 ? 45.824 11.091 10.263 1.00 32.84 1180 LYS A N 1
ATOM 8977 C CA . LYS A 1 1180 ? 45.302 12.078 11.229 1.00 32.84 1180 LYS A CA 1
ATOM 8978 C C . LYS A 1 1180 ? 43.775 12.287 11.244 1.00 32.84 1180 LYS A C 1
ATOM 8980 O O . LYS A 1 1180 ? 43.321 13.342 11.673 1.00 32.84 1180 LYS A O 1
ATOM 8985 N N . TRP A 1 1181 ? 42.989 11.328 10.750 1.00 35.94 1181 TRP A N 1
ATOM 8986 C CA . TRP A 1 1181 ? 41.518 11.438 10.683 1.00 35.94 1181 TRP A CA 1
ATOM 8987 C C . TRP A 1 1181 ? 40.769 10.598 11.735 1.00 35.94 1181 TRP A C 1
ATOM 8989 O O . TRP A 1 1181 ? 39.591 10.836 11.977 1.00 35.94 1181 TRP A O 1
ATOM 8999 N N . ALA A 1 1182 ? 41.452 9.672 12.416 1.00 33.09 1182 ALA A N 1
ATOM 9000 C CA . ALA A 1 1182 ? 40.842 8.709 13.340 1.00 33.09 1182 ALA A CA 1
ATOM 9001 C C . ALA A 1 1182 ? 40.765 9.159 14.823 1.00 33.09 1182 ALA A C 1
ATOM 9003 O O . ALA A 1 1182 ? 40.464 8.339 15.685 1.00 33.09 1182 ALA A O 1
ATOM 9004 N N . GLU A 1 1183 ? 41.061 10.426 15.149 1.00 34.22 1183 GLU A N 1
ATOM 9005 C CA . GLU A 1 1183 ? 41.130 10.911 16.549 1.00 34.22 1183 GLU A CA 1
ATOM 9006 C C . GLU A 1 1183 ? 39.945 11.798 16.992 1.00 34.22 1183 GLU A C 1
ATOM 9008 O O . GLU A 1 1183 ? 39.789 12.038 18.188 1.00 34.22 1183 GLU A O 1
ATOM 9013 N N . ASN A 1 1184 ? 39.075 12.259 16.082 1.00 39.28 1184 ASN A N 1
ATOM 9014 C CA . ASN A 1 1184 ? 37.970 13.162 16.451 1.00 39.28 1184 ASN A CA 1
ATOM 9015 C C . ASN A 1 1184 ? 36.719 12.436 16.986 1.00 39.28 1184 ASN A C 1
ATOM 9017 O O . ASN A 1 1184 ? 36.116 12.898 17.954 1.00 39.28 1184 ASN A O 1
ATOM 9021 N N . THR A 1 1185 ? 36.337 11.291 16.411 1.00 40.50 1185 THR A N 1
ATOM 9022 C CA . THR A 1 1185 ? 35.038 10.635 16.681 1.00 40.50 1185 THR A CA 1
ATOM 9023 C C . THR A 1 1185 ? 34.888 10.073 18.100 1.00 40.50 1185 THR A C 1
ATOM 9025 O O . THR A 1 1185 ? 33.773 9.996 18.609 1.00 40.50 1185 THR A O 1
ATOM 9028 N N . ALA A 1 1186 ? 35.987 9.743 18.786 1.00 36.91 1186 ALA A N 1
ATOM 9029 C CA . ALA A 1 1186 ? 35.955 9.315 20.190 1.00 36.91 1186 ALA A CA 1
ATOM 9030 C C . ALA A 1 1186 ? 35.796 10.485 21.188 1.00 36.91 1186 ALA A C 1
ATOM 9032 O O . ALA A 1 1186 ? 35.332 10.286 22.310 1.00 36.91 1186 ALA A O 1
ATOM 9033 N N . SER A 1 1187 ? 36.173 11.706 20.791 1.00 31.52 1187 SER A N 1
ATOM 9034 C CA . SER A 1 1187 ? 36.166 12.901 21.652 1.00 31.52 1187 SER A CA 1
ATOM 9035 C C . SER A 1 1187 ? 34.756 13.469 21.856 1.00 31.52 1187 SER A C 1
ATOM 9037 O O . SER A 1 1187 ? 34.394 13.904 22.950 1.00 31.52 1187 SER A O 1
ATOM 9039 N N . GLU A 1 118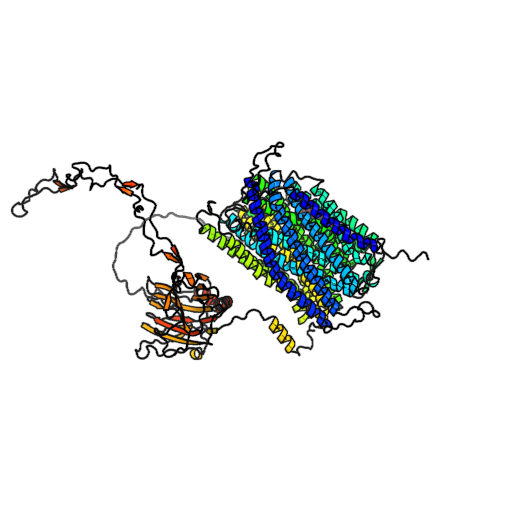8 ? 33.933 13.444 20.806 1.00 44.06 1188 GLU A N 1
ATOM 9040 C CA . GLU A 1 1188 ? 32.592 14.039 20.828 1.00 44.06 1188 GLU A CA 1
ATOM 9041 C C . GLU A 1 1188 ? 31.555 13.130 21.504 1.00 44.06 1188 GLU A C 1
ATOM 9043 O O . GLU A 1 1188 ? 30.689 13.630 22.221 1.00 44.06 1188 GLU A O 1
ATOM 9048 N N . ALA A 1 1189 ? 31.703 11.804 21.394 1.00 38.94 1189 ALA A N 1
ATOM 9049 C CA . ALA A 1 1189 ? 30.855 10.840 22.100 1.00 38.94 1189 ALA A CA 1
ATOM 9050 C C . ALA A 1 1189 ? 30.935 10.993 23.634 1.00 38.94 1189 ALA A C 1
ATOM 9052 O O . ALA A 1 1189 ? 29.907 11.013 24.309 1.00 38.94 1189 ALA A O 1
ATOM 9053 N N . ALA A 1 1190 ? 32.142 11.176 24.184 1.00 37.12 1190 ALA A N 1
ATOM 9054 C CA . ALA A 1 1190 ? 32.334 11.412 25.617 1.00 37.12 1190 ALA A CA 1
ATOM 9055 C C . ALA A 1 1190 ? 31.722 12.751 26.074 1.00 37.12 1190 ALA A C 1
ATOM 9057 O O . ALA A 1 1190 ? 31.046 12.811 27.098 1.00 37.12 1190 ALA A O 1
ATOM 9058 N N . ARG A 1 1191 ? 31.890 13.818 25.280 1.00 37.44 1191 ARG A N 1
ATOM 9059 C CA . ARG A 1 1191 ? 31.326 15.145 25.589 1.00 37.44 1191 ARG A CA 1
ATOM 9060 C C . ARG A 1 1191 ? 29.801 15.191 25.551 1.00 37.44 1191 ARG A C 1
ATOM 9062 O O . ARG A 1 1191 ? 29.214 15.976 26.288 1.00 37.44 1191 ARG A O 1
ATOM 9069 N N . LEU A 1 1192 ? 29.162 14.372 24.715 1.00 42.22 1192 LEU A N 1
ATOM 9070 C CA . LEU A 1 1192 ? 27.706 14.219 24.721 1.00 42.22 1192 LEU A CA 1
ATOM 9071 C C . LEU A 1 1192 ? 27.220 13.482 25.977 1.00 42.22 1192 LEU A C 1
ATOM 9073 O O . LEU A 1 1192 ? 26.215 13.890 26.553 1.00 42.22 1192 LEU A O 1
ATOM 9077 N N . ALA A 1 1193 ? 27.943 12.458 26.444 1.00 43.09 1193 ALA A N 1
ATOM 9078 C CA . ALA A 1 1193 ? 27.584 11.724 27.660 1.00 43.09 1193 ALA A CA 1
ATOM 9079 C C . ALA A 1 1193 ? 27.600 12.614 28.922 1.00 43.09 1193 ALA A C 1
ATOM 9081 O O . ALA A 1 1193 ? 26.621 12.619 29.666 1.00 43.09 1193 ALA A O 1
ATOM 9082 N N . ASP A 1 1194 ? 28.648 13.425 29.120 1.00 36.00 1194 ASP A N 1
ATOM 9083 C CA . ASP A 1 1194 ? 28.732 14.372 30.251 1.00 36.00 1194 ASP A CA 1
ATOM 9084 C C . ASP A 1 1194 ? 27.630 15.457 30.199 1.00 36.00 1194 ASP A C 1
ATOM 9086 O O . ASP A 1 1194 ? 27.133 15.926 31.229 1.00 36.00 1194 ASP A O 1
ATOM 9090 N N . LEU A 1 1195 ? 27.204 15.857 28.993 1.00 37.94 1195 LEU A N 1
ATOM 9091 C CA . LEU A 1 1195 ? 26.127 16.836 28.817 1.00 37.94 1195 LEU A CA 1
ATOM 9092 C C . LEU A 1 1195 ? 24.761 16.268 29.246 1.00 37.94 1195 LEU A C 1
ATOM 9094 O O . LEU A 1 1195 ? 23.958 16.986 29.835 1.00 37.94 1195 LEU A O 1
ATOM 9098 N N . PHE A 1 1196 ? 24.521 14.973 29.020 1.00 37.56 1196 PHE A N 1
ATOM 9099 C CA . PHE A 1 1196 ? 23.316 14.276 29.487 1.00 37.56 1196 PHE A CA 1
ATOM 9100 C C . PHE A 1 1196 ? 23.341 13.897 30.979 1.00 37.56 1196 PHE A C 1
ATOM 9102 O O . PHE A 1 1196 ? 22.314 13.469 31.497 1.00 37.56 1196 PHE A O 1
ATOM 9109 N N . SER A 1 1197 ? 24.459 14.078 31.696 1.00 39.25 1197 SER A N 1
ATOM 9110 C CA . SER A 1 1197 ? 24.512 13.908 33.159 1.00 39.25 1197 SER A CA 1
ATOM 9111 C C . SER A 1 1197 ? 24.347 15.219 33.943 1.00 39.25 1197 SER A C 1
ATOM 9113 O O . SER A 1 1197 ? 24.539 15.232 35.159 1.00 39.25 1197 SER A O 1
ATOM 9115 N N . SER A 1 1198 ? 24.070 16.336 33.259 1.00 36.78 1198 SER A N 1
ATOM 9116 C CA . SER A 1 1198 ? 23.982 17.682 33.850 1.00 36.78 1198 SER A CA 1
ATOM 9117 C C . SER A 1 1198 ? 22.731 18.476 33.430 1.00 36.78 1198 SER A C 1
ATOM 9119 O O . SER A 1 1198 ? 22.675 19.693 33.629 1.00 36.78 1198 SER A O 1
ATOM 9121 N N . ILE A 1 1199 ? 21.717 17.769 32.914 1.00 38.06 1199 ILE A N 1
ATOM 9122 C CA . ILE A 1 1199 ? 20.347 18.230 32.623 1.00 38.06 1199 ILE A CA 1
ATOM 9123 C C . ILE A 1 1199 ? 19.371 17.332 33.393 1.00 38.06 1199 ILE A C 1
ATOM 9125 O O . ILE A 1 1199 ? 18.441 17.896 34.010 1.00 38.06 1199 ILE A O 1
#

Secondary structure (DSSP, 8-state):
--SSSSSS-SS-HHHHHHHHHHHHHHHHHHHHHHHHHHTTS-------S--TTS--S---S----HHHHHHHHHHHHHHHHHHHHHHHHHHHHHHHHHHHHHHHHHHHHHHTTTT----EE-SS-TTPEEPPHHHHHHHHHHHHHHHHHHHHHHHHHHHHHHHHHHHHHHHHHTT-HHHHHHHHHHHHHHHHHHHHHHHHHHHHHHHHHHHHHHTT-HHHHHHHHHHHHHHHHHHHHHHHHHHHHHHHHHHHHHHIIIIIII-PPTT-TT-TTT--SS-TTTTHHHHIIIIIIIHHHHHHHHHHHHHHHHHHHHHTSHHHHTT-HHHHTHHHHHHHHHHHHHHHHHHHHHTS----SGGGHHHHHHHHHHHHHHHHHHHHHHHHHHHS-SEEEEEETTEEEEEEHHHHHHHHHHHHHHHHHHHHHHHHHH-TTSHHHHHHHHHGGG-HHHHHHHHHHHHHHHTHHHHHHHHHHHHHHHHHHHHHHHHHHHHHHTTTHHHHHHHHTHHHHHHHHHHHHHHHT--HHHHHHHHHHHHHHHHHHHHHHHHHHHHHHHHHHHHHHHHHHHTT-S---TTSHHHHHHHHHHHHHHHHHHHHHHHHHHHHHHHHHHHHHHHHHHSTTTTTTSS---HHHHHHHHHHHHHHHTHHHHHHHHHHHHHHHHHT-HHHHHHHHHHHHHHHHHHHHHHHHHHHHHHHHHHHHHH--SHHHHHH-STTSHHHHHHHHHHHHHHIIIIIIHHHHHHHHHHHHHHHHHHHHHHHHHSPPSSS-TT-HHHHHHHHHHHS-S-----SEEE---TTGGGTEEE--TTTTTT-BPPEEEE--SS-S-TT--EEEE-SSSEEEEEEEEEEEE--TTS-EEEEEEEEE-S--SEEE--EEEEES---TTT-STTS--SEEEEEEEETTTEEEEEEEEEETTEEEE-SS--BPP-SSSEEEEEEEE-TTSEEEEEETTEEEEEEEHHHHS-SS--SEEE-SS----TT-B--SEEE-SS-PPPTTTTSS-SEEE-SS----TT--TTTT-S--PPEEE-TT--------EEE-TTB-------EEE-TT----TTTT--S-EEEEEEEEEESS--EEEEEEEEES-HHHHHHHHHHTHHHHTTGGGS-SGGGTTTTTTSS---------------------------------------TTTTSHHHHHHHHHHHHT--

Foldseek 3Di:
DPPPPAFAFQDDLVNLLCLLLVLLVVLLVLLVVLLVVLVVLDQDQDDDDDPPPPPDDDDDDDDPPPLLSNLLNLLLVLLLQQLVVLLVVLVVVVVVVLVVVLVVLLVLQCPLPDVDQDWDQDPLDNPDTFGDSNVLSVLLSVLLVLLLVLLSVLLVQQLVLLSVQQSSLLVLCVVPLLSSLLSLLSSLLSSLSNLLSVLLNSLSVSLVVLCVVGVLNLLSSLLSNLSSLLSLLLNLLLQQQLLLLQALLLLLLQLCCAFVPLNHDDLAQLFLSADDSNHNHSHLSSCSRFLGSSLSSLLSSLLSLLLSLLLNQCCSFQCVNVVNSLLSCLLSQLSSLLSVLLSVLSCCSNPVDTDDDLVCQLVSLLSSLVSSLVSSLVVLVVSLNRRDGQWTWTDDLPDTDIAGSVLLSVLLSLLSVLLNQLLVLLLQLQAPVHVLLLVLLLLLVVFQVSNQVSLLVSLLVSVVRSVVSLVVSCVSQCVRHNLSSLSSSLSSLCSNSSSLSSLQSSQSSLVSSLSSCNNSVHDPSSNLSSLSSNLSNLSSNLSSLSSLLSSLLSSLVSLLVLLCSLLPPSDLDCPDPLLVLLQVVLLCLLVVLLVLSLVLSVVLSVVSNVVSVCFVVPPPCSSVVRDRTDSVVNSVSSSVSSSVSSPVSSCSLLVVLVVCLAASNSSNLSNNLNNLSVNLSSQLSSLQSSLSSLVSSLSQLDSCPDPSSVVQDDRSDSSNSSSSSSNSSSSSSNRNSSSSSSSSNNSSSSSSSSSSSSSSSRRDHPDDPPDDVVVVVVVVVVVPPPDDWDFFDWFQPADPCVVFKDWACPCVVVVQAFDWDWFCFDQFPDRRRTFIWTDDAQHKGKMKGWTDWFKCAQFKKKWKWKKFFQDQAQWKFQKKFWAFDDDPSRNGADPDDTQWIWAFTDHHPPGAFIWTWGDAPNDIKTWQDTFGDDRDGAMKMWMWMAHLQQKIFIDILNHTRDIDGPLPGIPNWDDQKDFDPPDDDDPLADQDQKDFDPPQDDDPPLVVQDQKDFDPPDDDDPPDDCVPNNDDDGDIDGDPSNPDDDDGDIDGDPSHPHDDGGDMDGDPRTDDDSCSRMDGIGTMMMDIIGHNDITMTMRTITIIRDPVVSVVSCCVPVVVTVVVSPPDPPPPVPPPVPPPDPDDDDDDDDDDDDDDDDDDDDDDDDDDDDDDDDDDDDDDDPPPPVVVVVVVVVVVVVD

Mean predicted aligned error: 17.64 Å

Solvent-accessible surface area (backbone atoms only — not comparable to full-atom values): 61483 Å² total; per-residue (Å²): 144,88,73,94,83,76,77,68,32,78,45,49,55,75,54,48,69,48,49,40,55,49,32,20,52,50,25,40,52,49,18,54,48,34,48,54,59,52,63,68,57,82,67,46,86,74,89,76,89,77,75,85,86,78,82,88,78,88,90,74,82,93,74,86,51,65,66,51,43,29,44,31,31,56,47,33,49,14,24,40,50,41,38,50,52,50,50,59,51,54,47,53,55,47,52,53,49,50,57,54,50,37,49,49,45,30,52,47,39,15,49,61,60,72,58,38,84,59,62,41,72,29,93,93,39,98,85,45,75,29,76,19,56,34,53,36,13,51,44,20,28,50,25,19,52,54,16,26,54,50,14,55,47,29,10,50,52,25,26,60,40,39,50,60,34,12,49,44,18,35,64,30,30,76,80,31,52,36,50,15,49,45,40,23,39,37,40,10,30,25,37,11,22,39,42,52,19,48,58,49,40,54,51,52,51,49,52,58,57,48,39,74,76,42,63,86,34,36,50,57,43,32,54,14,45,36,21,24,15,36,17,8,25,56,46,12,42,45,31,18,35,22,18,12,30,21,15,40,8,22,41,42,15,35,49,46,48,29,39,62,70,67,62,44,59,83,51,35,65,61,42,33,39,44,29,57,94,64,24,29,18,31,29,63,15,13,37,37,36,12,66,25,15,6,43,39,5,40,53,45,10,52,52,39,34,14,44,29,43,26,39,35,45,36,19,72,10,49,37,29,73,68,63,40,61,32,48,53,37,44,63,54,49,46,47,25,49,18,47,56,38,27,55,60,33,48,43,51,61,67,75,70,47,80,53,87,51,72,88,44,50,55,60,49,56,52,44,42,55,54,47,29,51,56,51,40,50,55,47,44,47,53,48,28,69,29,32,30,36,71,64,52,40,38,50,46,91,96,39,82,39,82,37,40,26,70,43,52,34,49,12,23,45,40,16,31,51,28,35,53,52,31,33,56,52,40,33,51,45,14,25,53,91,28,64,61,10,44,52,31,40,58,35,7,81,72,30,37,69,47,18,42,54,44,27,53,52,47,7,66,61,57,38,59,62,45,52,52,34,52,50,49,29,44,53,54,6,37,73,48,45,31,43,38,16,21,6,38,10,16,37,22,40,50,29,44,41,33,46,48,36,12,44,23,40,18,11,56,19,22,38,40,12,23,40,45,30,50,52,51,65,55,60,67,78,40,38,62,42,20,54,51,45,19,49,42,9,43,23,28,39,38,23,41,45,44,47,46,40,58,27,23,56,32,25,25,55,20,24,42,53,50,22,38,53,63,42,67,54,91,69,94,54,65,91,37,70,52,20,39,56,16,23,60,51,18,37,43,48,45,55,56,45,34,53,50,48,42,49,49,22,55,59,34,16,51,54,31,35,52,52,42,50,47,46,70,74,69,45,84,45,23,90,76,67,76,40,85,69,73,16,63,60,42,40,47,49,22,50,57,40,13,68,58,57,26,47,62,56,46,48,53,46,65,44,45,44,56,52,33,16,38,66,57,11,59,57,18,36,54,14,22,55,56,15,24,44,71,38,22,55,50,53,22,46,16,27,23,38,18,12,27,16,22,39,22,17,30,52,39,26,62,64,39,84,44,74,68,25,47,71,42,26,57,79,71,28,70,27,34,40,13,23,50,56,27,20,54,61,12,38,42,24,35,54,21,26,14,50,39,37,30,40,49,38,29,37,39,20,42,46,38,37,71,45,16,56,29,22,63,67,64,22,35,64,99,65,93,71,97,77,60,68,68,60,57,50,56,53,49,60,69,67,62,70,57,88,73,67,57,72,57,42,78,42,63,56,54,98,67,43,72,81,56,42,39,69,29,55,42,50,46,93,74,73,36,43,46,60,79,42,81,43,40,66,95,77,52,62,49,87,82,54,29,24,47,25,41,70,43,60,67,18,38,40,36,38,30,33,76,42,74,70,42,51,36,65,92,33,36,40,30,44,35,32,32,38,26,34,72,53,96,73,59,33,35,58,61,38,40,33,36,25,51,68,88,75,64,47,54,64,34,41,91,89,54,80,52,43,34,38,40,34,39,39,40,41,59,96,85,32,66,26,41,48,48,31,43,46,54,94,93,39,79,37,56,53,73,64,89,35,82,46,89,85,72,59,58,77,44,39,43,36,43,37,41,33,69,84,33,34,39,39,35,27,46,70,90,39,78,74,46,73,53,38,54,85,74,40,32,77,82,61,63,62,64,55,39,64,40,86,82,60,71,83,62,94,79,64,36,66,54,59,60,39,71,39,93,81,57,72,85,68,86,68,71,82,75,52,56,64,53,40,66,41,88,84,63,72,86,62,96,83,70,46,58,89,84,77,40,83,88,72,65,59,72,40,78,30,90,83,48,84,70,87,89,76,65,53,71,39,76,36,93,56,41,83,53,75,87,75,64,57,77,38,77,29,89,82,41,70,90,64,90,60,79,63,52,49,80,40,38,27,36,41,33,40,60,40,59,24,57,55,43,40,46,28,40,34,57,36,38,31,28,47,35,65,69,57,53,51,46,52,46,49,68,50,60,54,64,32,65,72,59,54,62,76,77,82,72,87,64,70,78,72,74,74,75,82,84,73,94,77,81,89,88,87,83,88,88,84,89,86,88,89,88,88,88,86,84,87,80,88,88,87,84,84,88,83,91,87,88,83,91,87,84,89,80,82,90,78,83,71,58,73,69,56,54,58,55,56,51,53,57,55,70,74,74,116

Nearest PDB structures (foldseek):
  6afw-assembly1_B  TM=9.972E-01  e=2.436E-77  Vigna radiata var. radiata
  6afx-assembly1_A  TM=9.909E-01  e=4.351E-77  Vigna radiata var. radiata
  6afs-assembly1_B  TM=9.986E-01  e=1.891E-76  Vigna radiata var. radiata
  6aft-assembly1_A  TM=9.908E-01  e=6.404E-77  Vigna radiata var. radiata
  6afy-assembly1_B  TM=9.904E-01  e=1.236E-76  Vigna radiata var. radiata

Sequence (1199 aa):
MVVSHLEMGMLSEGLTQVLIPAAALVGIAFALLQWYLVSKVKVSGDSSSDYNDKLIEEEEEGTDNLEVSIKCAEIQNAISVGATSFLFTQYKYLIVFMGVFAAIIFVFLGSVKGFSTKSEPCTYSKGNLCKPALANAAFSTLAFLLGALTSVLSGFLGMKIATYANARTTLEARKGVGKAFITAFRSGAVMGFLLAANGLLVLYISIILFKTYYGDDWEGLYESITGYGLGGSSMALFGRVGGGIYTKAADVGADLVGKVERNIPEDDPRNPAVISLELVIADNVGDNVGDIAGMGSDLFGSYAEASCAALFVASISSIGINHDYTAMSYPLIISSVGIVVCLITTLFATDLSEIRHVSEIEPALKRQLVVSTILMTVGIAMVSFFALPSEFTLFNFGTEKAVKNWHLFFCVTIGLWAGLVIGYTTEYYTSNAYSPVQDVADSCRTGAATNVIFGLALGYKSVIVP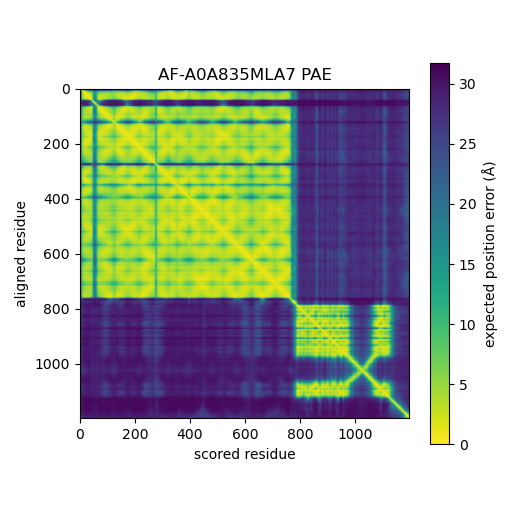IFAIAIAIYVSFSLAAMYGIAVAALGMLSTIATGLAIDAYGPISDNAGGIAEMAGMSHKIRERTDALDAAGNTTAAIGKGFAIGSAALVSLALFGAFVSRAGISSVDVLTPKVFIGLIVGAMLPYWFSAMTMKSVGSAALKMVEEVRRQFNTIPGLMEGRVKPDYANCVKISTDASLREMIPPGALVMLTPLITGTLFGVETLAGVLAGSLVSGVQVAISASNTGGAWDNAKKYIEAGASEHAKSLGPKGSDAHKAAVIGDTIGDPLKDTSGPSLNILIKLMAVESLVFAPFFAAHGAPFSQEMANPKIFSLILFSVFAIASAKVFFEERFEDGWENKWVVSDWKKDENTAGVWNYTSGKWNGDPNDKGIQTSEDYRFYAISAEFPKFSNKDQTLVFQFSVKHEQKLDCGGGYMKLLSGEVDQKKFGGDTPYSIMFGPDICGYSTKKVHAILNYNETNHLIKKEVPCETDQLSHVYTLIIRPDATYSILIDNVEKQTGSLYSDWDLLPPKTIKDPEAKKPEDWDDKEYIPDPEDKKPEGYEDIPKEIPDPDAKKPEDWDDEEDGEWTAPTIPNPEYKGPWKPKKIKNPNYQGKWKAPIIDNPDFKDDPELYVYPDLGYVGIELWQVKSGTLFDNVLVSDDPEYAKQMAEETWGKQKDESKEDPADSDAEDEADDAEGEDSDAESKADTSEDADDKDEDESHDELSSFVKGKRPKWAENTASEAARLADLFSSI